Protein AF-0000000086188536 (afdb_homodimer)

Structure (mmCIF, N/CA/C/O backbone):
data_AF-0000000086188536-model_v1
#
loop_
_entity.id
_entity.type
_entity.pdbx_description
1 polymer 'Acyl-CoA dehydrogenase'
#
loop_
_atom_site.group_PDB
_atom_site.id
_atom_site.type_symbol
_atom_site.label_atom_id
_atom_site.label_alt_id
_atom_site.label_comp_id
_atom_site.label_asym_id
_atom_site.label_entity_id
_atom_site.label_seq_id
_atom_site.pdbx_PDB_ins_code
_atom_site.Cartn_x
_atom_site.Cartn_y
_atom_site.Cartn_z
_atom_site.occupancy
_atom_site.B_iso_or_equiv
_atom_site.auth_seq_id
_atom_site.auth_comp_id
_atom_site.auth_asym_id
_atom_site.auth_atom_id
_atom_site.pdbx_PDB_model_num
ATOM 1 N N . MET A 1 1 ? 16.609 32.188 -8.258 1 56.5 1 MET A N 1
ATOM 2 C CA . MET A 1 1 ? 15.148 32.125 -8.195 1 56.5 1 MET A CA 1
ATOM 3 C C . MET A 1 1 ? 14.656 30.688 -8.172 1 56.5 1 MET A C 1
ATOM 5 O O . MET A 1 1 ? 13.711 30.375 -7.453 1 56.5 1 MET A O 1
ATOM 9 N N . PHE A 1 2 ? 15.359 29.938 -8.695 1 70.12 2 PHE A N 1
ATOM 10 C CA . PHE A 1 2 ? 14.898 28.547 -8.828 1 70.12 2 PHE A CA 1
ATOM 11 C C . PHE A 1 2 ? 15.719 27.625 -7.949 1 70.12 2 PHE A C 1
ATOM 13 O O . PHE A 1 2 ? 15.633 26.391 -8.086 1 70.12 2 PHE A O 1
ATOM 20 N N . GLU A 1 3 ? 16.5 28.375 -7.055 1 80.5 3 GLU A N 1
ATOM 21 C CA . GLU A 1 3 ? 17.312 27.531 -6.172 1 80.5 3 GLU A CA 1
ATOM 22 C C . GLU A 1 3 ? 17.219 28.016 -4.727 1 80.5 3 GLU A C 1
ATOM 24 O O . GLU A 1 3 ? 16.984 29.203 -4.469 1 80.5 3 GLU A O 1
ATOM 29 N N . LEU A 1 4 ? 17.375 27.094 -3.861 1 88.25 4 LEU A N 1
ATOM 30 C CA . LEU A 1 4 ? 17.484 27.422 -2.443 1 88.25 4 LEU A CA 1
ATOM 31 C C . LEU A 1 4 ? 18.828 28.094 -2.145 1 88.25 4 LEU A C 1
ATOM 33 O O . LEU A 1 4 ? 19.797 27.906 -2.885 1 88.25 4 LEU A O 1
ATOM 37 N N . THR A 1 5 ? 18.922 28.953 -1.22 1 90.88 5 THR A N 1
ATOM 38 C CA . THR A 1 5 ? 20.141 29.672 -0.851 1 90.88 5 THR A CA 1
ATOM 39 C C . THR A 1 5 ? 21.156 28.719 -0.207 1 90.88 5 THR A C 1
ATOM 41 O O . THR A 1 5 ? 20.812 27.578 0.101 1 90.88 5 THR A O 1
ATOM 44 N N . LYS A 1 6 ? 22.344 29.172 -0.059 1 92.44 6 LYS A N 1
ATOM 45 C CA . LYS A 1 6 ? 23.375 28.391 0.624 1 92.44 6 LYS A CA 1
ATOM 46 C C . LYS A 1 6 ? 22.969 28.094 2.068 1 92.44 6 LYS A C 1
ATOM 48 O O . LYS A 1 6 ? 23.234 27.016 2.58 1 92.44 6 LYS A O 1
ATOM 53 N N . ASP A 1 7 ? 22.344 29.094 2.691 1 93.19 7 ASP A N 1
ATOM 54 C CA . ASP A 1 7 ? 21.875 28.891 4.062 1 93.19 7 ASP A CA 1
ATOM 55 C C . ASP A 1 7 ? 20.828 27.781 4.137 1 93.19 7 ASP A C 1
ATOM 57 O O . ASP A 1 7 ? 20.859 26.969 5.062 1 93.19 7 ASP A O 1
ATOM 61 N N . HIS A 1 8 ? 19.922 27.766 3.189 1 94.56 8 HIS A N 1
ATOM 62 C CA . HIS A 1 8 ? 18.938 26.703 3.1 1 94.56 8 HIS A CA 1
ATOM 63 C C . HIS A 1 8 ? 19.609 25.344 2.961 1 94.56 8 HIS A C 1
ATOM 65 O O . HIS A 1 8 ? 19.219 24.375 3.629 1 94.56 8 HIS A O 1
ATOM 71 N N . GLU A 1 9 ? 20.609 25.281 2.125 1 94.88 9 GLU A N 1
ATOM 72 C CA . GLU A 1 9 ? 21.297 24.016 1.868 1 94.88 9 GLU A CA 1
ATOM 73 C C . GLU A 1 9 ? 22.094 23.562 3.09 1 94.88 9 GLU A C 1
ATOM 75 O O . GLU A 1 9 ? 22.188 22.359 3.359 1 94.88 9 GLU A O 1
ATOM 80 N N . ASP A 1 10 ? 22.719 24.516 3.76 1 95.88 10 ASP A N 1
ATOM 81 C CA . ASP A 1 10 ? 23.422 24.188 5 1 95.88 10 ASP A CA 1
ATOM 82 C C . ASP A 1 10 ? 22.469 23.625 6.043 1 95.88 10 ASP A C 1
ATOM 84 O O . ASP A 1 10 ? 22.766 22.641 6.723 1 95.88 10 ASP A O 1
ATOM 88 N N . PHE A 1 11 ? 21.391 24.297 6.215 1 96.5 11 PHE A N 1
ATOM 89 C CA . PHE A 1 11 ? 20.344 23.812 7.117 1 96.5 11 PHE A CA 1
ATOM 90 C C . PHE A 1 11 ? 19.859 22.438 6.707 1 96.5 11 PHE A C 1
ATOM 92 O O . PHE A 1 11 ? 19.719 21.547 7.547 1 96.5 11 PHE A O 1
ATOM 99 N N . ARG A 1 12 ? 19.578 22.203 5.434 1 97.38 12 ARG A N 1
ATOM 100 C CA . ARG A 1 12 ? 19.172 20.906 4.898 1 97.38 12 ARG A CA 1
ATOM 101 C C . ARG A 1 12 ? 20.141 19.797 5.316 1 97.38 12 ARG A C 1
ATOM 103 O O . ARG A 1 12 ? 19.719 18.719 5.727 1 97.38 12 ARG A O 1
ATOM 110 N N . ARG A 1 13 ? 21.438 20.031 5.223 1 97.69 13 ARG A N 1
ATOM 111 C CA . ARG A 1 13 ? 22.453 19.047 5.574 1 97.69 13 ARG A CA 1
ATOM 112 C C . ARG A 1 13 ? 22.359 18.672 7.047 1 97.69 13 ARG A C 1
ATOM 114 O O . ARG A 1 13 ? 22.531 17.5 7.402 1 97.69 13 ARG A O 1
ATOM 121 N N . VAL A 1 14 ? 22.078 19.656 7.844 1 97.75 14 VAL A N 1
ATOM 122 C CA . VAL A 1 14 ? 21.953 19.422 9.281 1 97.75 14 VAL A CA 1
ATOM 123 C C . VAL A 1 14 ? 20.781 18.484 9.539 1 97.75 14 VAL A C 1
ATOM 125 O O . VAL A 1 14 ? 20.906 17.5 10.281 1 97.75 14 VAL A O 1
ATOM 128 N N . VAL A 1 15 ? 19.641 18.812 8.977 1 98.5 15 VAL A N 1
ATOM 129 C CA . VAL A 1 15 ? 18.438 18 9.18 1 98.5 15 VAL A CA 1
ATOM 130 C C . VAL A 1 15 ? 18.641 16.609 8.578 1 98.5 15 VAL A C 1
ATOM 132 O O . VAL A 1 15 ? 18.234 15.609 9.164 1 98.5 15 VAL A O 1
ATOM 135 N N . ARG A 1 16 ? 19.281 16.562 7.445 1 98.19 16 ARG A N 1
ATOM 136 C CA . ARG A 1 16 ? 19.578 15.289 6.793 1 98.19 16 ARG A CA 1
ATOM 137 C C . ARG A 1 16 ? 20.438 14.406 7.691 1 98.19 16 ARG A C 1
ATOM 139 O O . ARG A 1 16 ? 20.156 13.219 7.852 1 98.19 16 ARG A O 1
ATOM 146 N N . ASP A 1 17 ? 21.453 14.977 8.234 1 98.38 17 ASP A N 1
ATOM 147 C CA . ASP A 1 17 ? 22.344 14.234 9.117 1 98.38 17 ASP A CA 1
ATOM 148 C C . ASP A 1 17 ? 21.594 13.703 10.336 1 98.38 17 ASP A C 1
ATOM 150 O O . ASP A 1 17 ? 21.812 12.562 10.758 1 98.38 17 ASP A O 1
ATOM 154 N N . PHE A 1 18 ? 20.797 14.492 10.906 1 98.44 18 PHE A N 1
ATOM 155 C CA . PHE A 1 18 ? 19.969 14.07 12.039 1 98.44 18 PHE A CA 1
ATOM 156 C C . PHE A 1 18 ? 19.062 12.914 11.648 1 98.44 18 PHE A C 1
ATOM 158 O O . PHE A 1 18 ? 19 11.898 12.344 1 98.44 18 PHE A O 1
ATOM 165 N N . ALA A 1 19 ? 18.312 13.047 10.516 1 98.56 19 ALA A N 1
ATOM 166 C CA . ALA A 1 19 ? 17.359 12.031 10.055 1 98.56 19 ALA A CA 1
ATOM 167 C C . ALA A 1 19 ? 18.062 10.711 9.781 1 98.56 19 ALA A C 1
ATOM 169 O O . ALA A 1 19 ? 17.578 9.648 10.156 1 98.56 19 ALA A O 1
ATOM 170 N N . GLU A 1 20 ? 19.219 10.766 9.18 1 98.19 20 GLU A N 1
ATOM 171 C CA . GLU A 1 20 ? 19.953 9.562 8.789 1 98.19 20 GLU A CA 1
ATOM 172 C C . GLU A 1 20 ? 20.594 8.883 9.992 1 98.19 20 GLU A C 1
ATOM 174 O O . GLU A 1 20 ? 20.688 7.66 10.047 1 98.19 20 GLU A O 1
ATOM 179 N N . SER A 1 21 ? 21.016 9.672 10.984 1 98.12 21 SER A N 1
ATOM 180 C CA . SER A 1 21 ? 21.75 9.109 12.117 1 98.12 21 SER A CA 1
ATOM 181 C C . SER A 1 21 ? 20.797 8.703 13.242 1 98.12 21 SER A C 1
ATOM 183 O O . SER A 1 21 ? 21 7.672 13.883 1 98.12 21 SER A O 1
ATOM 185 N N . LYS A 1 22 ? 19.703 9.469 13.438 1 98.06 22 LYS A N 1
ATOM 186 C CA . LYS A 1 22 ? 18.875 9.273 14.633 1 98.06 22 LYS A CA 1
ATOM 187 C C . LYS A 1 22 ? 17.578 8.562 14.297 1 98.06 22 LYS A C 1
ATOM 189 O O . LYS A 1 22 ? 16.938 7.973 15.172 1 98.06 22 LYS A O 1
ATOM 194 N N . ILE A 1 23 ? 17.203 8.562 13.039 1 98.19 23 ILE A N 1
ATOM 195 C CA . ILE A 1 23 ? 15.883 8.039 12.695 1 98.19 23 ILE A CA 1
ATOM 196 C C . ILE A 1 23 ? 16.031 6.793 11.82 1 98.19 23 ILE A C 1
ATOM 198 O O . ILE A 1 23 ? 15.578 5.707 12.195 1 98.19 23 ILE A O 1
ATOM 202 N N . ALA A 1 24 ? 16.781 6.855 10.766 1 98.06 24 ALA A N 1
ATOM 203 C CA . ALA A 1 24 ? 16.844 5.836 9.727 1 98.06 24 ALA A CA 1
ATOM 204 C C . ALA A 1 24 ? 17.188 4.473 10.312 1 98.06 24 ALA A C 1
ATOM 206 O O . ALA A 1 24 ? 16.562 3.469 9.984 1 98.06 24 ALA A O 1
ATOM 207 N N . PRO A 1 25 ? 18.156 4.383 11.242 1 97.81 25 PRO A N 1
ATOM 208 C CA . PRO A 1 25 ? 18.562 3.059 11.727 1 97.81 25 PRO A CA 1
ATOM 209 C C . PRO A 1 25 ? 17.469 2.375 12.555 1 97.81 25 PRO A C 1
ATOM 211 O O . PRO A 1 25 ? 17.547 1.166 12.781 1 97.81 25 PRO A O 1
ATOM 214 N N . HIS A 1 26 ? 16.453 3.146 12.984 1 97.94 26 HIS A N 1
ATOM 215 C CA . HIS A 1 26 ? 15.516 2.617 13.961 1 97.94 26 HIS A CA 1
ATOM 216 C C . HIS A 1 26 ? 14.125 2.465 13.352 1 97.94 26 HIS A C 1
ATOM 218 O O . HIS A 1 26 ? 13.242 1.856 13.961 1 97.94 26 HIS A O 1
ATOM 224 N N . VAL A 1 27 ? 13.914 2.934 12.18 1 97.5 27 VAL A N 1
ATOM 225 C CA . VAL A 1 27 ? 12.586 3.064 11.578 1 97.5 27 VAL A CA 1
ATOM 226 C C . VAL A 1 27 ? 11.945 1.687 11.438 1 97.5 27 VAL A C 1
ATOM 228 O O . VAL A 1 27 ? 10.766 1.51 11.75 1 97.5 27 VAL A O 1
ATOM 231 N N . GLU A 1 28 ? 12.703 0.737 10.953 1 96.25 28 GLU A N 1
ATOM 232 C CA . GLU A 1 28 ? 12.148 -0.592 10.719 1 96.25 28 GLU A CA 1
ATOM 233 C C . GLU A 1 28 ? 11.578 -1.187 12 1 96.25 28 GLU A C 1
ATOM 235 O O . GLU A 1 28 ? 10.453 -1.707 12 1 96.25 28 GLU A O 1
ATOM 240 N N . GLU A 1 29 ? 12.305 -1.104 13.039 1 96.56 29 GLU A N 1
ATOM 241 C CA . GLU A 1 29 ? 11.867 -1.637 14.328 1 96.56 29 GLU A CA 1
ATOM 242 C C . GLU A 1 29 ? 10.656 -0.871 14.852 1 96.56 29 GLU A C 1
ATOM 244 O O . GLU A 1 29 ? 9.68 -1.476 15.312 1 96.56 29 GLU A O 1
ATOM 249 N N . TRP A 1 30 ? 10.734 0.503 14.852 1 97.75 30 TRP A N 1
ATOM 250 C CA . TRP A 1 30 ? 9.617 1.33 15.305 1 97.75 30 TRP A CA 1
ATOM 251 C C . TRP A 1 30 ? 8.352 1.021 14.516 1 97.75 30 TRP A C 1
ATOM 253 O O . TRP A 1 30 ? 7.266 0.93 15.086 1 97.75 30 TRP A O 1
ATOM 263 N N . ASP A 1 31 ? 8.508 0.871 13.227 1 97.19 31 ASP A N 1
ATOM 264 C CA . ASP A 1 31 ? 7.379 0.613 12.336 1 97.19 31 ASP A CA 1
ATOM 265 C C . ASP A 1 31 ? 6.73 -0.734 12.648 1 97.19 31 ASP A C 1
ATOM 267 O O . ASP A 1 31 ? 5.508 -0.833 12.75 1 97.19 31 ASP A O 1
ATOM 271 N N . ALA A 1 32 ? 7.52 -1.803 12.789 1 95.38 32 ALA A N 1
ATOM 272 C CA . ALA A 1 32 ? 7.027 -3.148 13.07 1 95.38 32 ALA A CA 1
ATOM 273 C C . ALA A 1 32 ? 6.258 -3.189 14.391 1 95.38 32 ALA A C 1
ATOM 275 O O . ALA A 1 32 ? 5.301 -3.953 14.531 1 95.38 32 ALA A O 1
ATOM 276 N N . GLN A 1 33 ? 6.633 -2.299 15.312 1 95.31 33 GLN A N 1
ATOM 277 C CA . GLN A 1 33 ? 6.039 -2.299 16.641 1 95.31 33 GLN A CA 1
ATOM 278 C C . GLN A 1 33 ? 4.977 -1.211 16.766 1 95.31 33 GLN A C 1
ATOM 280 O O . GLN A 1 33 ? 4.348 -1.066 17.828 1 95.31 33 GLN A O 1
ATOM 285 N N . ALA A 1 34 ? 4.762 -0.416 15.727 1 95.88 34 ALA A N 1
ATOM 286 C CA . ALA A 1 34 ? 3.891 0.753 15.773 1 95.88 34 ALA A CA 1
ATOM 287 C C . ALA A 1 34 ? 4.238 1.644 16.969 1 95.88 34 ALA A C 1
ATOM 289 O O . ALA A 1 34 ? 3.35 2.068 17.719 1 95.88 34 ALA A O 1
ATOM 290 N N . HIS A 1 35 ? 5.535 1.883 17.125 1 95.62 35 HIS A N 1
ATOM 291 C CA . HIS A 1 35 ? 6.051 2.617 18.281 1 95.62 35 HIS A CA 1
ATOM 292 C C . HIS A 1 35 ? 6.34 4.07 17.922 1 95.62 35 HIS A C 1
ATOM 294 O O . HIS A 1 35 ? 7.141 4.348 17.031 1 95.62 35 HIS A O 1
ATOM 300 N N . PHE A 1 36 ? 5.727 4.973 18.578 1 97.38 36 PHE A N 1
ATOM 301 C CA . PHE A 1 36 ? 6.055 6.387 18.469 1 97.38 36 PHE A CA 1
ATOM 302 C C . PHE A 1 36 ? 7.246 6.746 19.344 1 97.38 36 PHE A C 1
ATOM 304 O O . PHE A 1 36 ? 7.16 6.68 20.578 1 97.38 36 PHE A O 1
ATOM 311 N N . PRO A 1 37 ? 8.297 7.145 18.766 1 96.81 37 PRO A N 1
ATOM 312 C CA . PRO A 1 37 ? 9.484 7.457 19.562 1 96.81 37 PRO A CA 1
ATOM 313 C C . PRO A 1 37 ? 9.438 8.859 20.156 1 96.81 37 PRO A C 1
ATOM 315 O O . PRO A 1 37 ? 10.133 9.766 19.688 1 96.81 37 PRO A O 1
ATOM 318 N N . SER A 1 38 ? 8.797 8.992 21.266 1 96.31 38 SER A N 1
ATOM 319 C CA . SER A 1 38 ? 8.57 10.289 21.891 1 96.31 38 SER A CA 1
ATOM 320 C C . SER A 1 38 ? 9.891 10.938 22.297 1 96.31 38 SER A C 1
ATOM 322 O O . SER A 1 38 ? 10 12.164 22.344 1 96.31 38 SER A O 1
ATOM 324 N N . GLU A 1 39 ? 10.898 10.141 22.531 1 95.5 39 GLU A N 1
ATOM 325 C CA . GLU A 1 39 ? 12.195 10.656 22.969 1 95.5 39 GLU A CA 1
ATOM 326 C C . GLU A 1 39 ? 12.883 11.43 21.859 1 95.5 39 GLU A C 1
ATOM 328 O O . GLU A 1 39 ? 13.82 12.188 22.109 1 95.5 39 GLU A O 1
ATOM 333 N N . LEU A 1 40 ? 12.477 11.211 20.625 1 96.94 40 LEU A N 1
ATOM 334 C CA . LEU A 1 40 ? 13.078 11.883 19.484 1 96.94 40 LEU A CA 1
ATOM 335 C C . LEU A 1 40 ? 12.562 13.32 19.375 1 96.94 40 LEU A C 1
ATOM 337 O O . LEU A 1 40 ? 13.242 14.18 18.812 1 96.94 40 LEU A O 1
ATOM 341 N N . VAL A 1 41 ? 11.383 13.648 19.891 1 97.88 41 VAL A N 1
ATOM 342 C CA . VAL A 1 41 ? 10.703 14.922 19.688 1 97.88 41 VAL A CA 1
ATOM 343 C C . VAL A 1 41 ? 11.508 16.047 20.328 1 97.88 41 VAL A C 1
ATOM 345 O O . VAL A 1 41 ? 11.789 17.062 19.703 1 97.88 41 VAL A O 1
ATOM 348 N N . PRO A 1 42 ? 11.992 15.844 21.562 1 97.69 42 PRO A N 1
ATOM 349 C CA . PRO A 1 42 ? 12.828 16.906 22.141 1 97.69 42 PRO A CA 1
ATOM 350 C C . PRO A 1 42 ? 14.141 17.094 21.391 1 97.69 42 PRO A C 1
ATOM 352 O O . PRO A 1 42 ? 14.664 18.219 21.328 1 97.69 42 PRO A O 1
ATOM 355 N N . GLN A 1 43 ? 14.656 16.062 20.797 1 98.06 43 GLN A N 1
ATOM 356 C CA . GLN A 1 43 ? 15.867 16.203 20 1 98.06 43 GLN A CA 1
ATOM 357 C C . GLN A 1 43 ? 15.617 17.062 18.766 1 98.06 43 GLN A C 1
ATOM 359 O O . GLN A 1 43 ? 16.453 17.875 18.375 1 98.06 43 GLN A O 1
ATOM 364 N N . MET A 1 44 ? 14.469 16.875 18.141 1 98.25 44 MET A N 1
ATOM 365 C CA . MET A 1 44 ? 14.062 17.734 17.031 1 98.25 44 MET A CA 1
ATOM 366 C C . MET A 1 44 ? 13.898 19.172 17.5 1 98.25 44 MET A C 1
ATOM 368 O O . MET A 1 44 ? 14.266 20.109 16.781 1 98.25 44 MET A O 1
ATOM 372 N N . GLY A 1 45 ? 13.352 19.344 18.734 1 97.94 45 GLY A N 1
ATOM 373 C CA . GLY A 1 45 ? 13.227 20.656 19.328 1 97.94 45 GLY A CA 1
ATOM 374 C C . GLY A 1 45 ? 14.57 21.328 19.578 1 97.94 45 GLY A C 1
ATOM 375 O O . GLY A 1 45 ? 14.719 22.531 19.344 1 97.94 45 GLY A O 1
ATOM 376 N N . GLU A 1 46 ? 15.562 20.531 19.984 1 97 46 GLU A N 1
ATOM 377 C CA . GLU A 1 46 ? 16.906 21.047 20.25 1 97 46 GLU A CA 1
ATOM 378 C C . GLU A 1 46 ? 17.547 21.547 18.953 1 97 46 GLU A C 1
ATOM 380 O O . GLU A 1 46 ? 18.344 22.5 18.984 1 97 46 GLU A O 1
ATOM 385 N N . LEU A 1 47 ? 17.172 20.891 17.859 1 97.12 47 LEU A N 1
ATOM 386 C CA . LEU A 1 47 ? 17.672 21.328 16.547 1 97.12 47 LEU A CA 1
ATOM 387 C C . LEU A 1 47 ? 16.938 22.578 16.078 1 97.12 47 LEU A C 1
ATOM 389 O O . LEU A 1 47 ? 17.312 23.172 15.062 1 97.12 47 LEU A O 1
ATOM 393 N N . GLY A 1 48 ? 15.875 22.953 16.797 1 97.5 48 GLY A N 1
ATOM 394 C CA . GLY A 1 48 ? 15.117 24.156 16.484 1 97.5 48 GLY A CA 1
ATOM 395 C C . GLY A 1 48 ? 14.008 23.906 15.477 1 97.5 48 GLY A C 1
ATOM 396 O O . GLY A 1 48 ? 13.422 24.859 14.961 1 97.5 48 GLY A O 1
ATOM 397 N N . LEU A 1 49 ? 13.664 22.719 15.188 1 98.44 49 LEU A N 1
ATOM 398 C CA . LEU A 1 49 ? 12.773 22.406 14.07 1 98.44 49 LEU A CA 1
ATOM 399 C C . LEU A 1 49 ? 11.352 22.875 14.375 1 98.44 49 LEU A C 1
ATOM 401 O O . LEU A 1 49 ? 10.633 23.297 13.469 1 98.44 49 LEU A O 1
ATOM 405 N N . PHE A 1 50 ? 10.945 22.844 15.602 1 98.56 50 PHE A N 1
ATOM 406 C CA . PHE A 1 50 ? 9.586 23.219 15.953 1 98.56 50 PHE A CA 1
ATOM 407 C C . PHE A 1 50 ? 9.461 24.734 16.062 1 98.56 50 PHE A C 1
ATOM 409 O O . PHE A 1 50 ? 8.352 25.281 16.125 1 98.56 50 PHE A O 1
ATOM 416 N N . GLY A 1 51 ? 10.562 25.469 16.078 1 98.06 51 GLY A N 1
ATOM 417 C CA . GLY A 1 51 ? 10.547 26.891 16.344 1 98.06 51 GLY A CA 1
ATOM 418 C C . GLY A 1 51 ? 10.891 27.734 15.125 1 98.06 51 GLY A C 1
ATOM 419 O O . GLY A 1 51 ? 11.117 28.938 15.234 1 98.06 51 GLY A O 1
ATOM 420 N N . LEU A 1 52 ? 10.898 27.141 13.938 1 96.62 52 LEU A N 1
ATOM 421 C CA . LEU A 1 52 ? 11.406 27.781 12.734 1 96.62 52 LEU A CA 1
ATOM 422 C C . LEU A 1 52 ? 10.547 28.984 12.352 1 96.62 52 LEU A C 1
ATOM 424 O O . LEU A 1 52 ? 11.047 29.938 11.75 1 96.62 52 LEU A O 1
ATOM 428 N N . VAL A 1 53 ? 9.258 28.953 12.719 1 95.38 53 VAL A N 1
ATOM 429 C CA . VAL A 1 53 ? 8.359 30.047 12.336 1 95.38 53 VAL A CA 1
ATOM 430 C C . VAL A 1 53 ? 7.902 30.797 13.586 1 95.38 53 VAL A C 1
ATOM 432 O O . VAL A 1 53 ? 6.91 31.516 13.547 1 95.38 53 VAL A O 1
ATOM 435 N N . VAL A 1 54 ? 8.578 30.609 14.734 1 97.19 54 VAL A N 1
ATOM 436 C CA . VAL A 1 54 ? 8.148 31.156 16.016 1 97.19 54 VAL A CA 1
ATOM 437 C C . VAL A 1 54 ? 9.109 32.25 16.453 1 97.19 54 VAL A C 1
ATOM 439 O O . VAL A 1 54 ? 10.328 32.125 16.328 1 97.19 54 VAL A O 1
ATOM 442 N N . PRO A 1 55 ? 8.648 33.375 16.984 1 95.81 55 PRO A N 1
ATOM 443 C CA . PRO A 1 55 ? 9.5 34.469 17.484 1 95.81 55 PRO A CA 1
ATOM 444 C C . PRO A 1 55 ? 10.422 34 18.609 1 95.81 55 PRO A C 1
ATOM 446 O O . PRO A 1 55 ? 10.102 33.062 19.344 1 95.81 55 PRO A O 1
ATOM 449 N N . GLU A 1 56 ? 11.406 34.75 18.797 1 95.69 56 GLU A N 1
ATOM 450 C CA . GLU A 1 56 ? 12.414 34.438 19.812 1 95.69 56 GLU A CA 1
ATOM 451 C C . GLU A 1 56 ? 11.828 34.5 21.219 1 95.69 56 GLU A C 1
ATOM 453 O O . GLU A 1 56 ? 12.242 33.75 22.109 1 95.69 56 GLU A O 1
ATOM 458 N N . GLU A 1 57 ? 10.906 35.375 21.391 1 94.88 57 GLU A N 1
ATOM 459 C CA . GLU A 1 57 ? 10.32 35.594 22.703 1 94.88 57 GLU A CA 1
ATOM 460 C C . GLU A 1 57 ? 9.656 34.312 23.219 1 94.88 57 GLU A C 1
ATOM 462 O O . GLU A 1 57 ? 9.477 34.125 24.422 1 94.88 57 GLU A O 1
ATOM 467 N N . TYR A 1 58 ? 9.344 33.406 22.328 1 96 58 TYR A N 1
ATOM 468 C CA . TYR A 1 58 ? 8.75 32.156 22.75 1 96 58 TYR A CA 1
ATOM 469 C C . TYR A 1 58 ? 9.719 30.984 22.531 1 96 58 TYR A C 1
ATOM 471 O O . TYR A 1 58 ? 9.312 29.828 22.547 1 96 58 TYR A O 1
ATOM 479 N N . GLY A 1 59 ? 10.977 31.312 22.219 1 94.88 59 GLY A N 1
ATOM 480 C CA . GLY A 1 59 ? 12.008 30.297 22.062 1 94.88 59 GLY A CA 1
ATOM 481 C C . GLY A 1 59 ? 12.227 29.891 20.609 1 94.88 59 GLY A C 1
ATOM 482 O O . GLY A 1 59 ? 12.922 28.922 20.328 1 94.88 59 GLY A O 1
ATOM 483 N N . GLY A 1 60 ? 11.586 30.562 19.734 1 96.5 60 GLY A N 1
ATOM 484 C CA . GLY A 1 60 ? 11.727 30.234 18.312 1 96.5 60 GLY A CA 1
ATOM 485 C C . GLY A 1 60 ? 12.984 30.797 17.688 1 96.5 60 GLY A C 1
ATOM 486 O O . GLY A 1 60 ? 13.859 31.312 18.391 1 96.5 60 GLY A O 1
ATOM 487 N N . ALA A 1 61 ? 13.133 30.547 16.438 1 93.06 61 ALA A N 1
ATOM 488 C CA . ALA A 1 61 ? 14.328 30.938 15.695 1 93.06 61 ALA A CA 1
ATOM 489 C C . ALA A 1 61 ? 14.352 32.438 15.461 1 93.06 61 ALA A C 1
ATOM 491 O O . ALA A 1 61 ? 15.414 33.031 15.242 1 93.06 61 ALA A O 1
ATOM 492 N N . GLY A 1 62 ? 13.234 33.062 15.531 1 89.81 62 GLY A N 1
ATOM 493 C CA . GLY A 1 62 ? 13.141 34.5 15.359 1 89.81 62 GLY A CA 1
ATOM 494 C C . GLY A 1 62 ? 13.578 34.969 13.977 1 89.81 62 GLY A C 1
ATOM 495 O O . GLY A 1 62 ? 14.211 36.031 13.836 1 89.81 62 GLY A O 1
ATOM 496 N N . LEU A 1 63 ? 13.32 34.156 13.016 1 88 63 LEU A N 1
ATOM 497 C CA . LEU A 1 63 ? 13.641 34.531 11.648 1 88 63 LEU A CA 1
ATOM 498 C C . LEU A 1 63 ? 12.711 35.625 11.156 1 88 63 LEU A C 1
ATOM 500 O O . LEU A 1 63 ? 11.492 35.562 11.352 1 88 63 LEU A O 1
ATOM 504 N N . ASP A 1 64 ? 13.344 36.656 10.617 1 84.19 64 ASP A N 1
ATOM 505 C CA . ASP A 1 64 ? 12.531 37.75 10.117 1 84.19 64 ASP A CA 1
ATOM 506 C C . ASP A 1 64 ? 11.719 37.344 8.898 1 84.19 64 ASP A C 1
ATOM 508 O O . ASP A 1 64 ? 10.586 37.781 8.711 1 84.19 64 ASP A O 1
ATOM 512 N N . GLU A 1 65 ? 12.367 36.562 8.078 1 85.88 65 GLU A N 1
ATOM 513 C CA . GLU A 1 65 ? 11.695 36.094 6.871 1 85.88 65 GLU A CA 1
ATOM 514 C C . GLU A 1 65 ? 12.18 34.688 6.492 1 85.88 65 GLU A C 1
ATOM 516 O O . GLU A 1 65 ? 13.281 34.281 6.852 1 85.88 65 GLU A O 1
ATOM 521 N N . GLY A 1 66 ? 11.234 34 5.926 1 91.5 66 GLY A N 1
ATOM 522 C CA . GLY A 1 66 ? 11.664 32.781 5.27 1 91.5 66 GLY A CA 1
ATOM 523 C C . GLY A 1 66 ? 11.508 31.547 6.141 1 91.5 66 GLY A C 1
ATOM 524 O O . GLY A 1 66 ? 11.93 30.453 5.762 1 91.5 66 GLY A O 1
ATOM 525 N N . GLY A 1 67 ? 10.961 31.719 7.32 1 94.5 67 GLY A N 1
ATOM 526 C CA . GLY A 1 67 ? 10.852 30.609 8.258 1 94.5 67 GLY A CA 1
ATOM 527 C C . GLY A 1 67 ? 10.062 29.438 7.703 1 94.5 67 GLY A C 1
ATOM 528 O O . GLY A 1 67 ? 10.359 28.281 8.016 1 94.5 67 GLY A O 1
ATOM 529 N N . PHE A 1 68 ? 9.133 29.734 6.891 1 96.06 68 PHE A N 1
ATOM 530 C CA . PHE A 1 68 ? 8.266 28.688 6.383 1 96.06 68 PHE A CA 1
ATOM 531 C C . PHE A 1 68 ? 9.008 27.797 5.387 1 96.06 68 PHE A C 1
ATOM 533 O O . PHE A 1 68 ? 8.82 26.578 5.367 1 96.06 68 PHE A O 1
ATOM 540 N N . THR A 1 69 ? 9.852 28.359 4.551 1 96.75 69 THR A N 1
ATOM 541 C CA . THR A 1 69 ? 10.68 27.594 3.631 1 96.75 69 THR A CA 1
ATOM 542 C C . THR A 1 69 ? 11.594 26.641 4.398 1 96.75 69 THR A C 1
ATOM 544 O O . THR A 1 69 ? 11.758 25.484 4.016 1 96.75 69 THR A O 1
ATOM 547 N N . TYR A 1 70 ? 12.156 27.109 5.496 1 97.44 70 TYR A N 1
ATOM 548 C CA . TYR A 1 70 ? 12.992 26.266 6.34 1 97.44 70 TYR A CA 1
ATOM 549 C C . TYR A 1 70 ? 12.18 25.109 6.91 1 97.44 70 TYR A C 1
ATOM 551 O O . TYR A 1 70 ? 12.672 23.969 6.984 1 97.44 70 TYR A O 1
ATOM 559 N N . LEU A 1 71 ? 10.992 25.391 7.316 1 98.12 71 LEU A N 1
ATOM 560 C CA . LEU A 1 71 ? 10.125 24.328 7.832 1 98.12 71 LEU A CA 1
ATOM 561 C C . LEU A 1 71 ? 9.867 23.266 6.77 1 98.12 71 LEU A C 1
ATOM 563 O O . LEU A 1 71 ? 9.953 22.078 7.051 1 98.12 71 LEU A O 1
ATOM 567 N N . CYS A 1 72 ? 9.555 23.719 5.539 1 98.19 72 CYS A N 1
ATOM 568 C CA . CYS A 1 72 ? 9.32 22.797 4.445 1 98.19 72 CYS A CA 1
ATOM 569 C C . CYS A 1 72 ? 10.547 21.938 4.176 1 98.19 72 CYS A C 1
ATOM 571 O O . CYS A 1 72 ? 10.438 20.734 3.916 1 98.19 72 CYS A O 1
ATOM 573 N N . LEU A 1 73 ? 11.703 22.547 4.297 1 98 73 LEU A N 1
ATOM 574 C CA . LEU A 1 73 ? 12.953 21.828 4.094 1 98 73 LEU A CA 1
ATOM 575 C C . LEU A 1 73 ? 13.141 20.75 5.148 1 98 73 LEU A C 1
ATOM 577 O O . LEU A 1 73 ? 13.555 19.625 4.836 1 98 73 LEU A O 1
ATOM 581 N N . ALA A 1 74 ? 12.883 21.094 6.375 1 98.69 74 ALA A N 1
ATOM 582 C CA . ALA A 1 74 ? 12.984 20.125 7.465 1 98.69 74 ALA A CA 1
ATOM 583 C C . ALA A 1 74 ? 12.031 18.953 7.254 1 98.69 74 ALA A C 1
ATOM 585 O O . ALA A 1 74 ? 12.414 17.797 7.422 1 98.69 74 ALA A O 1
ATOM 586 N N . ILE A 1 75 ? 10.844 19.266 6.844 1 98.81 75 ILE A N 1
ATOM 587 C CA . ILE A 1 75 ? 9.812 18.25 6.637 1 98.81 75 ILE A CA 1
ATOM 588 C C . ILE A 1 75 ? 10.203 17.344 5.477 1 98.81 75 ILE A C 1
ATOM 590 O O . ILE A 1 75 ? 10.047 16.125 5.555 1 98.81 75 ILE A O 1
ATOM 594 N N . GLU A 1 76 ? 10.695 17.938 4.395 1 98.69 76 GLU A N 1
ATOM 595 C CA . GLU A 1 76 ? 11.156 17.156 3.258 1 98.69 76 GLU A CA 1
ATOM 596 C C . GLU A 1 76 ? 12.25 16.172 3.672 1 98.69 76 GLU A C 1
ATOM 598 O O . GLU A 1 76 ? 12.188 14.992 3.336 1 98.69 76 GLU A O 1
ATOM 603 N N . GLU A 1 77 ? 13.234 16.641 4.406 1 98.69 77 GLU A N 1
ATOM 604 C CA . GLU A 1 77 ? 14.383 15.82 4.77 1 98.69 77 GLU A CA 1
ATOM 605 C C . GLU A 1 77 ? 13.977 14.719 5.75 1 98.69 77 GLU A C 1
ATOM 607 O O . GLU A 1 77 ? 14.461 13.586 5.652 1 98.69 77 GLU A O 1
ATOM 612 N N . LEU A 1 78 ? 13.141 15.047 6.723 1 98.75 78 LEU A N 1
ATOM 613 C CA . LEU A 1 78 ? 12.641 14.016 7.621 1 98.75 78 LEU A CA 1
ATOM 614 C C . LEU A 1 78 ? 11.805 12.992 6.863 1 98.75 78 LEU A C 1
ATOM 616 O O . LEU A 1 78 ? 11.961 11.789 7.062 1 98.75 78 LEU A O 1
ATOM 620 N N . GLY A 1 79 ? 10.922 13.531 5.973 1 98.56 79 GLY A N 1
ATOM 621 C CA . GLY A 1 79 ? 10.031 12.672 5.215 1 98.56 79 GLY A CA 1
ATOM 622 C C . GLY A 1 79 ? 10.758 11.727 4.285 1 98.56 79 GLY A C 1
ATOM 623 O O . GLY A 1 79 ? 10.25 10.648 3.951 1 98.56 79 GLY A O 1
ATOM 624 N N . ARG A 1 80 ? 11.945 12.156 3.867 1 98.5 80 ARG A N 1
ATOM 625 C CA . ARG A 1 80 ? 12.773 11.328 3.002 1 98.5 80 ARG A CA 1
ATOM 626 C C . ARG A 1 80 ? 13.188 10.047 3.713 1 98.5 80 ARG A C 1
ATOM 628 O O . ARG A 1 80 ? 13.375 9.008 3.072 1 98.5 80 ARG A O 1
ATOM 635 N N . VAL A 1 81 ? 13.281 10.109 5.012 1 98.44 81 VAL A N 1
ATOM 636 C CA . VAL A 1 81 ? 13.711 8.969 5.812 1 98.44 81 VAL A CA 1
ATOM 637 C C . VAL A 1 81 ? 12.484 8.25 6.379 1 98.44 81 VAL A C 1
ATOM 639 O O . VAL A 1 81 ? 12.414 7.016 6.34 1 98.44 81 VAL A O 1
ATOM 642 N N . ASP A 1 82 ? 11.523 9.055 6.859 1 98.5 82 ASP A N 1
ATOM 643 C CA . ASP A 1 82 ? 10.305 8.469 7.41 1 98.5 82 ASP A CA 1
ATOM 644 C C . ASP A 1 82 ? 9.156 9.484 7.406 1 98.5 82 ASP A C 1
ATOM 646 O O . ASP A 1 82 ? 9.289 10.586 7.945 1 98.5 82 ASP A O 1
ATOM 650 N N . GLN A 1 83 ? 8.039 9.078 6.879 1 98.62 83 GLN A N 1
ATOM 651 C CA . GLN A 1 83 ? 6.871 9.945 6.715 1 98.62 83 GLN A CA 1
ATOM 652 C C . GLN A 1 83 ? 6.227 10.258 8.062 1 98.62 83 GLN A C 1
ATOM 654 O O . GLN A 1 83 ? 5.738 11.367 8.281 1 98.62 83 GLN A O 1
ATOM 659 N N . SER A 1 84 ? 6.242 9.305 9 1 98.56 84 SER A N 1
ATOM 660 C CA . SER A 1 84 ? 5.629 9.5 10.312 1 98.56 84 SER A CA 1
ATOM 661 C C . SER A 1 84 ? 6.336 10.602 11.094 1 98.56 84 SER A C 1
ATOM 663 O O . SER A 1 84 ? 5.688 11.422 11.75 1 98.56 84 SER A O 1
ATOM 665 N N . MET A 1 85 ? 7.609 10.633 11.016 1 97.94 85 MET A N 1
ATOM 666 C CA . MET A 1 85 ? 8.352 11.664 11.719 1 97.94 85 MET A CA 1
ATOM 667 C C . MET A 1 85 ? 8.18 13.023 11.039 1 97.94 85 MET A C 1
ATOM 669 O O . MET A 1 85 ? 8.109 14.055 11.711 1 97.94 85 MET A O 1
ATOM 673 N N . GLY A 1 86 ? 8.133 12.969 9.711 1 98.56 86 GLY A N 1
ATOM 674 C CA . GLY A 1 86 ? 7.848 14.195 8.992 1 98.56 86 GLY A CA 1
ATOM 675 C C . GLY A 1 86 ? 6.512 14.812 9.367 1 98.56 86 GLY A C 1
ATOM 676 O O . GLY A 1 86 ? 6.422 16.016 9.602 1 98.56 86 GLY A O 1
ATOM 677 N N . ILE A 1 87 ? 5.48 13.945 9.469 1 98.56 87 ILE A N 1
ATOM 678 C CA . ILE A 1 87 ? 4.145 14.469 9.742 1 98.56 87 ILE A CA 1
ATOM 679 C C . ILE A 1 87 ? 4.047 14.898 11.203 1 98.56 87 ILE A C 1
ATOM 681 O O . ILE A 1 87 ? 3.301 15.828 11.539 1 98.56 87 ILE A O 1
ATOM 685 N N . THR A 1 88 ? 4.828 14.281 12.07 1 98.62 88 THR A N 1
ATOM 686 C CA . THR A 1 88 ? 4.863 14.711 13.461 1 98.62 88 THR A CA 1
ATOM 687 C C . THR A 1 88 ? 5.312 16.172 13.57 1 98.62 88 THR A C 1
ATOM 689 O O . THR A 1 88 ? 4.699 16.953 14.281 1 98.62 88 THR A O 1
ATOM 692 N N . LEU A 1 89 ? 6.316 16.484 12.812 1 98.62 89 LEU A N 1
ATOM 693 C CA . LEU A 1 89 ? 6.789 17.875 12.797 1 98.62 89 LEU A CA 1
ATOM 694 C C . LEU A 1 89 ? 5.785 18.781 12.078 1 98.62 89 LEU A C 1
ATOM 696 O O . LEU A 1 89 ? 5.445 19.844 12.586 1 98.62 89 LEU A O 1
ATOM 700 N N . SER A 1 90 ? 5.355 18.344 10.93 1 98.38 90 SER A N 1
ATOM 701 C CA . SER A 1 90 ? 4.434 19.125 10.117 1 98.38 90 SER A CA 1
ATOM 702 C C . SER A 1 90 ? 3.182 19.5 10.914 1 98.38 90 SER A C 1
ATOM 704 O O . SER A 1 90 ? 2.816 20.672 11 1 98.38 90 SER A O 1
ATOM 706 N N . ALA A 1 91 ? 2.568 18.5 11.523 1 97.88 91 ALA A N 1
ATOM 707 C CA . ALA A 1 91 ? 1.356 18.719 12.312 1 97.88 91 ALA A CA 1
ATOM 708 C C . ALA A 1 91 ? 1.67 19.469 13.609 1 97.88 91 ALA A C 1
ATOM 710 O O . ALA A 1 91 ? 0.863 20.266 14.078 1 97.88 91 ALA A O 1
ATOM 711 N N . GLY A 1 92 ? 2.832 19.172 14.156 1 98.06 92 GLY A N 1
ATOM 712 C CA . GLY A 1 92 ? 3.227 19.859 15.383 1 98.06 92 GLY A CA 1
ATOM 713 C C . GLY A 1 92 ? 3.34 21.359 15.219 1 98.06 92 GLY A C 1
ATOM 714 O O . GLY A 1 92 ? 2.879 22.109 16.078 1 98.06 92 GLY A O 1
ATOM 715 N N . VAL A 1 93 ? 3.887 21.734 14.141 1 98 93 VAL A N 1
ATOM 716 C CA . VAL A 1 93 ? 4.09 23.156 13.906 1 98 93 VAL A CA 1
ATOM 717 C C . VAL A 1 93 ? 2.852 23.766 13.25 1 98 93 VAL A C 1
ATOM 719 O O . VAL A 1 93 ? 2.281 24.734 13.75 1 98 93 VAL A O 1
ATOM 722 N N . GLY A 1 94 ? 2.432 23.141 12.195 1 97 94 GLY A N 1
ATOM 723 C CA . GLY A 1 94 ? 1.379 23.703 11.375 1 97 94 GLY A CA 1
ATOM 724 C C . GLY A 1 94 ? 0.019 23.688 12.047 1 97 94 GLY A C 1
ATOM 725 O O . GLY A 1 94 ? -0.779 24.609 11.875 1 97 94 GLY A O 1
ATOM 726 N N . LEU A 1 95 ? -0.222 22.641 12.742 1 96.75 95 LEU A N 1
ATOM 727 C CA . LEU A 1 95 ? -1.551 22.453 13.312 1 96.75 95 LEU A CA 1
ATOM 728 C C . LEU A 1 95 ? -1.535 22.703 14.82 1 96.75 95 LEU A C 1
ATOM 730 O O . LEU A 1 95 ? -2.529 23.156 15.391 1 96.75 95 LEU A O 1
ATOM 734 N N . GLY A 1 96 ? -0.462 22.406 15.438 1 97.81 96 GLY A N 1
ATOM 735 C CA . GLY A 1 96 ? -0.353 22.562 16.875 1 97.81 96 GLY A CA 1
ATOM 736 C C . GLY A 1 96 ? 0.062 23.969 17.281 1 97.81 96 GLY A C 1
ATOM 737 O O . GLY A 1 96 ? -0.711 24.688 17.922 1 97.81 96 GLY A O 1
ATOM 738 N N . ILE A 1 97 ? 1.167 24.391 16.844 1 98.25 97 ILE A N 1
ATOM 739 C CA . ILE A 1 97 ? 1.812 25.625 17.281 1 98.25 97 ILE A CA 1
ATOM 740 C C . ILE A 1 97 ? 1.165 26.828 16.578 1 98.25 97 ILE A C 1
ATOM 742 O O . ILE A 1 97 ? 0.783 27.797 17.234 1 98.25 97 ILE A O 1
ATOM 746 N N . ASN A 1 98 ? 0.941 26.797 15.312 1 97.38 98 ASN A N 1
ATOM 747 C CA . ASN A 1 98 ? 0.584 27.953 14.484 1 97.38 98 ASN A CA 1
ATOM 748 C C . ASN A 1 98 ? -0.747 28.562 14.914 1 97.38 98 ASN A C 1
ATOM 750 O O . ASN A 1 98 ? -0.874 29.781 15.016 1 97.38 98 ASN A O 1
ATOM 754 N N . PRO A 1 99 ? -1.759 27.734 15.188 1 97.88 99 PRO A N 1
ATOM 755 C CA . PRO A 1 99 ? -3.012 28.359 15.625 1 97.88 99 PRO A CA 1
ATOM 756 C C . PRO A 1 99 ? -2.857 29.125 16.938 1 97.88 99 PRO A C 1
ATOM 758 O O . PRO A 1 99 ? -3.432 30.219 17.078 1 97.88 99 PRO A O 1
ATOM 761 N N . ILE A 1 100 ? -2.102 28.609 17.844 1 98.38 100 ILE A N 1
ATOM 762 C CA . ILE A 1 100 ? -1.877 29.281 19.109 1 98.38 100 ILE A CA 1
ATOM 763 C C . ILE A 1 100 ? -1.056 30.547 18.875 1 98.38 100 ILE A C 1
ATOM 765 O O . ILE A 1 100 ? -1.365 31.609 19.438 1 98.38 100 ILE A O 1
ATOM 769 N N . LEU A 1 101 ? -0.061 30.438 18.062 1 97.75 101 LEU A N 1
ATOM 770 C CA . LEU A 1 101 ? 0.808 31.562 17.766 1 97.75 101 LEU A CA 1
ATOM 771 C C . LEU A 1 101 ? 0.016 32.688 17.109 1 97.75 101 LEU A C 1
ATOM 773 O O . LEU A 1 101 ? 0.222 33.875 17.438 1 97.75 101 LEU A O 1
ATOM 777 N N . THR A 1 102 ? -0.875 32.406 16.188 1 97 102 THR A N 1
ATOM 778 C CA . THR A 1 102 ? -1.563 33.375 15.359 1 97 102 THR A CA 1
ATOM 779 C C . THR A 1 102 ? -2.748 33.969 16.109 1 97 102 THR A C 1
ATOM 781 O O . THR A 1 102 ? -2.996 35.188 16.016 1 97 102 THR A O 1
ATOM 784 N N . TYR A 1 103 ? -3.455 33.188 16.906 1 98.25 103 TYR A N 1
ATOM 785 C CA . TYR A 1 103 ? -4.746 33.656 17.406 1 98.25 103 TYR A CA 1
ATOM 786 C C . TYR A 1 103 ? -4.766 33.688 18.922 1 98.25 103 TYR A C 1
ATOM 788 O O . TYR A 1 103 ? -5.723 34.188 19.531 1 98.25 103 TYR A O 1
ATOM 796 N N . GLY A 1 104 ? -3.744 33.219 19.578 1 98.44 104 GLY A N 1
ATOM 797 C CA . GLY A 1 104 ? -3.725 33.094 21.031 1 98.44 104 GLY A CA 1
ATOM 798 C C . GLY A 1 104 ? -3.516 34.438 21.719 1 98.44 104 GLY A C 1
ATOM 799 O O . GLY A 1 104 ? -2.898 35.344 21.156 1 98.44 104 GLY A O 1
ATOM 800 N N . THR A 1 105 ? -4.031 34.531 22.906 1 97.94 105 THR A N 1
ATOM 801 C CA . THR A 1 105 ? -3.689 35.656 23.781 1 97.94 105 THR A CA 1
ATOM 802 C C . THR A 1 105 ? -2.252 35.531 24.281 1 97.94 105 THR A C 1
ATOM 804 O O . THR A 1 105 ? -1.628 34.469 24.141 1 97.94 105 THR A O 1
ATOM 807 N N . ASP A 1 106 ? -1.797 36.625 24.875 1 97.25 106 ASP A N 1
ATOM 808 C CA . ASP A 1 106 ? -0.448 36.594 25.438 1 97.25 106 ASP A CA 1
ATOM 809 C C . ASP A 1 106 ? -0.324 35.5 26.484 1 97.25 106 ASP A C 1
ATOM 811 O O . ASP A 1 106 ? 0.688 34.781 26.547 1 97.25 106 ASP A O 1
ATOM 815 N N . ALA A 1 107 ? -1.316 35.375 27.234 1 97.75 107 ALA A N 1
ATOM 816 C CA . ALA A 1 107 ? -1.304 34.375 28.297 1 97.75 107 ALA A CA 1
ATOM 817 C C . ALA A 1 107 ? -1.276 32.938 27.703 1 97.75 107 ALA A C 1
ATOM 819 O O . ALA A 1 107 ? -0.554 32.094 28.203 1 97.75 107 ALA A O 1
ATOM 820 N N . GLN A 1 108 ? -2.078 32.688 26.734 1 98.31 108 GLN A N 1
ATOM 821 C CA . GLN A 1 108 ? -2.115 31.375 26.078 1 98.31 108 GLN A CA 1
ATOM 822 C C . GLN A 1 108 ? -0.776 31.047 25.422 1 98.31 108 GLN A C 1
ATOM 824 O O . GLN A 1 108 ? -0.271 29.938 25.547 1 98.31 108 GLN A O 1
ATOM 829 N N . LYS A 1 109 ? -0.186 32 24.75 1 98.5 109 LYS A N 1
ATOM 830 C CA . LYS A 1 109 ? 1.104 31.828 24.078 1 98.5 109 LYS A CA 1
ATOM 831 C C . LYS A 1 109 ? 2.201 31.516 25.094 1 98.5 109 LYS A C 1
ATOM 833 O O . LYS A 1 109 ? 2.973 30.562 24.906 1 98.5 109 LYS A O 1
ATOM 838 N N . GLN A 1 110 ? 2.199 32.281 26.125 1 97.38 110 GLN A N 1
ATOM 839 C CA . GLN A 1 110 ? 3.223 32.094 27.156 1 97.38 110 GLN A CA 1
ATOM 840 C C . GLN A 1 110 ? 3.072 30.719 27.828 1 97.38 110 GLN A C 1
ATOM 842 O O . GLN A 1 110 ? 4.066 30.094 28.188 1 97.38 110 GLN A O 1
ATOM 847 N N . ARG A 1 111 ? 1.926 30.297 27.922 1 97.44 111 ARG A N 1
ATOM 848 C CA . ARG A 1 111 ? 1.653 29.031 28.609 1 97.44 111 ARG A CA 1
ATOM 849 C C . ARG A 1 111 ? 2.088 27.844 27.766 1 97.44 111 ARG A C 1
ATOM 851 O O . ARG A 1 111 ? 2.637 26.875 28.297 1 97.44 111 ARG A O 1
ATOM 858 N N . PHE A 1 112 ? 1.858 27.859 26.484 1 98.31 112 PHE A N 1
ATOM 859 C CA . PHE A 1 112 ? 1.948 26.641 25.703 1 98.31 112 PHE A CA 1
ATOM 860 C C . PHE A 1 112 ? 3.156 26.672 24.781 1 98.31 112 PHE A C 1
ATOM 862 O O . PHE A 1 112 ? 3.834 25.656 24.594 1 98.31 112 PHE A O 1
ATOM 869 N N . LEU A 1 113 ? 3.529 27.766 24.203 1 98.56 113 LEU A N 1
ATOM 870 C CA . LEU A 1 113 ? 4.43 27.828 23.047 1 98.56 113 LEU A CA 1
ATOM 871 C C . LEU A 1 113 ? 5.844 27.406 23.453 1 98.56 113 LEU A C 1
ATOM 873 O O . LEU A 1 113 ? 6.504 26.656 22.734 1 98.56 113 LEU A O 1
ATOM 877 N N . PRO A 1 114 ? 6.367 27.844 24.625 1 98.25 114 PRO A N 1
ATOM 878 C CA . PRO A 1 114 ? 7.742 27.469 24.953 1 98.25 114 PRO A CA 1
ATOM 879 C C . PRO A 1 114 ? 7.953 25.953 24.969 1 98.25 114 PRO A C 1
ATOM 881 O O . PRO A 1 114 ? 8.922 25.453 24.391 1 98.25 114 PRO A O 1
ATOM 884 N N . ASP A 1 115 ? 7.066 25.188 25.547 1 98.56 115 ASP A N 1
ATOM 885 C CA . ASP A 1 115 ? 7.195 23.734 25.594 1 98.56 115 ASP A CA 1
ATOM 886 C C . ASP A 1 115 ? 6.988 23.109 24.219 1 98.56 115 ASP A C 1
ATOM 888 O O . ASP A 1 115 ? 7.645 22.125 23.875 1 98.56 115 ASP A O 1
ATOM 892 N N . LEU A 1 116 ? 6.086 23.641 23.469 1 98.75 116 LEU A N 1
ATOM 893 C CA . LEU A 1 116 ? 5.84 23.125 22.125 1 98.75 116 LEU A CA 1
ATOM 894 C C . LEU A 1 116 ? 7.035 23.391 21.219 1 98.75 116 LEU A C 1
ATOM 896 O O . LEU A 1 116 ? 7.441 22.5 20.453 1 98.75 116 LEU A O 1
ATOM 900 N N . VAL A 1 117 ? 7.66 24.547 21.328 1 98.44 117 VAL A N 1
ATOM 901 C CA . VAL A 1 117 ? 8.773 24.969 20.484 1 98.44 117 VAL A CA 1
ATOM 902 C C . VAL A 1 117 ? 10.016 24.156 20.828 1 98.44 117 VAL A C 1
ATOM 904 O O . VAL A 1 117 ? 10.805 23.812 19.938 1 98.44 117 VAL A O 1
ATOM 907 N N . SER A 1 118 ? 10.125 23.797 22.078 1 97.88 118 SER A N 1
ATOM 908 C CA . SER A 1 118 ? 11.305 23.047 22.531 1 97.88 118 SER A CA 1
ATOM 909 C C . SER A 1 118 ? 11.141 21.547 22.281 1 97.88 118 SER A C 1
ATOM 911 O O . SER A 1 118 ? 12.094 20.781 22.406 1 97.88 118 SER A O 1
ATOM 913 N N . GLY A 1 119 ? 9.977 21.156 21.906 1 97.88 119 GLY A N 1
ATOM 914 C CA . GLY A 1 119 ? 9.719 19.734 21.688 1 97.88 119 GLY A CA 1
ATOM 915 C C . GLY A 1 119 ? 9.438 18.969 22.953 1 97.88 119 GLY A C 1
ATOM 916 O O . GLY A 1 119 ? 9.32 17.75 22.938 1 97.88 119 GLY A O 1
ATOM 917 N N . LYS A 1 120 ? 9.328 19.641 24.016 1 98.12 120 LYS A N 1
ATOM 918 C CA . LYS A 1 120 ? 8.977 18.984 25.281 1 98.12 120 LYS A CA 1
ATOM 919 C C . LYS A 1 120 ? 7.516 18.547 25.281 1 98.12 120 LYS A C 1
ATOM 921 O O . LYS A 1 120 ? 7.137 17.641 26.016 1 98.12 120 LYS A O 1
ATOM 926 N N . ALA A 1 121 ? 6.707 19.203 24.5 1 98.62 121 ALA A N 1
ATOM 927 C CA . ALA A 1 121 ? 5.297 18.859 24.359 1 98.62 121 ALA A CA 1
ATOM 928 C C . ALA A 1 121 ? 4.871 18.891 22.891 1 98.62 121 ALA A C 1
ATOM 930 O O . ALA A 1 121 ? 5.582 19.438 22.047 1 98.62 121 ALA A O 1
ATOM 931 N N . LEU A 1 122 ? 3.801 18.25 22.625 1 98.62 122 LEU A N 1
ATOM 932 C CA . LEU A 1 122 ? 3.115 18.312 21.328 1 98.62 122 LEU A CA 1
ATOM 933 C C . LEU A 1 122 ? 1.688 18.828 21.5 1 98.62 122 LEU A C 1
ATOM 935 O O . LEU A 1 122 ? 1.163 18.859 22.625 1 98.62 122 LEU A O 1
ATOM 939 N N . ALA A 1 123 ? 1.119 19.281 20.484 1 98.5 123 ALA A N 1
ATOM 940 C CA . ALA A 1 123 ? -0.272 19.734 20.469 1 98.5 123 ALA A CA 1
ATOM 941 C C . ALA A 1 123 ? -1.012 19.156 19.266 1 98.5 123 ALA A C 1
ATOM 943 O O . ALA A 1 123 ? -0.401 18.875 18.219 1 98.5 123 ALA A O 1
ATOM 944 N N . GLY A 1 124 ? -2.291 18.922 19.438 1 97.5 124 GLY A N 1
ATOM 945 C CA . GLY A 1 124 ? -3.139 18.422 18.359 1 97.5 124 GLY A CA 1
ATOM 946 C C . GLY A 1 124 ? -4.133 19.453 17.875 1 97.5 124 GLY A C 1
ATOM 947 O O . GLY A 1 124 ? -4.23 20.547 18.422 1 97.5 124 GLY A O 1
ATOM 948 N N . PHE A 1 125 ? -4.77 19.109 16.828 1 95.81 125 PHE A N 1
ATOM 949 C CA . PHE A 1 125 ? -5.727 19.922 16.078 1 95.81 125 PHE A CA 1
ATOM 950 C C . PHE A 1 125 ? -6.973 19.109 15.734 1 95.81 125 PHE A C 1
ATOM 952 O O . PHE A 1 125 ? -6.914 18.188 14.914 1 95.81 125 PHE A O 1
ATOM 959 N N . GLY A 1 126 ? -8.109 19.469 16.406 1 97.69 126 GLY A N 1
ATOM 960 C CA . GLY A 1 126 ? -9.312 18.656 16.281 1 97.69 126 GLY A CA 1
ATOM 961 C C . GLY A 1 126 ? -10.375 19.312 15.422 1 97.69 126 GLY A C 1
ATOM 962 O O . GLY A 1 126 ? -11.305 19.938 15.945 1 97.69 126 GLY A O 1
ATOM 963 N N . LEU A 1 127 ? -10.391 19.016 14.125 1 95.94 127 LEU A N 1
ATOM 964 C CA . LEU A 1 127 ? -11.359 19.531 13.164 1 95.94 127 LEU A CA 1
ATOM 965 C C . LEU A 1 127 ? -12.258 18.406 12.656 1 95.94 127 LEU A C 1
ATOM 967 O O . LEU A 1 127 ? -13.484 18.469 12.789 1 95.94 127 LEU A O 1
ATOM 971 N N . THR A 1 128 ? -11.664 17.375 12.133 1 95.81 128 THR A N 1
ATOM 972 C CA . THR A 1 128 ? -12.367 16.266 11.484 1 95.81 128 THR A CA 1
ATOM 973 C C . THR A 1 128 ? -13.219 15.508 12.5 1 95.81 128 THR A C 1
ATOM 975 O O . THR A 1 128 ? -12.797 15.297 13.641 1 95.81 128 THR A O 1
ATOM 978 N N . GLU A 1 129 ? -14.422 15.211 12.141 1 96.94 129 GLU A N 1
ATOM 979 C CA . GLU A 1 129 ? -15.32 14.359 12.914 1 96.94 129 GLU A CA 1
ATOM 980 C C . GLU A 1 129 ? -15.719 13.117 12.125 1 96.94 129 GLU A C 1
ATOM 982 O O . GLU A 1 129 ? -15.531 13.062 10.906 1 96.94 129 GLU A O 1
ATOM 987 N N . PRO A 1 130 ? -16.188 12.117 12.82 1 92.81 130 PRO A N 1
ATOM 988 C CA . PRO A 1 130 ? -16.547 10.875 12.125 1 92.81 130 PRO A CA 1
ATOM 989 C C . PRO A 1 130 ? -17.469 11.117 10.922 1 92.81 130 PRO A C 1
ATOM 991 O O . PRO A 1 130 ? -17.297 10.477 9.883 1 92.81 130 PRO A O 1
ATOM 994 N N . ASP A 1 131 ? -18.328 12.078 11.008 1 90.94 131 ASP A N 1
ATOM 995 C CA . ASP A 1 131 ? -19.297 12.297 9.938 1 90.94 131 ASP A CA 1
ATOM 996 C C . ASP A 1 131 ? -18.969 13.57 9.156 1 90.94 131 ASP A C 1
ATOM 998 O O . ASP A 1 131 ? -19.766 14.008 8.328 1 90.94 131 ASP A O 1
ATOM 1002 N N . ALA A 1 132 ? -17.828 14.203 9.484 1 91.44 132 ALA A N 1
ATOM 1003 C CA . ALA A 1 132 ? -17.453 15.438 8.805 1 91.44 132 ALA A CA 1
ATOM 1004 C C . ALA A 1 132 ? -15.945 15.477 8.516 1 91.44 132 ALA A C 1
ATOM 1006 O O . ALA A 1 132 ? -15.148 15.734 9.414 1 91.44 132 ALA A O 1
ATOM 1007 N N . GLY A 1 133 ? -15.641 15.234 7.289 1 91.5 133 GLY A N 1
ATOM 1008 C CA . GLY A 1 133 ? -14.266 15.328 6.82 1 91.5 133 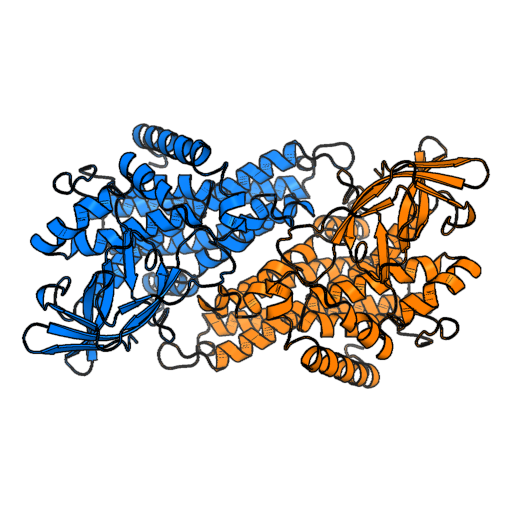GLY A CA 1
ATOM 1009 C C . GLY A 1 133 ? -14.008 16.562 5.973 1 91.5 133 GLY A C 1
ATOM 1010 O O . GLY A 1 133 ? -13.82 17.656 6.504 1 91.5 133 GLY A O 1
ATOM 1011 N N . SER A 1 134 ? -14.18 16.406 4.641 1 87.31 134 SER A N 1
ATOM 1012 C CA . SER A 1 134 ? -14.047 17.547 3.727 1 87.31 134 SER A CA 1
ATOM 1013 C C . SER A 1 134 ? -15.125 18.594 3.982 1 87.31 134 SER A C 1
ATOM 1015 O O . SER A 1 134 ? -14.883 19.781 3.801 1 87.31 134 SER A O 1
ATOM 1017 N N . ASP A 1 135 ? -16.25 18.141 4.438 1 89.88 135 ASP A N 1
ATOM 1018 C CA . ASP A 1 135 ? -17.328 19.031 4.867 1 89.88 135 ASP A CA 1
ATOM 1019 C C . ASP A 1 135 ? -17.125 19.469 6.316 1 89.88 135 ASP A C 1
ATOM 1021 O O . ASP A 1 135 ? -17.984 19.234 7.168 1 89.88 135 ASP A O 1
ATOM 1025 N N . ALA A 1 136 ? -16.109 20.188 6.566 1 86.12 136 ALA A N 1
ATOM 1026 C CA . ALA A 1 136 ? -15.664 20.484 7.926 1 86.12 136 ALA A CA 1
ATOM 1027 C C . ALA A 1 136 ? -16.641 21.438 8.617 1 86.12 136 ALA A C 1
ATOM 1029 O O . ALA A 1 136 ? -16.688 21.484 9.852 1 86.12 136 ALA A O 1
ATOM 1030 N N . GLY A 1 137 ? -17.391 22.156 7.863 1 89.31 137 GLY A N 1
ATOM 1031 C CA . GLY A 1 137 ? -18.375 23.047 8.445 1 89.31 137 GLY A CA 1
ATOM 1032 C C . GLY A 1 137 ? -19.531 22.312 9.102 1 89.31 137 GLY A C 1
ATOM 1033 O O . GLY A 1 137 ? -20.297 22.906 9.859 1 89.31 137 GLY A O 1
ATOM 1034 N N . ALA A 1 138 ? -19.609 21.047 8.883 1 90.81 138 ALA A N 1
ATOM 1035 C CA . ALA A 1 138 ? -20.719 20.25 9.406 1 90.81 138 ALA A CA 1
ATOM 1036 C C . ALA A 1 138 ? -20.391 19.719 10.805 1 90.81 138 ALA A C 1
ATOM 1038 O O . ALA A 1 138 ? -21 18.75 11.258 1 90.81 138 ALA A O 1
ATOM 1039 N N . THR A 1 139 ? -19.5 20.422 11.508 1 94.31 139 THR A N 1
ATOM 1040 C CA . THR A 1 139 ? -19.109 20.047 12.859 1 94.31 139 THR A CA 1
ATOM 1041 C C . THR A 1 139 ? -20.328 19.906 13.758 1 94.31 139 THR A C 1
ATOM 1043 O O . THR A 1 139 ? -21.219 20.766 13.75 1 94.31 139 THR A O 1
ATOM 1046 N N . ARG A 1 140 ? -20.375 18.781 14.531 1 94.75 140 ARG A N 1
ATOM 1047 C CA . ARG A 1 140 ? -21.484 18.531 15.438 1 94.75 140 ARG A CA 1
ATOM 1048 C C . ARG A 1 140 ? -21.062 18.703 16.891 1 94.75 140 ARG A C 1
ATOM 1050 O O . ARG A 1 140 ? -21.906 18.859 17.781 1 94.75 140 ARG A O 1
ATOM 1057 N N . THR A 1 141 ? -19.766 18.609 17.141 1 98.31 141 THR A N 1
ATOM 1058 C CA . THR A 1 141 ? -19.281 18.922 18.484 1 98.31 141 THR A CA 1
ATOM 1059 C C . THR A 1 141 ? -19.828 20.266 18.969 1 98.31 141 THR A C 1
ATOM 1061 O O . THR A 1 141 ? -19.859 21.234 18.203 1 98.31 141 THR A O 1
ATOM 1064 N N . ARG A 1 142 ? -20.266 20.266 20.234 1 98.31 142 ARG A N 1
ATOM 1065 C CA . ARG A 1 142 ? -20.891 21.484 20.766 1 98.31 142 ARG A CA 1
ATOM 1066 C C . ARG A 1 142 ? -20.188 21.922 22.047 1 98.31 142 ARG A C 1
ATOM 1068 O O . ARG A 1 142 ? -19.703 21.094 22.828 1 98.31 142 ARG A O 1
ATOM 1075 N N . ALA A 1 143 ? -20.156 23.188 22.219 1 98.69 143 ALA A N 1
ATOM 1076 C CA . ALA A 1 143 ? -19.672 23.781 23.469 1 98.69 143 ALA A CA 1
ATOM 1077 C C . ALA A 1 143 ? -20.609 24.875 23.953 1 98.69 143 ALA A C 1
ATOM 1079 O O . ALA A 1 143 ? -21.016 25.75 23.172 1 98.69 143 ALA A O 1
ATOM 1080 N N . THR A 1 144 ? -21.016 24.797 25.172 1 98.25 144 THR A N 1
ATOM 1081 C CA . THR A 1 144 ? -21.875 25.797 25.781 1 98.25 144 THR A CA 1
ATOM 1082 C C . THR A 1 144 ? -21.141 26.5 26.922 1 98.25 144 THR A C 1
ATOM 1084 O O . THR A 1 144 ? -20.438 25.875 27.719 1 98.25 144 THR A O 1
ATOM 1087 N N . LEU A 1 145 ? -21.281 27.828 26.984 1 98.06 145 LEU A N 1
ATOM 1088 C CA . LEU A 1 145 ? -20.656 28.609 28.031 1 98.06 145 LEU A CA 1
ATOM 1089 C C . LEU A 1 145 ? -21.641 28.906 29.156 1 98.06 145 LEU A C 1
ATOM 1091 O O . LEU A 1 145 ? -22.719 29.453 28.938 1 98.06 145 LEU A O 1
ATOM 1095 N N . ALA A 1 146 ? -21.281 28.453 30.312 1 97.56 146 ALA A N 1
ATOM 1096 C CA . ALA A 1 146 ? -22.031 28.734 31.531 1 97.56 146 ALA A CA 1
ATOM 1097 C C . ALA A 1 146 ? -21.109 28.906 32.719 1 97.56 146 ALA A C 1
ATOM 1099 O O . ALA A 1 146 ? -20.203 28.094 32.938 1 97.56 146 ALA A O 1
ATOM 1100 N N . ASP A 1 147 ? -21.281 29.984 33.531 1 96.94 147 ASP A N 1
ATOM 1101 C CA . ASP A 1 147 ? -20.562 30.234 34.781 1 96.94 147 ASP A CA 1
ATOM 1102 C C . ASP A 1 147 ? -19.047 30.234 34.531 1 96.94 147 ASP A C 1
ATOM 1104 O O . ASP A 1 147 ? -18.297 29.609 35.281 1 96.94 147 ASP A O 1
ATOM 1108 N N . GLY A 1 148 ? -18.625 30.703 33.406 1 97.38 148 GLY A N 1
ATOM 1109 C CA . GLY A 1 148 ? -17.219 30.891 33.125 1 97.38 148 GLY A CA 1
ATOM 1110 C C . GLY A 1 148 ? -16.531 29.625 32.625 1 97.38 148 GLY A C 1
ATOM 1111 O O . GLY A 1 148 ? -15.305 29.562 32.562 1 97.38 148 GLY A O 1
ATOM 1112 N N . GLN A 1 149 ? -17.406 28.641 32.25 1 98.25 149 GLN A N 1
ATOM 1113 C CA . GLN A 1 149 ? -16.844 27.375 31.797 1 98.25 149 GLN A CA 1
ATOM 1114 C C . GLN A 1 149 ? -17.5 26.938 30.484 1 98.25 149 GLN A C 1
ATOM 1116 O O . GLN A 1 149 ? -18.719 27.031 30.328 1 98.25 149 GLN A O 1
ATOM 1121 N N . TRP A 1 150 ? -16.641 26.578 29.547 1 98.62 150 TRP A N 1
ATOM 1122 C CA . TRP A 1 150 ? -17.141 25.844 28.391 1 98.62 150 TRP A CA 1
ATOM 1123 C C . TRP A 1 150 ? -17.406 24.375 28.734 1 98.62 150 TRP A C 1
ATOM 1125 O O . TRP A 1 150 ? -16.562 23.719 29.359 1 98.62 150 TRP A O 1
ATOM 1135 N N . THR A 1 151 ? -18.547 23.875 28.391 1 98.81 151 THR A N 1
ATOM 1136 C CA . THR A 1 151 ? -18.828 22.438 28.438 1 98.81 151 THR A CA 1
ATOM 1137 C C . THR A 1 151 ? -18.891 21.859 27.031 1 98.81 151 THR A C 1
ATOM 1139 O O . THR A 1 151 ? -19.766 22.234 26.234 1 98.81 151 THR A O 1
ATOM 1142 N N . ILE A 1 152 ? -17.984 20.938 26.766 1 98.81 152 ILE A N 1
ATOM 1143 C CA . ILE A 1 152 ? -17.812 20.438 25.406 1 98.81 152 ILE A CA 1
ATOM 1144 C C . ILE A 1 152 ? -18.328 19 25.312 1 98.81 152 ILE A C 1
ATOM 1146 O O . ILE A 1 152 ? -18.031 18.172 26.172 1 98.81 152 ILE A O 1
ATOM 1150 N N . ASN A 1 153 ? -19.188 18.688 24.328 1 98.88 153 ASN A N 1
ATOM 1151 C CA . ASN A 1 153 ? -19.703 17.359 24 1 98.88 153 ASN A CA 1
ATOM 1152 C C . ASN A 1 153 ? -19.531 17.062 22.5 1 98.88 153 ASN A C 1
ATOM 1154 O O . ASN A 1 153 ? -19.922 17.875 21.656 1 98.88 153 ASN A O 1
ATOM 1158 N N . GLY A 1 154 ? -18.969 15.969 22.234 1 98.5 154 GLY A N 1
ATOM 1159 C CA . GLY A 1 154 ? -18.797 15.586 20.844 1 98.5 154 GLY A CA 1
ATOM 1160 C C . GLY A 1 154 ? -17.625 14.664 20.609 1 98.5 154 GLY A C 1
ATOM 1161 O O . GLY A 1 154 ? -17.234 13.906 21.5 1 98.5 154 GLY A O 1
ATOM 1162 N N . ALA A 1 155 ? -17.141 14.609 19.344 1 98.5 155 ALA A N 1
ATOM 1163 C CA . ALA A 1 155 ? -16.047 13.703 18.984 1 98.5 155 ALA A CA 1
ATOM 1164 C C . ALA A 1 155 ? -15.242 14.25 17.797 1 98.5 155 ALA A C 1
ATOM 1166 O O . ALA A 1 155 ? -15.773 15.008 16.984 1 98.5 155 ALA A O 1
ATOM 1167 N N . LYS A 1 156 ? -14.047 14.016 17.812 1 98.38 156 LYS A N 1
ATOM 1168 C CA . LYS A 1 156 ? -13.148 14.266 16.688 1 98.38 156 LYS A CA 1
ATOM 1169 C C . LYS A 1 156 ? -12.516 12.969 16.188 1 98.38 156 LYS A C 1
ATOM 1171 O O . LYS A 1 156 ? -12.516 11.961 16.906 1 98.38 156 LYS A O 1
ATOM 1176 N N . ALA A 1 157 ? -12.062 12.977 14.906 1 98 157 ALA A N 1
ATOM 1177 C CA . ALA A 1 157 ? -11.508 11.781 14.281 1 98 157 ALA A CA 1
ATOM 1178 C C . ALA A 1 157 ? -10.188 12.086 13.578 1 98 157 ALA A C 1
ATOM 1180 O O . ALA A 1 157 ? -10.031 13.164 12.984 1 98 157 ALA A O 1
ATOM 1181 N N . PHE A 1 158 ? -9.227 11.148 13.641 1 97.94 158 PHE A N 1
ATOM 1182 C CA . PHE A 1 158 ? -7.953 11.18 12.93 1 97.94 158 PHE A CA 1
ATOM 1183 C C . PHE A 1 158 ? -7.082 12.32 13.43 1 97.94 158 PHE A C 1
ATOM 1185 O O . PHE A 1 158 ? -6.492 13.055 12.625 1 97.94 158 PHE A O 1
ATOM 1192 N N . ILE A 1 159 ? -6.961 12.492 14.664 1 98.31 159 ILE A N 1
ATOM 1193 C CA . ILE A 1 159 ? -6.227 13.641 15.18 1 98.31 159 ILE A CA 1
ATOM 1194 C C . ILE A 1 159 ? -4.781 13.234 15.477 1 98.31 159 ILE A C 1
ATOM 1196 O O . ILE A 1 159 ? -4.527 12.453 16.391 1 98.31 159 ILE A O 1
ATOM 1200 N N . THR A 1 160 ? -3.863 13.75 14.711 1 97.81 160 THR A N 1
ATOM 1201 C CA . THR A 1 160 ? -2.43 13.508 14.836 1 97.81 160 THR A CA 1
ATOM 1202 C C . THR A 1 160 ? -1.879 14.172 16.094 1 97.81 160 THR A C 1
ATOM 1204 O O . THR A 1 160 ? -2.314 15.258 16.469 1 97.81 160 THR A O 1
ATOM 1207 N N . ASN A 1 161 ? -0.919 13.586 16.781 1 98.25 161 ASN A N 1
ATOM 1208 C CA . ASN A 1 161 ? -0.196 14.086 17.938 1 98.25 161 ASN A CA 1
ATOM 1209 C C . ASN A 1 161 ? -1.13 14.305 19.125 1 98.25 161 ASN A C 1
ATOM 1211 O O . ASN A 1 161 ? -0.866 15.156 19.984 1 98.25 161 ASN A O 1
ATOM 1215 N N . SER A 1 162 ? -2.217 13.555 19.25 1 98.25 162 SER A N 1
ATOM 1216 C CA . SER A 1 162 ? -3.264 13.891 20.203 1 98.25 162 SER A CA 1
ATOM 1217 C C . SER A 1 162 ? -3.266 12.93 21.391 1 98.25 162 SER A C 1
ATOM 1219 O O . SER A 1 162 ? -3.951 13.164 22.375 1 98.25 162 SER A O 1
ATOM 1221 N N . GLY A 1 163 ? -2.52 11.867 21.281 1 97 163 GLY A N 1
ATOM 1222 C CA . GLY A 1 163 ? -2.586 10.867 22.328 1 97 163 GLY A CA 1
ATOM 1223 C C . GLY A 1 163 ? -1.221 10.406 22.797 1 97 163 GLY A C 1
ATOM 1224 O O . GLY A 1 163 ? -1.067 9.273 23.266 1 97 163 GLY A O 1
ATOM 1225 N N . THR A 1 164 ? -0.196 11.18 22.641 1 96.06 164 THR A N 1
ATOM 1226 C CA . THR A 1 164 ? 1.131 10.844 23.141 1 96.06 164 THR A CA 1
ATOM 1227 C C . THR A 1 164 ? 1.258 11.211 24.609 1 96.06 164 THR A C 1
ATOM 1229 O O . THR A 1 164 ? 0.44 11.969 25.141 1 96.06 164 THR A O 1
ATOM 1232 N N . ASP A 1 165 ? 2.322 10.719 25.219 1 95.44 165 ASP A N 1
ATOM 1233 C CA . ASP A 1 165 ? 2.592 11.055 26.625 1 95.44 165 ASP A CA 1
ATOM 1234 C C . ASP A 1 165 ? 2.971 12.523 26.781 1 95.44 165 ASP A C 1
ATOM 1236 O O . ASP A 1 165 ? 2.908 13.07 27.875 1 95.44 165 ASP A O 1
ATOM 1240 N N . ILE A 1 166 ? 3.322 13.125 25.656 1 97.62 166 ILE A N 1
ATOM 1241 C CA . ILE A 1 166 ? 3.785 14.5 25.766 1 97.62 166 ILE A CA 1
ATOM 1242 C C . ILE A 1 166 ? 2.787 15.445 25.094 1 97.62 166 ILE A C 1
ATOM 1244 O O . ILE A 1 166 ? 3.078 16.625 24.891 1 97.62 166 ILE A O 1
ATOM 1248 N N . THR A 1 167 ? 1.633 14.945 24.688 1 98.56 167 THR A N 1
ATOM 1249 C CA . THR A 1 167 ? 0.589 15.836 24.188 1 98.56 167 THR A CA 1
ATOM 1250 C C . THR A 1 167 ? 0.069 16.734 25.297 1 98.56 167 THR A C 1
ATOM 1252 O O . THR A 1 167 ? -0.396 16.266 26.344 1 98.56 167 THR A O 1
ATOM 1255 N N . SER A 1 168 ? 0.121 18.016 25.109 1 98.62 168 SER A N 1
ATOM 1256 C CA . SER A 1 168 ? -0.232 18.938 26.172 1 98.62 168 SER A CA 1
ATOM 1257 C C . SER A 1 168 ? -1.629 19.516 25.969 1 98.62 168 SER A C 1
ATOM 1259 O O . SER A 1 168 ? -2.314 19.859 26.938 1 98.62 168 SER A O 1
ATOM 1261 N N . VAL A 1 169 ? -2.039 19.703 24.703 1 98.81 169 VAL A N 1
ATOM 1262 C CA . VAL A 1 169 ? -3.299 20.375 24.422 1 98.81 169 VAL A CA 1
ATOM 1263 C C . VAL A 1 169 ? -3.789 20.016 23.031 1 98.81 169 VAL A C 1
ATOM 1265 O O . VAL A 1 169 ? -2.986 19.719 22.141 1 98.81 169 VAL A O 1
ATOM 1268 N N . VAL A 1 170 ? -5.055 19.906 22.828 1 98.81 170 VAL A N 1
ATOM 1269 C CA . VAL A 1 170 ? -5.684 19.812 21.516 1 98.81 170 VAL A CA 1
ATOM 1270 C C . VAL A 1 170 ? -6.672 20.953 21.328 1 98.81 170 VAL A C 1
ATOM 1272 O O . VAL A 1 170 ? -7.555 21.172 22.156 1 98.81 170 VAL A O 1
ATOM 1275 N N . THR A 1 171 ? -6.496 21.75 20.312 1 98.75 171 THR A N 1
ATOM 1276 C CA . THR A 1 171 ? -7.48 22.766 19.953 1 98.75 171 THR A CA 1
ATOM 1277 C C . THR A 1 171 ? -8.602 22.172 19.125 1 98.75 171 THR A C 1
ATOM 1279 O O . THR A 1 171 ? -8.352 21.609 18.047 1 98.75 171 THR A O 1
ATOM 1282 N N . VAL A 1 172 ? -9.867 22.297 19.594 1 98.44 172 VAL A N 1
ATOM 1283 C CA . VAL A 1 172 ? -10.969 21.625 18.922 1 98.44 172 VAL A CA 1
ATOM 1284 C C . VAL A 1 172 ? -12 22.656 18.469 1 98.44 172 VAL A C 1
ATOM 1286 O O . VAL A 1 172 ? -12.234 23.656 19.172 1 98.44 172 VAL A O 1
ATOM 1289 N N . THR A 1 173 ? -12.594 22.422 17.312 1 98 173 THR A N 1
ATOM 1290 C CA . THR A 1 173 ? -13.719 23.25 16.875 1 98 173 THR A CA 1
ATOM 1291 C C . THR A 1 173 ? -15.023 22.734 17.469 1 98 173 THR A C 1
ATOM 1293 O O . THR A 1 173 ? -15.203 21.531 17.656 1 98 173 THR A O 1
ATOM 1296 N N . ALA A 1 174 ? -15.867 23.641 17.797 1 98.44 174 ALA A N 1
ATOM 1297 C CA . ALA A 1 174 ? -17.172 23.297 18.344 1 98.44 174 ALA A CA 1
ATOM 1298 C C . ALA A 1 174 ? -18.203 24.391 18.016 1 98.44 174 ALA A C 1
ATOM 1300 O O . ALA A 1 174 ? -17.844 25.562 17.875 1 98.44 174 ALA A O 1
ATOM 1301 N N . ARG A 1 175 ? -19.391 23.938 17.875 1 97.94 175 ARG A N 1
ATOM 1302 C CA . ARG A 1 175 ? -20.5 24.875 17.75 1 97.94 175 ARG A CA 1
ATOM 1303 C C . ARG A 1 175 ? -20.766 25.578 19.078 1 97.94 175 ARG A C 1
ATOM 1305 O O . ARG A 1 175 ? -21.078 24.922 20.078 1 97.94 175 ARG A O 1
ATOM 1312 N N . THR A 1 176 ? -20.688 26.891 19.109 1 97.69 176 THR A N 1
ATOM 1313 C CA . THR A 1 176 ? -20.812 27.625 20.359 1 97.69 176 THR A CA 1
ATOM 1314 C C . THR A 1 176 ? -22.016 28.562 20.328 1 97.69 176 THR A C 1
ATOM 1316 O O . THR A 1 176 ? -22.297 29.266 21.297 1 97.69 176 THR A O 1
ATOM 1319 N N . GLY A 1 177 ? -22.672 28.578 19.25 1 94.12 177 GLY A N 1
ATOM 1320 C CA . GLY A 1 177 ? -23.844 29.422 19.078 1 94.12 177 GLY A CA 1
ATOM 1321 C C . GLY A 1 177 ? -24.359 29.453 17.656 1 94.12 177 GLY A C 1
ATOM 1322 O O . GLY A 1 177 ? -24.078 28.547 16.859 1 94.12 177 GLY A O 1
ATOM 1323 N N . GLU A 1 178 ? -25.281 30.266 17.469 1 91.62 178 GLU A N 1
ATOM 1324 C CA . GLU A 1 178 ? -25.875 30.453 16.141 1 91.62 178 GLU A CA 1
ATOM 1325 C C . GLU A 1 178 ? -26 31.938 15.805 1 91.62 178 GLU A C 1
ATOM 1327 O O . GLU A 1 178 ? -26.281 32.75 16.688 1 91.62 178 GLU A O 1
ATOM 1332 N N . GLN A 1 179 ? -25.641 32.25 14.695 1 88.81 179 GLN A N 1
ATOM 1333 C CA . GLN A 1 179 ? -25.812 33.594 14.18 1 88.81 179 GLN A CA 1
ATOM 1334 C C . GLN A 1 179 ? -26.453 33.594 12.797 1 88.81 179 GLN A C 1
ATOM 1336 O O . GLN A 1 179 ? -25.938 32.938 11.875 1 88.81 179 GLN A O 1
ATOM 1341 N N . ASP A 1 180 ? -27.594 34.312 12.578 1 90 180 ASP A N 1
ATOM 1342 C CA . ASP A 1 180 ? -28.328 34.438 11.312 1 90 180 ASP A CA 1
ATOM 1343 C C . ASP A 1 180 ? -28.656 33.062 10.75 1 90 180 ASP A C 1
ATOM 1345 O O . ASP A 1 180 ? -28.484 32.812 9.555 1 90 180 ASP A O 1
ATOM 1349 N N . GLY A 1 181 ? -28.953 32.125 11.633 1 86.94 181 GLY A N 1
ATOM 1350 C CA . GLY A 1 181 ? -29.391 30.797 11.227 1 86.94 181 GLY A CA 1
ATOM 1351 C C . GLY A 1 181 ? -28.25 29.859 10.93 1 86.94 181 GLY A C 1
ATOM 1352 O O . GLY A 1 181 ? -28.469 28.688 10.586 1 86.94 181 GLY A O 1
ATOM 1353 N N . LYS A 1 182 ? -27.188 30.406 11.008 1 89.12 182 LYS A N 1
ATOM 1354 C CA . LYS A 1 182 ? -26.016 29.578 10.758 1 89.12 182 LYS A CA 1
ATOM 1355 C C . LYS A 1 182 ? -25.234 29.312 12.047 1 89.12 182 LYS A C 1
ATOM 1357 O O . LYS A 1 182 ? -25.125 30.203 12.898 1 89.12 182 LYS A O 1
ATOM 1362 N N . PRO A 1 183 ? -24.641 28.109 12.141 1 92.5 183 PRO A N 1
ATOM 1363 C CA . PRO A 1 183 ? -23.859 27.797 13.352 1 92.5 183 PRO A CA 1
ATOM 1364 C C . PRO A 1 183 ? -22.594 28.625 13.469 1 92.5 183 PRO A C 1
ATOM 1366 O O . PRO A 1 183 ? -21.922 28.875 12.469 1 92.5 183 PRO A O 1
ATOM 1369 N N . GLN A 1 184 ? -22.359 29.125 14.711 1 95.44 184 GLN A N 1
ATOM 1370 C CA . GLN A 1 184 ? -21.062 29.703 15.031 1 95.44 184 GLN A CA 1
ATOM 1371 C C . GLN A 1 184 ? -20.078 28.641 15.508 1 95.44 184 GLN A C 1
ATOM 1373 O O . GLN A 1 184 ? -20.312 27.969 16.516 1 95.44 184 GLN A O 1
ATOM 1378 N N . ILE A 1 185 ? -19.047 28.469 14.711 1 97.44 185 ILE A N 1
ATOM 1379 C CA . ILE A 1 185 ? -18.031 27.484 15.07 1 97.44 185 ILE A CA 1
ATOM 1380 C C . ILE A 1 185 ? -16.812 28.188 15.656 1 97.44 185 ILE A C 1
ATOM 1382 O O . ILE A 1 185 ? -16.266 29.094 15.031 1 97.44 185 ILE A O 1
ATOM 1386 N N . SER A 1 186 ? -16.484 27.875 16.859 1 98.31 186 SER A N 1
ATOM 1387 C CA . SER A 1 186 ? -15.344 28.453 17.578 1 98.31 186 SER A CA 1
ATOM 1388 C C . SER A 1 186 ? -14.234 27.422 17.781 1 98.31 186 SER A C 1
ATOM 1390 O O . SER A 1 186 ? -14.438 26.234 17.531 1 98.31 186 SER A O 1
ATOM 1392 N N . ALA A 1 187 ? -13.047 27.875 18.109 1 98.56 187 ALA A N 1
ATOM 1393 C CA . ALA A 1 187 ? -11.914 27.047 18.484 1 98.56 187 ALA A CA 1
ATOM 1394 C C . ALA A 1 187 ? -11.648 27.109 19.984 1 98.56 187 ALA A C 1
ATOM 1396 O O . ALA A 1 187 ? -11.555 28.203 20.562 1 98.56 187 ALA A O 1
ATOM 1397 N N . ILE A 1 188 ? -11.578 25.969 20.625 1 98.81 188 ILE A N 1
ATOM 1398 C CA . ILE A 1 188 ? -11.383 25.906 22.062 1 98.81 188 ILE A CA 1
ATOM 1399 C C . ILE A 1 188 ? -10.188 25.016 22.391 1 98.81 188 ILE A C 1
ATOM 1401 O O . ILE A 1 188 ? -10.117 23.875 21.906 1 98.81 188 ILE A O 1
ATOM 1405 N N . MET A 1 189 ? -9.25 25.5 23.172 1 98.88 189 MET A N 1
ATOM 1406 C CA . MET A 1 189 ? -8.086 24.734 23.594 1 98.88 189 MET A CA 1
ATOM 1407 C C . MET A 1 189 ? -8.438 23.828 24.766 1 98.88 189 MET A C 1
ATOM 1409 O O . MET A 1 189 ? -8.875 24.297 25.828 1 98.88 189 MET A O 1
ATOM 1413 N N . VAL A 1 190 ? -8.242 22.562 24.625 1 98.81 190 VAL A N 1
ATOM 1414 C CA . VAL A 1 190 ? -8.555 21.578 25.656 1 98.81 190 VAL A CA 1
ATOM 1415 C C . VAL A 1 190 ? -7.27 20.891 26.125 1 98.81 190 VAL A C 1
ATOM 1417 O O . VAL A 1 190 ? -6.746 20.016 25.422 1 98.81 190 VAL A O 1
ATOM 1420 N N . PRO A 1 191 ? -6.766 21.219 27.312 1 98.62 191 PRO A N 1
ATOM 1421 C CA . PRO A 1 191 ? -5.562 20.562 27.812 1 98.62 191 PRO A CA 1
ATOM 1422 C C . PRO A 1 191 ? -5.738 19.062 27.984 1 98.62 191 PRO A C 1
ATOM 1424 O O . PRO A 1 191 ? -6.809 18.594 28.406 1 98.62 191 PRO A O 1
ATOM 1427 N N . SER A 1 192 ? -4.66 18.344 27.656 1 97.88 192 SER A N 1
ATOM 1428 C CA . SER A 1 192 ? -4.66 16.906 27.891 1 97.88 192 SER A CA 1
ATOM 1429 C C . SER A 1 192 ? -4.938 16.578 29.344 1 97.88 192 SER A C 1
ATOM 1431 O O . SER A 1 192 ? -4.43 17.25 30.25 1 97.88 192 SER A O 1
ATOM 1433 N N . GLY A 1 193 ? -5.777 15.555 29.547 1 97 193 GLY A N 1
ATOM 1434 C CA . GLY A 1 193 ? -6.086 15.133 30.906 1 97 193 GLY A CA 1
ATOM 1435 C C . GLY A 1 193 ? -7.336 15.789 31.469 1 97 193 GLY A C 1
ATOM 1436 O O . GLY A 1 193 ? -7.812 15.422 32.531 1 97 193 GLY A O 1
ATOM 1437 N N . THR A 1 194 ? -7.863 16.797 30.75 1 98.31 194 THR A N 1
ATOM 1438 C CA . THR A 1 194 ? -9.109 17.391 31.203 1 98.31 194 THR A CA 1
ATOM 1439 C C . THR A 1 194 ? -10.195 16.344 31.391 1 98.31 194 THR A C 1
ATOM 1441 O O . THR A 1 194 ? -10.414 15.516 30.484 1 98.31 194 THR A O 1
ATOM 1444 N N . PRO A 1 195 ? -10.883 16.328 32.562 1 98.38 195 PRO A N 1
ATOM 1445 C CA . PRO A 1 195 ? -11.977 15.367 32.75 1 98.38 195 PRO A CA 1
ATOM 1446 C C . PRO A 1 195 ? -13.016 15.445 31.625 1 98.38 195 PRO A C 1
ATOM 1448 O O . PRO A 1 195 ? -13.414 16.547 31.234 1 98.38 195 PRO A O 1
ATOM 1451 N N . GLY A 1 196 ? -13.406 14.25 31.156 1 98.62 196 GLY A N 1
ATOM 1452 C CA . GLY A 1 196 ? -14.375 14.195 30.078 1 98.62 196 GLY A CA 1
ATOM 1453 C C . GLY A 1 196 ? -13.734 14.148 28.703 1 98.62 196 GLY A C 1
ATOM 1454 O O . GLY A 1 196 ? -14.398 13.875 27.703 1 98.62 196 GLY A O 1
ATOM 1455 N N . PHE A 1 197 ? -12.484 14.5 28.641 1 98.56 197 PHE A N 1
ATOM 1456 C CA . PHE A 1 197 ? -11.695 14.375 27.422 1 98.56 197 PHE A CA 1
ATOM 1457 C C . PHE A 1 197 ? -11.047 13.008 27.328 1 98.56 197 PHE A C 1
ATOM 1459 O O . PHE A 1 197 ? -10.133 12.695 28.109 1 98.56 197 PHE A O 1
ATOM 1466 N N . THR A 1 198 ? -11.523 12.164 26.375 1 98.56 198 THR A N 1
ATOM 1467 C CA . THR A 1 198 ? -11 10.812 26.219 1 98.56 198 THR A CA 1
ATOM 1468 C C . THR A 1 198 ? -10.242 10.672 24.906 1 98.56 198 THR A C 1
ATOM 1470 O O . THR A 1 198 ? -10.781 10.977 23.844 1 98.56 198 THR A O 1
ATOM 1473 N N . VAL A 1 199 ? -9 10.273 25.047 1 98.5 199 VAL A N 1
ATOM 1474 C CA . VAL A 1 199 ? -8.227 9.852 23.875 1 98.5 199 VAL A CA 1
ATOM 1475 C C . VAL A 1 199 ? -8.516 8.391 23.562 1 98.5 199 VAL A C 1
ATOM 1477 O O . VAL A 1 199 ? -8.195 7.5 24.359 1 98.5 199 VAL A O 1
ATOM 1480 N N . GLU A 1 200 ? -9.117 8.172 22.422 1 98.12 200 GLU A N 1
ATOM 1481 C CA . GLU A 1 200 ? -9.461 6.812 22.031 1 98.12 200 GLU A CA 1
ATOM 1482 C C . GLU A 1 200 ? -8.211 6.027 21.625 1 98.12 200 GLU A C 1
ATOM 1484 O O . GLU A 1 200 ? -7.148 6.609 21.406 1 98.12 200 GLU A O 1
ATOM 1489 N N . PRO A 1 201 ? -8.328 4.664 21.609 1 96.31 201 PRO A N 1
ATOM 1490 C CA . PRO A 1 201 ? -7.18 3.869 21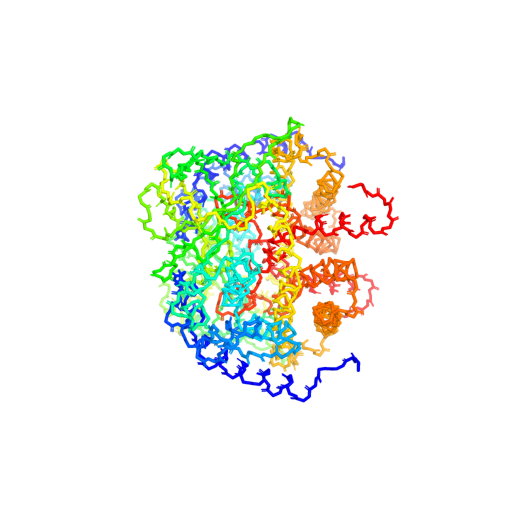.188 1 96.31 201 PRO A CA 1
ATOM 1491 C C . PRO A 1 201 ? -6.633 4.312 19.828 1 96.31 201 PRO A C 1
ATOM 1493 O O . PRO A 1 201 ? -7.387 4.793 18.984 1 96.31 201 PRO A O 1
ATOM 1496 N N . ALA A 1 202 ? -5.34 4.137 19.672 1 96 202 ALA A N 1
ATOM 1497 C CA . ALA A 1 202 ? -4.703 4.461 18.406 1 96 202 ALA A CA 1
ATOM 1498 C C . ALA A 1 202 ? -5.348 3.684 17.25 1 96 202 ALA A C 1
ATOM 1500 O O . ALA A 1 202 ? -5.707 2.514 17.406 1 96 202 ALA A O 1
ATOM 1501 N N . TYR A 1 203 ? -5.461 4.328 16.156 1 95.31 203 TYR A N 1
ATOM 1502 C CA . TYR A 1 203 ? -5.969 3.672 14.961 1 95.31 203 TYR A CA 1
ATOM 1503 C C . TYR A 1 203 ? -5 2.602 14.469 1 95.31 203 TYR A C 1
ATOM 1505 O O . TYR A 1 203 ? -3.783 2.77 14.555 1 95.31 203 TYR A O 1
ATOM 1513 N N . ARG A 1 204 ? -5.508 1.408 13.953 1 95.19 204 ARG A N 1
ATOM 1514 C CA . ARG A 1 204 ? -4.738 0.52 13.086 1 95.19 204 ARG A CA 1
ATOM 1515 C C . ARG A 1 204 ? -4.758 1.015 11.648 1 95.19 204 ARG A C 1
ATOM 1517 O O . ARG A 1 204 ? -5.707 0.753 10.906 1 95.19 204 ARG A O 1
ATOM 1524 N N . LYS A 1 205 ? -3.672 1.634 11.242 1 97.5 205 LYS A N 1
ATOM 1525 C CA . LYS A 1 205 ? -3.625 2.338 9.969 1 97.5 205 LYS A CA 1
ATOM 1526 C C . LYS A 1 205 ? -2.9 1.51 8.906 1 97.5 205 LYS A C 1
ATOM 1528 O O . LYS A 1 205 ? -2.068 0.662 9.242 1 97.5 205 LYS A O 1
ATOM 1533 N N . LEU A 1 206 ? -3.211 1.837 7.68 1 96.94 206 LEU A N 1
ATOM 1534 C CA . LEU A 1 206 ? -2.486 1.312 6.527 1 96.94 206 LEU A CA 1
ATOM 1535 C C . LEU A 1 206 ? -1.001 1.641 6.625 1 96.94 206 LEU A C 1
ATOM 1537 O O . LEU A 1 206 ? -0.153 0.792 6.34 1 96.94 206 LEU A O 1
ATOM 1541 N N . GLY A 1 207 ? -0.665 2.777 6.957 1 97.69 207 GLY A N 1
ATOM 1542 C CA . GLY A 1 207 ? 0.688 3.297 7.082 1 97.69 207 GLY A CA 1
ATOM 1543 C C . GLY A 1 207 ? 0.832 4.32 8.195 1 97.69 207 GLY A C 1
ATOM 1544 O O . GLY A 1 207 ? -0.042 4.434 9.055 1 97.69 207 GLY A O 1
ATOM 1545 N N . TRP A 1 208 ? 2.023 5.012 8.195 1 98.19 208 TRP A N 1
ATOM 1546 C CA . TRP A 1 208 ? 2.334 5.969 9.258 1 98.19 208 TRP A CA 1
ATOM 1547 C C . TRP A 1 208 ? 2.246 5.309 10.625 1 98.19 208 TRP A C 1
ATOM 1549 O O . TRP A 1 208 ? 1.64 5.859 11.547 1 98.19 208 TRP A O 1
ATOM 1559 N N . HIS A 1 209 ? 2.84 4.172 10.68 1 97.62 209 HIS A N 1
ATOM 1560 C CA . HIS A 1 209 ? 2.707 3.361 11.883 1 97.62 209 HIS A CA 1
ATOM 1561 C C . HIS A 1 209 ? 3.43 4.004 13.062 1 97.62 209 HIS A C 1
ATOM 1563 O O . HIS A 1 209 ? 3.1 3.738 14.219 1 97.62 209 HIS A O 1
ATOM 1569 N N . ILE A 1 210 ? 4.363 4.914 12.797 1 97.62 210 ILE A N 1
ATOM 1570 C CA . ILE A 1 210 ? 5.172 5.527 13.844 1 97.62 210 ILE A CA 1
ATOM 1571 C C . ILE A 1 210 ? 4.578 6.879 14.227 1 97.62 210 ILE A C 1
ATOM 1573 O O . ILE A 1 210 ? 5.082 7.555 15.133 1 97.62 210 ILE A O 1
ATOM 1577 N N . SER A 1 211 ? 3.551 7.336 13.547 1 97.69 211 SER A N 1
ATOM 1578 C CA . SER A 1 211 ? 2.846 8.57 13.867 1 97.69 211 SER A CA 1
ATOM 1579 C C . SER A 1 211 ? 1.668 8.312 14.797 1 97.69 211 SER A C 1
ATOM 1581 O O . SER A 1 211 ? 0.958 7.316 14.648 1 97.69 211 SER A O 1
ATOM 1583 N N . ASP A 1 212 ? 1.461 9.18 15.734 1 97.75 212 ASP A N 1
ATOM 1584 C CA . ASP A 1 212 ? 0.373 9.094 16.703 1 97.75 212 ASP A CA 1
ATOM 1585 C C . ASP A 1 212 ? -0.911 9.703 16.141 1 97.75 212 ASP A C 1
ATOM 1587 O O . ASP A 1 212 ? -0.917 10.852 15.695 1 97.75 212 ASP A O 1
ATOM 1591 N N . THR A 1 213 ? -1.997 8.969 16.047 1 97.81 213 THR A N 1
ATOM 1592 C CA . THR A 1 213 ? -3.289 9.453 15.57 1 97.81 213 THR A CA 1
ATOM 1593 C C . THR A 1 213 ? -4.43 8.773 16.328 1 97.81 213 THR A C 1
ATOM 1595 O O . THR A 1 213 ? -4.453 7.551 16.469 1 97.81 213 THR A O 1
ATOM 1598 N N . HIS A 1 214 ? -5.383 9.562 16.828 1 98.31 214 HIS A N 1
ATOM 1599 C CA . HIS A 1 214 ? -6.465 9.016 17.641 1 98.31 214 HIS A CA 1
ATOM 1600 C C . HIS A 1 214 ? -7.797 9.68 17.297 1 98.31 214 HIS A C 1
ATOM 1602 O O . HIS A 1 214 ? -7.82 10.773 16.734 1 98.31 214 HIS A O 1
ATOM 1608 N N . GLY A 1 215 ? -8.906 8.922 17.641 1 98.19 215 GLY A N 1
ATOM 1609 C CA . GLY A 1 215 ? -10.18 9.586 17.906 1 98.19 215 GLY A CA 1
ATOM 1610 C C . GLY A 1 215 ? -10.258 10.227 19.266 1 98.19 215 GLY A C 1
ATOM 1611 O O . GLY A 1 215 ? -9.555 9.805 20.203 1 98.19 215 GLY A O 1
ATOM 1612 N N . LEU A 1 216 ? -11.062 11.227 19.344 1 98.75 216 LEU A N 1
ATOM 1613 C CA . LEU A 1 216 ? -11.273 11.914 20.609 1 98.75 216 LEU A CA 1
ATOM 1614 C C . LEU A 1 216 ? -12.758 11.969 20.953 1 98.75 216 LEU A C 1
ATOM 1616 O O . LEU A 1 216 ? -13.602 12.148 20.062 1 98.75 216 LEU A O 1
ATOM 1620 N N . THR A 1 217 ? -13.023 11.828 22.172 1 98.75 217 THR A N 1
ATOM 1621 C CA . THR A 1 217 ? -14.391 11.961 22.656 1 98.75 217 THR A CA 1
ATOM 1622 C C . THR A 1 217 ? -14.453 12.969 23.797 1 98.75 217 THR A C 1
ATOM 1624 O O . THR A 1 217 ? -13.586 12.977 24.688 1 98.75 217 THR A O 1
ATOM 1627 N N . PHE A 1 218 ? -15.414 13.789 23.734 1 98.81 218 PHE A N 1
ATOM 1628 C CA . PHE A 1 218 ? -15.688 14.766 24.781 1 98.81 218 PHE A CA 1
ATOM 1629 C C . PHE A 1 218 ? -17.062 14.523 25.391 1 98.81 218 PHE A C 1
ATOM 1631 O O . PHE A 1 218 ? -18.078 14.578 24.703 1 98.81 218 PHE A O 1
ATOM 1638 N N . ALA A 1 219 ? -17.078 14.242 26.641 1 98.81 219 ALA A N 1
ATOM 1639 C CA . ALA A 1 219 ? -18.312 14.039 27.391 1 98.81 219 ALA A CA 1
ATOM 1640 C C . ALA A 1 219 ? -18.375 14.969 28.609 1 98.81 219 ALA A C 1
ATOM 1642 O O . ALA A 1 219 ? -17.797 14.664 29.656 1 98.81 219 ALA A O 1
ATOM 1643 N N . ASN A 1 220 ? -19.109 15.961 28.484 1 98.62 220 ASN A N 1
ATOM 1644 C CA . ASN A 1 220 ? -19.188 17.016 29.5 1 98.62 220 ASN A CA 1
ATOM 1645 C C . ASN A 1 220 ? -17.812 17.484 29.938 1 98.62 220 ASN A C 1
ATOM 1647 O O . ASN A 1 220 ? -17.531 17.562 31.141 1 98.62 220 ASN A O 1
ATOM 1651 N N . CYS A 1 221 ? -16.953 17.688 28.969 1 98.56 221 CYS A N 1
ATOM 1652 C CA . CYS A 1 221 ? -15.609 18.203 29.219 1 98.56 221 CYS A CA 1
ATOM 1653 C C . CYS A 1 221 ? -15.633 19.688 29.5 1 98.56 221 CYS A C 1
ATOM 1655 O O . CYS A 1 221 ? -16.141 20.469 28.703 1 98.56 221 CYS A O 1
ATOM 1657 N N . GLN A 1 222 ? -15.055 20.094 30.625 1 98.62 222 GLN A N 1
ATOM 1658 C CA . GLN A 1 222 ? -15.164 21.5 31.016 1 98.62 222 GLN A CA 1
ATOM 1659 C C . GLN A 1 222 ? -13.797 22.172 31.062 1 98.62 222 GLN A C 1
ATOM 1661 O O . GLN A 1 222 ? -12.836 21.609 31.594 1 98.62 222 GLN A O 1
ATOM 1666 N N . VAL A 1 223 ? -13.742 23.297 30.438 1 98.75 223 VAL A N 1
ATOM 1667 C CA . VAL A 1 223 ? -12.562 24.156 30.484 1 98.75 223 VAL A CA 1
ATOM 1668 C C . VAL A 1 223 ? -12.977 25.609 30.703 1 98.75 223 VAL A C 1
ATOM 1670 O O . VAL A 1 223 ? -14.102 25.984 30.375 1 98.75 223 VAL A O 1
ATOM 1673 N N . PRO A 1 224 ? -12.094 26.422 31.188 1 98.56 224 PRO A N 1
ATOM 1674 C CA . PRO A 1 224 ? -12.438 27.812 31.453 1 98.56 224 PRO A CA 1
ATOM 1675 C C . PRO A 1 224 ? -12.742 28.594 30.172 1 98.56 224 PRO A C 1
ATOM 1677 O O . PRO A 1 224 ? -12.266 28.234 29.094 1 98.56 224 PRO A O 1
ATOM 1680 N N . GLU A 1 225 ? -13.453 29.688 30.297 1 98.38 225 GLU A N 1
ATOM 1681 C CA . GLU A 1 225 ? -13.828 30.562 29.203 1 98.38 225 GLU A CA 1
ATOM 1682 C C . GLU A 1 225 ? -12.594 31.078 28.453 1 98.38 225 GLU A C 1
ATOM 1684 O O . GLU A 1 225 ? -12.633 31.25 27.234 1 98.38 225 GLU A O 1
ATOM 1689 N N . GLU A 1 226 ? -11.492 31.25 29.188 1 97.94 226 GLU A N 1
ATOM 1690 C CA . GLU A 1 226 ? -10.273 31.828 28.625 1 97.94 226 GLU A CA 1
ATOM 1691 C C . GLU A 1 226 ? -9.594 30.844 27.672 1 97.94 226 GLU A C 1
ATOM 1693 O O . GLU A 1 226 ? -8.656 31.219 26.953 1 97.94 226 GLU A O 1
ATOM 1698 N N . ASN A 1 227 ? -10.172 29.641 27.578 1 98.69 227 ASN A N 1
ATOM 1699 C CA . ASN A 1 227 ? -9.594 28.656 26.672 1 98.69 227 ASN A CA 1
ATOM 1700 C C . ASN A 1 227 ? -10.078 28.859 25.234 1 98.69 227 ASN A C 1
ATOM 1702 O O . ASN A 1 227 ? -9.602 28.188 24.312 1 98.69 227 ASN A O 1
ATOM 1706 N N . LEU A 1 228 ? -10.992 29.734 25.047 1 98.69 228 LEU A N 1
ATOM 1707 C CA . LEU A 1 228 ? -11.359 30.141 23.688 1 98.69 228 LEU A CA 1
ATOM 1708 C C . LEU A 1 228 ? -10.148 30.672 22.922 1 98.69 228 LEU A C 1
ATOM 1710 O O . LEU A 1 228 ? -9.445 31.547 23.422 1 98.69 228 LEU A O 1
ATOM 1714 N N . LEU A 1 229 ? -9.867 30.109 21.859 1 98.62 229 LEU A N 1
ATOM 1715 C CA . LEU A 1 229 ? -8.797 30.609 21.016 1 98.62 229 LEU A CA 1
ATOM 1716 C C . LEU A 1 229 ? -9.336 31.578 19.969 1 98.62 229 LEU A C 1
ATOM 1718 O O . LEU A 1 229 ? -10.141 31.203 19.125 1 98.62 229 LEU A O 1
ATOM 1722 N N . GLY A 1 230 ? -8.844 32.781 19.984 1 98 230 GLY A N 1
ATOM 1723 C CA . GLY A 1 230 ? -9.398 33.812 19.125 1 98 230 GLY A CA 1
ATOM 1724 C C . GLY A 1 230 ? -10.789 34.25 19.547 1 98 230 GLY A C 1
ATOM 1725 O O . GLY A 1 230 ? -11.07 34.375 20.734 1 98 230 GLY A O 1
ATOM 1726 N N . GLU A 1 231 ? -11.609 34.562 18.484 1 96.88 231 GLU A N 1
ATOM 1727 C CA . GLU A 1 231 ? -12.945 35.094 18.75 1 96.88 231 GLU A CA 1
ATOM 1728 C C . GLU A 1 231 ? -14.008 34.031 18.547 1 96.88 231 GLU A C 1
ATOM 1730 O O . GLU A 1 231 ? -13.875 33.156 17.672 1 96.88 231 GLU A O 1
ATOM 1735 N N . GLN A 1 232 ? -15 34.125 19.484 1 96.69 232 GLN A N 1
ATOM 1736 C CA . GLN A 1 232 ? -16.125 33.219 19.312 1 96.69 232 GLN A CA 1
ATOM 1737 C C . GLN A 1 232 ? -16.734 33.312 17.922 1 96.69 232 GLN A C 1
ATOM 1739 O O . GLN A 1 232 ? -16.938 34.406 17.406 1 96.69 232 GLN A O 1
ATOM 1744 N N . GLY A 1 233 ? -16.922 32.188 17.312 1 96.38 233 GLY A N 1
ATOM 1745 C CA . GLY A 1 233 ? -17.531 32.156 15.992 1 96.38 233 GLY A CA 1
ATOM 1746 C C . GLY A 1 233 ? -16.516 32.219 14.859 1 96.38 233 GLY A C 1
ATOM 1747 O O . GLY A 1 233 ? -16.875 32.062 13.688 1 96.38 233 GLY A O 1
ATOM 1748 N N . GLN A 1 234 ? -15.258 32.344 15.227 1 96.62 234 GLN A N 1
ATOM 1749 C CA . GLN A 1 234 ? -14.25 32.531 14.188 1 96.62 234 GLN A CA 1
ATOM 1750 C C . GLN A 1 234 ? -13.391 31.266 14.023 1 96.62 234 GLN A C 1
ATOM 1752 O O . GLN A 1 234 ? -12.43 31.266 13.25 1 96.62 234 GLN A O 1
ATOM 1757 N N . GLY A 1 235 ? -13.727 30.25 14.773 1 96.12 235 GLY A N 1
ATOM 1758 C CA . GLY A 1 235 ? -12.891 29.062 14.812 1 96.12 235 GLY A CA 1
ATOM 1759 C C . GLY A 1 235 ? -12.766 28.375 13.469 1 96.12 235 GLY A C 1
ATOM 1760 O O . GLY A 1 235 ? -11.68 27.922 13.094 1 96.12 235 GLY A O 1
ATOM 1761 N N . TYR A 1 236 ? -13.867 28.297 12.766 1 93.69 236 TYR A N 1
ATOM 1762 C CA . TYR A 1 236 ? -13.852 27.625 11.469 1 93.69 236 TYR A CA 1
ATOM 1763 C C . TYR A 1 236 ? -12.938 28.359 10.492 1 93.69 236 TYR A C 1
ATOM 1765 O O . TYR A 1 236 ? -12.109 27.75 9.82 1 93.69 236 TYR A O 1
ATOM 1773 N N . ARG A 1 237 ? -13.055 29.625 10.406 1 93.25 237 ARG A N 1
ATOM 1774 C CA . ARG A 1 237 ? -12.203 30.438 9.539 1 93.25 237 ARG A CA 1
ATOM 1775 C C . ARG A 1 237 ? -10.734 30.312 9.938 1 93.25 237 ARG A C 1
ATOM 1777 O O . ARG A 1 237 ? -9.859 30.219 9.078 1 93.25 237 ARG A O 1
ATOM 1784 N N . GLN A 1 238 ? -10.461 30.359 11.227 1 94.81 238 GLN A N 1
ATOM 1785 C CA . GLN A 1 238 ? -9.102 30.203 11.742 1 94.81 238 GLN A CA 1
ATOM 1786 C C . GLN A 1 238 ? -8.477 28.891 11.289 1 94.81 238 GLN A C 1
ATOM 1788 O O . GLN A 1 238 ? -7.332 28.859 10.836 1 94.81 238 GLN A O 1
ATOM 1793 N N . PHE A 1 239 ? -9.258 27.844 11.375 1 92.19 239 PHE A N 1
ATOM 1794 C CA . PHE A 1 239 ? -8.766 26.5 11.039 1 92.19 239 PHE A CA 1
ATOM 1795 C C . PHE A 1 239 ? -8.531 26.375 9.539 1 92.19 239 PHE A C 1
ATOM 1797 O O . PHE A 1 239 ? -7.516 25.828 9.102 1 92.19 239 PHE A O 1
ATOM 1804 N N . LEU A 1 240 ? -9.391 26.906 8.695 1 89 240 LEU A N 1
ATOM 1805 C CA . LEU A 1 240 ? -9.219 26.844 7.246 1 89 240 LEU A CA 1
ATOM 1806 C C . LEU A 1 240 ? -7.941 27.562 6.82 1 89 240 LEU A C 1
ATOM 1808 O O . LEU A 1 240 ? -7.227 27.109 5.93 1 89 240 LEU A O 1
ATOM 1812 N N . LYS A 1 241 ? -7.695 28.703 7.496 1 90.38 241 LYS A N 1
ATOM 1813 C CA . LYS A 1 241 ? -6.469 29.438 7.207 1 90.38 241 LYS A CA 1
ATOM 1814 C C . LYS A 1 241 ? -5.234 28.625 7.598 1 90.38 241 LYS A C 1
ATOM 1816 O O . LYS A 1 241 ? -4.227 28.641 6.887 1 90.38 241 LYS A O 1
ATOM 1821 N N . THR A 1 242 ? -5.332 27.938 8.672 1 91.75 242 THR A N 1
ATOM 1822 C CA . THR A 1 242 ? -4.254 27.078 9.141 1 91.75 242 THR A CA 1
ATOM 1823 C C . THR A 1 242 ? -3.951 25.984 8.125 1 91.75 242 THR A C 1
ATOM 1825 O O . THR A 1 242 ? -2.787 25.641 7.898 1 91.75 242 THR A O 1
ATOM 1828 N N . LEU A 1 243 ? -4.93 25.5 7.441 1 91.62 243 LEU A N 1
ATOM 1829 C CA . LEU A 1 243 ? -4.785 24.359 6.531 1 91.62 243 LEU A CA 1
ATOM 1830 C C . LEU A 1 243 ? -4.094 24.781 5.238 1 91.62 243 LEU A C 1
ATOM 1832 O O . LEU A 1 243 ? -3.535 23.953 4.527 1 91.62 243 LEU A O 1
ATOM 1836 N N . ASP A 1 244 ? -4.098 26.047 4.902 1 89.38 244 ASP A N 1
ATOM 1837 C CA . ASP A 1 244 ? -3.4 26.516 3.707 1 89.38 244 ASP A CA 1
ATOM 1838 C C . ASP A 1 244 ? -1.899 26.266 3.814 1 89.38 244 ASP A C 1
ATOM 1840 O O . ASP A 1 244 ? -1.278 25.781 2.867 1 89.38 244 ASP A O 1
ATOM 1844 N N . ASP A 1 245 ? -1.367 26.547 4.988 1 93.75 245 ASP A N 1
ATOM 1845 C CA . ASP A 1 245 ? 0.046 26.281 5.223 1 93.75 245 ASP A CA 1
ATOM 1846 C C . ASP A 1 245 ? 0.315 24.766 5.246 1 93.75 245 ASP A C 1
ATOM 1848 O O . ASP A 1 245 ? 1.345 24.312 4.75 1 93.75 245 ASP A O 1
ATOM 1852 N N . GLY A 1 246 ? -0.602 24.094 5.797 1 95.94 246 GLY A N 1
ATOM 1853 C CA . GLY A 1 246 ? -0.475 22.641 5.898 1 95.94 246 GLY A CA 1
ATOM 1854 C C . GLY A 1 246 ? -0.372 21.953 4.551 1 95.94 246 GLY A C 1
ATOM 1855 O O . GLY A 1 246 ? 0.368 20.984 4.398 1 95.94 246 GLY A O 1
ATOM 1856 N N . ARG A 1 247 ? -1.089 22.5 3.584 1 96.75 247 ARG A N 1
ATOM 1857 C CA . ARG A 1 247 ? -1.064 21.922 2.242 1 96.75 247 ARG A CA 1
ATOM 1858 C C . ARG A 1 247 ? 0.334 22 1.64 1 96.75 247 ARG A C 1
ATOM 1860 O O . ARG A 1 247 ? 0.796 21.047 1.009 1 96.75 247 ARG A O 1
ATOM 1867 N N . ILE A 1 248 ? 1.024 23.094 1.837 1 97.5 248 ILE A N 1
ATOM 1868 C CA . ILE A 1 248 ? 2.387 23.25 1.341 1 97.5 248 ILE A CA 1
ATOM 1869 C C . ILE A 1 248 ? 3.324 22.312 2.098 1 97.5 248 ILE A C 1
ATOM 1871 O O . ILE A 1 248 ? 4.203 21.688 1.499 1 97.5 248 ILE A O 1
ATOM 1875 N N . ALA A 1 249 ? 3.115 22.219 3.371 1 98.38 249 ALA A N 1
ATOM 1876 C CA . ALA A 1 249 ? 3.941 21.359 4.199 1 98.38 249 ALA A CA 1
ATOM 1877 C C . ALA A 1 249 ? 3.766 19.891 3.801 1 98.38 249 ALA A C 1
ATOM 1879 O O . ALA A 1 249 ? 4.734 19.125 3.771 1 98.38 249 ALA A O 1
ATOM 1880 N N . ILE A 1 250 ? 2.545 19.484 3.518 1 98.69 250 ILE A N 1
ATOM 1881 C CA . ILE A 1 250 ? 2.279 18.125 3.057 1 98.69 250 ILE A CA 1
ATOM 1882 C C . ILE A 1 250 ? 2.969 17.891 1.715 1 98.69 250 ILE A C 1
ATOM 1884 O O . ILE A 1 250 ? 3.457 16.797 1.444 1 98.69 250 ILE A O 1
ATOM 1888 N N . SER A 1 251 ? 2.955 18.906 0.857 1 98.62 251 SER A N 1
ATOM 1889 C CA . SER A 1 251 ? 3.693 18.812 -0.399 1 98.62 251 SER A CA 1
ATOM 1890 C C . SER A 1 251 ? 5.172 18.547 -0.152 1 98.62 251 SER A C 1
ATOM 1892 O O . SER A 1 251 ? 5.781 17.719 -0.828 1 98.62 251 SER A O 1
ATOM 1894 N N . ALA A 1 252 ? 5.746 19.266 0.808 1 98.75 252 ALA A N 1
ATOM 1895 C CA . ALA A 1 252 ? 7.145 19.047 1.157 1 98.75 252 ALA A CA 1
ATOM 1896 C C . ALA A 1 252 ? 7.375 17.609 1.635 1 98.75 252 ALA A C 1
ATOM 1898 O O . ALA A 1 252 ? 8.383 16.984 1.286 1 98.75 252 ALA A O 1
ATOM 1899 N N . LEU A 1 253 ? 6.469 17.141 2.438 1 98.81 253 LEU A N 1
ATOM 1900 C CA . LEU A 1 253 ? 6.52 15.766 2.908 1 98.81 253 LEU A CA 1
ATOM 1901 C C . LEU A 1 253 ? 6.512 14.789 1.736 1 98.81 253 LEU A C 1
ATOM 1903 O O . LEU A 1 253 ? 7.281 13.828 1.718 1 98.81 253 LEU A O 1
ATOM 1907 N N . ALA A 1 254 ? 5.648 15.055 0.758 1 98.88 254 ALA A N 1
ATOM 1908 C CA . ALA A 1 254 ? 5.539 14.234 -0.443 1 98.88 254 ALA A CA 1
ATOM 1909 C C . ALA A 1 254 ? 6.836 14.266 -1.25 1 98.88 254 ALA A C 1
ATOM 1911 O O . ALA A 1 254 ? 7.254 13.25 -1.804 1 98.88 254 ALA A O 1
ATOM 1912 N N . VAL A 1 255 ? 7.465 15.438 -1.361 1 98.62 255 VAL A N 1
ATOM 1913 C CA . VAL A 1 255 ? 8.727 15.562 -2.074 1 98.62 255 VAL A CA 1
ATOM 1914 C C . VAL A 1 255 ? 9.781 14.672 -1.423 1 98.62 255 VAL A C 1
ATOM 1916 O O . VAL A 1 255 ? 10.531 13.977 -2.115 1 98.62 255 VAL A O 1
ATOM 1919 N N . GLY A 1 256 ? 9.836 14.703 -0.098 1 98.81 256 GLY A N 1
ATOM 1920 C CA . GLY A 1 256 ? 10.766 13.836 0.605 1 98.81 256 GLY A CA 1
ATOM 1921 C C . GLY A 1 256 ? 10.578 12.367 0.276 1 98.81 256 GLY A C 1
ATOM 1922 O O . GLY A 1 256 ? 11.555 11.656 0.018 1 98.81 256 GLY A O 1
ATOM 1923 N N . LEU A 1 257 ? 9.352 11.938 0.281 1 98.81 257 LEU A N 1
ATOM 1924 C CA . LEU A 1 257 ? 9.031 10.547 -0.035 1 98.81 257 LEU A CA 1
ATOM 1925 C C . LEU A 1 257 ? 9.438 10.211 -1.466 1 98.81 257 LEU A C 1
ATOM 1927 O O . LEU A 1 257 ? 10.078 9.18 -1.708 1 98.81 257 LEU A O 1
ATOM 1931 N N . ALA A 1 258 ? 9.062 11.078 -2.408 1 98.75 258 ALA A N 1
ATOM 1932 C CA . ALA A 1 258 ? 9.398 10.844 -3.811 1 98.75 258 ALA A CA 1
ATOM 1933 C C . ALA A 1 258 ? 10.906 10.805 -4.02 1 98.75 258 ALA A C 1
ATOM 1935 O O . ALA A 1 258 ? 11.414 9.992 -4.797 1 98.75 258 ALA A O 1
ATOM 1936 N N . GLN A 1 259 ? 11.609 11.672 -3.346 1 98.56 259 GLN A N 1
ATOM 1937 C CA . GLN A 1 259 ? 13.062 11.688 -3.422 1 98.56 259 GLN A CA 1
ATOM 1938 C C . GLN A 1 259 ? 13.656 10.367 -2.93 1 98.56 259 GLN A C 1
ATOM 1940 O O . GLN A 1 259 ? 14.594 9.836 -3.529 1 98.56 259 GLN A O 1
ATOM 1945 N N . ALA A 1 260 ? 13.156 9.875 -1.807 1 98.75 260 ALA A N 1
ATOM 1946 C CA . ALA A 1 260 ? 13.602 8.578 -1.301 1 98.75 260 ALA A CA 1
ATOM 1947 C C . ALA A 1 260 ? 13.398 7.48 -2.344 1 98.75 260 ALA A C 1
ATOM 1949 O O . ALA A 1 260 ? 14.289 6.652 -2.561 1 98.75 260 ALA A O 1
ATOM 1950 N N . CYS A 1 261 ? 12.227 7.461 -2.969 1 98.81 261 CYS A N 1
ATOM 1951 C CA . CYS A 1 261 ? 11.938 6.469 -3.998 1 98.81 261 CYS A CA 1
ATOM 1952 C C . CYS A 1 261 ? 12.945 6.559 -5.141 1 98.81 261 CYS A C 1
ATOM 1954 O O . CYS A 1 261 ? 13.422 5.535 -5.637 1 98.81 261 CYS A O 1
ATOM 1956 N N . LEU A 1 262 ? 13.258 7.781 -5.562 1 98.5 262 LEU A N 1
ATOM 1957 C CA . LEU A 1 262 ? 14.234 7.98 -6.629 1 98.5 262 LEU A CA 1
ATOM 1958 C C . LEU A 1 262 ? 15.602 7.445 -6.215 1 98.5 262 LEU A C 1
ATOM 1960 O O . LEU A 1 262 ? 16.219 6.676 -6.953 1 98.5 262 LEU A O 1
ATOM 1964 N N . ASP A 1 263 ? 16.047 7.828 -5.035 1 98.44 263 ASP A N 1
ATOM 1965 C CA . ASP A 1 263 ? 17.375 7.438 -4.57 1 98.44 263 ASP A CA 1
ATOM 1966 C C . ASP A 1 263 ? 17.484 5.918 -4.434 1 98.44 263 ASP A C 1
ATOM 1968 O O . ASP A 1 263 ? 18.438 5.312 -4.926 1 98.44 263 ASP A O 1
ATOM 1972 N N . LEU A 1 264 ? 16.547 5.34 -3.754 1 98.44 264 LEU A N 1
ATOM 1973 C CA . LEU A 1 264 ? 16.547 3.9 -3.523 1 98.44 264 LEU A CA 1
ATOM 1974 C C . LEU A 1 264 ? 16.484 3.139 -4.844 1 98.44 264 LEU A C 1
ATOM 1976 O O . LEU A 1 264 ? 17.219 2.162 -5.035 1 98.44 264 LEU A O 1
ATOM 1980 N N . SER A 1 265 ? 15.633 3.566 -5.727 1 98.56 265 SER A N 1
ATOM 1981 C CA . SER A 1 265 ? 15.453 2.893 -7.008 1 98.56 265 SER A CA 1
ATOM 1982 C C . SER A 1 265 ? 16.703 2.996 -7.867 1 98.56 265 SER A C 1
ATOM 1984 O O . SER A 1 265 ? 17.125 2.018 -8.492 1 98.56 265 SER A O 1
ATOM 1986 N N . ALA A 1 266 ? 17.25 4.219 -7.922 1 97.94 266 ALA A N 1
ATOM 1987 C CA . ALA A 1 266 ? 18.469 4.418 -8.703 1 97.94 266 ALA A CA 1
ATOM 1988 C C . ALA A 1 266 ? 19.609 3.537 -8.18 1 97.94 266 ALA A C 1
ATOM 1990 O O . ALA A 1 266 ? 20.297 2.877 -8.961 1 97.94 266 ALA A O 1
ATOM 1991 N N . ASP A 1 267 ? 19.797 3.506 -6.871 1 97.88 267 ASP A N 1
ATOM 1992 C CA . ASP A 1 267 ? 20.844 2.695 -6.266 1 97.88 267 ASP A CA 1
ATOM 1993 C C . ASP A 1 267 ? 20.609 1.209 -6.523 1 97.88 267 ASP A C 1
ATOM 1995 O O . ASP A 1 267 ? 21.531 0.487 -6.906 1 97.88 267 ASP A O 1
ATOM 1999 N N . TYR A 1 268 ? 19.422 0.764 -6.312 1 97.75 268 TYR A N 1
ATOM 2000 C CA . TYR A 1 268 ? 19.078 -0.639 -6.516 1 97.75 268 TYR A CA 1
ATOM 2001 C C . TYR A 1 268 ? 19.266 -1.046 -7.969 1 97.75 268 TYR A C 1
ATOM 2003 O O . TYR A 1 268 ? 19.797 -2.123 -8.258 1 97.75 268 TYR A O 1
ATOM 2011 N N . ALA A 1 269 ? 18.859 -0.203 -8.914 1 96.88 269 ALA A N 1
ATOM 2012 C CA . ALA A 1 269 ? 18.922 -0.486 -10.344 1 96.88 269 ALA A CA 1
ATOM 2013 C C . ALA A 1 269 ? 20.375 -0.6 -10.805 1 96.88 269 ALA A C 1
ATOM 2015 O O . ALA A 1 269 ? 20.672 -1.324 -11.758 1 96.88 269 ALA A O 1
ATOM 2016 N N . LYS A 1 270 ? 21.281 0.125 -10.086 1 96.56 270 LYS A N 1
ATOM 2017 C CA . LYS A 1 270 ? 22.703 0.115 -10.453 1 96.56 270 LYS A CA 1
ATOM 2018 C C . LYS A 1 270 ? 23.391 -1.154 -9.953 1 96.56 270 LYS A C 1
ATOM 2020 O O . LYS A 1 270 ? 24.406 -1.576 -10.508 1 96.56 270 LYS A O 1
ATOM 2025 N N . THR A 1 271 ? 22.781 -1.794 -8.875 1 95.62 271 THR A N 1
ATOM 2026 C CA . THR A 1 271 ? 23.531 -2.836 -8.188 1 95.62 271 THR A CA 1
ATOM 2027 C C . THR A 1 271 ? 22.859 -4.195 -8.367 1 95.62 271 THR A C 1
ATOM 2029 O O . THR A 1 271 ? 23.531 -5.227 -8.391 1 95.62 271 THR A O 1
ATOM 2032 N N . ARG A 1 272 ? 21.578 -4.266 -8.461 1 95.56 272 ARG A N 1
ATOM 2033 C CA . ARG A 1 272 ? 20.875 -5.527 -8.68 1 95.56 272 ARG A CA 1
ATOM 2034 C C . ARG A 1 272 ? 21.188 -6.086 -10.062 1 95.56 272 ARG A C 1
ATOM 2036 O O . ARG A 1 272 ? 20.984 -5.402 -11.07 1 95.56 272 ARG A O 1
ATOM 2043 N N . MET A 1 273 ? 21.641 -7.316 -10.086 1 94.62 273 MET A N 1
ATOM 2044 C CA . MET A 1 273 ? 22.016 -7.961 -11.344 1 94.62 273 MET A CA 1
ATOM 2045 C C . MET A 1 273 ? 20.906 -8.898 -11.82 1 94.62 273 MET A C 1
ATOM 2047 O O . MET A 1 273 ? 20.297 -9.602 -11.016 1 94.62 273 MET A O 1
ATOM 2051 N N . ALA A 1 274 ? 20.562 -8.859 -13.07 1 90.81 274 ALA A N 1
ATOM 2052 C CA . ALA A 1 274 ? 19.75 -9.828 -13.797 1 90.81 274 ALA A CA 1
ATOM 2053 C C . ALA A 1 274 ? 20.156 -9.898 -15.266 1 90.81 274 ALA A C 1
ATOM 2055 O O . ALA A 1 274 ? 20.516 -8.883 -15.867 1 90.81 274 ALA A O 1
ATOM 2056 N N . PHE A 1 275 ? 20.078 -11.125 -15.828 1 92 275 PHE A N 1
ATOM 2057 C CA . PHE A 1 275 ? 20.453 -11.359 -17.219 1 92 275 PHE A CA 1
ATOM 2058 C C . PHE A 1 275 ? 21.875 -10.867 -17.484 1 92 275 PHE A C 1
ATOM 2060 O O . PHE A 1 275 ? 22.141 -10.273 -18.531 1 92 275 PHE A O 1
ATOM 2067 N N . GLY A 1 276 ? 22.766 -10.977 -16.469 1 91.25 276 GLY A N 1
ATOM 2068 C CA . GLY A 1 276 ? 24.203 -10.766 -16.609 1 91.25 276 GLY A CA 1
ATOM 2069 C C . GLY A 1 276 ? 24.594 -9.305 -16.516 1 91.25 276 GLY A C 1
ATOM 2070 O O . GLY A 1 276 ? 25.766 -8.961 -16.75 1 91.25 276 GLY A O 1
ATOM 2071 N N . ARG A 1 277 ? 23.688 -8.375 -16.234 1 93.88 277 ARG A N 1
ATOM 2072 C CA . ARG A 1 277 ? 23.984 -6.949 -16.125 1 93.88 277 ARG A CA 1
ATOM 2073 C C . ARG A 1 277 ? 23.094 -6.277 -15.078 1 93.88 277 ARG A C 1
ATOM 2075 O O . ARG A 1 277 ? 22.109 -6.859 -14.633 1 93.88 277 ARG A O 1
ATOM 2082 N N . PRO A 1 278 ? 23.5 -5.059 -14.594 1 95.81 278 PRO A N 1
ATOM 2083 C CA . PRO A 1 278 ? 22.609 -4.324 -13.695 1 95.81 278 PRO A CA 1
ATOM 2084 C C . PRO A 1 278 ? 21.234 -4.082 -14.312 1 95.81 278 PRO A C 1
ATOM 2086 O O . PRO A 1 278 ? 21.125 -3.797 -15.516 1 95.81 278 PRO A O 1
ATOM 2089 N N . ILE A 1 279 ? 20.203 -4.199 -13.547 1 96.31 279 ILE A N 1
ATOM 2090 C CA . ILE A 1 279 ? 18.859 -4.133 -14.109 1 96.31 279 ILE A CA 1
ATOM 2091 C C . ILE A 1 279 ? 18.609 -2.74 -14.688 1 96.31 279 ILE A C 1
ATOM 2093 O O . ILE A 1 279 ? 17.766 -2.568 -15.562 1 96.31 279 ILE A O 1
ATOM 2097 N N . GLY A 1 280 ? 19.359 -1.673 -14.242 1 95.75 280 GLY A N 1
ATOM 2098 C CA . GLY A 1 280 ? 19.203 -0.314 -14.734 1 95.75 280 GLY A CA 1
ATOM 2099 C C . GLY A 1 280 ? 19.578 -0.162 -16.203 1 95.75 280 GLY A C 1
ATOM 2100 O O . GLY A 1 280 ? 19.219 0.834 -16.828 1 95.75 280 GLY A O 1
ATOM 2101 N N . ALA A 1 281 ? 20.312 -1.118 -16.734 1 94.94 281 ALA A N 1
ATOM 2102 C CA . ALA A 1 281 ? 20.719 -1.085 -18.141 1 94.94 281 ALA A CA 1
ATOM 2103 C C . ALA A 1 281 ? 19.516 -1.338 -19.062 1 94.94 281 ALA A C 1
ATOM 2105 O O . ALA A 1 281 ? 19.578 -1.039 -20.25 1 94.94 281 ALA A O 1
ATOM 2106 N N . ASN A 1 282 ? 18.453 -1.938 -18.562 1 94 282 ASN A N 1
ATOM 2107 C CA . ASN A 1 282 ? 17.234 -2.186 -19.328 1 94 282 ASN A CA 1
ATOM 2108 C C . ASN A 1 282 ? 16.328 -0.956 -19.359 1 94 282 ASN A C 1
ATOM 2110 O O . ASN A 1 282 ? 16.047 -0.364 -18.328 1 94 282 ASN A O 1
ATOM 2114 N N . GLN A 1 283 ? 15.797 -0.593 -20.516 1 91.5 283 GLN A N 1
ATOM 2115 C CA . GLN A 1 283 ? 14.953 0.588 -20.672 1 91.5 283 GLN A CA 1
ATOM 2116 C C . GLN A 1 283 ? 13.703 0.489 -19.797 1 91.5 283 GLN A C 1
ATOM 2118 O O . GLN A 1 283 ? 13.219 1.498 -19.281 1 91.5 283 GLN A O 1
ATOM 2123 N N . GLY A 1 284 ? 13.203 -0.693 -19.625 1 93.69 284 GLY A N 1
ATOM 2124 C CA . GLY A 1 284 ? 12.031 -0.896 -18.797 1 93.69 284 GLY A CA 1
ATOM 2125 C C . GLY A 1 284 ? 12.234 -0.45 -17.359 1 93.69 284 GLY A C 1
ATOM 2126 O O . GLY A 1 284 ? 11.273 -0.128 -16.656 1 93.69 284 GLY A O 1
ATOM 2127 N N . VAL A 1 285 ? 13.508 -0.422 -16.922 1 95.88 285 VAL A N 1
ATOM 2128 C CA . VAL A 1 285 ? 13.836 0.004 -15.57 1 95.88 285 VAL A CA 1
ATOM 2129 C C . VAL A 1 285 ? 14.352 1.442 -15.594 1 95.88 285 VAL A C 1
ATOM 2131 O O . VAL A 1 285 ? 13.883 2.283 -14.82 1 95.88 285 VAL A O 1
ATOM 2134 N N . SER A 1 286 ? 15.242 1.817 -16.547 1 95.06 286 SER A N 1
ATOM 2135 C CA . SER A 1 286 ? 15.852 3.143 -16.578 1 95.06 286 SER A CA 1
ATOM 2136 C C . SER A 1 286 ? 14.812 4.223 -16.844 1 95.06 286 SER A C 1
ATOM 2138 O O . SER A 1 286 ? 14.93 5.344 -16.344 1 95.06 286 SER A O 1
ATOM 2140 N N . PHE A 1 287 ? 13.727 3.883 -17.672 1 93.88 287 PHE A N 1
ATOM 2141 C CA . PHE A 1 287 ? 12.68 4.867 -17.938 1 93.88 287 PHE A CA 1
ATOM 2142 C C . PHE A 1 287 ? 11.867 5.156 -16.688 1 93.88 287 PHE A C 1
ATOM 2144 O O . PHE A 1 287 ? 11.469 6.301 -16.453 1 93.88 287 PHE A O 1
ATOM 2151 N N . LYS 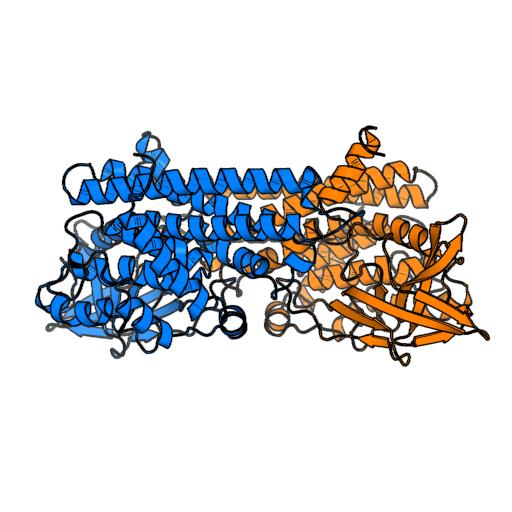A 1 288 ? 11.625 4.125 -15.898 1 96.88 288 LYS A N 1
ATOM 2152 C CA . LYS A 1 288 ? 10.945 4.355 -14.633 1 96.88 288 LYS A CA 1
ATOM 2153 C C . LYS A 1 288 ? 11.758 5.289 -13.734 1 96.88 288 LYS A C 1
ATOM 2155 O O . LYS A 1 288 ? 11.195 6.148 -13.055 1 96.88 288 LYS A O 1
ATOM 2160 N N . VAL A 1 289 ? 13.07 5.125 -13.68 1 97.38 289 VAL A N 1
ATOM 2161 C CA . VAL A 1 289 ? 13.938 5.988 -12.891 1 97.38 289 VAL A CA 1
ATOM 2162 C C . VAL A 1 289 ? 13.883 7.414 -13.43 1 97.38 289 VAL A C 1
ATOM 2164 O O . VAL A 1 289 ? 13.82 8.375 -12.656 1 97.38 289 VAL A O 1
ATOM 2167 N N . ALA A 1 290 ? 13.836 7.57 -14.742 1 97.06 290 ALA A N 1
ATOM 2168 C CA . ALA A 1 290 ? 13.711 8.883 -15.359 1 97.06 290 ALA A CA 1
ATOM 2169 C C . ALA A 1 290 ? 12.391 9.547 -14.969 1 97.06 290 ALA A C 1
ATOM 2171 O O . ALA A 1 290 ? 12.352 10.742 -14.664 1 97.06 290 ALA A O 1
ATOM 2172 N N . ASP A 1 291 ? 11.344 8.727 -14.977 1 96.62 291 ASP A N 1
ATOM 2173 C CA . ASP A 1 291 ? 10.039 9.242 -14.578 1 96.62 291 ASP A CA 1
ATOM 2174 C C . ASP A 1 291 ? 10.062 9.711 -13.117 1 96.62 291 ASP A C 1
ATOM 2176 O O . ASP A 1 291 ? 9.484 10.75 -12.789 1 96.62 291 ASP A O 1
ATOM 2180 N N . LEU A 1 292 ? 10.703 8.945 -12.273 1 98.12 292 LEU A N 1
ATOM 2181 C CA . LEU A 1 292 ? 10.852 9.336 -10.875 1 98.12 292 LEU A CA 1
ATOM 2182 C C . LEU A 1 292 ? 11.57 10.672 -10.758 1 98.12 292 LEU A C 1
ATOM 2184 O O . LEU A 1 292 ? 11.164 11.539 -9.984 1 98.12 292 LEU A O 1
ATOM 2188 N N . ALA A 1 293 ? 12.609 10.875 -11.531 1 97.94 293 ALA A N 1
ATOM 2189 C CA . ALA A 1 293 ? 13.375 12.117 -11.508 1 97.94 293 ALA A CA 1
ATOM 2190 C C . ALA A 1 293 ? 12.508 13.312 -11.906 1 97.94 293 ALA A C 1
ATOM 2192 O O . ALA A 1 293 ? 12.578 14.375 -11.289 1 97.94 293 ALA A O 1
ATOM 2193 N N . VAL A 1 294 ? 11.688 13.109 -12.953 1 97.19 294 VAL A N 1
ATOM 2194 C CA . VAL A 1 294 ? 10.797 14.172 -13.422 1 97.19 294 VAL A CA 1
ATOM 2195 C C . VAL A 1 294 ? 9.781 14.508 -12.328 1 97.19 294 VAL A C 1
ATOM 2197 O O . VAL A 1 294 ? 9.539 15.68 -12.039 1 97.19 294 VAL A O 1
ATOM 2200 N N . MET A 1 295 ? 9.219 13.492 -11.648 1 97.62 295 MET A N 1
ATOM 2201 C CA . MET A 1 295 ? 8.242 13.688 -10.586 1 97.62 295 MET A CA 1
ATOM 2202 C C . MET A 1 295 ? 8.852 14.461 -9.422 1 97.62 295 MET A C 1
ATOM 2204 O O . MET A 1 295 ? 8.234 15.383 -8.883 1 97.62 295 MET A O 1
ATOM 2208 N N . VAL A 1 296 ? 10.094 14.117 -9.062 1 98 296 VAL A N 1
ATOM 2209 C CA . VAL A 1 296 ? 10.766 14.758 -7.934 1 98 296 VAL A CA 1
ATOM 2210 C C . VAL A 1 296 ? 11.047 16.219 -8.273 1 98 296 VAL A C 1
ATOM 2212 O O . VAL A 1 296 ? 10.75 17.109 -7.473 1 98 296 VAL A O 1
ATOM 2215 N N . GLU A 1 297 ? 11.539 16.469 -9.461 1 94.31 297 GLU A N 1
ATOM 2216 C CA . GLU A 1 297 ? 11.891 17.844 -9.859 1 94.31 297 GLU A CA 1
ATOM 2217 C C . GLU A 1 297 ? 10.648 18.719 -9.93 1 94.31 297 GLU A C 1
ATOM 2219 O O . GLU A 1 297 ? 10.648 19.828 -9.391 1 94.31 297 GLU A O 1
ATOM 2224 N N . ALA A 1 298 ? 9.609 18.281 -10.562 1 95 298 ALA A N 1
ATOM 2225 C CA . ALA A 1 298 ? 8.367 19.047 -10.695 1 95 298 ALA A CA 1
ATOM 2226 C C . ALA A 1 298 ? 7.742 19.297 -9.328 1 95 298 ALA A C 1
ATOM 2228 O O . ALA A 1 298 ? 7.324 20.422 -9.039 1 95 298 ALA A O 1
ATOM 2229 N N . SER A 1 299 ? 7.695 18.25 -8.492 1 98.25 299 SER A N 1
ATOM 2230 C CA . SER A 1 299 ? 7.121 18.391 -7.156 1 98.25 299 SER A CA 1
ATOM 2231 C C . SER A 1 299 ? 7.898 19.406 -6.32 1 98.25 299 SER A C 1
ATOM 2233 O O . SER A 1 299 ? 7.301 20.234 -5.629 1 98.25 299 SER A O 1
ATOM 2235 N N . ARG A 1 300 ? 9.195 19.297 -6.406 1 96.75 300 ARG A N 1
ATOM 2236 C CA . ARG A 1 300 ? 10.047 20.172 -5.613 1 96.75 300 ARG A CA 1
ATOM 2237 C C . ARG A 1 300 ? 9.898 21.625 -6.055 1 96.75 300 ARG A C 1
ATOM 2239 O O . ARG A 1 300 ? 9.773 22.516 -5.219 1 96.75 300 ARG A O 1
ATOM 2246 N N . LEU A 1 301 ? 9.852 21.891 -7.34 1 94.75 301 LEU A N 1
ATOM 2247 C CA . LEU A 1 301 ? 9.703 23.25 -7.852 1 94.75 301 LEU A CA 1
ATOM 2248 C C . LEU A 1 301 ? 8.352 23.844 -7.449 1 94.75 301 LEU A C 1
ATOM 2250 O O . LEU A 1 301 ? 8.266 24.984 -7.02 1 94.75 301 LEU A O 1
ATOM 2254 N N . LEU A 1 302 ? 7.297 23.047 -7.562 1 96.19 302 LEU A N 1
ATOM 2255 C CA . LEU A 1 302 ? 5.965 23.516 -7.184 1 96.19 302 LEU A CA 1
ATOM 2256 C C . LEU A 1 302 ? 5.891 23.797 -5.688 1 96.19 302 LEU A C 1
ATOM 2258 O O . LEU A 1 302 ? 5.324 24.797 -5.27 1 96.19 302 LEU A O 1
ATOM 2262 N N . THR A 1 303 ? 6.484 22.906 -4.883 1 97.5 303 THR A N 1
ATOM 2263 C CA . THR A 1 303 ? 6.441 23 -3.43 1 97.5 303 THR A CA 1
ATOM 2264 C C . THR A 1 303 ? 7.184 24.25 -2.953 1 97.5 303 THR A C 1
ATOM 2266 O O . THR A 1 303 ? 6.648 25.031 -2.164 1 97.5 303 THR A O 1
ATOM 2269 N N . TYR A 1 304 ? 8.328 24.484 -3.424 1 96 304 TYR A N 1
ATOM 2270 C CA . TYR A 1 304 ? 9.141 25.578 -2.9 1 96 304 TYR A CA 1
ATOM 2271 C C . TYR A 1 304 ? 8.719 26.906 -3.502 1 96 304 TYR A C 1
ATOM 2273 O O . TYR A 1 304 ? 8.938 27.969 -2.902 1 96 304 TYR A O 1
ATOM 2281 N N . LYS A 1 305 ? 8.086 26.906 -4.695 1 94.25 305 LYS A N 1
ATOM 2282 C CA . LYS A 1 305 ? 7.414 28.125 -5.141 1 94.25 305 LYS A CA 1
ATOM 2283 C C . LYS A 1 305 ? 6.309 28.531 -4.172 1 94.25 305 LYS A C 1
ATOM 2285 O O . LYS A 1 305 ? 6.195 29.703 -3.809 1 94.25 305 LYS A O 1
ATOM 2290 N N . ALA A 1 306 ? 5.52 27.547 -3.758 1 96.5 306 ALA A N 1
ATOM 2291 C CA . ALA A 1 306 ? 4.441 27.812 -2.814 1 96.5 306 ALA A CA 1
ATOM 2292 C C . ALA A 1 306 ? 4.992 28.297 -1.473 1 96.5 306 ALA A C 1
ATOM 2294 O O . ALA A 1 306 ? 4.457 29.234 -0.871 1 96.5 306 ALA A O 1
ATOM 2295 N N . ALA A 1 307 ? 6.074 27.609 -0.997 1 96.62 307 ALA A N 1
ATOM 2296 C CA . ALA A 1 307 ? 6.699 28.016 0.26 1 96.62 307 ALA A CA 1
ATOM 2297 C C . ALA A 1 307 ? 7.234 29.438 0.177 1 96.62 307 ALA A C 1
ATOM 2299 O O . ALA A 1 307 ? 7.055 30.234 1.105 1 96.62 307 ALA A O 1
ATOM 2300 N N . TRP A 1 308 ? 7.867 29.75 -0.94 1 94.69 308 TRP A N 1
ATOM 2301 C CA . TRP A 1 308 ? 8.391 31.094 -1.166 1 94.69 308 TRP A CA 1
ATOM 2302 C C . TRP A 1 308 ? 7.266 32.125 -1.178 1 94.69 308 TRP A C 1
ATOM 2304 O O . TRP A 1 308 ? 7.383 33.188 -0.569 1 94.69 308 TRP A O 1
ATOM 2314 N N . LEU A 1 309 ? 6.188 31.828 -1.872 1 95 309 LEU A N 1
ATOM 2315 C CA . LEU A 1 309 ? 5.039 32.75 -1.923 1 95 309 LEU A CA 1
ATOM 2316 C C . LEU A 1 309 ? 4.473 32.969 -0.527 1 95 309 LEU A C 1
ATOM 2318 O O . LEU A 1 309 ? 4.07 34.094 -0.198 1 95 309 LEU A O 1
ATOM 2322 N N . LYS A 1 310 ? 4.43 31.953 0.287 1 95.88 310 LYS A N 1
ATOM 2323 C CA . LYS A 1 310 ? 3.959 32.094 1.663 1 95.88 310 LYS A CA 1
ATOM 2324 C C . LYS A 1 310 ? 4.855 33.031 2.463 1 95.88 310 LYS A C 1
ATOM 2326 O O . LYS A 1 310 ? 4.363 33.906 3.182 1 95.88 310 LYS A O 1
ATOM 2331 N N . ASP A 1 311 ? 6.164 32.812 2.338 1 95.12 311 ASP A N 1
ATOM 2332 C CA . ASP A 1 311 ? 7.109 33.719 3.008 1 95.12 311 ASP A CA 1
ATOM 2333 C C . ASP A 1 311 ? 6.941 35.156 2.531 1 95.12 311 ASP A C 1
ATOM 2335 O O . ASP A 1 311 ? 6.965 36.094 3.338 1 95.12 311 ASP A O 1
ATOM 2339 N N . GLU A 1 312 ? 6.762 35.344 1.232 1 94.38 312 GLU A N 1
ATOM 2340 C CA . GLU A 1 312 ? 6.559 36.656 0.668 1 94.38 312 GLU A CA 1
ATOM 2341 C C . GLU A 1 312 ? 5.25 37.281 1.152 1 94.38 312 GLU A C 1
ATOM 2343 O O . GLU A 1 312 ? 5.172 38.5 1.391 1 94.38 312 GLU A O 1
ATOM 2348 N N . HIS A 1 313 ? 4.254 36.469 1.263 1 94.88 313 HIS A N 1
ATOM 2349 C CA . HIS A 1 313 ? 2.98 36.938 1.796 1 94.88 313 HIS A CA 1
ATOM 2350 C C . HIS A 1 313 ? 3.125 37.375 3.242 1 94.88 313 HIS A C 1
ATOM 2352 O O . HIS A 1 313 ? 2.615 38.438 3.615 1 94.88 313 HIS A O 1
ATOM 2358 N N . ASP A 1 314 ? 3.834 36.625 4 1 92.75 314 ASP A N 1
ATOM 2359 C CA . ASP A 1 314 ? 4.043 36.969 5.406 1 92.75 314 ASP A CA 1
ATOM 2360 C C . ASP A 1 314 ? 4.82 38.281 5.539 1 92.75 314 ASP A C 1
ATOM 2362 O O . ASP A 1 314 ? 4.637 39.031 6.504 1 92.75 314 ASP A O 1
ATOM 2366 N N . ALA A 1 315 ? 5.582 38.562 4.547 1 93.75 315 ALA A N 1
ATOM 2367 C CA . ALA A 1 315 ? 6.348 39.812 4.52 1 93.75 315 ALA A CA 1
ATOM 2368 C C . ALA A 1 315 ? 5.535 40.938 3.904 1 93.75 315 ALA A C 1
ATOM 2370 O O . ALA A 1 315 ? 6.023 42.062 3.771 1 93.75 315 ALA A O 1
ATOM 2371 N N . GLY A 1 316 ? 4.363 40.688 3.533 1 94.69 316 GLY A N 1
ATOM 2372 C CA . GLY A 1 316 ? 3.455 41.719 3.023 1 94.69 316 GLY A CA 1
ATOM 2373 C C . GLY A 1 316 ? 3.65 42 1.547 1 94.69 316 GLY A C 1
ATOM 2374 O O . GLY A 1 316 ? 3.229 43.031 1.052 1 94.69 316 GLY A O 1
ATOM 2375 N N . ARG A 1 317 ? 4.246 41 0.813 1 96.38 317 ARG A N 1
ATOM 2376 C CA . ARG A 1 317 ? 4.66 41.312 -0.549 1 96.38 317 ARG A CA 1
ATOM 2377 C C . ARG A 1 317 ? 3.832 40.531 -1.569 1 96.38 317 ARG A C 1
ATOM 2379 O O . ARG A 1 317 ? 3.924 40.781 -2.771 1 96.38 317 ARG A O 1
ATOM 2386 N N . ARG A 1 318 ? 3.07 39.562 -1.188 1 94.81 318 ARG A N 1
ATOM 2387 C CA . ARG A 1 318 ? 2.238 38.75 -2.078 1 94.81 318 ARG A CA 1
ATOM 2388 C C . ARG A 1 318 ? 0.865 38.5 -1.466 1 94.81 318 ARG A C 1
ATOM 2390 O O . ARG A 1 318 ? 0.696 38.594 -0.248 1 94.81 318 ARG A O 1
ATOM 2397 N N . SER A 1 319 ? -0.108 38.25 -2.275 1 95.56 319 SER A N 1
ATOM 2398 C CA . SER A 1 319 ? -1.479 38.062 -1.808 1 95.56 319 SER A CA 1
ATOM 2399 C C . SER A 1 319 ? -1.702 36.656 -1.282 1 95.56 319 SER A C 1
ATOM 2401 O O . SER A 1 319 ? -1.012 35.719 -1.691 1 95.56 319 SER A O 1
ATOM 2403 N N . VAL A 1 320 ? -2.688 36.562 -0.409 1 94.31 320 VAL A N 1
ATOM 2404 C CA . VAL A 1 320 ? -3.082 35.281 0.12 1 94.31 320 VAL A CA 1
ATOM 2405 C C . VAL A 1 320 ? -3.635 34.406 -1.006 1 94.31 320 VAL A C 1
ATOM 2407 O O . VAL A 1 320 ? -3.451 33.188 -1.005 1 94.31 320 VAL A O 1
ATOM 2410 N N . ALA A 1 321 ? -4.25 34.969 -2.012 1 93.25 321 ALA A N 1
ATOM 2411 C CA . ALA A 1 321 ? -4.828 34.25 -3.139 1 93.25 321 ALA A CA 1
ATOM 2412 C C . ALA A 1 321 ? -3.748 33.531 -3.936 1 93.25 321 ALA A C 1
ATOM 2414 O O . ALA A 1 321 ? -3.957 32.406 -4.387 1 93.25 321 ALA A O 1
ATOM 2415 N N . GLU A 1 322 ? -2.625 34.125 -4.109 1 93.19 322 GLU A N 1
ATOM 2416 C CA . GLU A 1 322 ? -1.501 33.531 -4.801 1 93.19 322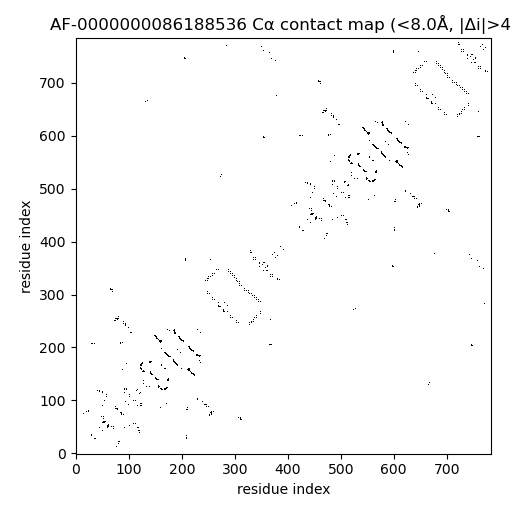 GLU A CA 1
ATOM 2417 C C . GLU A 1 322 ? -0.979 32.312 -4.035 1 93.19 322 GLU A C 1
ATOM 2419 O O . GLU A 1 322 ? -0.667 31.281 -4.629 1 93.19 322 GLU A O 1
ATOM 2424 N N . VAL A 1 323 ? -0.902 32.469 -2.736 1 95.75 323 VAL A N 1
ATOM 2425 C CA . VAL A 1 323 ? -0.416 31.391 -1.887 1 95.75 323 VAL A CA 1
ATOM 2426 C C . VAL A 1 323 ? -1.37 30.203 -1.967 1 95.75 323 VAL A C 1
ATOM 2428 O O . VAL A 1 323 ? -0.939 29.062 -2.172 1 95.75 323 VAL A O 1
ATOM 2431 N N . LYS A 1 324 ? -2.652 30.5 -1.849 1 95.38 324 LYS A N 1
ATOM 2432 C CA . LYS A 1 324 ? -3.664 29.453 -1.846 1 95.38 324 LYS A CA 1
ATOM 2433 C C . LYS A 1 324 ? -3.652 28.672 -3.16 1 95.38 324 LYS A C 1
ATOM 2435 O O . LYS A 1 324 ? -3.758 27.453 -3.162 1 95.38 324 LYS A O 1
ATOM 2440 N N . HIS A 1 325 ? -3.5 29.359 -4.23 1 93.75 325 HIS A N 1
ATOM 2441 C CA . HIS A 1 325 ? -3.479 28.719 -5.543 1 93.75 325 HIS A CA 1
ATOM 2442 C C . HIS A 1 325 ? -2.25 27.828 -5.707 1 93.75 325 HIS A C 1
ATOM 2444 O O . HIS A 1 325 ? -2.365 26.672 -6.133 1 93.75 325 HIS A O 1
ATOM 2450 N N . ALA A 1 326 ? -1.114 28.375 -5.375 1 94.81 326 ALA A N 1
ATOM 2451 C CA . ALA A 1 326 ? 0.133 27.625 -5.488 1 94.81 326 ALA A CA 1
ATOM 2452 C C . ALA A 1 326 ? 0.125 26.406 -4.566 1 94.81 326 ALA A C 1
ATOM 2454 O O . ALA A 1 326 ? 0.63 25.344 -4.93 1 94.81 326 ALA A O 1
ATOM 2455 N N . ALA A 1 327 ? -0.432 26.578 -3.381 1 97.38 327 ALA A N 1
ATOM 2456 C CA . ALA A 1 327 ? -0.504 25.5 -2.402 1 97.38 327 ALA A CA 1
ATOM 2457 C C . ALA A 1 327 ? -1.347 24.328 -2.926 1 97.38 327 ALA A C 1
ATOM 2459 O O . ALA A 1 327 ? -0.955 23.172 -2.807 1 97.38 327 ALA A O 1
ATOM 2460 N N . ALA A 1 328 ? -2.49 24.656 -3.508 1 97.06 328 ALA A N 1
ATOM 2461 C CA . ALA A 1 328 ? -3.383 23.625 -4.035 1 97.06 328 ALA A CA 1
ATOM 2462 C C . ALA A 1 328 ? -2.713 22.844 -5.164 1 97.06 328 ALA A C 1
ATOM 2464 O O . ALA A 1 328 ? -2.797 21.609 -5.215 1 97.06 328 ALA A O 1
ATOM 2465 N N . ILE A 1 329 ? -2.016 23.531 -6.082 1 96.12 329 ILE A N 1
ATOM 2466 C CA . ILE A 1 329 ? -1.335 22.906 -7.211 1 96.12 329 ILE A CA 1
ATOM 2467 C C . ILE A 1 329 ? -0.194 22.016 -6.699 1 96.12 329 ILE A C 1
ATOM 2469 O O . ILE A 1 329 ? -0.046 20.875 -7.125 1 96.12 329 ILE A O 1
ATOM 2473 N N . ALA A 1 330 ? 0.589 22.594 -5.762 1 97.56 330 ALA A N 1
ATOM 2474 C CA . ALA A 1 330 ? 1.729 21.859 -5.215 1 97.56 330 ALA A CA 1
ATOM 2475 C C . ALA A 1 330 ? 1.278 20.578 -4.52 1 97.56 330 ALA A C 1
ATOM 2477 O O . ALA A 1 330 ? 1.83 19.516 -4.766 1 97.56 330 ALA A O 1
ATOM 2478 N N . LYS A 1 331 ? 0.318 20.734 -3.65 1 98.31 331 LYS A N 1
ATOM 2479 C CA . LYS A 1 331 ? -0.161 19.562 -2.914 1 98.31 331 LYS A CA 1
ATOM 2480 C C . LYS A 1 331 ? -0.715 18.5 -3.863 1 98.31 331 LYS A C 1
ATOM 2482 O O . LYS A 1 331 ? -0.374 17.328 -3.754 1 98.31 331 LYS A O 1
ATOM 2487 N N . LEU A 1 332 ? -1.579 18.922 -4.812 1 98.06 332 LEU A N 1
ATOM 2488 C CA . LEU A 1 332 ? -2.201 17.984 -5.73 1 98.06 332 LEU A CA 1
ATOM 2489 C C . LEU A 1 332 ? -1.145 17.203 -6.508 1 98.06 332 LEU A C 1
ATOM 2491 O O . LEU A 1 332 ? -1.135 15.969 -6.488 1 98.06 332 LEU A O 1
ATOM 2495 N N . TYR A 1 333 ? -0.212 17.859 -7.113 1 97.5 333 TYR A N 1
ATOM 2496 C CA . TYR A 1 333 ? 0.754 17.203 -7.984 1 97.5 333 TYR A CA 1
ATOM 2497 C C . TYR A 1 333 ? 1.733 16.359 -7.172 1 97.5 333 TYR A C 1
ATOM 2499 O O . TYR A 1 333 ? 1.989 15.203 -7.5 1 97.5 333 TYR A O 1
ATOM 2507 N N . SER A 1 334 ? 2.307 16.969 -6.164 1 98.62 334 SER A N 1
ATOM 2508 C CA . SER A 1 334 ? 3.369 16.297 -5.422 1 98.62 334 SER A CA 1
ATOM 2509 C C . SER A 1 334 ? 2.854 15.047 -4.734 1 98.62 334 SER A C 1
ATOM 2511 O O . SER A 1 334 ? 3.535 14.016 -4.715 1 98.62 334 SER A O 1
ATOM 2513 N N . THR A 1 335 ? 1.665 15.156 -4.129 1 98.75 335 THR A N 1
ATOM 2514 C CA . THR A 1 335 ? 1.15 14.016 -3.377 1 98.75 335 THR A CA 1
ATOM 2515 C C . THR A 1 335 ? 0.741 12.883 -4.32 1 98.75 335 THR A C 1
ATOM 2517 O O . THR A 1 335 ? 1.049 11.719 -4.07 1 98.75 335 THR A O 1
ATOM 2520 N N . GLU A 1 336 ? 0.067 13.156 -5.461 1 98.31 336 GLU A N 1
ATOM 2521 C CA . GLU A 1 336 ? -0.26 12.125 -6.441 1 98.31 336 GLU A CA 1
ATOM 2522 C C . GLU A 1 336 ? 1.002 11.539 -7.062 1 98.31 336 GLU A C 1
ATOM 2524 O O . GLU A 1 336 ? 1.067 10.328 -7.316 1 98.31 336 GLU A O 1
ATOM 2529 N N . SER A 1 337 ? 2.008 12.414 -7.277 1 98.31 337 SER A N 1
ATOM 2530 C CA . SER A 1 337 ? 3.295 11.945 -7.781 1 98.31 337 SER A CA 1
ATOM 2531 C C . SER A 1 337 ? 3.977 11.016 -6.781 1 98.31 337 SER A C 1
ATOM 2533 O O . SER A 1 337 ? 4.594 10.023 -7.168 1 98.31 337 SER A O 1
ATOM 2535 N N . ALA A 1 338 ? 3.912 11.398 -5.531 1 98.75 338 ALA A N 1
ATOM 2536 C CA . ALA A 1 338 ? 4.531 10.57 -4.5 1 98.75 338 ALA A CA 1
ATOM 2537 C C . ALA A 1 338 ? 3.924 9.172 -4.484 1 98.75 338 ALA A C 1
ATOM 2539 O O . ALA A 1 338 ? 4.645 8.18 -4.391 1 98.75 338 ALA A O 1
ATOM 2540 N N . VAL A 1 339 ? 2.592 9.039 -4.566 1 98.62 339 VAL A N 1
ATOM 2541 C CA . VAL A 1 339 ? 1.929 7.742 -4.602 1 98.62 339 VAL A CA 1
ATOM 2542 C C . VAL A 1 339 ? 2.389 6.961 -5.832 1 98.62 339 VAL A C 1
ATOM 2544 O O . VAL A 1 339 ? 2.738 5.785 -5.734 1 98.62 33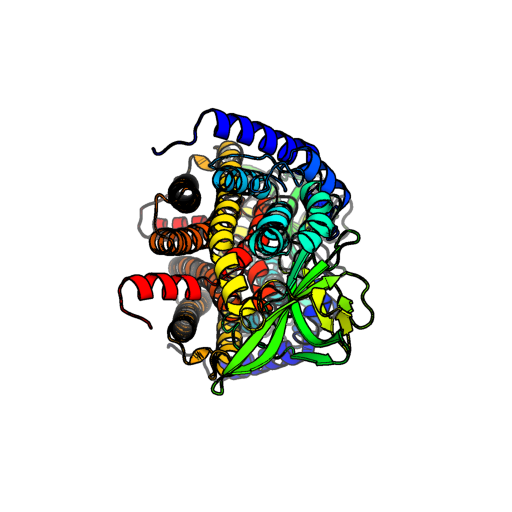9 VAL A O 1
ATOM 2547 N N . THR A 1 340 ? 2.42 7.621 -6.977 1 98.31 340 THR A N 1
ATOM 2548 C CA . THR A 1 340 ? 2.898 6.984 -8.195 1 98.31 340 THR A CA 1
ATOM 2549 C C . THR A 1 340 ? 4.352 6.547 -8.047 1 98.31 340 THR A C 1
ATOM 2551 O O . THR A 1 340 ? 4.73 5.465 -8.5 1 98.31 340 THR A O 1
ATOM 2554 N N . ALA A 1 341 ? 5.152 7.414 -7.422 1 98.62 341 ALA A N 1
ATOM 2555 C CA . ALA A 1 341 ? 6.57 7.121 -7.23 1 98.62 341 ALA A CA 1
ATOM 2556 C C . ALA A 1 341 ? 6.766 5.828 -6.445 1 98.62 341 ALA A C 1
ATOM 2558 O O . ALA A 1 341 ? 7.66 5.035 -6.758 1 98.62 341 ALA A O 1
ATOM 2559 N N . THR A 1 342 ? 5.961 5.625 -5.418 1 98.81 342 THR A N 1
ATOM 2560 C CA . THR A 1 342 ? 6.113 4.414 -4.625 1 98.81 342 THR A CA 1
ATOM 2561 C C . THR A 1 342 ? 5.766 3.178 -5.449 1 98.81 342 THR A C 1
ATOM 2563 O O . THR A 1 342 ? 6.391 2.125 -5.297 1 98.81 342 THR A O 1
ATOM 2566 N N . ARG A 1 343 ? 4.73 3.254 -6.25 1 98.38 343 ARG A N 1
ATOM 2567 C CA . ARG A 1 343 ? 4.379 2.143 -7.133 1 98.38 343 ARG A CA 1
ATOM 2568 C C . ARG A 1 343 ? 5.547 1.778 -8.039 1 98.38 343 ARG A C 1
ATOM 2570 O O . ARG A 1 343 ? 5.883 0.601 -8.188 1 98.38 343 ARG A O 1
ATOM 2577 N N . LEU A 1 344 ? 6.199 2.762 -8.695 1 98.19 344 LEU A N 1
ATOM 2578 C CA . LEU A 1 344 ? 7.344 2.541 -9.57 1 98.19 344 LEU A CA 1
ATOM 2579 C C . LEU A 1 344 ? 8.516 1.946 -8.797 1 98.19 344 LEU A C 1
ATOM 2581 O O . LEU A 1 344 ? 9.156 1.001 -9.266 1 98.19 344 LEU A O 1
ATOM 2585 N N . ALA A 1 345 ? 8.781 2.562 -7.613 1 98.62 345 ALA A N 1
ATOM 2586 C CA . ALA A 1 345 ? 9.922 2.102 -6.82 1 98.62 345 ALA A CA 1
ATOM 2587 C C . ALA A 1 345 ? 9.742 0.644 -6.402 1 98.62 345 ALA A C 1
ATOM 2589 O O . ALA A 1 345 ? 10.656 -0.169 -6.555 1 98.62 345 ALA A O 1
ATOM 2590 N N . THR A 1 346 ? 8.578 0.325 -5.871 1 98.56 346 THR A N 1
ATOM 2591 C CA . THR A 1 346 ? 8.297 -1.046 -5.457 1 98.56 346 THR A CA 1
ATOM 2592 C C . THR A 1 346 ? 8.422 -2.002 -6.641 1 98.56 346 THR A C 1
ATOM 2594 O O . THR A 1 346 ? 8.898 -3.127 -6.488 1 98.56 346 THR A O 1
ATOM 2597 N N . GLN A 1 347 ? 7.988 -1.563 -7.812 1 98.31 347 GLN A N 1
ATOM 2598 C CA . GLN A 1 347 ? 8.086 -2.369 -9.023 1 98.31 347 GLN A CA 1
ATOM 2599 C C . GLN A 1 347 ? 9.539 -2.641 -9.391 1 98.31 347 GLN A C 1
ATOM 2601 O O . GLN A 1 347 ? 9.891 -3.762 -9.766 1 98.31 347 GLN A O 1
ATOM 2606 N N . ILE A 1 348 ? 10.391 -1.661 -9.312 1 97.81 348 ILE A N 1
ATOM 2607 C CA . ILE A 1 348 ? 11.805 -1.781 -9.648 1 97.81 348 ILE A CA 1
ATOM 2608 C C . ILE A 1 348 ? 12.477 -2.807 -8.734 1 97.81 348 ILE A C 1
ATOM 2610 O O . ILE A 1 348 ? 13.32 -3.588 -9.18 1 97.81 348 ILE A O 1
ATOM 2614 N N . PHE A 1 349 ? 12.039 -2.859 -7.484 1 97.75 349 PHE A N 1
ATOM 2615 C CA . PHE A 1 349 ? 12.617 -3.777 -6.512 1 97.75 349 PHE A CA 1
ATOM 2616 C C . PHE A 1 349 ? 12.109 -5.195 -6.738 1 97.75 349 PHE A C 1
ATOM 2618 O O . PHE A 1 349 ? 12.672 -6.152 -6.203 1 97.75 349 PHE A O 1
ATOM 2625 N N . GLY A 1 350 ? 11.039 -5.426 -7.547 1 96.44 350 GLY A N 1
ATOM 2626 C CA . GLY A 1 350 ? 10.5 -6.75 -7.785 1 96.44 350 GLY A CA 1
ATOM 2627 C C . GLY A 1 350 ? 9.969 -7.414 -6.527 1 96.44 350 GLY A C 1
ATOM 2628 O O . GLY A 1 350 ? 9.25 -6.793 -5.75 1 96.44 350 GLY A O 1
ATOM 2629 N N . GLY A 1 351 ? 10.172 -8.703 -6.336 1 96.06 351 GLY A N 1
ATOM 2630 C CA . GLY A 1 351 ? 9.727 -9.422 -5.152 1 96.06 351 GLY A CA 1
ATOM 2631 C C . GLY A 1 351 ? 10.211 -8.789 -3.859 1 96.06 351 GLY A C 1
ATOM 2632 O O . GLY A 1 351 ? 9.477 -8.75 -2.869 1 96.06 351 GLY A O 1
ATOM 2633 N N . ASN A 1 352 ? 11.461 -8.266 -3.873 1 96.31 352 ASN A N 1
ATOM 2634 C CA . ASN A 1 352 ? 12.016 -7.617 -2.689 1 96.31 352 ASN A CA 1
ATOM 2635 C C . ASN A 1 352 ? 11.219 -6.375 -2.301 1 96.31 352 ASN A C 1
ATOM 2637 O O . ASN A 1 352 ? 11.133 -6.031 -1.121 1 96.31 352 ASN A O 1
ATOM 2641 N N . GLY A 1 353 ? 10.633 -5.707 -3.295 1 97.56 353 GLY A N 1
ATOM 2642 C CA . GLY A 1 353 ? 9.852 -4.512 -3.025 1 97.56 353 GLY A CA 1
ATOM 2643 C C . GLY A 1 353 ? 8.594 -4.789 -2.223 1 97.56 353 GLY A C 1
ATOM 2644 O O . GLY A 1 353 ? 7.973 -3.865 -1.694 1 97.56 353 GLY A O 1
ATOM 2645 N N . PHE A 1 354 ? 8.195 -6.027 -2.207 1 97.75 354 PHE A N 1
ATOM 2646 C CA . PHE A 1 354 ? 6.992 -6.449 -1.495 1 97.75 354 PHE A CA 1
ATOM 2647 C C . PHE A 1 354 ? 7.336 -6.934 -0.093 1 97.75 354 PHE A C 1
ATOM 2649 O O . PHE A 1 354 ? 6.461 -7.398 0.643 1 97.75 354 PHE A O 1
ATOM 2656 N N . MET A 1 355 ? 8.641 -6.906 0.324 1 97.19 355 MET A N 1
ATOM 2657 C CA . MET A 1 355 ? 9.117 -7.305 1.646 1 97.19 355 MET A CA 1
ATOM 2658 C C . MET A 1 355 ? 9.367 -6.086 2.525 1 97.19 355 MET A C 1
ATOM 2660 O O . MET A 1 355 ? 10.008 -5.125 2.096 1 97.19 355 MET A O 1
ATOM 2664 N N . GLU A 1 356 ? 8.945 -6.164 3.801 1 95.81 356 GLU A N 1
ATOM 2665 C CA . GLU A 1 356 ? 8.945 -5.012 4.699 1 95.81 356 GLU A CA 1
ATOM 2666 C C . GLU A 1 356 ? 10.367 -4.613 5.074 1 95.81 356 GLU A C 1
ATOM 2668 O O . GLU A 1 356 ? 10.594 -3.51 5.578 1 95.81 356 GLU A O 1
ATOM 2673 N N . GLU A 1 357 ? 11.312 -5.57 4.809 1 93.38 357 GLU A N 1
ATOM 2674 C CA . GLU A 1 357 ? 12.711 -5.25 5.102 1 93.38 357 GLU A CA 1
ATOM 2675 C C . GLU A 1 357 ? 13.227 -4.148 4.18 1 93.38 357 GLU A C 1
ATOM 2677 O O . GLU A 1 357 ? 14.219 -3.49 4.488 1 93.38 357 GLU A O 1
ATOM 2682 N N . TYR A 1 358 ? 12.633 -3.99 3.066 1 95.44 358 TYR A N 1
ATOM 2683 C CA . TYR A 1 358 ? 13 -2.928 2.135 1 95.44 358 TYR A CA 1
ATOM 2684 C C . TYR A 1 358 ? 12.117 -1.702 2.332 1 95.44 358 TYR A C 1
ATOM 2686 O O . TYR A 1 358 ? 10.883 -1.805 2.314 1 95.44 358 TYR A O 1
ATOM 2694 N N . PRO A 1 359 ? 12.711 -0.501 2.408 1 96.62 359 PRO A N 1
ATOM 2695 C CA . PRO A 1 359 ? 11.961 0.706 2.775 1 96.62 359 PRO A CA 1
ATOM 2696 C C . PRO A 1 359 ? 10.875 1.055 1.767 1 96.62 359 PRO A C 1
ATOM 2698 O O . PRO A 1 359 ? 9.875 1.685 2.125 1 96.62 359 PRO A O 1
ATOM 2701 N N . VAL A 1 360 ? 11.008 0.613 0.513 1 98.06 360 VAL A N 1
ATOM 2702 C CA . VAL A 1 360 ? 10.039 0.989 -0.514 1 98.06 360 VAL A CA 1
ATOM 2703 C C . VAL A 1 360 ? 8.672 0.415 -0.167 1 98.06 360 VAL A C 1
ATOM 2705 O O . VAL A 1 360 ? 7.641 1.019 -0.478 1 98.06 360 VAL A O 1
ATOM 2708 N N . ALA A 1 361 ? 8.602 -0.769 0.518 1 98.06 361 ALA A N 1
ATOM 2709 C CA . ALA A 1 361 ? 7.324 -1.343 0.946 1 98.06 361 ALA A CA 1
ATOM 2710 C C . ALA A 1 361 ? 6.617 -0.427 1.939 1 98.06 361 ALA A C 1
ATOM 2712 O O . ALA A 1 361 ? 5.414 -0.185 1.82 1 98.06 361 ALA A O 1
ATOM 2713 N N . ARG A 1 362 ? 7.352 0.102 2.926 1 97.81 362 ARG A N 1
ATOM 2714 C CA . ARG A 1 362 ? 6.793 1.035 3.9 1 97.81 362 ARG A CA 1
ATOM 2715 C C . ARG A 1 362 ? 6.312 2.312 3.221 1 97.81 362 ARG A C 1
ATOM 2717 O O . ARG A 1 362 ? 5.219 2.803 3.516 1 97.81 362 ARG A O 1
ATOM 2724 N N . PHE A 1 363 ? 7.141 2.873 2.299 1 98.62 363 PHE A N 1
ATOM 2725 C CA . PHE A 1 363 ? 6.75 4.086 1.593 1 98.62 363 PHE A CA 1
ATOM 2726 C C . PHE A 1 363 ? 5.48 3.859 0.786 1 98.62 363 PHE A C 1
ATOM 2728 O O . PHE A 1 363 ? 4.645 4.758 0.665 1 98.62 363 PHE A O 1
ATOM 2735 N N . PHE A 1 364 ? 5.312 2.66 0.236 1 98.62 364 PHE A N 1
ATOM 2736 C CA . PHE A 1 364 ? 4.121 2.332 -0.536 1 98.62 364 PHE A CA 1
ATOM 2737 C C . PHE A 1 364 ? 2.867 2.467 0.32 1 98.62 364 PHE A C 1
ATOM 2739 O O . PHE A 1 364 ? 1.894 3.1 -0.09 1 98.62 364 PHE A O 1
ATOM 2746 N N . ARG A 1 365 ? 2.854 1.905 1.505 1 97.25 365 ARG A N 1
ATOM 2747 C CA . ARG A 1 365 ? 1.686 1.997 2.375 1 97.25 365 ARG A CA 1
ATOM 2748 C C . ARG A 1 365 ? 1.521 3.41 2.926 1 97.25 365 ARG A C 1
ATOM 2750 O O . ARG A 1 365 ? 0.399 3.889 3.098 1 97.25 365 ARG A O 1
ATOM 2757 N N . ASP A 1 366 ? 2.625 4.141 3.162 1 98.38 366 ASP A N 1
ATOM 2758 C CA . ASP A 1 366 ? 2.588 5.449 3.805 1 98.38 366 ASP A CA 1
ATOM 2759 C C . ASP A 1 366 ? 2.033 6.512 2.855 1 98.38 366 ASP A C 1
ATOM 2761 O O . ASP A 1 366 ? 1.415 7.484 3.297 1 98.38 366 ASP A O 1
ATOM 2765 N N . ALA A 1 367 ? 2.242 6.336 1.602 1 98.56 367 ALA A N 1
ATOM 2766 C CA . ALA A 1 367 ? 2.096 7.422 0.635 1 98.56 367 ALA A CA 1
ATOM 2767 C C . ALA A 1 367 ? 0.628 7.793 0.448 1 98.56 367 ALA A C 1
ATOM 2769 O O . ALA A 1 367 ? 0.305 8.953 0.188 1 98.56 367 ALA A O 1
ATOM 2770 N N . LYS A 1 368 ? -0.25 6.773 0.633 1 98.56 368 LYS A N 1
ATOM 2771 C CA . LYS A 1 368 ? -1.621 6.969 0.17 1 98.56 368 LYS A CA 1
ATOM 2772 C C . LYS A 1 368 ? -2.307 8.094 0.94 1 98.56 368 LYS A C 1
ATOM 2774 O O . LYS A 1 368 ? -3.107 8.844 0.375 1 98.56 368 LYS A O 1
ATOM 2779 N N . ILE A 1 369 ? -1.981 8.289 2.188 1 98.5 369 ILE A N 1
ATOM 2780 C CA . ILE A 1 369 ? -2.645 9.273 3.031 1 98.5 369 ILE A CA 1
ATOM 2781 C C . ILE A 1 369 ? -2.322 10.68 2.531 1 98.5 369 ILE A C 1
ATOM 2783 O O . ILE A 1 369 ? -3.057 11.633 2.814 1 98.5 369 ILE A O 1
ATOM 2787 N N . LEU A 1 370 ? -1.277 10.867 1.752 1 98.5 370 LEU A N 1
ATOM 2788 C CA . LEU A 1 370 ? -0.863 12.18 1.266 1 98.5 370 LEU A CA 1
ATOM 2789 C C . LEU A 1 370 ? -1.9 12.758 0.308 1 98.5 370 LEU A C 1
ATOM 2791 O O . LEU A 1 370 ? -2.076 13.969 0.237 1 98.5 370 LEU A O 1
ATOM 2795 N N . GLU A 1 371 ? -2.635 11.875 -0.398 1 98.06 371 GLU A N 1
ATOM 2796 C CA . GLU A 1 371 ? -3.684 12.312 -1.316 1 98.06 371 GLU A CA 1
ATOM 2797 C C . GLU A 1 371 ? -4.973 12.633 -0.567 1 98.06 371 GLU A C 1
ATOM 2799 O O . GLU A 1 371 ? -5.906 13.195 -1.143 1 98.06 371 GLU A O 1
ATOM 2804 N N . ILE A 1 372 ? -5.027 12.344 0.763 1 97.62 372 ILE A N 1
ATOM 2805 C CA . ILE A 1 372 ? -6.289 12.367 1.494 1 97.62 372 ILE A CA 1
ATOM 2806 C C . ILE A 1 372 ? -6.227 13.414 2.604 1 97.62 372 ILE A C 1
ATOM 2808 O O . ILE A 1 372 ? -7.105 14.273 2.705 1 97.62 372 ILE A O 1
ATOM 2812 N N . GLY A 1 373 ? -5.137 13.336 3.357 1 95.12 373 GLY A N 1
ATOM 2813 C CA . GLY A 1 373 ? -5.012 14.188 4.527 1 95.12 373 GLY A CA 1
ATOM 2814 C C . GLY A 1 373 ? -4.828 15.656 4.176 1 95.12 373 GLY A C 1
ATOM 2815 O O . GLY A 1 373 ? -4.27 15.984 3.127 1 95.12 373 GLY A O 1
ATOM 2816 N N . GLU A 1 374 ? -5.352 16.562 5.09 1 93.62 374 GLU A N 1
ATOM 2817 C CA . GLU A 1 374 ? -5.219 18.016 4.992 1 93.62 374 GLU A CA 1
ATOM 2818 C C . GLU A 1 374 ? -5.777 18.531 3.67 1 93.62 374 GLU A C 1
ATOM 2820 O O . GLU A 1 374 ? -5.199 19.422 3.055 1 93.62 374 GLU A O 1
ATOM 2825 N N . GLY A 1 375 ? -6.84 17.922 3.23 1 93.88 375 GLY A N 1
ATOM 2826 C CA . GLY A 1 375 ? -7.492 18.25 1.974 1 93.88 375 GLY A CA 1
ATOM 2827 C C . GLY A 1 375 ? -7.207 17.25 0.873 1 93.88 375 GLY A C 1
ATOM 2828 O O . GLY A 1 375 ? -6.094 17.188 0.352 1 93.88 375 GLY A O 1
ATOM 2829 N N . THR A 1 376 ? -8.234 16.5 0.493 1 96.19 376 THR A N 1
ATOM 2830 C CA . THR A 1 376 ? -8.102 15.445 -0.5 1 96.19 376 THR A CA 1
ATOM 2831 C C . THR A 1 376 ? -7.719 16.016 -1.859 1 96.19 376 THR A C 1
ATOM 2833 O O . THR A 1 376 ? -7.812 17.234 -2.074 1 96.19 376 THR A O 1
ATOM 2836 N N . SER A 1 377 ? -7.262 15.156 -2.736 1 96.75 377 SER A N 1
ATOM 2837 C CA . SER A 1 377 ? -7 15.555 -4.117 1 96.75 377 SER A CA 1
ATOM 2838 C C . SER A 1 377 ? -8.219 16.234 -4.734 1 96.75 377 SER A C 1
ATOM 2840 O O . SER A 1 377 ? -8.086 17.188 -5.496 1 96.75 377 SER A O 1
ATOM 2842 N N . GLU A 1 378 ? -9.461 15.773 -4.445 1 94.94 378 GLU A N 1
ATOM 2843 C CA . GLU A 1 378 ? -10.703 16.359 -4.945 1 94.94 378 GLU A CA 1
ATOM 2844 C C . GLU A 1 378 ? -10.891 17.781 -4.445 1 94.94 378 GLU A C 1
ATOM 2846 O O . GLU A 1 378 ? -11.289 18.672 -5.207 1 94.94 378 GLU A O 1
ATOM 2851 N N . VAL A 1 379 ? -10.562 17.969 -3.158 1 93.75 379 VAL A N 1
ATOM 2852 C CA . VAL A 1 379 ? -10.664 19.312 -2.598 1 93.75 379 VAL A CA 1
ATOM 2853 C C . VAL A 1 379 ? -9.68 20.25 -3.307 1 93.75 379 VAL A C 1
ATOM 2855 O O . VAL A 1 379 ? -10.023 21.375 -3.646 1 93.75 379 VAL A O 1
ATOM 2858 N N . GLN A 1 380 ? -8.422 19.797 -3.535 1 95.88 380 GLN A N 1
ATOM 2859 C CA . GLN A 1 380 ? -7.449 20.625 -4.246 1 95.88 380 GLN A CA 1
ATOM 2860 C C . GLN A 1 380 ? -7.941 20.969 -5.648 1 95.88 380 GLN A C 1
ATOM 2862 O O . GLN A 1 380 ? -7.777 22.109 -6.109 1 95.88 380 GLN A O 1
ATOM 2867 N N . ARG A 1 381 ? -8.516 20 -6.352 1 95.12 381 ARG A N 1
ATOM 2868 C CA . ARG A 1 381 ? -9.047 20.234 -7.688 1 95.12 381 ARG A CA 1
ATOM 2869 C C . ARG A 1 381 ? -10.172 21.266 -7.648 1 95.12 381 ARG A C 1
ATOM 2871 O O . ARG A 1 381 ? -10.266 22.125 -8.531 1 95.12 381 ARG A O 1
ATOM 2878 N N . MET A 1 382 ? -11.031 21.219 -6.648 1 92.62 382 MET A N 1
ATOM 2879 C CA . MET A 1 382 ? -12.094 22.219 -6.488 1 92.62 382 MET A CA 1
ATOM 2880 C C . MET A 1 382 ? -11.508 23.609 -6.277 1 92.62 382 MET A C 1
ATOM 2882 O O . MET A 1 382 ? -11.992 24.578 -6.852 1 92.62 382 MET A O 1
ATOM 2886 N N . LEU A 1 383 ? -10.477 23.688 -5.461 1 92 383 LEU A N 1
ATOM 2887 C CA . LEU A 1 383 ? -9.844 24.969 -5.188 1 92 383 LEU A CA 1
ATOM 2888 C C . LEU A 1 383 ? -9.203 25.547 -6.449 1 92 383 LEU A C 1
ATOM 2890 O O . LEU A 1 383 ? -9.289 26.75 -6.703 1 92 383 LEU A O 1
ATOM 2894 N N . ILE A 1 384 ? -8.539 24.719 -7.227 1 92.94 384 ILE A N 1
ATOM 2895 C CA . ILE A 1 384 ? -7.93 25.156 -8.477 1 92.94 384 ILE A CA 1
ATOM 2896 C C . ILE A 1 384 ? -9.016 25.609 -9.453 1 92.94 384 ILE A C 1
ATOM 2898 O O . ILE A 1 384 ? -8.891 26.656 -10.086 1 92.94 384 ILE A O 1
ATOM 2902 N N . ALA A 1 385 ? -10.125 24.875 -9.523 1 92.19 385 ALA A N 1
ATOM 2903 C CA . ALA A 1 385 ? -11.234 25.203 -10.414 1 92.19 385 ALA A CA 1
ATOM 2904 C C . ALA A 1 385 ? -11.859 26.547 -10.031 1 92.19 385 ALA A C 1
ATOM 2906 O O . ALA A 1 385 ? -12.281 27.312 -10.906 1 92.19 385 ALA A O 1
ATOM 2907 N N . ARG A 1 386 ? -11.961 26.75 -8.766 1 91.44 386 ARG A N 1
ATOM 2908 C CA . ARG A 1 386 ? -12.508 28.016 -8.273 1 91.44 386 ARG A CA 1
ATOM 2909 C C . ARG A 1 386 ? -11.695 29.203 -8.781 1 91.44 386 ARG A C 1
ATOM 2911 O O . ARG A 1 386 ? -12.25 30.25 -9.086 1 91.44 386 ARG A O 1
ATOM 2918 N N . GLN A 1 387 ? -10.43 29.062 -8.844 1 88.69 387 GLN A N 1
ATOM 2919 C CA . GLN A 1 387 ? -9.547 30.125 -9.328 1 88.69 387 GLN A CA 1
ATOM 2920 C C . GLN A 1 387 ? -9.82 30.422 -10.797 1 88.69 387 GLN A C 1
ATOM 2922 O O . GLN A 1 387 ? -9.516 31.516 -11.273 1 88.69 387 GLN A O 1
ATOM 2927 N N . TYR A 1 388 ? -10.422 29.531 -11.492 1 89.69 388 TYR A N 1
ATOM 2928 C CA . TYR A 1 388 ? -10.742 29.734 -12.906 1 89.69 388 TYR A CA 1
ATOM 2929 C C . TYR A 1 388 ? -12.219 30.062 -13.094 1 89.69 388 TYR A C 1
ATOM 2931 O O . TYR A 1 388 ? -12.719 30.094 -14.219 1 89.69 388 TYR A O 1
ATOM 2939 N N . GLY A 1 389 ? -12.922 30.234 -11.961 1 87 389 GLY A N 1
ATOM 2940 C CA . GLY A 1 389 ? -14.305 30.688 -11.984 1 87 389 GLY A CA 1
ATOM 2941 C C . GLY A 1 389 ? -15.297 29.578 -12.289 1 87 389 GLY A C 1
ATOM 2942 O O . GLY A 1 389 ? -16.422 29.859 -12.695 1 87 389 GLY A O 1
ATOM 2943 N N . LEU A 1 390 ? -14.93 28.328 -12.07 1 86.44 390 LEU A N 1
ATOM 2944 C CA . LEU A 1 390 ? -15.797 27.219 -12.461 1 86.44 390 LEU A CA 1
ATOM 2945 C C . LEU A 1 390 ? -16.625 26.734 -11.281 1 86.44 390 LEU A C 1
ATOM 2947 O O . LEU A 1 390 ? -17.688 26.141 -11.461 1 86.44 390 LEU A O 1
ATOM 2951 N N . VAL A 1 391 ? -16.188 26.891 -10.039 1 76.62 391 VAL A N 1
ATOM 2952 C CA . VAL A 1 391 ? -16.922 26.453 -8.852 1 76.62 391 VAL A CA 1
ATOM 2953 C C . VAL A 1 391 ? -17.031 27.609 -7.859 1 76.62 391 VAL A C 1
ATOM 2955 O O . VAL A 1 391 ? -16.172 28.5 -7.844 1 76.62 391 VAL A O 1
ATOM 2958 N N . SER A 1 392 ? -18.234 27.625 -7.059 1 70.56 392 SER A N 1
ATOM 2959 C CA . SER A 1 392 ? -18.422 28.672 -6.059 1 70.56 392 SER A CA 1
ATOM 2960 C C . SER A 1 392 ? -17.781 28.281 -4.73 1 70.56 392 SER A C 1
ATOM 2962 O O . SER A 1 392 ? -17.703 27.094 -4.402 1 70.56 392 SER A O 1
ATOM 2964 N N . MET B 1 1 ? -20.703 -15.867 -26.547 1 56.59 1 MET B N 1
ATOM 2965 C CA . MET B 1 1 ? -19.25 -15.766 -26.703 1 56.59 1 MET B CA 1
ATOM 2966 C C . MET B 1 1 ? -18.656 -14.789 -25.688 1 56.59 1 MET B C 1
ATOM 2968 O O . MET B 1 1 ? -17.562 -15 -25.188 1 56.59 1 MET B O 1
ATOM 2972 N N . PHE B 1 2 ? -19.406 -13.969 -25.281 1 70.88 2 PHE B N 1
ATOM 2973 C CA . PHE B 1 2 ? -18.891 -12.922 -24.406 1 70.88 2 PHE B CA 1
ATOM 2974 C C . PHE B 1 2 ? -19.469 -13.07 -23 1 70.88 2 PHE B C 1
ATOM 2976 O O . PHE B 1 2 ? -19.344 -12.156 -22.172 1 70.88 2 PHE B O 1
ATOM 2983 N N . GLU B 1 3 ? -20.094 -14.32 -22.875 1 80.88 3 GLU B N 1
ATOM 2984 C CA . GLU B 1 3 ? -20.641 -14.531 -21.547 1 80.88 3 GLU B CA 1
ATOM 2985 C C . GLU B 1 3 ? -20.328 -15.93 -21.031 1 80.88 3 GLU B C 1
ATOM 2987 O O . GLU B 1 3 ? -20.156 -16.859 -21.812 1 80.88 3 GLU B O 1
ATOM 2992 N N . LEU B 1 4 ? -20.219 -16.031 -19.766 1 88.56 4 LEU B N 1
ATOM 2993 C CA . LEU B 1 4 ? -20.094 -17.328 -19.109 1 88.56 4 LEU B CA 1
ATOM 2994 C C . LEU B 1 4 ? -21.406 -18.109 -19.188 1 88.56 4 LEU B C 1
ATOM 2996 O O . LEU B 1 4 ? -22.469 -17.516 -19.312 1 88.56 4 LEU B O 1
ATOM 3000 N N . THR B 1 5 ? -21.391 -19.375 -19.266 1 91.19 5 THR B N 1
ATOM 3001 C CA . THR B 1 5 ? -22.562 -20.219 -19.344 1 91.19 5 THR B CA 1
ATOM 3002 C C . THR B 1 5 ? -23.344 -20.203 -18.031 1 91.19 5 THR B C 1
ATOM 3004 O O . THR B 1 5 ? -22.859 -19.672 -17.031 1 91.19 5 THR B O 1
ATOM 3007 N N . LYS B 1 6 ? -24.516 -20.703 -18.062 1 92.62 6 LYS B N 1
ATOM 3008 C CA . LYS B 1 6 ? -25.328 -20.828 -16.844 1 92.62 6 LYS B CA 1
ATOM 3009 C C . LYS B 1 6 ? -24.641 -21.703 -15.812 1 92.62 6 LYS B C 1
ATOM 3011 O O . LYS B 1 6 ? -24.688 -21.438 -14.617 1 92.62 6 LYS B O 1
ATOM 3016 N N . ASP B 1 7 ? -23.984 -22.75 -16.297 1 93.38 7 ASP B N 1
ATOM 3017 C CA . ASP B 1 7 ? -23.25 -23.641 -15.406 1 93.38 7 ASP B CA 1
ATOM 3018 C C . ASP B 1 7 ? -22.109 -22.891 -14.703 1 93.38 7 ASP B C 1
ATOM 3020 O O . ASP B 1 7 ? -21.875 -23.078 -13.516 1 93.38 7 ASP B O 1
ATOM 3024 N N . HIS B 1 8 ? -21.406 -22.078 -15.453 1 94.69 8 HIS B N 1
ATOM 3025 C CA . HIS B 1 8 ? -20.359 -21.234 -14.883 1 94.69 8 HIS B CA 1
ATOM 3026 C C . HIS B 1 8 ? -20.922 -20.328 -13.797 1 94.69 8 HIS B C 1
ATOM 3028 O O . HIS B 1 8 ? -20.328 -20.188 -12.719 1 94.69 8 HIS B O 1
ATOM 3034 N N . GLU B 1 9 ? -22.062 -19.734 -14.07 1 95 9 GLU B N 1
ATOM 3035 C CA . GLU B 1 9 ? -22.656 -18.797 -13.125 1 95 9 GLU B CA 1
ATOM 3036 C C . GLU B 1 9 ? -23.156 -19.516 -11.875 1 95 9 GLU B C 1
ATOM 3038 O O . GLU B 1 9 ? -23.078 -18.969 -10.773 1 95 9 GLU B O 1
ATOM 3043 N N . ASP B 1 10 ? -23.734 -20.703 -12.062 1 96 10 ASP B N 1
ATOM 3044 C CA . ASP B 1 10 ? -24.141 -21.5 -10.914 1 96 10 ASP B CA 1
ATOM 3045 C C . ASP B 1 10 ? -22.953 -21.859 -10.039 1 96 10 ASP B C 1
ATOM 3047 O O . ASP B 1 10 ? -23.031 -21.781 -8.805 1 96 10 ASP B O 1
ATOM 3051 N N . PHE B 1 11 ? -21.922 -22.312 -10.648 1 96.5 11 PHE B N 1
ATOM 3052 C CA . PHE B 1 11 ? -20.688 -22.609 -9.93 1 96.5 11 PHE B CA 1
ATOM 3053 C C . PHE B 1 11 ? -20.156 -21.375 -9.219 1 96.5 11 PHE B C 1
ATOM 3055 O O . PHE B 1 11 ? -19.766 -21.438 -8.047 1 96.5 11 PHE B O 1
ATOM 3062 N N . ARG B 1 12 ? -20.109 -20.219 -9.883 1 97.38 12 ARG B N 1
ATOM 3063 C CA . ARG B 1 12 ? -19.703 -18.938 -9.297 1 97.38 12 ARG B CA 1
ATOM 3064 C C . ARG B 1 12 ? -20.469 -18.656 -8.016 1 97.38 12 ARG B C 1
ATOM 3066 O O . ARG B 1 12 ? -19.875 -18.234 -7.012 1 97.38 12 ARG B O 1
ATOM 3073 N N . ARG B 1 13 ? -21.766 -18.844 -7.988 1 97.69 13 ARG B N 1
ATOM 3074 C CA . ARG B 1 13 ? -22.609 -18.578 -6.824 1 97.69 13 ARG B CA 1
ATOM 3075 C C . ARG B 1 13 ? -22.203 -19.453 -5.645 1 97.69 13 ARG B C 1
ATOM 3077 O O . ARG B 1 13 ? -22.188 -19 -4.5 1 97.69 13 ARG B O 1
ATOM 3084 N N . VAL B 1 14 ? -21.859 -20.672 -5.977 1 97.81 14 VAL B N 1
ATOM 3085 C CA . VAL B 1 14 ? -21.438 -21.594 -4.93 1 97.81 14 VAL B CA 1
ATOM 3086 C C . VAL B 1 14 ? -20.141 -21.094 -4.285 1 97.81 14 VAL B C 1
ATOM 3088 O O . VAL B 1 14 ? -20.031 -21.047 -3.059 1 97.81 14 VAL B O 1
ATOM 3091 N N . VAL B 1 15 ? -19.172 -20.766 -5.105 1 98.56 15 VAL B N 1
ATOM 3092 C CA . VAL B 1 15 ? -17.891 -20.297 -4.594 1 98.56 15 VAL B CA 1
ATOM 3093 C C . VAL B 1 15 ? -18.078 -18.969 -3.859 1 98.56 15 VAL B C 1
ATOM 3095 O O . VAL B 1 15 ? -17.469 -18.734 -2.811 1 98.56 15 VAL B O 1
ATOM 3098 N N . ARG B 1 16 ? -18.922 -18.125 -4.395 1 98.19 16 ARG B N 1
ATOM 3099 C CA . ARG B 1 16 ? -19.219 -16.844 -3.766 1 98.19 16 ARG B CA 1
ATOM 3100 C C . ARG B 1 16 ? -19.797 -17.047 -2.367 1 98.19 16 ARG B C 1
ATOM 3102 O O . ARG B 1 16 ? -19.375 -16.391 -1.416 1 98.19 16 ARG B O 1
ATOM 3109 N N . ASP B 1 17 ? -20.734 -17.922 -2.275 1 98.38 17 ASP B N 1
ATOM 3110 C CA . ASP B 1 17 ? -21.375 -18.203 -0.99 1 98.38 17 ASP B CA 1
ATOM 3111 C C . ASP B 1 17 ? -20.359 -18.719 0.02 1 98.38 17 ASP B C 1
ATOM 3113 O O . ASP B 1 17 ? -20.375 -18.344 1.191 1 98.38 17 ASP B O 1
ATOM 3117 N N . PHE B 1 18 ? -19.516 -19.594 -0.384 1 98.44 18 PHE B N 1
ATOM 3118 C CA . PHE B 1 18 ? -18.453 -20.109 0.469 1 98.44 18 PHE B CA 1
ATOM 3119 C C . PHE B 1 18 ? -17.531 -18.984 0.936 1 98.44 18 PHE B C 1
ATOM 3121 O O . PHE B 1 18 ? -17.25 -18.875 2.131 1 98.44 18 PHE B O 1
ATOM 3128 N N . ALA B 1 19 ? -17.047 -18.141 -0.007 1 98.56 19 ALA B N 1
ATOM 3129 C CA . ALA B 1 19 ? -16.109 -17.062 0.303 1 98.56 19 ALA B CA 1
ATOM 3130 C C . ALA B 1 19 ? -16.734 -16.062 1.285 1 98.56 19 ALA B C 1
ATOM 3132 O O . ALA B 1 19 ? -16.078 -15.633 2.234 1 98.56 19 ALA B O 1
ATOM 3133 N N . GLU B 1 20 ? -17.984 -15.742 1.1 1 98.19 20 GLU B N 1
ATOM 3134 C CA . GLU B 1 20 ? -18.672 -14.742 1.919 1 98.19 20 GLU B CA 1
ATOM 3135 C C . GLU B 1 20 ? -19 -15.297 3.303 1 98.19 20 GLU B C 1
ATOM 3137 O O . GLU B 1 20 ? -18.969 -14.562 4.293 1 98.19 20 GLU B O 1
ATOM 3142 N N . SER B 1 21 ? -19.297 -16.594 3.393 1 98.12 21 SER B N 1
ATOM 3143 C CA . SER B 1 21 ? -19.734 -17.172 4.656 1 98.12 21 SER B CA 1
ATOM 3144 C C . SER B 1 21 ? -18.547 -17.688 5.473 1 98.12 21 SER B C 1
ATOM 3146 O O . SER B 1 21 ? -18.516 -17.531 6.695 1 98.12 21 SER B O 1
ATOM 3148 N N . LYS B 1 22 ? -17.5 -18.219 4.789 1 98.06 22 LYS B N 1
ATOM 3149 C CA . LYS B 1 22 ? -16.453 -18.938 5.516 1 98.06 22 LYS B CA 1
ATOM 3150 C C . LYS B 1 22 ? -15.18 -18.094 5.602 1 98.06 22 LYS B C 1
ATOM 3152 O O . LYS B 1 22 ? -14.336 -18.328 6.469 1 98.06 22 LYS B O 1
ATOM 3157 N N . ILE B 1 23 ? -15.07 -17.109 4.762 1 98.19 23 ILE B N 1
ATOM 3158 C CA . ILE B 1 23 ? -13.797 -16.391 4.691 1 98.19 23 ILE B CA 1
ATOM 3159 C C . ILE B 1 23 ? -14 -14.953 5.137 1 98.19 23 ILE B C 1
ATOM 3161 O O . ILE B 1 23 ? -13.383 -14.5 6.105 1 98.19 23 ILE B O 1
ATOM 3165 N N . ALA B 1 24 ? -14.93 -14.25 4.59 1 98.06 24 ALA B N 1
ATOM 3166 C CA . ALA B 1 24 ? -15.109 -12.812 4.742 1 98.06 24 ALA B CA 1
ATOM 3167 C C . ALA B 1 24 ? -15.211 -12.422 6.215 1 98.06 24 ALA B C 1
ATOM 3169 O O . ALA B 1 24 ? -14.555 -11.477 6.656 1 98.06 24 ALA B O 1
ATOM 3170 N N . PRO B 1 25 ? -15.961 -13.164 7.035 1 97.81 25 PRO B N 1
ATOM 3171 C CA . PRO B 1 25 ? -16.141 -12.727 8.422 1 97.81 25 PRO B CA 1
ATOM 3172 C C . PRO B 1 25 ? -14.859 -12.82 9.242 1 97.81 25 PRO B C 1
ATOM 3174 O O . PRO B 1 25 ? -14.766 -12.234 10.32 1 97.81 25 PRO B O 1
ATOM 3177 N N . HIS B 1 26 ? -13.852 -13.547 8.727 1 97.94 26 HIS B N 1
ATOM 3178 C CA . HIS B 1 26 ? -12.688 -13.867 9.547 1 97.94 26 HIS B CA 1
ATOM 3179 C C . HIS B 1 26 ? -11.438 -13.172 9.023 1 97.94 26 HIS B C 1
ATOM 3181 O O . HIS B 1 26 ? -10.398 -13.164 9.688 1 97.94 26 HIS B O 1
ATOM 3187 N N . VAL B 1 27 ? -11.5 -12.562 7.902 1 97.56 27 VAL B N 1
ATOM 3188 C CA . VAL B 1 27 ? -10.336 -12.062 7.176 1 97.56 27 VAL B CA 1
ATOM 3189 C C . VAL B 1 27 ? -9.609 -11.016 8.016 1 97.56 27 VAL B C 1
ATOM 3191 O O . VAL B 1 27 ? -8.375 -11.039 8.117 1 97.56 27 VAL B O 1
ATOM 3194 N N . GLU B 1 28 ? -10.352 -10.109 8.602 1 96.31 28 GLU B N 1
ATOM 3195 C CA . GLU B 1 28 ? -9.734 -9.031 9.359 1 96.31 28 GLU B CA 1
ATOM 3196 C C . GLU B 1 28 ? -8.867 -9.586 10.492 1 96.31 28 GLU B C 1
ATOM 3198 O O . GLU B 1 28 ? -7.727 -9.156 10.672 1 96.31 28 GLU B O 1
ATOM 3203 N N . GLU B 1 29 ? -9.383 -10.5 11.211 1 96.56 29 GLU B N 1
ATOM 3204 C CA . GLU B 1 29 ? -8.648 -11.109 12.32 1 96.56 29 GLU B CA 1
ATOM 3205 C C . GLU B 1 29 ? -7.438 -11.883 11.82 1 96.56 29 GLU B C 1
ATOM 3207 O O . GLU B 1 29 ? -6.344 -11.766 12.375 1 96.56 29 GLU B O 1
ATOM 3212 N N . TRP B 1 30 ? -7.641 -12.758 10.781 1 97.75 30 TRP B N 1
ATOM 3213 C CA . TRP B 1 30 ? -6.543 -13.531 10.211 1 97.75 30 TRP B CA 1
ATOM 3214 C C . TRP B 1 30 ? -5.43 -12.609 9.711 1 97.75 30 TRP B C 1
ATOM 3216 O O . TRP B 1 30 ? -4.246 -12.891 9.922 1 97.75 30 TRP B O 1
ATOM 3226 N N . ASP B 1 31 ? -5.82 -11.547 9.07 1 97.19 31 ASP B N 1
ATOM 3227 C CA . ASP B 1 31 ? -4.867 -10.594 8.508 1 97.19 31 ASP B CA 1
ATOM 3228 C C . ASP B 1 31 ? -4.047 -9.922 9.602 1 97.19 31 ASP B C 1
ATOM 3230 O O . ASP B 1 31 ? -2.824 -9.82 9.5 1 97.19 31 ASP B O 1
ATOM 3234 N N . ALA B 1 32 ? -4.691 -9.414 10.656 1 95.38 32 ALA B N 1
ATOM 3235 C CA . ALA B 1 32 ? -4.031 -8.727 11.766 1 95.38 32 ALA B CA 1
ATOM 3236 C C . ALA B 1 32 ? -3.02 -9.641 12.453 1 95.38 32 ALA B C 1
ATOM 3238 O O . ALA B 1 32 ? -1.986 -9.172 12.938 1 95.38 32 ALA B O 1
ATOM 3239 N N . GLN B 1 33 ? -3.293 -10.945 12.406 1 95.38 33 GLN B N 1
ATOM 3240 C CA . GLN B 1 33 ? -2.451 -11.906 13.109 1 95.38 33 GLN B CA 1
ATOM 3241 C C . GLN B 1 33 ? -1.49 -12.602 12.148 1 95.38 33 GLN B C 1
ATOM 3243 O O . GLN B 1 33 ? -0.688 -13.438 12.562 1 95.38 33 GLN B O 1
ATOM 3248 N N . ALA B 1 34 ? -1.562 -12.297 10.867 1 95.94 34 ALA B N 1
ATOM 3249 C CA . ALA B 1 34 ? -0.808 -13 9.836 1 95.94 34 ALA B CA 1
ATOM 3250 C C . ALA B 1 34 ? -1 -14.516 9.953 1 95.94 34 ALA B C 1
ATOM 3252 O O . ALA B 1 34 ? -0.029 -15.273 9.914 1 95.94 34 ALA B O 1
ATOM 3253 N N . HIS B 1 35 ? -2.26 -14.906 10.117 1 95.69 35 HIS B N 1
ATOM 3254 C CA . HIS B 1 35 ? -2.607 -16.297 10.359 1 95.69 35 HIS B CA 1
ATOM 3255 C C . HIS B 1 35 ? -3.094 -16.969 9.086 1 95.69 35 HIS B C 1
ATOM 3257 O O . HIS B 1 35 ? -4.074 -16.531 8.477 1 95.69 35 HIS B O 1
ATOM 3263 N N . PHE B 1 36 ? -2.447 -18.016 8.68 1 97.38 36 PHE B N 1
ATOM 3264 C CA . PHE B 1 36 ? -2.918 -18.859 7.586 1 97.38 36 PHE B CA 1
ATOM 3265 C C . PHE B 1 36 ? -3.945 -19.859 8.086 1 97.38 36 PHE B C 1
ATOM 3267 O O . PHE B 1 36 ? -3.617 -20.75 8.867 1 97.38 36 PHE B O 1
ATOM 3274 N N . PRO B 1 37 ? -5.121 -19.766 7.633 1 96.81 37 PRO B N 1
ATOM 3275 C CA . PRO B 1 37 ? -6.16 -20.688 8.109 1 96.81 37 PRO B CA 1
ATOM 3276 C C . PRO B 1 37 ? -6.129 -22.031 7.391 1 96.81 37 PRO B C 1
ATOM 3278 O O . PRO B 1 37 ? -6.984 -22.312 6.547 1 96.81 37 PRO B O 1
ATOM 3281 N N . SER B 1 38 ? -5.293 -22.906 7.84 1 96.38 38 SER B N 1
ATOM 3282 C CA . SER B 1 38 ? -5.074 -24.188 7.184 1 96.38 38 SER B CA 1
ATOM 3283 C C . SER B 1 38 ? -6.34 -25.047 7.195 1 96.38 38 SER B C 1
ATOM 3285 O O . SER B 1 38 ? -6.547 -25.875 6.301 1 96.38 38 SER B O 1
ATOM 3287 N N . GLU B 1 39 ? -7.203 -24.812 8.141 1 95.62 39 GLU B N 1
ATOM 3288 C CA . GLU B 1 39 ? -8.43 -25.578 8.258 1 95.62 39 GLU B CA 1
ATOM 3289 C C . GLU B 1 39 ? -9.391 -25.281 7.109 1 95.62 39 GLU B C 1
ATOM 3291 O O . GLU B 1 39 ? -10.328 -26.047 6.867 1 95.62 39 GLU B O 1
ATOM 3296 N N . LEU B 1 40 ? -9.211 -24.172 6.457 1 96.94 40 LEU B N 1
ATOM 3297 C CA . LEU B 1 40 ? -10.086 -23.797 5.352 1 96.94 40 LEU B CA 1
ATOM 3298 C C . LEU B 1 40 ? -9.734 -24.562 4.086 1 96.94 40 LEU B C 1
ATOM 3300 O O . LEU B 1 40 ? -10.578 -24.75 3.207 1 96.94 40 LEU B O 1
ATOM 3304 N N . VAL B 1 41 ? -8.5 -25.062 3.928 1 97.88 41 VAL B N 1
ATOM 3305 C CA . VAL B 1 41 ? -7.996 -25.656 2.691 1 97.88 41 VAL B CA 1
ATOM 3306 C C . VAL B 1 41 ? -8.758 -26.953 2.389 1 97.88 41 VAL B C 1
ATOM 3308 O O . VAL B 1 41 ? -9.25 -27.141 1.276 1 97.88 41 VAL B O 1
ATOM 3311 N N . PRO B 1 42 ? -8.969 -27.797 3.389 1 97.69 42 PRO B N 1
ATOM 3312 C CA . PRO B 1 42 ? -9.766 -29 3.104 1 97.69 42 PRO B CA 1
ATOM 3313 C C . PRO B 1 42 ? -11.211 -28.672 2.742 1 97.69 42 PRO B C 1
ATOM 3315 O O . PRO B 1 42 ? -11.836 -29.375 1.954 1 97.69 42 PRO B O 1
ATOM 3318 N N . GLN B 1 43 ? -11.742 -27.594 3.279 1 98.06 43 GLN B N 1
ATOM 3319 C CA . GLN B 1 43 ? -13.094 -27.188 2.914 1 98.06 43 GLN B CA 1
ATOM 3320 C C . GLN B 1 43 ? -13.172 -26.766 1.449 1 98.06 43 GLN B C 1
ATOM 3322 O O . GLN B 1 43 ? -14.141 -27.078 0.756 1 98.06 43 GLN B O 1
ATOM 3327 N N . MET B 1 44 ? -12.156 -26.062 0.986 1 98.25 44 MET B N 1
ATOM 3328 C CA . MET B 1 44 ? -12.055 -25.734 -0.432 1 98.25 44 MET B CA 1
ATOM 3329 C C . MET B 1 44 ? -11.938 -27 -1.277 1 98.25 44 MET B C 1
ATOM 3331 O O . MET B 1 44 ? -12.516 -27.078 -2.361 1 98.25 44 MET B O 1
ATOM 3335 N N . GLY B 1 45 ? -11.172 -27.984 -0.756 1 97.94 45 GLY B N 1
ATOM 3336 C CA . GLY B 1 45 ? -11.062 -29.281 -1.417 1 97.94 45 GLY B CA 1
ATOM 3337 C C . GLY B 1 45 ? -12.383 -30.016 -1.521 1 97.94 45 GLY B C 1
ATOM 3338 O O . GLY B 1 45 ? -12.688 -30.609 -2.555 1 97.94 45 GLY B O 1
ATOM 3339 N N . GLU B 1 46 ? -13.195 -29.922 -0.46 1 97.06 46 GLU B N 1
ATOM 3340 C CA . GLU B 1 46 ? -14.5 -30.562 -0.437 1 97.06 46 GLU B CA 1
ATOM 3341 C C . GLU B 1 46 ? -15.438 -29.953 -1.481 1 97.06 46 GLU B C 1
ATOM 3343 O O . GLU B 1 46 ? -16.281 -30.656 -2.045 1 97.06 46 GLU B O 1
ATOM 3348 N N . LEU B 1 47 ? -15.227 -28.672 -1.74 1 97.19 47 LEU B N 1
ATOM 3349 C CA . LEU B 1 47 ? -16 -27.984 -2.768 1 97.19 47 LEU B CA 1
ATOM 3350 C C . LEU B 1 47 ? -15.5 -28.344 -4.16 1 97.19 47 LEU B C 1
ATOM 3352 O O . LEU B 1 47 ? -16.125 -27.984 -5.164 1 97.19 47 LEU B O 1
ATOM 3356 N N . GLY B 1 48 ? -14.359 -29.047 -4.203 1 97.56 48 GLY B N 1
ATOM 3357 C CA . GLY B 1 48 ? -13.797 -29.5 -5.465 1 97.56 48 GLY B CA 1
ATOM 3358 C C . GLY B 1 48 ? -12.891 -28.469 -6.117 1 97.56 48 GLY B C 1
ATOM 3359 O O . GLY B 1 48 ? -12.508 -28.609 -7.281 1 97.56 48 GLY B O 1
ATOM 3360 N N . LEU B 1 49 ? -12.492 -27.453 -5.445 1 98.44 49 LEU B N 1
ATOM 3361 C CA . LEU B 1 49 ? -11.812 -26.328 -6.066 1 98.44 49 LEU B CA 1
ATOM 3362 C C . LEU B 1 49 ? -10.406 -26.719 -6.512 1 98.44 49 LEU B C 1
ATOM 3364 O O . LEU B 1 49 ? -9.914 -26.219 -7.527 1 98.44 49 LEU B O 1
ATOM 3368 N N . PHE B 1 50 ? -9.758 -27.594 -5.824 1 98.56 50 PHE B N 1
ATOM 3369 C CA . PHE B 1 50 ? -8.398 -27.984 -6.168 1 98.56 50 PHE B CA 1
ATOM 3370 C C . PHE B 1 50 ? -8.398 -29.016 -7.285 1 98.56 50 PHE B C 1
ATOM 3372 O O . PHE B 1 50 ? -7.355 -29.312 -7.871 1 98.56 50 PHE B O 1
ATOM 3379 N N . GLY B 1 51 ? -9.547 -29.594 -7.613 1 98.06 51 GLY B N 1
ATOM 3380 C CA . GLY B 1 51 ? -9.602 -30.703 -8.555 1 98.06 51 GLY B CA 1
ATOM 3381 C C . GLY B 1 51 ? -10.258 -30.328 -9.867 1 98.06 51 GLY B C 1
ATOM 3382 O O . GLY B 1 51 ? -10.57 -31.203 -10.68 1 98.06 51 GLY B O 1
ATOM 3383 N N . LEU B 1 52 ? -10.445 -29.047 -10.141 1 96.69 52 LEU B N 1
ATOM 3384 C CA . LEU B 1 52 ? -11.242 -28.594 -11.273 1 96.69 52 LEU B CA 1
ATOM 3385 C C . LEU B 1 52 ? -10.586 -28.969 -12.594 1 96.69 52 LEU B C 1
ATOM 3387 O O . LEU B 1 52 ? -11.273 -29.172 -13.602 1 96.69 52 LEU B O 1
ATOM 3391 N N . VAL B 1 53 ? -9.25 -29.125 -12.602 1 95.5 53 VAL B N 1
ATOM 3392 C CA . VAL B 1 53 ? -8.547 -29.438 -13.844 1 95.5 53 VAL B CA 1
ATOM 3393 C C . VAL B 1 53 ? -7.93 -30.828 -13.75 1 95.5 53 VAL B C 1
ATOM 3395 O O . VAL B 1 53 ? -7.027 -31.172 -14.516 1 95.5 53 VAL B O 1
ATOM 3398 N N . VAL B 1 54 ? -8.336 -31.641 -12.766 1 97.25 54 VAL B N 1
ATOM 3399 C CA . VAL B 1 54 ? -7.711 -32.938 -12.477 1 97.25 54 VAL B CA 1
ATOM 3400 C C . VAL B 1 54 ? -8.664 -34.062 -12.867 1 97.25 54 VAL B C 1
ATOM 3402 O O . VAL B 1 54 ? -9.867 -34 -12.586 1 97.25 54 VAL B O 1
ATOM 3405 N N . PRO B 1 55 ? -8.219 -35.156 -13.492 1 95.81 55 PRO B N 1
ATOM 3406 C CA . PRO B 1 55 ? -9.055 -36.312 -13.844 1 95.81 55 PRO B CA 1
ATOM 3407 C C . PRO B 1 55 ? -9.688 -36.969 -12.617 1 95.81 55 PRO B C 1
ATOM 3409 O O . PRO B 1 55 ? -9.141 -36.875 -11.516 1 95.81 55 PRO B O 1
ATOM 3412 N N . GLU B 1 56 ? -10.68 -37.656 -12.875 1 95.69 56 GLU B N 1
ATOM 3413 C CA . GLU B 1 56 ? -11.438 -38.344 -11.82 1 95.69 56 GLU B CA 1
ATOM 3414 C C . GLU B 1 56 ? -10.594 -39.406 -11.125 1 95.69 56 GLU B C 1
ATOM 3416 O O . GLU B 1 56 ? -10.75 -39.625 -9.922 1 95.69 56 GLU B O 1
ATOM 3421 N N . GLU B 1 57 ? -9.742 -40 -11.875 1 94.94 57 GLU B N 1
ATOM 3422 C CA . GLU B 1 57 ? -8.922 -41.094 -11.336 1 94.94 57 GLU B CA 1
ATOM 3423 C C . GLU B 1 57 ? -8.062 -40.594 -10.18 1 94.94 57 GLU B C 1
ATOM 3425 O O . GLU B 1 57 ? -7.633 -41.406 -9.344 1 94.94 57 GLU B O 1
ATOM 3430 N N . TYR B 1 58 ? -7.844 -39.344 -10.094 1 96.06 58 TYR B N 1
ATOM 3431 C CA . TYR B 1 58 ? -7.062 -38.781 -8.984 1 96.06 58 TYR B CA 1
ATOM 3432 C C . TYR B 1 58 ? -7.945 -37.969 -8.047 1 96.06 58 TYR B C 1
ATOM 3434 O O . TYR B 1 58 ? -7.445 -37.188 -7.227 1 96.06 58 TYR B O 1
ATOM 3442 N N . GLY B 1 59 ? -9.266 -38.062 -8.227 1 94.88 59 GLY B N 1
ATOM 3443 C CA . GLY B 1 59 ? -10.211 -37.375 -7.348 1 94.88 59 GLY B CA 1
ATOM 3444 C C . GLY B 1 59 ? -10.672 -36.031 -7.887 1 94.88 59 GLY B C 1
ATOM 3445 O O . GLY B 1 59 ? -11.32 -35.281 -7.172 1 94.88 59 GLY B O 1
ATOM 3446 N N . GLY B 1 60 ? -10.297 -35.75 -9.07 1 96.62 60 GLY B N 1
ATOM 3447 C CA . GLY B 1 60 ? -10.672 -34.469 -9.656 1 96.62 60 GLY B CA 1
ATOM 3448 C C . GLY B 1 60 ? -12.086 -34.469 -10.219 1 96.62 60 GLY B C 1
ATOM 3449 O O . GLY B 1 60 ? -12.852 -35.406 -10.008 1 96.62 60 GLY B O 1
ATOM 3450 N N . ALA B 1 61 ? -12.445 -33.344 -10.766 1 93.06 61 ALA B N 1
ATOM 3451 C CA . ALA B 1 61 ? -13.797 -33.125 -11.289 1 93.06 61 ALA B CA 1
ATOM 3452 C C . ALA B 1 61 ? -14.008 -33.938 -12.578 1 93.06 61 ALA B C 1
ATOM 3454 O O . ALA B 1 61 ? -15.141 -34.219 -12.953 1 93.06 61 ALA B O 1
ATOM 3455 N N . GLY B 1 62 ? -12.961 -34.281 -13.234 1 89.69 62 GLY B N 1
ATOM 3456 C CA . GLY B 1 62 ? -13.047 -35.062 -14.461 1 89.69 62 GLY B CA 1
ATOM 3457 C C . GLY B 1 62 ? -13.781 -34.312 -15.57 1 89.69 62 GLY B C 1
ATOM 3458 O O . GLY B 1 62 ? -14.531 -34.938 -16.328 1 89.69 62 GLY B O 1
ATOM 3459 N N . LEU B 1 63 ? -13.648 -33.031 -15.586 1 88.06 63 LEU B N 1
ATOM 3460 C CA . LEU B 1 63 ? -14.258 -32.281 -16.656 1 88.06 63 LEU B CA 1
ATOM 3461 C C . LEU B 1 63 ? -13.539 -32.531 -17.984 1 88.06 63 LEU B C 1
ATOM 3463 O O . LEU B 1 63 ? -12.312 -32.5 -18.031 1 88.06 63 LEU B O 1
ATOM 3467 N N . ASP B 1 64 ? -14.352 -32.781 -18.969 1 84.38 64 ASP B N 1
ATOM 3468 C CA . ASP B 1 64 ? -13.75 -33.062 -20.281 1 84.38 64 ASP B CA 1
ATOM 3469 C C . ASP B 1 64 ? -13.156 -31.766 -20.859 1 84.38 64 ASP B C 1
ATOM 3471 O O . ASP B 1 64 ? -12.133 -31.812 -21.547 1 84.38 64 ASP B O 1
ATOM 3475 N N . GLU B 1 65 ? -13.883 -30.719 -20.641 1 86 65 GLU B N 1
ATOM 3476 C CA . GLU B 1 65 ? -13.414 -29.422 -21.156 1 86 65 GLU B CA 1
ATOM 3477 C C . GLU B 1 65 ? -13.828 -28.281 -20.219 1 86 65 GLU B C 1
ATOM 3479 O O . GLU B 1 65 ? -14.805 -28.406 -19.484 1 86 65 GLU B O 1
ATOM 3484 N N . GLY B 1 66 ? -12.961 -27.328 -20.25 1 91.69 66 GLY B N 1
ATOM 3485 C CA . GLY B 1 66 ? -13.398 -26.078 -19.625 1 91.69 66 GLY B CA 1
ATOM 3486 C C . GLY B 1 66 ? -12.969 -25.953 -18.188 1 91.69 66 GLY B C 1
ATOM 3487 O O . GLY B 1 66 ? -13.359 -25 -17.5 1 91.69 66 GLY B O 1
ATOM 3488 N N . GLY B 1 67 ? -12.227 -26.906 -17.688 1 94.62 67 GLY B N 1
ATOM 3489 C CA . GLY B 1 67 ? -11.836 -26.906 -16.281 1 94.62 67 GLY B CA 1
ATOM 3490 C C . GLY B 1 67 ? -11.062 -25.672 -15.883 1 94.62 67 GLY B C 1
ATOM 3491 O O . GLY B 1 67 ? -11.18 -25.203 -14.75 1 94.62 67 GLY B O 1
ATOM 3492 N N . PHE B 1 68 ? -10.336 -25.156 -16.797 1 96.19 68 PHE B N 1
ATOM 3493 C CA . PHE B 1 68 ? -9.484 -24.016 -16.469 1 96.19 68 PHE B CA 1
ATOM 3494 C C . PHE B 1 68 ? -10.328 -22.766 -16.25 1 96.19 68 PHE B C 1
ATOM 3496 O O . PHE B 1 68 ? -10.039 -21.953 -15.367 1 96.19 68 PHE B O 1
ATOM 3503 N N . THR B 1 69 ? -11.367 -22.547 -17.031 1 96.75 69 THR B N 1
ATOM 3504 C CA . THR B 1 69 ? -12.281 -21.422 -16.844 1 96.75 69 THR B CA 1
ATOM 3505 C C . THR B 1 69 ? -12.945 -21.5 -15.469 1 96.75 69 THR B C 1
ATOM 3507 O O . THR B 1 69 ? -13.07 -20.484 -14.781 1 96.75 69 THR B O 1
ATOM 3510 N N . TYR B 1 70 ? -13.32 -22.688 -15.047 1 97.5 70 TYR B N 1
ATOM 3511 C CA . TYR B 1 70 ? -13.891 -22.875 -13.719 1 97.5 70 TYR B CA 1
ATOM 3512 C C . TYR B 1 70 ? -12.883 -22.5 -12.641 1 97.5 70 TYR B C 1
ATOM 3514 O O . TYR B 1 70 ? -13.242 -21.875 -11.633 1 97.5 70 TYR B O 1
ATOM 3522 N N . LEU B 1 71 ? -11.664 -22.875 -12.836 1 98.19 71 LEU B N 1
ATOM 3523 C CA . LEU B 1 71 ? -10.617 -22.531 -11.883 1 98.19 71 LEU B CA 1
ATOM 3524 C C . LEU B 1 71 ? -10.477 -21.016 -11.773 1 98.19 71 LEU B C 1
ATOM 3526 O O . LEU B 1 71 ? -10.391 -20.469 -10.664 1 98.19 71 LEU B O 1
ATOM 3530 N N . CYS B 1 72 ? -10.453 -20.328 -12.93 1 98.19 72 CYS B N 1
ATOM 3531 C CA . CYS B 1 72 ? -10.352 -18.875 -12.938 1 98.19 72 CYS B CA 1
ATOM 3532 C C . CYS B 1 72 ? -11.523 -18.234 -12.211 1 98.19 72 CYS B C 1
ATOM 3534 O O . CYS B 1 72 ? -11.352 -17.266 -11.469 1 98.19 72 CYS B O 1
ATOM 3536 N N . LEU B 1 73 ? -12.68 -18.828 -12.375 1 98 73 LEU B N 1
ATOM 3537 C CA . LEU B 1 73 ? -13.875 -18.328 -11.711 1 98 73 LEU B CA 1
ATOM 3538 C C . LEU B 1 73 ? -13.75 -18.469 -10.195 1 98 73 LEU B C 1
ATOM 3540 O O . LEU B 1 73 ? -14.117 -17.547 -9.453 1 98 73 LEU B O 1
ATOM 3544 N N . ALA B 1 74 ? -13.297 -19.609 -9.758 1 98.69 74 ALA B N 1
ATOM 3545 C CA . ALA B 1 74 ? -13.094 -19.828 -8.328 1 98.69 74 ALA B CA 1
ATOM 3546 C C . ALA B 1 74 ? -12.102 -18.828 -7.75 1 98.69 74 ALA B C 1
ATOM 3548 O O . ALA B 1 74 ? -12.336 -18.25 -6.684 1 98.69 74 ALA B O 1
ATOM 3549 N N . ILE B 1 75 ? -11.047 -18.609 -8.461 1 98.81 75 ILE B N 1
ATOM 3550 C CA . ILE B 1 75 ? -9.984 -17.703 -8.016 1 98.81 75 ILE B CA 1
ATOM 3551 C C . ILE B 1 75 ? -10.516 -16.281 -7.961 1 98.81 75 ILE B C 1
ATOM 3553 O O . ILE B 1 75 ? -10.227 -15.547 -7.012 1 98.81 75 ILE B O 1
ATOM 3557 N N . GLU B 1 76 ? -11.258 -15.875 -8.992 1 98.69 76 GLU B N 1
ATOM 3558 C CA . GLU B 1 76 ? -11.859 -14.547 -9 1 98.69 76 GLU B CA 1
ATOM 3559 C C . GLU B 1 76 ? -12.75 -14.344 -7.781 1 98.69 76 GLU B C 1
ATOM 3561 O O . GLU B 1 76 ? -12.648 -13.32 -7.094 1 98.69 76 GLU B O 1
ATOM 3566 N N . GLU B 1 77 ? -13.609 -15.297 -7.496 1 98.69 77 GLU B N 1
ATOM 3567 C CA . GLU B 1 77 ? -14.578 -15.148 -6.418 1 98.69 77 GLU B CA 1
ATOM 3568 C C . GLU B 1 77 ? -13.898 -15.164 -5.055 1 98.69 77 GLU B C 1
ATOM 3570 O O . GLU B 1 77 ? -14.281 -14.414 -4.152 1 98.69 77 GLU B O 1
ATOM 3575 N N . LEU B 1 78 ? -12.906 -16.031 -4.871 1 98.75 78 LEU B N 1
ATOM 3576 C CA . LEU B 1 78 ? -12.148 -16.016 -3.629 1 98.75 78 LEU B CA 1
ATOM 3577 C C . LEU B 1 78 ? -11.391 -14.711 -3.473 1 98.75 78 LEU B C 1
ATOM 3579 O O . LEU B 1 78 ? -11.398 -14.109 -2.396 1 98.75 78 LEU B O 1
ATOM 3583 N N . GLY B 1 79 ? -10.758 -14.297 -4.602 1 98.56 79 GLY B N 1
ATOM 3584 C CA . GLY B 1 79 ? -9.953 -13.078 -4.578 1 98.56 79 GLY B CA 1
ATOM 3585 C C . GLY B 1 79 ? -10.758 -11.836 -4.285 1 98.56 79 GLY B C 1
ATOM 3586 O O . GLY B 1 79 ? -10.227 -10.852 -3.766 1 98.56 79 GLY B O 1
ATOM 3587 N N . ARG B 1 80 ? -12.031 -11.898 -4.645 1 98.5 80 ARG B N 1
ATOM 3588 C CA . ARG B 1 80 ? -12.938 -10.789 -4.379 1 98.5 80 ARG B CA 1
ATOM 3589 C C . ARG B 1 80 ? -13.086 -10.547 -2.879 1 98.5 80 ARG B C 1
ATOM 3591 O O . ARG B 1 80 ? -13.289 -9.414 -2.441 1 98.5 80 ARG B O 1
ATOM 3598 N N . VAL B 1 81 ? -12.93 -11.594 -2.119 1 98.44 81 VAL B N 1
ATOM 3599 C CA . VAL B 1 81 ? -13.086 -11.516 -0.67 1 98.44 81 VAL B CA 1
ATOM 3600 C C . VAL B 1 81 ? -11.719 -11.383 -0.008 1 98.44 81 VAL B C 1
ATOM 3602 O O . VAL B 1 81 ? -11.531 -10.555 0.893 1 98.44 81 VAL B O 1
ATOM 3605 N N . ASP B 1 82 ? -10.75 -12.172 -0.522 1 98.5 82 ASP B N 1
ATOM 3606 C CA . ASP B 1 82 ? -9.398 -12.109 0.03 1 98.5 82 ASP B CA 1
ATOM 3607 C C . ASP B 1 82 ? -8.375 -12.648 -0.968 1 98.5 82 ASP B C 1
ATOM 3609 O O . ASP B 1 82 ? -8.508 -13.773 -1.455 1 98.5 82 ASP B O 1
ATOM 3613 N N . GLN B 1 83 ? -7.348 -11.883 -1.193 1 98.69 83 GLN B N 1
ATOM 3614 C CA . GLN B 1 83 ? -6.32 -12.203 -2.182 1 98.69 83 GLN B CA 1
ATOM 3615 C C . GLN B 1 83 ? -5.461 -13.383 -1.72 1 98.69 83 GLN B C 1
ATOM 3617 O O . GLN B 1 83 ? -5.043 -14.203 -2.531 1 98.69 83 GLN B O 1
ATOM 3622 N N . SER B 1 84 ? -5.207 -13.492 -0.409 1 98.56 84 SER B N 1
ATOM 3623 C CA . SER B 1 84 ? -4.375 -14.562 0.127 1 98.56 84 SER B CA 1
ATOM 3624 C C . SER B 1 84 ? -5.02 -15.922 -0.101 1 98.56 84 SER B C 1
ATOM 3626 O O . SER B 1 84 ? -4.332 -16.891 -0.452 1 98.56 84 SER B O 1
ATOM 3628 N N . MET B 1 85 ? -6.281 -16 0.079 1 98 85 MET B N 1
ATOM 3629 C CA . MET B 1 85 ? -6.969 -17.266 -0.141 1 98 85 MET B CA 1
ATOM 3630 C C . MET B 1 85 ? -7.043 -17.594 -1.629 1 98 85 MET B C 1
ATOM 3632 O O . MET B 1 85 ? -6.938 -18.75 -2.02 1 98 85 MET B O 1
ATOM 3636 N N . GLY B 1 86 ? -7.254 -16.547 -2.414 1 98.56 86 GLY B N 1
ATOM 3637 C CA . GLY B 1 86 ? -7.223 -16.75 -3.854 1 98.56 86 GLY B CA 1
ATOM 3638 C C . GLY B 1 86 ? -5.902 -17.312 -4.348 1 98.56 86 GLY B C 1
ATOM 3639 O O . GLY B 1 86 ? -5.875 -18.25 -5.145 1 98.56 86 GLY B O 1
ATOM 3640 N N . ILE B 1 87 ? -4.793 -16.734 -3.828 1 98.56 87 ILE B N 1
ATOM 3641 C CA . ILE B 1 87 ? -3.484 -17.156 -4.316 1 98.56 87 ILE B CA 1
ATOM 3642 C C . ILE B 1 87 ? -3.146 -18.531 -3.77 1 98.56 87 ILE B C 1
ATOM 3644 O O . ILE B 1 87 ? -2.443 -19.312 -4.418 1 98.56 87 ILE B O 1
ATOM 3648 N N . THR B 1 88 ? -3.689 -18.875 -2.611 1 98.62 88 THR B N 1
ATOM 3649 C CA . THR B 1 88 ? -3.494 -20.219 -2.08 1 98.62 88 THR B CA 1
ATOM 3650 C C . THR B 1 88 ? -4.047 -21.266 -3.041 1 98.62 88 THR B C 1
ATOM 3652 O O . THR B 1 88 ? -3.381 -22.25 -3.332 1 98.62 88 THR B O 1
ATOM 3655 N N . LEU B 1 89 ? -5.199 -20.984 -3.559 1 98.62 89 LEU B N 1
ATOM 3656 C CA . LEU B 1 89 ? -5.789 -21.891 -4.539 1 98.62 89 LEU B CA 1
ATOM 3657 C C . LEU B 1 89 ? -5.031 -21.828 -5.859 1 98.62 89 LEU B C 1
ATOM 3659 O O . LEU B 1 89 ? -4.695 -22.875 -6.438 1 98.62 89 LEU B O 1
ATOM 3663 N N . SER B 1 90 ? -4.797 -20.641 -6.32 1 98.38 90 SER B N 1
ATOM 3664 C CA . SER B 1 90 ? -4.129 -20.438 -7.602 1 98.38 90 SER B CA 1
ATOM 3665 C C . SER B 1 90 ? -2.785 -21.156 -7.641 1 98.38 90 SER B C 1
ATOM 3667 O O . SER B 1 90 ? -2.52 -21.938 -8.555 1 98.38 90 SER B O 1
ATOM 3669 N N . ALA B 1 91 ? -1.975 -20.938 -6.617 1 97.88 91 ALA B N 1
ATOM 3670 C CA . ALA B 1 91 ? -0.659 -21.562 -6.539 1 97.88 91 ALA B CA 1
ATOM 3671 C C . ALA B 1 91 ? -0.78 -23.062 -6.258 1 97.88 91 ALA B C 1
ATOM 3673 O O . ALA B 1 91 ? 0.025 -23.859 -6.742 1 97.88 91 ALA B O 1
ATOM 3674 N N . GLY B 1 92 ? -1.776 -23.406 -5.465 1 98.06 92 GLY B N 1
ATOM 3675 C CA . GLY B 1 92 ? -1.986 -24.812 -5.16 1 98.06 92 GLY B CA 1
ATOM 3676 C C . GLY B 1 92 ? -2.268 -25.656 -6.395 1 98.06 92 GLY B C 1
ATOM 3677 O O . GLY B 1 92 ? -1.716 -26.75 -6.547 1 98.06 92 GLY B O 1
ATOM 3678 N N . VAL B 1 93 ? -3.049 -25.125 -7.23 1 98.06 93 VAL B N 1
ATOM 3679 C CA . VAL B 1 93 ? -3.426 -25.875 -8.43 1 98.06 93 VAL B CA 1
ATOM 3680 C C . VAL B 1 93 ? -2.398 -25.625 -9.531 1 98.06 93 VAL B C 1
ATOM 3682 O O . VAL B 1 93 ? -1.831 -26.578 -10.078 1 98.06 93 VAL B O 1
ATOM 3685 N N . GLY B 1 94 ? -2.139 -24.391 -9.781 1 97 94 GLY B N 1
ATOM 3686 C CA . GLY B 1 94 ? -1.326 -24.031 -10.93 1 97 94 GLY B CA 1
ATOM 3687 C C . GLY B 1 94 ? 0.136 -24.391 -10.766 1 97 94 GLY B C 1
ATOM 3688 O O . GLY B 1 94 ? 0.796 -24.766 -11.742 1 97 94 GLY B O 1
ATOM 3689 N N . LEU B 1 95 ? 0.605 -24.25 -9.594 1 96.75 95 LEU B N 1
ATOM 3690 C CA . LEU B 1 95 ? 2.031 -24.438 -9.359 1 96.75 95 LEU B CA 1
ATOM 3691 C C . LEU B 1 95 ? 2.287 -25.75 -8.625 1 96.75 95 LEU B C 1
ATOM 3693 O O . LEU B 1 95 ? 3.328 -26.391 -8.812 1 96.75 95 LEU B O 1
ATOM 3697 N N . GLY B 1 96 ? 1.386 -26.141 -7.812 1 97.81 96 GLY B N 1
ATOM 3698 C CA . GLY B 1 96 ? 1.544 -27.359 -7.035 1 97.81 96 GLY B CA 1
ATOM 3699 C C . GLY B 1 96 ? 1.089 -28.594 -7.773 1 97.81 96 GLY B C 1
ATOM 3700 O O . GLY B 1 96 ? 1.902 -29.469 -8.094 1 97.81 96 GLY B O 1
ATOM 3701 N N . ILE B 1 97 ? -0.115 -28.641 -8.148 1 98.31 97 ILE B N 1
ATOM 3702 C CA . ILE B 1 97 ? -0.774 -29.812 -8.711 1 98.31 97 ILE B CA 1
ATOM 3703 C C . ILE B 1 97 ? -0.392 -29.969 -10.18 1 98.31 97 ILE B C 1
ATOM 3705 O O . ILE B 1 97 ? 0.017 -31.062 -10.609 1 98.31 97 ILE B O 1
ATOM 3709 N N . ASN B 1 98 ? -0.418 -28.969 -10.977 1 97.44 98 ASN B N 1
ATOM 3710 C CA . ASN B 1 98 ? -0.34 -29.031 -12.43 1 97.44 98 ASN B CA 1
ATOM 3711 C C . ASN B 1 98 ? 0.988 -29.625 -12.898 1 97.44 98 ASN B C 1
ATOM 3713 O O . ASN B 1 98 ? 1.017 -30.469 -13.789 1 97.44 98 ASN B O 1
ATOM 3717 N N . PRO B 1 99 ? 2.105 -29.219 -12.305 1 97.88 99 PRO B N 1
ATOM 3718 C CA . PRO B 1 99 ? 3.357 -29.828 -12.75 1 97.88 99 PRO B CA 1
ATOM 3719 C C . PRO B 1 99 ? 3.391 -31.344 -12.516 1 97.88 99 PRO B C 1
ATOM 3721 O O . PRO B 1 99 ? 3.881 -32.094 -13.367 1 97.88 99 PRO B O 1
ATOM 3724 N N . ILE B 1 100 ? 2.879 -31.766 -11.414 1 98.38 100 ILE B N 1
ATOM 3725 C CA . ILE B 1 100 ? 2.848 -33.188 -11.109 1 98.38 100 ILE B CA 1
ATOM 3726 C C . ILE B 1 100 ? 1.883 -33.906 -12.055 1 98.38 100 ILE B C 1
ATOM 3728 O O . ILE B 1 100 ? 2.195 -34.969 -12.586 1 98.38 100 ILE B O 1
ATOM 3732 N N . LEU B 1 101 ? 0.765 -33.312 -12.273 1 97.75 101 LEU B N 1
ATOM 3733 C CA . LEU B 1 101 ? -0.248 -33.875 -13.156 1 97.75 101 LEU B CA 1
ATOM 3734 C C . LEU B 1 101 ? 0.295 -34 -14.578 1 97.75 101 LEU B C 1
ATOM 3736 O O . LEU B 1 101 ? 0.052 -35.031 -15.234 1 97.75 101 LEU B O 1
ATOM 3740 N N . THR B 1 102 ? 1.017 -33.031 -15.086 1 97 102 THR B N 1
ATOM 3741 C CA . THR B 1 102 ? 1.438 -32.938 -16.484 1 97 102 THR B CA 1
ATOM 3742 C C . THR B 1 102 ? 2.684 -33.812 -16.719 1 97 102 THR B C 1
ATOM 3744 O O . THR B 1 102 ? 2.795 -34.469 -17.734 1 97 102 THR B O 1
ATOM 3747 N N . TYR B 1 103 ? 3.602 -33.844 -15.758 1 98.25 103 TYR B N 1
ATOM 3748 C CA . TYR B 1 103 ? 4.914 -34.406 -16.062 1 98.25 103 TYR B CA 1
ATOM 3749 C C . TYR B 1 103 ? 5.227 -35.594 -15.156 1 98.25 103 TYR B C 1
ATOM 3751 O O . TYR B 1 103 ? 6.234 -36.281 -15.344 1 98.25 103 TYR B O 1
ATOM 3759 N N . GLY B 1 104 ? 4.402 -35.875 -14.188 1 98.44 104 GLY B N 1
ATOM 3760 C CA . GLY B 1 104 ? 4.676 -36.938 -13.219 1 98.44 104 GLY B CA 1
ATOM 3761 C C . GLY B 1 104 ? 4.48 -38.312 -13.773 1 98.44 104 GLY B C 1
ATOM 3762 O O . GLY B 1 104 ? 3.682 -38.531 -14.688 1 98.44 104 GLY B O 1
ATOM 3763 N N . THR B 1 105 ? 5.207 -39.25 -13.234 1 97.88 105 THR B N 1
ATOM 3764 C CA . THR B 1 105 ? 4.941 -40.656 -13.477 1 97.88 105 THR B CA 1
ATOM 3765 C C . THR B 1 105 ? 3.645 -41.094 -12.797 1 97.88 105 THR B C 1
ATOM 3767 O O . THR B 1 105 ? 3.107 -40.375 -11.961 1 97.88 105 THR B O 1
ATOM 3770 N N . ASP B 1 106 ? 3.223 -42.281 -13.18 1 97.19 106 ASP B N 1
ATOM 3771 C CA . ASP B 1 106 ? 2.02 -42.812 -12.539 1 97.19 106 ASP B CA 1
ATOM 3772 C C . ASP B 1 106 ? 2.207 -42.938 -11.031 1 97.19 106 ASP B C 1
ATOM 3774 O O . ASP B 1 106 ? 1.296 -42.625 -10.258 1 97.19 106 ASP B O 1
ATOM 3778 N N . ALA B 1 107 ? 3.328 -43.344 -10.672 1 97.75 107 ALA B N 1
ATOM 3779 C CA . ALA B 1 107 ? 3.619 -43.5 -9.25 1 97.75 107 ALA B CA 1
ATOM 3780 C C . ALA B 1 107 ? 3.607 -42.156 -8.523 1 97.75 107 ALA B C 1
ATOM 3782 O O . ALA B 1 107 ? 3.074 -42.062 -7.418 1 97.75 107 ALA B O 1
ATOM 3783 N N . GLN B 1 108 ? 4.234 -41.188 -9.07 1 98.31 108 GLN B N 1
ATOM 3784 C CA . GLN B 1 108 ? 4.262 -39.844 -8.492 1 98.31 108 GLN B CA 1
ATOM 3785 C C . GLN B 1 108 ? 2.855 -39.25 -8.383 1 98.31 108 GLN B C 1
ATOM 3787 O O . GLN B 1 108 ? 2.49 -38.688 -7.348 1 98.31 108 GLN B O 1
ATOM 3792 N N . LYS B 1 109 ? 2.051 -39.406 -9.414 1 98.5 109 LYS B N 1
ATOM 3793 C CA . LYS B 1 109 ? 0.68 -38.906 -9.43 1 98.5 109 LYS B CA 1
ATOM 3794 C C . LYS B 1 109 ? -0.163 -39.562 -8.352 1 98.5 109 LYS B C 1
ATOM 3796 O O . LYS B 1 109 ? -0.861 -38.906 -7.59 1 98.5 109 LYS B O 1
ATOM 3801 N N . GLN B 1 110 ? -0.031 -40.875 -8.305 1 97.38 110 GLN B N 1
ATOM 3802 C CA . GLN B 1 110 ? -0.813 -41.594 -7.32 1 97.38 110 GLN B CA 1
ATOM 3803 C C . GLN B 1 110 ? -0.407 -41.25 -5.898 1 97.38 110 GLN B C 1
ATOM 3805 O O . GLN B 1 110 ? -1.245 -41.219 -4.996 1 97.38 110 GLN B O 1
ATOM 3810 N N . ARG B 1 111 ? 0.77 -40.938 -5.73 1 97.44 111 ARG B N 1
ATOM 3811 C CA . ARG B 1 111 ? 1.287 -40.656 -4.398 1 97.44 111 ARG B CA 1
ATOM 3812 C C . ARG B 1 111 ? 0.808 -39.281 -3.918 1 97.44 111 ARG B C 1
ATOM 3814 O O . ARG B 1 111 ? 0.463 -39.125 -2.746 1 97.44 111 ARG B O 1
ATOM 3821 N N . PHE B 1 112 ? 0.781 -38.281 -4.762 1 98.38 112 PHE B N 1
ATOM 3822 C CA . PHE B 1 112 ? 0.652 -36.906 -4.281 1 98.38 112 PHE B CA 1
ATOM 3823 C C . PHE B 1 112 ? -0.713 -36.344 -4.641 1 98.38 112 PHE B C 1
ATOM 3825 O O . PHE B 1 112 ? -1.32 -35.625 -3.846 1 98.38 112 PHE B O 1
ATOM 3832 N N . LEU B 1 113 ? -1.288 -36.625 -5.773 1 98.56 113 LEU B N 1
ATOM 3833 C CA . LEU B 1 113 ? -2.396 -35.875 -6.344 1 98.56 113 LEU B CA 1
ATOM 3834 C C . LEU B 1 113 ? -3.66 -36.031 -5.508 1 98.56 113 LEU B C 1
ATOM 3836 O O . LEU B 1 113 ? -4.375 -35.062 -5.246 1 98.56 113 LEU B O 1
ATOM 3840 N N . PRO B 1 114 ? -3.98 -37.281 -5.016 1 98.31 114 PRO B N 1
ATOM 3841 C CA . PRO B 1 114 ? -5.23 -37.406 -4.266 1 98.31 114 PRO B CA 1
ATOM 3842 C C . PRO B 1 114 ? -5.293 -36.469 -3.053 1 98.31 114 PRO B C 1
ATOM 3844 O O . PRO B 1 114 ? -6.305 -35.812 -2.834 1 98.31 114 PRO B O 1
ATOM 3847 N N . ASP B 1 115 ? -4.242 -36.344 -2.285 1 98.56 115 ASP B N 1
ATOM 3848 C CA . ASP B 1 115 ? -4.227 -35.469 -1.112 1 98.56 115 ASP B CA 1
ATOM 3849 C C . ASP B 1 115 ? -4.234 -34 -1.518 1 98.56 115 ASP B C 1
ATOM 3851 O O . ASP B 1 115 ? -4.852 -33.156 -0.847 1 98.56 115 ASP B O 1
ATOM 3855 N N . LEU B 1 116 ? -3.547 -33.688 -2.564 1 98.75 116 LEU B N 1
ATOM 3856 C CA . LEU B 1 116 ? -3.521 -32.312 -3.043 1 98.75 116 LEU B CA 1
ATOM 3857 C C . LEU B 1 116 ? -4.891 -31.891 -3.562 1 98.75 116 LEU B C 1
ATOM 3859 O O . LEU B 1 116 ? -5.355 -30.781 -3.275 1 98.75 116 LEU B O 1
ATOM 3863 N N . VAL B 1 117 ? -5.586 -32.781 -4.254 1 98.44 117 VAL B N 1
ATOM 3864 C CA . VAL B 1 117 ? -6.875 -32.5 -4.883 1 98.44 117 VAL B CA 1
ATOM 3865 C C . VAL B 1 117 ? -7.953 -32.344 -3.812 1 98.44 117 VAL B C 1
ATOM 3867 O O . VAL B 1 117 ? -8.859 -31.531 -3.941 1 98.44 117 VAL B O 1
ATOM 3870 N N . SER B 1 118 ? -7.785 -33.094 -2.742 1 97.88 118 SER B N 1
ATOM 3871 C CA . SER B 1 118 ? -8.781 -33.062 -1.674 1 97.88 118 SER B CA 1
ATOM 3872 C C . SER B 1 118 ? -8.531 -31.906 -0.717 1 97.88 118 SER B C 1
ATOM 3874 O O . SER B 1 118 ? -9.375 -31.609 0.135 1 97.88 118 SER B O 1
ATOM 3876 N N . GLY B 1 119 ? -7.434 -31.266 -0.861 1 97.88 119 GLY B N 1
ATOM 3877 C CA . GLY B 1 119 ? -7.094 -30.172 0.034 1 97.88 119 GLY B CA 1
ATOM 3878 C C . GLY B 1 119 ? -6.5 -30.641 1.349 1 97.88 119 GLY B C 1
ATOM 3879 O O . GLY B 1 119 ? -6.273 -29.828 2.254 1 97.88 119 GLY B O 1
ATOM 3880 N N . LYS B 1 120 ? -6.254 -31.859 1.463 1 98.12 120 LYS B N 1
ATOM 3881 C CA . LYS B 1 120 ? -5.605 -32.375 2.666 1 98.12 120 LYS B CA 1
ATOM 3882 C C . LYS B 1 120 ? -4.137 -31.969 2.719 1 98.12 120 LYS B C 1
ATOM 3884 O O . LYS B 1 120 ? -3.539 -31.922 3.797 1 98.12 120 LYS B O 1
ATOM 3889 N N . ALA B 1 121 ? -3.555 -31.703 1.593 1 98.62 121 ALA B N 1
ATOM 3890 C CA . ALA B 1 121 ? -2.174 -31.234 1.495 1 98.62 121 ALA B CA 1
ATOM 3891 C C . ALA B 1 121 ? -2.049 -30.094 0.483 1 98.62 121 ALA B C 1
ATOM 3893 O O . ALA B 1 121 ? -2.957 -29.875 -0.318 1 98.62 121 ALA B O 1
ATOM 3894 N N . LEU B 1 122 ? -0.998 -29.391 0.599 1 98.69 122 LEU B N 1
ATOM 3895 C CA . LEU B 1 122 ? -0.584 -28.391 -0.373 1 98.69 122 LEU B CA 1
ATOM 3896 C C . LEU B 1 122 ? 0.795 -28.719 -0.937 1 98.69 122 LEU B C 1
ATOM 3898 O O . LEU B 1 122 ? 1.52 -29.547 -0.38 1 98.69 122 LEU B O 1
ATOM 3902 N N . ALA B 1 123 ? 1.119 -28.156 -2.012 1 98.5 123 ALA B N 1
ATOM 3903 C CA . ALA B 1 123 ? 2.434 -28.297 -2.631 1 98.5 123 ALA B CA 1
ATOM 3904 C C . ALA B 1 123 ? 2.969 -26.938 -3.088 1 98.5 123 ALA B C 1
ATOM 3906 O O . ALA B 1 123 ? 2.193 -26.031 -3.396 1 98.5 123 ALA B O 1
ATOM 3907 N N . GLY B 1 124 ? 4.27 -26.797 -3.033 1 97.5 124 GLY B N 1
ATOM 3908 C CA . GLY B 1 124 ? 4.93 -25.578 -3.484 1 97.5 124 GLY B CA 1
ATOM 3909 C C . GLY B 1 124 ? 5.711 -25.766 -4.77 1 97.5 124 GLY B C 1
ATOM 3910 O O . GLY B 1 124 ? 5.824 -26.891 -5.277 1 97.5 124 GLY B O 1
ATOM 3911 N N . PHE B 1 125 ? 6.164 -24.688 -5.27 1 95.75 125 PHE B N 1
ATOM 3912 C CA . PHE B 1 125 ? 6.883 -24.547 -6.531 1 95.75 125 PHE B CA 1
ATOM 3913 C C . PHE B 1 125 ? 8.102 -23.656 -6.359 1 95.75 125 PHE B C 1
ATOM 3915 O O . PHE B 1 125 ? 7.969 -22.453 -6.152 1 95.75 125 PHE B O 1
ATOM 3922 N N . GLY B 1 126 ? 9.32 -24.297 -6.453 1 97.62 126 GLY B N 1
ATOM 3923 C CA . GLY B 1 126 ? 10.547 -23.562 -6.148 1 97.62 126 GLY B CA 1
ATOM 3924 C C . GLY B 1 126 ? 11.359 -23.234 -7.383 1 97.62 126 GLY B C 1
ATOM 3925 O O . GLY B 1 126 ? 12.312 -23.938 -7.719 1 97.62 126 GLY B O 1
ATOM 3926 N N . LEU B 1 127 ? 11.141 -22.047 -7.961 1 96 127 LEU B N 1
ATOM 3927 C CA . LEU B 1 127 ? 11.852 -21.547 -9.125 1 96 127 LEU B CA 1
ATOM 3928 C C . LEU B 1 127 ? 12.734 -20.359 -8.758 1 96 127 LEU B C 1
ATOM 3930 O O . LEU B 1 127 ? 13.953 -20.406 -8.961 1 96 127 LEU B O 1
ATOM 3934 N N . THR B 1 128 ? 12.141 -19.359 -8.172 1 95.81 128 THR B N 1
ATOM 3935 C CA . THR B 1 128 ? 12.797 -18.109 -7.859 1 95.81 128 THR B CA 1
ATOM 3936 C C . THR B 1 128 ? 13.898 -18.312 -6.824 1 95.81 128 THR B C 1
ATOM 3938 O O . THR B 1 128 ? 13.734 -19.094 -5.887 1 95.81 128 THR B O 1
ATOM 3941 N N . GLU B 1 129 ? 15.023 -17.734 -7.047 1 97 129 GLU B N 1
ATOM 3942 C CA . GLU B 1 129 ? 16.141 -17.703 -6.102 1 97 129 GLU B CA 1
ATOM 3943 C C . GLU B 1 129 ? 16.484 -16.266 -5.707 1 97 129 GLU B C 1
ATOM 3945 O O . GLU B 1 129 ? 16.062 -15.32 -6.371 1 97 129 GLU B O 1
ATOM 3950 N N . PRO B 1 130 ? 17.172 -16.125 -4.605 1 92.88 130 PRO B N 1
ATOM 3951 C CA . PRO B 1 130 ? 17.516 -14.766 -4.152 1 92.88 130 PRO B CA 1
ATOM 3952 C C . PRO B 1 130 ? 18.141 -13.914 -5.25 1 92.88 130 PRO B C 1
ATOM 3954 O O . PRO B 1 130 ? 17.844 -12.727 -5.367 1 92.88 130 PRO B O 1
ATOM 3957 N N . ASP B 1 131 ? 18.906 -14.508 -6.098 1 91.12 131 ASP B N 1
ATOM 3958 C CA . ASP B 1 131 ? 19.625 -13.742 -7.113 1 91.12 131 ASP B CA 1
ATOM 3959 C C . ASP B 1 131 ? 19.047 -13.984 -8.5 1 91.12 131 ASP B C 1
ATOM 3961 O O . ASP B 1 131 ? 19.625 -13.57 -9.508 1 91.12 131 ASP B O 1
ATOM 3965 N N . ALA B 1 132 ? 17.938 -14.742 -8.562 1 91.75 132 ALA B N 1
ATOM 3966 C CA . ALA B 1 132 ? 17.312 -15.055 -9.844 1 91.75 132 ALA B CA 1
ATOM 3967 C C . ALA B 1 132 ? 15.789 -14.992 -9.758 1 91.75 132 ALA B C 1
ATOM 3969 O O . ALA B 1 132 ? 15.156 -15.922 -9.25 1 91.75 132 ALA B O 1
ATOM 3970 N N . GLY B 1 133 ? 15.273 -13.93 -10.266 1 91.75 133 GLY B N 1
ATOM 3971 C CA . GLY B 1 133 ? 13.828 -13.75 -10.359 1 91.75 133 GLY B CA 1
ATOM 3972 C C . GLY B 1 133 ? 13.305 -13.906 -11.773 1 91.75 133 GLY B C 1
ATOM 3973 O O . GLY B 1 133 ? 13.117 -15.023 -12.25 1 91.75 133 GLY B O 1
ATOM 3974 N N . SER B 1 134 ? 13.227 -12.766 -12.5 1 87.62 134 SER B N 1
ATOM 3975 C CA . SER B 1 134 ? 12.812 -12.797 -13.898 1 87.62 134 SER B CA 1
ATOM 3976 C C . SER B 1 134 ? 13.82 -13.555 -14.758 1 87.62 134 SER B C 1
ATOM 3978 O O . SER B 1 134 ? 13.445 -14.195 -15.742 1 87.62 134 SER B O 1
ATOM 3980 N N . ASP B 1 135 ? 15.055 -13.516 -14.344 1 90 135 ASP B N 1
ATOM 3981 C CA . ASP B 1 135 ? 16.094 -14.32 -14.977 1 90 135 ASP B CA 1
ATOM 3982 C C . ASP B 1 135 ? 16.141 -15.727 -14.391 1 90 135 ASP B C 1
ATOM 3984 O O . ASP B 1 135 ? 17.156 -16.156 -13.836 1 90 135 ASP B O 1
ATOM 3988 N N . ALA B 1 136 ? 15.141 -16.469 -14.617 1 86.5 136 ALA B N 1
ATOM 3989 C CA . ALA B 1 136 ? 14.93 -17.75 -13.938 1 86.5 136 ALA B CA 1
ATOM 3990 C C . ALA B 1 136 ? 15.93 -18.797 -14.414 1 86.5 136 ALA B C 1
ATOM 3992 O O . ALA B 1 136 ? 16.203 -19.766 -13.711 1 86.5 136 ALA B O 1
ATOM 3993 N N . GLY B 1 137 ? 16.484 -18.594 -15.562 1 89.56 137 GLY B N 1
ATOM 3994 C CA . GLY B 1 137 ? 17.469 -19.516 -16.078 1 89.56 137 GLY B CA 1
ATOM 3995 C C . GLY B 1 137 ? 18.797 -19.453 -15.328 1 89.56 137 GLY B C 1
ATOM 3996 O O . GLY B 1 137 ? 19.641 -20.344 -15.461 1 89.56 137 GLY B O 1
ATOM 3997 N N . ALA B 1 138 ? 18.938 -18.469 -14.492 1 91.06 138 ALA B N 1
ATOM 3998 C CA . ALA B 1 138 ? 20.188 -18.266 -13.781 1 91.06 138 ALA B CA 1
ATOM 3999 C C . ALA B 1 138 ? 20.203 -19.016 -12.461 1 91.06 138 ALA B C 1
ATOM 4001 O O . ALA B 1 138 ? 20.969 -18.703 -11.555 1 91.06 138 ALA B O 1
ATOM 4002 N N . THR B 1 139 ? 19.391 -20.094 -12.406 1 94.38 139 THR B N 1
ATOM 4003 C CA . THR B 1 139 ? 19.312 -20.938 -11.219 1 94.38 139 THR B CA 1
ATOM 4004 C C . THR B 1 139 ? 20.703 -21.406 -10.797 1 94.38 139 THR B C 1
ATOM 4006 O O . THR B 1 139 ? 21.484 -21.875 -11.633 1 94.38 139 THR B O 1
ATOM 4009 N N . ARG B 1 140 ? 20.984 -21.281 -9.469 1 95 140 ARG B N 1
ATOM 4010 C CA . ARG B 1 140 ? 22.266 -21.703 -8.93 1 95 140 ARG B CA 1
ATOM 4011 C C . ARG B 1 140 ? 22.125 -22.984 -8.094 1 95 140 ARG B C 1
ATOM 4013 O O . ARG B 1 140 ? 23.094 -23.672 -7.832 1 95 140 ARG B O 1
ATOM 4020 N N . THR B 1 141 ? 20.906 -23.234 -7.621 1 98.31 141 THR B N 1
ATOM 4021 C CA . THR B 1 141 ? 20.672 -24.5 -6.938 1 98.31 141 THR B CA 1
ATOM 4022 C C . THR B 1 141 ? 21.188 -25.672 -7.777 1 98.31 141 THR B C 1
ATOM 4024 O O . THR B 1 141 ? 20.969 -25.703 -8.992 1 98.31 141 THR B O 1
ATOM 4027 N N . ARG B 1 142 ? 21.859 -26.609 -7.09 1 98.31 142 ARG B N 1
ATOM 4028 C CA . ARG B 1 142 ? 22.453 -27.734 -7.801 1 98.31 142 ARG B CA 1
ATOM 4029 C C . ARG B 1 142 ? 21.984 -29.062 -7.219 1 98.31 142 ARG B C 1
ATOM 4031 O O . ARG B 1 142 ? 21.75 -29.172 -6.016 1 98.31 142 ARG B O 1
ATOM 4038 N N . ALA B 1 143 ? 21.859 -30 -8.094 1 98.69 143 ALA B N 1
ATOM 4039 C CA . ALA B 1 143 ? 21.578 -31.375 -7.691 1 98.69 143 ALA B CA 1
ATOM 4040 C C . ALA B 1 143 ? 22.5 -32.375 -8.414 1 98.69 143 ALA B C 1
ATOM 4042 O O . ALA B 1 143 ? 22.656 -32.281 -9.633 1 98.69 143 ALA B O 1
ATOM 4043 N N . THR B 1 144 ? 23.141 -33.188 -7.668 1 98.31 144 THR B N 1
ATOM 4044 C CA . THR B 1 144 ? 24 -34.219 -8.234 1 98.31 144 THR B CA 1
ATOM 4045 C C . THR B 1 144 ? 23.453 -35.625 -7.934 1 98.31 144 THR B C 1
ATOM 4047 O O . THR B 1 144 ? 22.984 -35.875 -6.828 1 98.31 144 THR B O 1
ATOM 4050 N N . LEU B 1 145 ? 23.484 -36.5 -8.938 1 98.06 145 LEU B N 1
ATOM 4051 C CA . LEU B 1 145 ? 23 -37.844 -8.781 1 98.06 145 LEU B CA 1
ATOM 4052 C C . LEU B 1 145 ? 24.156 -38.812 -8.492 1 98.06 145 LEU B C 1
ATOM 4054 O O . LEU B 1 145 ? 25.109 -38.875 -9.273 1 98.06 145 LEU B O 1
ATOM 4058 N N . ALA B 1 146 ? 24.062 -39.438 -7.375 1 97.56 146 ALA B N 1
ATOM 4059 C CA . ALA B 1 146 ? 25.016 -40.469 -6.992 1 97.56 146 ALA B CA 1
ATOM 4060 C C . ALA B 1 146 ? 24.328 -41.594 -6.207 1 97.56 146 ALA B C 1
ATOM 4062 O O . ALA B 1 146 ? 23.562 -41.312 -5.285 1 97.56 146 ALA B O 1
ATOM 4063 N N . ASP B 1 147 ? 24.562 -42.875 -6.566 1 96.88 147 ASP B N 1
ATOM 4064 C CA . ASP B 1 147 ? 24.062 -44.062 -5.859 1 96.88 147 ASP B CA 1
ATOM 4065 C C . ASP B 1 147 ? 22.547 -44 -5.715 1 96.88 147 ASP B C 1
ATOM 4067 O O . ASP B 1 147 ? 22.016 -44.25 -4.629 1 96.88 147 ASP B O 1
ATOM 4071 N N . GLY B 1 148 ? 21.875 -43.5 -6.684 1 97.44 148 GLY B N 1
ATOM 4072 C CA . GLY B 1 148 ? 20.422 -43.5 -6.738 1 97.44 148 GLY B CA 1
ATOM 4073 C C . GLY B 1 148 ? 19.766 -42.406 -5.941 1 97.44 148 GLY B C 1
ATOM 4074 O O . GLY B 1 148 ? 18.562 -42.438 -5.684 1 97.44 148 GLY B O 1
ATOM 4075 N N . GLN B 1 149 ? 20.641 -41.406 -5.574 1 98.25 149 GLN B N 1
ATOM 4076 C CA . GLN B 1 149 ? 20.125 -40.281 -4.785 1 98.25 149 GLN B CA 1
ATOM 4077 C C . GLN B 1 149 ? 20.531 -38.938 -5.387 1 98.25 149 GLN B C 1
ATOM 4079 O O . GLN B 1 149 ? 21.688 -38.781 -5.789 1 98.25 149 GLN B O 1
ATOM 4084 N N . TRP B 1 150 ? 19.547 -38.094 -5.516 1 98.62 150 TRP B N 1
ATOM 4085 C CA . TRP B 1 150 ? 19.859 -36.688 -5.766 1 98.62 150 TRP B CA 1
ATOM 4086 C C . TRP B 1 150 ? 20.328 -36 -4.48 1 98.62 150 TRP B C 1
ATOM 4088 O O . TRP B 1 150 ? 19.672 -36.125 -3.439 1 98.62 150 TRP B O 1
ATOM 4098 N N . THR B 1 151 ? 21.438 -35.312 -4.508 1 98.81 151 THR B N 1
ATOM 4099 C CA . THR B 1 151 ? 21.844 -34.406 -3.439 1 98.81 151 THR B CA 1
ATOM 4100 C C . THR B 1 151 ? 21.688 -32.938 -3.871 1 98.81 151 THR B C 1
ATOM 4102 O O . THR B 1 151 ? 22.344 -32.5 -4.809 1 98.81 151 THR B O 1
ATOM 4105 N N . ILE B 1 152 ? 20.828 -32.25 -3.164 1 98.81 152 ILE B N 1
ATOM 4106 C CA . ILE B 1 152 ? 20.453 -30.906 -3.58 1 98.81 152 ILE B CA 1
ATOM 4107 C C . ILE B 1 152 ? 21.078 -29.875 -2.639 1 98.81 152 ILE B C 1
ATOM 4109 O O . ILE B 1 152 ? 21.016 -30.031 -1.416 1 98.81 152 ILE B O 1
ATOM 4113 N N . ASN B 1 153 ? 21.75 -28.844 -3.162 1 98.88 153 ASN B N 1
ATOM 4114 C CA . ASN B 1 153 ? 22.297 -27.688 -2.451 1 98.88 153 ASN B CA 1
ATOM 4115 C C . ASN B 1 153 ? 21.891 -26.375 -3.104 1 98.88 153 ASN B C 1
ATOM 4117 O O . ASN B 1 153 ? 22.031 -26.203 -4.316 1 98.88 153 ASN B O 1
ATOM 4121 N N . GLY B 1 154 ? 21.375 -25.531 -2.326 1 98.5 154 GLY B N 1
ATOM 4122 C CA . GLY B 1 154 ? 20.969 -24.234 -2.861 1 98.5 154 GLY B CA 1
ATOM 4123 C C . GLY B 1 154 ? 19.859 -23.578 -2.062 1 98.5 154 GLY B C 1
ATOM 4124 O O . GLY B 1 154 ? 19.734 -23.797 -0.857 1 98.5 154 GLY B O 1
ATOM 4125 N N . ALA B 1 155 ? 19.141 -22.609 -2.701 1 98.56 155 ALA B N 1
ATOM 4126 C CA . ALA B 1 155 ? 18.094 -21.859 -2.018 1 98.56 155 ALA B CA 1
ATOM 4127 C C . ALA B 1 155 ? 17.031 -21.375 -3.002 1 98.56 155 ALA B C 1
ATOM 4129 O O . ALA B 1 155 ? 17.312 -21.188 -4.188 1 98.56 155 ALA B O 1
ATOM 4130 N N . LYS B 1 156 ? 15.883 -21.344 -2.58 1 98.38 156 LYS B N 1
ATOM 4131 C CA . LYS B 1 156 ? 14.758 -20.719 -3.283 1 98.38 156 LYS B CA 1
ATOM 4132 C C . LYS B 1 156 ? 14.172 -19.578 -2.467 1 98.38 156 LYS B C 1
ATOM 4134 O O . LYS B 1 156 ? 14.398 -19.484 -1.26 1 98.38 156 LYS B O 1
ATOM 4139 N N . ALA B 1 157 ? 13.469 -18.641 -3.174 1 98.06 157 ALA B N 1
ATOM 4140 C CA . ALA B 1 157 ? 12.914 -17.453 -2.533 1 98.06 157 ALA B CA 1
ATOM 4141 C C . ALA B 1 157 ? 11.461 -17.234 -2.947 1 98.06 157 ALA B C 1
ATOM 4143 O O . ALA B 1 157 ? 11.094 -17.484 -4.098 1 98.06 157 ALA B O 1
ATOM 4144 N N . PHE B 1 158 ? 10.625 -16.781 -2.002 1 97.94 158 PHE B N 1
ATOM 4145 C CA . PHE B 1 158 ? 9.242 -16.359 -2.219 1 97.94 158 PHE B CA 1
ATOM 4146 C C . PHE B 1 158 ? 8.383 -17.562 -2.615 1 97.94 158 PHE B C 1
ATOM 4148 O O . PHE B 1 158 ? 7.586 -17.469 -3.551 1 97.94 158 PHE B O 1
ATOM 4155 N N . ILE B 1 159 ? 8.492 -18.625 -1.962 1 98.31 159 ILE B N 1
ATOM 4156 C CA . ILE B 1 159 ? 7.77 -19.812 -2.379 1 98.31 159 ILE B CA 1
ATOM 4157 C C . ILE B 1 159 ? 6.457 -19.922 -1.604 1 98.31 159 ILE B C 1
ATOM 4159 O O . ILE B 1 159 ? 6.461 -20.156 -0.393 1 98.31 159 ILE B O 1
ATOM 4163 N N . THR B 1 160 ? 5.359 -19.766 -2.289 1 97.81 160 THR B N 1
ATOM 4164 C CA . THR B 1 160 ? 4.008 -19.828 -1.741 1 97.81 160 THR B CA 1
ATOM 4165 C C . THR B 1 160 ? 3.656 -21.266 -1.371 1 97.81 160 THR B C 1
ATOM 4167 O O . THR B 1 160 ? 4.051 -22.219 -2.064 1 97.81 160 THR B O 1
ATOM 4170 N N . ASN B 1 161 ? 2.906 -21.516 -0.32 1 98.31 161 ASN B N 1
ATOM 4171 C CA . ASN B 1 161 ? 2.381 -22.781 0.152 1 98.31 161 ASN B CA 1
ATOM 4172 C C . ASN B 1 161 ? 3.504 -23.75 0.531 1 98.31 161 ASN B C 1
ATOM 4174 O O . ASN B 1 161 ? 3.334 -24.969 0.456 1 98.31 161 ASN B O 1
ATOM 4178 N N . SER B 1 162 ? 4.66 -23.266 0.959 1 98.31 162 SER B N 1
ATOM 4179 C CA . SER B 1 162 ? 5.836 -24.109 1.078 1 98.31 162 SER B CA 1
ATOM 4180 C C . SER B 1 162 ? 6.16 -24.406 2.539 1 98.31 162 SER B C 1
ATOM 4182 O O . SER B 1 162 ? 7.008 -25.25 2.836 1 98.31 162 SER B O 1
ATOM 4184 N N . GLY B 1 163 ? 5.504 -23.719 3.43 1 97.12 163 GLY B N 1
ATOM 4185 C CA . GLY B 1 163 ? 5.867 -23.875 4.828 1 97.12 163 GLY B CA 1
ATOM 4186 C C . GLY B 1 163 ? 4.668 -24.062 5.738 1 97.12 163 GLY B C 1
ATOM 4187 O O . GLY B 1 163 ? 4.711 -23.719 6.918 1 97.12 163 GLY B O 1
ATOM 4188 N N . THR B 1 164 ? 3.561 -24.531 5.246 1 96.06 164 THR B N 1
ATOM 4189 C CA . THR B 1 164 ? 2.395 -24.828 6.074 1 96.06 164 THR B CA 1
ATOM 4190 C C . THR B 1 164 ? 2.521 -26.203 6.723 1 96.06 164 THR B C 1
ATOM 4192 O O . THR B 1 164 ? 3.359 -27 6.32 1 96.06 164 THR B O 1
ATOM 4195 N N . ASP B 1 165 ? 1.644 -26.453 7.668 1 95.56 165 ASP B N 1
ATOM 4196 C CA . ASP B 1 165 ? 1.622 -27.75 8.328 1 95.56 165 ASP B CA 1
ATOM 4197 C C . ASP B 1 165 ? 1.146 -28.844 7.371 1 95.56 165 ASP B C 1
ATOM 4199 O O . ASP B 1 165 ? 1.372 -30.031 7.613 1 95.56 165 ASP B O 1
ATOM 4203 N N . ILE B 1 166 ? 0.531 -28.406 6.289 1 97.62 166 ILE B N 1
ATOM 4204 C CA . ILE B 1 166 ? -0.023 -29.422 5.398 1 97.62 166 ILE B CA 1
ATOM 4205 C C . ILE B 1 166 ? 0.731 -29.406 4.07 1 97.62 166 ILE B C 1
ATOM 4207 O O . ILE B 1 166 ? 0.3 -30.031 3.098 1 97.62 166 ILE B O 1
ATOM 4211 N N . THR B 1 167 ? 1.826 -28.672 3.977 1 98.56 167 THR B N 1
ATOM 4212 C CA . THR B 1 167 ? 2.664 -28.766 2.785 1 98.56 167 THR B CA 1
ATOM 4213 C C . THR B 1 167 ? 3.307 -30.141 2.672 1 98.56 167 THR B C 1
ATOM 4215 O O . THR B 1 167 ? 4.004 -30.578 3.586 1 98.56 167 THR B O 1
ATOM 4218 N N . SER B 1 168 ? 3.109 -30.797 1.578 1 98.62 168 SER B N 1
ATOM 4219 C CA . SER B 1 168 ? 3.578 -32.188 1.463 1 98.62 168 SER B CA 1
ATOM 4220 C C . SER B 1 168 ? 4.848 -32.25 0.625 1 98.62 168 SER B C 1
ATOM 4222 O O . SER B 1 168 ? 5.676 -33.156 0.832 1 98.62 168 SER B O 1
ATOM 4224 N N . VAL B 1 169 ? 4.98 -31.359 -0.367 1 98.81 169 VAL B N 1
ATOM 4225 C CA . VAL B 1 169 ? 6.094 -31.469 -1.304 1 98.81 169 VAL B CA 1
ATOM 4226 C C . VAL B 1 169 ? 6.336 -30.125 -1.976 1 98.81 169 VAL B C 1
ATOM 4228 O O . VAL B 1 169 ? 5.406 -29.328 -2.143 1 98.81 169 VAL B O 1
ATOM 4231 N N . VAL B 1 170 ? 7.543 -29.781 -2.266 1 98.81 170 VAL B N 1
ATOM 4232 C CA . VAL B 1 170 ? 7.91 -28.656 -3.115 1 98.81 170 VAL B CA 1
ATOM 4233 C C . VAL B 1 170 ? 8.734 -29.156 -4.301 1 98.81 170 VAL B C 1
ATOM 4235 O O . VAL B 1 170 ? 9.734 -29.844 -4.121 1 98.81 170 VAL B O 1
ATOM 4238 N N . THR B 1 171 ? 8.297 -28.891 -5.496 1 98.75 171 THR B N 1
ATOM 4239 C CA . THR B 1 171 ? 9.102 -29.172 -6.68 1 98.75 171 THR B CA 1
ATOM 4240 C C . THR B 1 171 ? 10.086 -28.047 -6.953 1 98.75 171 THR B C 1
ATOM 4242 O O . THR B 1 171 ? 9.688 -26.891 -7.129 1 98.75 171 THR B O 1
ATOM 4245 N N . VAL B 1 172 ? 11.406 -28.391 -7.004 1 98.5 172 VAL B N 1
ATOM 4246 C CA . VAL B 1 172 ? 12.406 -27.328 -7.125 1 98.5 172 VAL B CA 1
ATOM 4247 C C . VAL B 1 172 ? 13.234 -27.547 -8.391 1 98.5 172 VAL B C 1
ATOM 4249 O O . VAL B 1 172 ? 13.516 -28.688 -8.766 1 98.5 172 VAL B O 1
ATOM 4252 N N . THR B 1 173 ? 13.602 -26.453 -9.039 1 98 173 THR B N 1
ATOM 4253 C CA . THR B 1 173 ? 14.539 -26.547 -10.156 1 98 173 THR B CA 1
ATOM 4254 C C . THR B 1 173 ? 15.977 -26.547 -9.656 1 98 173 THR B C 1
ATOM 4256 O O . THR B 1 173 ? 16.297 -25.906 -8.648 1 98 173 THR B O 1
ATOM 4259 N N . ALA B 1 174 ? 16.781 -27.297 -10.312 1 98.44 174 ALA B N 1
ATOM 4260 C CA . ALA B 1 174 ? 18.203 -27.375 -9.977 1 98.44 174 ALA B CA 1
ATOM 4261 C C . ALA B 1 174 ? 19.031 -27.719 -11.203 1 98.44 174 ALA B C 1
ATOM 4263 O O . ALA B 1 174 ? 18.562 -28.391 -12.117 1 98.44 174 ALA B O 1
ATOM 4264 N N . ARG B 1 175 ? 20.203 -27.203 -11.172 1 98 175 ARG B N 1
ATOM 4265 C CA . ARG B 1 175 ? 21.172 -27.609 -12.18 1 98 175 ARG B CA 1
ATOM 4266 C C . ARG B 1 175 ? 21.625 -29.047 -11.953 1 98 175 ARG B C 1
ATOM 4268 O O . ARG B 1 175 ? 22.188 -29.375 -10.906 1 98 175 ARG B O 1
ATOM 4275 N N . THR B 1 176 ? 21.438 -29.922 -12.938 1 97.69 176 THR B N 1
ATOM 4276 C CA . THR B 1 176 ? 21.75 -31.344 -12.758 1 97.69 176 THR B CA 1
ATOM 4277 C C . THR B 1 176 ? 22.828 -31.797 -13.727 1 97.69 176 THR B C 1
ATOM 4279 O O . THR B 1 176 ? 23.234 -32.969 -13.719 1 97.69 176 THR B O 1
ATOM 4282 N N . GLY B 1 177 ? 23.266 -30.906 -14.523 1 94.06 177 GLY B N 1
ATOM 4283 C CA . GLY B 1 177 ? 24.297 -31.219 -15.508 1 94.06 177 GLY B CA 1
ATOM 4284 C C . GLY B 1 177 ? 24.516 -30.094 -16.5 1 94.06 177 GLY B C 1
ATOM 4285 O O . GLY B 1 177 ? 24.156 -28.938 -16.234 1 94.06 177 GLY B O 1
ATOM 4286 N N . GLU B 1 178 ? 25.312 -30.375 -17.422 1 91.62 178 GLU B N 1
ATOM 4287 C CA . GLU B 1 178 ? 25.609 -29.422 -18.484 1 91.62 178 GLU B CA 1
ATOM 4288 C C . GLU B 1 178 ? 25.531 -30.109 -19.859 1 91.62 178 GLU B C 1
ATOM 4290 O O . GLU B 1 178 ? 25.891 -31.266 -20 1 91.62 178 GLU B O 1
ATOM 4295 N N . GLN B 1 179 ? 24.922 -29.484 -20.703 1 88.69 179 GLN B N 1
ATOM 4296 C CA . GLN B 1 179 ? 24.859 -29.938 -22.094 1 88.69 179 GLN B CA 1
ATOM 4297 C C . GLN B 1 179 ? 25.219 -28.812 -23.047 1 88.69 179 GLN B C 1
ATOM 4299 O O . GLN B 1 179 ? 24.594 -27.75 -23.031 1 88.69 179 GLN B O 1
ATOM 4304 N N . ASP B 1 180 ? 26.234 -29 -23.984 1 90 180 ASP B N 1
ATOM 4305 C CA . ASP B 1 180 ? 26.688 -28.047 -24.984 1 90 180 ASP B CA 1
ATOM 4306 C C . ASP B 1 180 ? 27.031 -26.703 -24.344 1 90 180 ASP B C 1
ATOM 4308 O O . ASP B 1 180 ? 26.656 -25.656 -24.859 1 90 180 ASP B O 1
ATOM 4312 N N . GLY B 1 181 ? 27.578 -26.75 -23.141 1 87 181 GLY B N 1
ATOM 4313 C CA . GLY B 1 181 ? 28.047 -25.562 -22.453 1 87 181 GLY B CA 1
ATOM 4314 C C . GLY B 1 181 ? 26.953 -24.828 -21.703 1 87 181 GLY B C 1
ATOM 4315 O O . GLY B 1 181 ? 27.219 -23.812 -21.062 1 87 181 GLY B O 1
ATOM 4316 N N . LYS B 1 182 ? 25.891 -25.344 -21.844 1 89.12 182 LYS B N 1
ATOM 4317 C CA . LYS B 1 182 ? 24.766 -24.734 -21.141 1 89.12 182 LYS B CA 1
ATOM 4318 C C . LYS B 1 182 ? 24.281 -25.641 -20 1 89.12 182 LYS B C 1
ATOM 4320 O O . LYS B 1 182 ? 24.25 -26.859 -20.141 1 89.12 182 LYS B O 1
ATOM 4325 N N . PRO B 1 183 ? 23.828 -25 -18.906 1 92.44 183 PRO B N 1
ATOM 4326 C CA . PRO B 1 183 ? 23.344 -25.797 -17.781 1 92.44 183 PRO B CA 1
ATOM 4327 C C . PRO B 1 183 ? 22.031 -26.531 -18.094 1 92.44 183 PRO B C 1
ATOM 4329 O O . PRO B 1 183 ? 21.156 -25.984 -18.766 1 92.44 183 PRO B O 1
ATOM 4332 N N . GLN B 1 184 ? 22.016 -27.812 -17.656 1 95.38 184 GLN B N 1
ATOM 4333 C CA . GLN B 1 184 ? 20.766 -28.562 -17.656 1 95.38 184 GLN B CA 1
ATOM 4334 C C . GLN B 1 184 ? 19.984 -28.328 -16.359 1 95.38 184 GLN B C 1
ATOM 4336 O O . GLN B 1 184 ? 20.484 -28.641 -15.273 1 95.38 184 GLN B O 1
ATOM 4341 N N . ILE B 1 185 ? 18.844 -27.719 -16.516 1 97.44 185 ILE B N 1
ATOM 4342 C CA . ILE B 1 185 ? 18.016 -27.453 -15.344 1 97.44 185 ILE B CA 1
ATOM 4343 C C . ILE B 1 185 ? 16.859 -28.469 -15.289 1 97.44 185 ILE B C 1
ATOM 4345 O O . ILE B 1 185 ? 16.109 -28.625 -16.25 1 97.44 185 ILE B O 1
ATOM 4349 N N . SER B 1 186 ? 16.797 -29.219 -14.242 1 98.31 186 SER B N 1
ATOM 4350 C CA . SER B 1 186 ? 15.773 -30.234 -14.031 1 98.31 186 SER B CA 1
ATOM 4351 C C . SER B 1 186 ? 14.828 -29.844 -12.898 1 98.31 186 SER B C 1
ATOM 4353 O O . SER B 1 186 ? 15.086 -28.875 -12.18 1 98.31 186 SER B O 1
ATOM 4355 N N . ALA B 1 187 ? 13.695 -30.5 -12.812 1 98.56 187 ALA B N 1
ATOM 4356 C CA . ALA B 1 187 ? 12.734 -30.359 -11.719 1 98.56 187 ALA B CA 1
ATOM 4357 C C . ALA B 1 187 ? 12.766 -31.578 -10.805 1 98.56 187 ALA B C 1
ATOM 4359 O O . ALA B 1 187 ? 12.672 -32.719 -11.266 1 98.56 187 ALA B O 1
ATOM 4360 N N . ILE B 1 188 ? 12.922 -31.344 -9.523 1 98.81 188 ILE B N 1
ATOM 4361 C CA . ILE B 1 188 ? 13.023 -32.438 -8.555 1 98.81 188 ILE B CA 1
ATOM 4362 C C . ILE B 1 188 ? 12.008 -32.219 -7.434 1 98.81 188 ILE B C 1
ATOM 4364 O O . ILE B 1 188 ? 11.945 -31.125 -6.844 1 98.81 188 ILE B O 1
ATOM 4368 N N . MET B 1 189 ? 11.195 -33.219 -7.152 1 98.88 189 MET B N 1
ATOM 4369 C CA . MET B 1 189 ? 10.219 -33.156 -6.074 1 98.88 189 MET B CA 1
ATOM 4370 C C . MET B 1 189 ? 10.867 -33.438 -4.727 1 98.88 189 MET B C 1
ATOM 4372 O O . MET B 1 189 ? 11.469 -34.5 -4.535 1 98.88 189 MET B O 1
ATOM 4376 N N . VAL B 1 190 ? 10.766 -32.562 -3.811 1 98.88 190 VAL B N 1
ATOM 4377 C CA . VAL B 1 190 ? 11.359 -32.688 -2.486 1 98.88 190 VAL B CA 1
ATOM 4378 C C . VAL B 1 190 ? 10.258 -32.719 -1.427 1 98.88 190 VAL B C 1
ATOM 4380 O O . VAL B 1 190 ? 9.695 -31.688 -1.08 1 98.88 190 VAL B O 1
ATOM 4383 N N . PRO B 1 191 ? 9.961 -33.875 -0.853 1 98.62 191 PRO B N 1
ATOM 4384 C CA . PRO B 1 191 ? 8.945 -33.969 0.199 1 98.62 191 PRO B CA 1
ATOM 4385 C C . PRO B 1 191 ? 9.289 -33.125 1.421 1 98.62 191 PRO B C 1
ATOM 4387 O O . PRO B 1 191 ? 10.461 -33.031 1.815 1 98.62 191 PRO B O 1
ATOM 4390 N N . SER B 1 192 ? 8.242 -32.531 1.971 1 97.88 192 SER B N 1
ATOM 4391 C CA . SER B 1 192 ? 8.422 -31.766 3.211 1 97.88 192 SER B CA 1
ATOM 4392 C C . SER B 1 192 ? 9.008 -32.656 4.309 1 97.88 192 SER B C 1
ATOM 4394 O O . SER B 1 192 ? 8.625 -33.812 4.453 1 97.88 192 SER B O 1
ATOM 4396 N N . GLY B 1 193 ? 9.961 -32.062 5.047 1 97 193 GLY B N 1
ATOM 4397 C CA . GLY B 1 193 ? 10.57 -32.812 6.145 1 97 193 GLY B CA 1
ATOM 4398 C C . GLY B 1 193 ? 11.836 -33.531 5.742 1 97 193 GLY B C 1
ATOM 4399 O O . GLY B 1 193 ? 12.547 -34.094 6.594 1 97 193 GLY B O 1
ATOM 4400 N N . THR B 1 194 ? 12.117 -33.594 4.426 1 98.31 194 THR B N 1
ATOM 4401 C CA . THR B 1 194 ? 13.367 -34.219 4.004 1 98.31 194 THR B CA 1
ATOM 4402 C C . THR B 1 194 ? 14.562 -33.562 4.715 1 98.31 194 THR B C 1
ATOM 4404 O O . THR B 1 194 ? 14.68 -32.344 4.754 1 98.31 194 THR B O 1
ATOM 4407 N N . PRO B 1 195 ? 15.469 -34.406 5.32 1 98.38 195 PRO B N 1
ATOM 4408 C CA . PRO B 1 195 ? 16.656 -33.844 5.953 1 98.38 195 PRO B CA 1
ATOM 4409 C C . PRO B 1 195 ? 17.453 -32.938 5.008 1 98.38 195 PRO B C 1
ATOM 4411 O O . PRO B 1 195 ? 17.656 -33.281 3.842 1 98.38 195 PRO B O 1
ATOM 4414 N N . GLY B 1 196 ? 17.844 -31.766 5.551 1 98.69 196 GLY B N 1
ATOM 4415 C CA . GLY B 1 196 ? 18.578 -30.812 4.742 1 98.69 196 GLY B CA 1
ATOM 4416 C C . GLY B 1 196 ? 17.688 -29.797 4.059 1 98.69 196 GLY B C 1
ATOM 4417 O O . GLY B 1 196 ? 18.172 -28.797 3.531 1 98.69 196 GLY B O 1
ATOM 4418 N N . PHE B 1 197 ? 16.422 -30.094 3.992 1 98.56 197 PHE B N 1
ATOM 4419 C CA . PHE B 1 197 ? 15.43 -29.156 3.49 1 98.56 197 PHE B CA 1
ATOM 4420 C C . PHE B 1 197 ? 14.906 -28.266 4.617 1 98.56 197 PHE B C 1
ATOM 4422 O O . PHE B 1 197 ? 14.195 -28.75 5.504 1 98.56 197 PHE B O 1
ATOM 4429 N N . THR B 1 198 ? 15.273 -26.953 4.582 1 98.56 198 THR B N 1
ATOM 4430 C CA . THR B 1 198 ? 14.859 -26.031 5.625 1 98.56 198 THR B CA 1
ATOM 4431 C C . THR B 1 198 ? 13.867 -25 5.07 1 98.56 198 THR B C 1
ATOM 4433 O O . THR B 1 198 ? 14.156 -24.328 4.078 1 98.56 198 THR B O 1
ATOM 4436 N N . VAL B 1 199 ? 12.711 -24.969 5.699 1 98.56 199 VAL B N 1
ATOM 4437 C CA . VAL B 1 199 ? 11.766 -23.891 5.461 1 98.56 199 VAL B CA 1
ATOM 4438 C C . VAL B 1 199 ? 12.125 -22.688 6.332 1 98.56 199 VAL B C 1
ATOM 4440 O O . VAL B 1 199 ? 12.039 -22.766 7.562 1 98.56 199 VAL B O 1
ATOM 4443 N N . GLU B 1 200 ? 12.523 -21.625 5.684 1 98.19 200 GLU B N 1
ATOM 4444 C CA . GLU B 1 200 ? 12.898 -20.422 6.418 1 98.19 200 GLU B CA 1
ATOM 4445 C C . GLU B 1 200 ? 11.68 -19.734 7.02 1 98.19 200 GLU B C 1
ATOM 4447 O O . GLU B 1 200 ? 10.547 -20.031 6.641 1 98.19 200 GLU B O 1
ATOM 4452 N N . PRO B 1 201 ? 11.922 -18.844 8.023 1 96.31 201 PRO B N 1
ATOM 4453 C CA . PRO B 1 201 ? 10.781 -18.109 8.594 1 96.31 201 PRO B CA 1
ATOM 4454 C C . PRO B 1 201 ? 9.945 -17.406 7.531 1 96.31 201 PRO B C 1
ATOM 4456 O O . PRO B 1 201 ? 10.469 -16.984 6.496 1 96.31 201 PRO B O 1
ATOM 4459 N N . ALA B 1 202 ? 8.664 -17.297 7.82 1 95.94 202 ALA B N 1
ATOM 4460 C CA . ALA B 1 202 ? 7.77 -16.578 6.918 1 95.94 202 ALA B CA 1
ATOM 4461 C C . ALA B 1 202 ? 8.242 -15.148 6.688 1 95.94 202 ALA B C 1
ATOM 4463 O O . ALA B 1 202 ? 8.734 -14.492 7.613 1 95.94 202 ALA B O 1
ATOM 4464 N N . TYR B 1 203 ? 8.086 -14.711 5.5 1 95.25 203 TYR B N 1
ATOM 4465 C CA . TYR B 1 203 ? 8.406 -13.328 5.172 1 95.25 203 TYR B CA 1
ATOM 4466 C C . TYR B 1 203 ? 7.461 -12.359 5.883 1 95.25 203 TYR B C 1
ATOM 4468 O O . TYR B 1 203 ? 6.273 -12.648 6.039 1 95.25 203 TYR B O 1
ATOM 4476 N N . ARG B 1 204 ? 7.953 -11.164 6.379 1 95.19 204 ARG B N 1
ATOM 4477 C CA . ARG B 1 204 ? 7.113 -10.008 6.676 1 95.19 204 ARG B CA 1
ATOM 4478 C C . ARG B 1 204 ? 6.801 -9.227 5.406 1 95.19 204 ARG B C 1
ATOM 4480 O O . ARG B 1 204 ? 7.605 -8.398 4.965 1 95.19 204 ARG B O 1
ATOM 4487 N N . LYS B 1 205 ? 5.605 -9.414 4.902 1 97.5 205 LYS B N 1
ATOM 4488 C CA . LYS B 1 205 ? 5.246 -8.891 3.588 1 97.5 205 LYS B CA 1
ATOM 4489 C C . LYS B 1 205 ? 4.41 -7.617 3.713 1 97.5 205 LYS B C 1
ATOM 4491 O O . LYS B 1 205 ? 3.738 -7.406 4.723 1 97.5 205 LYS B O 1
ATOM 4496 N N . LEU B 1 206 ? 4.457 -6.855 2.646 1 96.88 206 LEU B N 1
ATOM 4497 C CA . LEU B 1 206 ? 3.58 -5.703 2.482 1 96.88 206 LEU B CA 1
ATOM 4498 C C . LEU B 1 206 ? 2.115 -6.117 2.58 1 96.88 206 LEU B C 1
ATOM 4500 O O . LEU B 1 206 ? 1.313 -5.43 3.219 1 96.88 206 LEU B O 1
ATOM 4504 N N . GLY B 1 207 ? 1.74 -7.121 1.982 1 97.69 207 GLY B N 1
ATOM 4505 C CA . GLY B 1 207 ? 0.396 -7.672 1.929 1 97.69 207 GLY B CA 1
ATOM 4506 C C . GLY B 1 207 ? 0.376 -9.188 1.861 1 97.69 207 GLY B C 1
ATOM 4507 O O . GLY B 1 207 ? 1.387 -9.844 2.131 1 97.69 207 GLY B O 1
ATOM 4508 N N . TRP B 1 208 ? -0.856 -9.742 1.559 1 98.19 208 TRP B N 1
ATOM 4509 C CA . TRP B 1 208 ? -1.041 -11.188 1.539 1 98.19 208 TRP B CA 1
ATOM 4510 C C . TRP B 1 208 ? -0.626 -11.805 2.869 1 98.19 208 TRP B C 1
ATOM 4512 O O . TRP B 1 208 ? 0.099 -12.805 2.898 1 98.19 208 TRP B O 1
ATOM 4522 N N . HIS B 1 209 ? -1.09 -11.18 3.891 1 97.62 209 HIS B N 1
ATOM 4523 C CA . HIS B 1 209 ? -0.653 -11.57 5.227 1 97.62 209 HIS B CA 1
ATOM 4524 C C . HIS B 1 209 ? -1.188 -12.953 5.594 1 97.62 209 HIS B C 1
ATOM 4526 O O . HIS B 1 209 ? -0.616 -13.633 6.449 1 97.62 209 HIS B O 1
ATOM 4532 N N . ILE B 1 210 ? -2.232 -13.414 4.918 1 97.69 210 ILE B N 1
ATOM 4533 C CA . ILE B 1 210 ? -2.871 -14.68 5.246 1 97.69 210 ILE B CA 1
ATOM 4534 C C . ILE B 1 210 ? -2.332 -15.781 4.336 1 97.69 210 ILE B C 1
ATOM 4536 O O . ILE B 1 210 ? -2.693 -16.953 4.484 1 97.69 210 ILE B O 1
ATOM 4540 N N . SER B 1 211 ? -1.512 -15.461 3.369 1 97.75 211 SER B N 1
ATOM 4541 C CA . SER B 1 211 ? -0.878 -16.422 2.477 1 97.75 211 SER B CA 1
ATOM 4542 C C . SER B 1 211 ? 0.478 -16.875 3.016 1 97.75 211 SER B C 1
ATOM 4544 O O . SER B 1 211 ? 1.236 -16.062 3.549 1 97.75 211 SER B O 1
ATOM 4546 N N . ASP B 1 212 ? 0.792 -18.109 2.879 1 97.81 212 ASP B N 1
ATOM 4547 C CA . ASP B 1 212 ? 2.053 -18.703 3.326 1 97.81 212 ASP B CA 1
ATOM 4548 C C . ASP B 1 212 ? 3.139 -18.547 2.264 1 97.81 212 ASP B C 1
ATOM 4550 O O . ASP B 1 212 ? 2.949 -18.938 1.11 1 97.81 212 ASP B O 1
ATOM 4554 N N . THR B 1 213 ? 4.238 -17.922 2.549 1 97.88 213 THR B N 1
ATOM 4555 C CA . THR B 1 213 ? 5.363 -17.734 1.636 1 97.88 213 THR B CA 1
ATOM 4556 C C . THR B 1 213 ? 6.688 -17.781 2.393 1 97.88 213 THR B C 1
ATOM 4558 O O . THR B 1 213 ? 6.848 -17.109 3.414 1 97.88 213 THR B O 1
ATOM 4561 N N . HIS B 1 214 ? 7.645 -18.578 1.905 1 98.31 214 HIS B N 1
ATOM 4562 C CA . HIS B 1 214 ? 8.914 -18.75 2.609 1 98.31 214 HIS B CA 1
ATOM 4563 C C . HIS B 1 214 ? 10.086 -18.781 1.637 1 98.31 214 HIS B C 1
ATOM 4565 O O . HIS B 1 214 ? 9.898 -19.047 0.446 1 98.31 214 HIS B O 1
ATOM 4571 N N . GLY B 1 215 ? 11.305 -18.453 2.217 1 98.19 215 GLY B N 1
ATOM 4572 C CA . GLY B 1 215 ? 12.539 -18.953 1.621 1 98.19 215 GLY B CA 1
ATOM 4573 C C . GLY B 1 215 ? 12.82 -20.406 1.956 1 98.19 215 GLY B C 1
ATOM 4574 O O . GLY B 1 215 ? 12.359 -20.906 2.982 1 98.19 215 GLY B O 1
ATOM 4575 N N . LEU B 1 216 ? 13.523 -21.016 1.065 1 98.75 216 LEU B N 1
ATOM 4576 C CA . LEU B 1 216 ? 13.914 -22.406 1.28 1 98.75 216 LEU B CA 1
ATOM 4577 C C . LEU B 1 216 ? 15.43 -22.578 1.152 1 98.75 216 LEU B C 1
ATOM 4579 O O . LEU B 1 216 ? 16.047 -21.938 0.302 1 98.75 216 LEU B O 1
ATOM 4583 N N . THR B 1 217 ? 15.938 -23.375 1.964 1 98.75 217 THR B N 1
ATOM 4584 C CA . THR B 1 217 ? 17.359 -23.719 1.897 1 98.75 217 THR B CA 1
ATOM 4585 C C . THR B 1 217 ? 17.547 -25.234 1.816 1 98.75 217 THR B C 1
ATOM 4587 O O . THR B 1 217 ? 16.875 -25.984 2.523 1 98.75 217 THR B O 1
ATOM 4590 N N . PHE B 1 218 ? 18.406 -25.609 0.957 1 98.81 218 PHE B N 1
ATOM 4591 C CA . PHE B 1 218 ? 18.781 -27.016 0.8 1 98.81 218 PHE B CA 1
ATOM 4592 C C . PHE B 1 218 ? 20.266 -27.203 1.09 1 98.81 218 PHE B C 1
ATOM 4594 O O . PHE B 1 218 ? 21.125 -26.594 0.428 1 98.81 218 PHE B O 1
ATOM 4601 N N . ALA B 1 219 ? 20.547 -27.984 2.064 1 98.81 219 ALA B N 1
ATOM 4602 C CA . ALA B 1 219 ? 21.922 -28.312 2.443 1 98.81 219 ALA B CA 1
ATOM 4603 C C . ALA B 1 219 ? 22.125 -29.828 2.465 1 98.81 219 ALA B C 1
ATOM 4605 O O . ALA B 1 219 ? 21.797 -30.5 3.451 1 98.81 219 ALA B O 1
ATOM 4606 N N . ASN B 1 220 ? 22.734 -30.297 1.489 1 98.62 220 ASN B N 1
ATOM 4607 C CA . ASN B 1 220 ? 22.922 -31.734 1.296 1 98.62 220 ASN B CA 1
ATOM 4608 C C . ASN B 1 220 ? 21.609 -32.5 1.464 1 98.62 220 ASN B C 1
ATOM 4610 O O . ASN B 1 220 ? 21.547 -33.5 2.203 1 98.62 220 ASN B O 1
ATOM 4614 N N . CYS B 1 221 ? 20.562 -31.969 0.891 1 98.56 221 CYS B N 1
ATOM 4615 C CA . CYS B 1 221 ? 19.25 -32.594 0.911 1 98.56 221 CYS B CA 1
ATOM 4616 C C . CYS B 1 221 ? 19.188 -33.781 -0.065 1 98.56 221 CYS B C 1
ATOM 4618 O O . CYS B 1 221 ? 19.453 -33.594 -1.258 1 98.56 221 CYS B O 1
ATOM 4620 N N . GLN B 1 222 ? 18.812 -34.938 0.416 1 98.62 222 GLN B N 1
ATOM 4621 C CA . GLN B 1 222 ? 18.875 -36.125 -0.436 1 98.62 222 GLN B CA 1
ATOM 4622 C C . GLN B 1 222 ? 17.484 -36.719 -0.666 1 98.62 222 GLN B C 1
ATOM 4624 O O . GLN B 1 222 ? 16.703 -36.844 0.277 1 98.62 222 GLN B O 1
ATOM 4629 N N . VAL B 1 223 ? 17.203 -36.969 -1.898 1 98.69 223 VAL B N 1
ATOM 4630 C CA . VAL B 1 223 ? 15.984 -37.656 -2.293 1 98.69 223 VAL B CA 1
ATOM 4631 C C . VAL B 1 223 ? 16.297 -38.688 -3.354 1 98.69 223 VAL B C 1
ATOM 4633 O O . VAL B 1 223 ? 17.297 -38.594 -4.07 1 98.69 223 VAL B O 1
ATOM 4636 N N . PRO B 1 224 ? 15.445 -39.656 -3.506 1 98.56 224 PRO B N 1
ATOM 4637 C CA . PRO B 1 224 ? 15.703 -40.719 -4.484 1 98.56 224 PRO B CA 1
ATOM 4638 C C . PRO B 1 224 ? 15.672 -40.219 -5.926 1 98.56 224 PRO B C 1
ATOM 4640 O O . PRO B 1 224 ? 15.031 -39.219 -6.215 1 98.56 224 PRO B O 1
ATOM 4643 N N . GLU B 1 225 ? 16.297 -40.938 -6.812 1 98.38 225 GLU B N 1
ATOM 4644 C CA . GLU B 1 225 ? 16.375 -40.625 -8.234 1 98.38 225 GLU B CA 1
ATOM 4645 C C . GLU B 1 225 ? 14.984 -40.5 -8.844 1 98.38 225 GLU B C 1
ATOM 4647 O O . GLU B 1 225 ? 14.766 -39.656 -9.734 1 98.38 225 GLU B O 1
ATOM 4652 N N . GLU B 1 226 ? 14.023 -41.25 -8.32 1 98 226 GLU B N 1
ATOM 4653 C CA . GLU B 1 226 ? 12.672 -41.312 -8.867 1 98 226 GLU B CA 1
ATOM 4654 C C . GLU B 1 226 ? 11.914 -40.031 -8.57 1 98 226 GLU B C 1
ATOM 4656 O O . GLU B 1 226 ? 10.82 -39.812 -9.109 1 98 226 GLU B O 1
ATOM 4661 N N . ASN B 1 227 ? 12.57 -39.125 -7.82 1 98.69 227 ASN B N 1
ATOM 4662 C CA . ASN B 1 227 ? 11.922 -37.875 -7.504 1 98.69 227 ASN B CA 1
ATOM 4663 C C . ASN B 1 227 ? 12.094 -36.844 -8.633 1 98.69 227 ASN B C 1
ATOM 4665 O O . ASN B 1 227 ? 11.516 -35.75 -8.594 1 98.69 227 ASN B O 1
ATOM 4669 N N . LEU B 1 228 ? 12.867 -37.188 -9.594 1 98.62 228 LEU B N 1
ATOM 4670 C CA . LEU B 1 228 ? 12.93 -36.344 -10.805 1 98.62 228 LEU B CA 1
ATOM 4671 C C . LEU B 1 228 ? 11.555 -36.219 -11.445 1 98.62 228 LEU B C 1
ATOM 4673 O O . LEU B 1 228 ? 10.875 -37.219 -11.68 1 98.62 228 LEU B O 1
ATOM 4677 N N . LEU B 1 229 ? 11.117 -35.094 -11.609 1 98.62 229 LEU B N 1
ATOM 4678 C CA . LEU B 1 229 ? 9.859 -34.844 -12.305 1 98.62 229 LEU B CA 1
ATOM 4679 C C . LEU B 1 229 ? 10.094 -34.625 -13.797 1 98.62 229 LEU B C 1
ATOM 4681 O O . LEU B 1 229 ? 10.75 -33.656 -14.188 1 98.62 229 LEU B O 1
ATOM 4685 N N . GLY B 1 230 ? 9.5 -35.469 -14.609 1 97.94 230 GLY B N 1
ATOM 4686 C CA . GLY B 1 230 ? 9.781 -35.406 -16.031 1 97.94 230 GLY B CA 1
ATOM 4687 C C . GLY B 1 230 ? 11.18 -35.875 -16.391 1 97.94 230 GLY B C 1
ATOM 4688 O O . GLY B 1 230 ? 11.672 -36.844 -15.812 1 97.94 230 GLY B O 1
ATOM 4689 N N . GLU B 1 231 ? 11.75 -35.188 -17.438 1 96.94 231 GLU B N 1
ATOM 4690 C CA . GLU B 1 231 ? 13.055 -35.594 -17.938 1 96.94 231 GLU B CA 1
ATOM 4691 C C . GLU B 1 231 ? 14.156 -34.656 -17.438 1 96.94 231 GLU B C 1
ATOM 4693 O O . GLU B 1 231 ? 13.938 -33.469 -17.297 1 96.94 231 GLU B O 1
ATOM 4698 N N . GLN B 1 232 ? 15.297 -35.344 -17.141 1 96.69 232 GLN B N 1
ATOM 4699 C CA . GLN B 1 232 ? 16.453 -34.531 -16.75 1 96.69 232 GLN B CA 1
ATOM 4700 C C . GLN B 1 232 ? 16.75 -33.469 -17.812 1 96.69 232 GLN B C 1
ATOM 4702 O O . GLN B 1 232 ? 16.75 -33.75 -19 1 96.69 232 GLN B O 1
ATOM 4707 N N . GLY B 1 233 ? 16.922 -32.25 -17.344 1 96.44 233 GLY B N 1
ATOM 4708 C CA . GLY B 1 233 ? 17.266 -31.172 -18.25 1 96.44 233 GLY B CA 1
ATOM 4709 C C . GLY B 1 233 ? 16.047 -30.453 -18.797 1 96.44 233 GLY B C 1
ATOM 4710 O O . GLY B 1 233 ? 16.188 -29.422 -19.469 1 96.44 233 GLY B O 1
ATOM 4711 N N . GLN B 1 234 ? 14.867 -30.906 -18.422 1 96.69 234 GLN B N 1
ATOM 4712 C CA . GLN B 1 234 ? 13.672 -30.328 -19 1 96.69 234 GLN B CA 1
ATOM 4713 C C . GLN B 1 234 ? 12.914 -29.484 -17.984 1 96.69 234 GLN B C 1
ATOM 4715 O O . GLN B 1 234 ? 11.82 -28.984 -18.266 1 96.69 234 GLN B O 1
ATOM 4720 N N . GLY B 1 235 ? 13.492 -29.391 -16.812 1 96.12 235 GLY B N 1
ATOM 4721 C CA . GLY B 1 235 ? 12.797 -28.75 -15.703 1 96.12 235 GLY B CA 1
ATOM 4722 C C . GLY B 1 235 ? 12.477 -27.281 -15.977 1 96.12 235 GLY B C 1
ATOM 4723 O O . GLY B 1 235 ? 11.383 -26.812 -15.656 1 96.12 235 GLY B O 1
ATOM 4724 N N . TYR B 1 236 ? 13.414 -26.594 -16.547 1 93.62 236 TYR B N 1
ATOM 4725 C CA . TYR B 1 236 ? 13.211 -25.172 -16.844 1 93.62 236 TYR B CA 1
ATOM 4726 C C . TYR B 1 236 ? 12.062 -24.984 -17.828 1 93.62 236 TYR B C 1
ATOM 4728 O O . TYR B 1 236 ? 11.18 -24.156 -17.609 1 93.62 236 TYR B O 1
ATOM 4736 N N . ARG B 1 237 ? 12.039 -25.703 -18.859 1 93.31 237 ARG B N 1
ATOM 4737 C CA . ARG B 1 237 ? 10.977 -25.641 -19.859 1 93.31 237 ARG B CA 1
ATOM 4738 C C . ARG B 1 237 ? 9.625 -26 -19.234 1 93.31 237 ARG B C 1
ATOM 4740 O O . ARG B 1 237 ? 8.617 -25.359 -19.516 1 93.31 237 ARG B O 1
ATOM 4747 N N . GLN B 1 238 ? 9.602 -27.047 -18.422 1 94.94 238 GLN B N 1
ATOM 4748 C CA . GLN B 1 238 ? 8.391 -27.469 -17.75 1 94.94 238 GLN B CA 1
ATOM 4749 C C . GLN B 1 238 ? 7.809 -26.344 -16.891 1 94.94 238 GLN B C 1
ATOM 4751 O O . GLN B 1 238 ? 6.602 -26.078 -16.938 1 94.94 238 GLN B O 1
ATOM 4756 N N . PHE B 1 239 ? 8.688 -25.656 -16.188 1 92.25 239 PHE B N 1
ATOM 4757 C CA . PHE B 1 239 ? 8.258 -24.609 -15.273 1 92.25 239 PHE B CA 1
ATOM 4758 C C . PHE B 1 239 ? 7.75 -23.391 -16.047 1 92.25 239 PHE B C 1
ATOM 4760 O O . PHE B 1 239 ? 6.723 -22.812 -15.703 1 92.25 239 PHE B O 1
ATOM 4767 N N . LEU B 1 240 ? 8.375 -23 -17.141 1 89.12 240 LEU B N 1
ATOM 4768 C CA . LEU B 1 240 ? 7.93 -21.875 -17.938 1 89.12 240 LEU B CA 1
ATOM 4769 C C . LEU B 1 240 ? 6.539 -22.125 -18.516 1 89.12 240 LEU B C 1
ATOM 4771 O O . LEU B 1 240 ? 5.707 -21.219 -18.562 1 89.12 240 LEU B O 1
ATOM 4775 N N . LYS B 1 241 ? 6.332 -23.391 -18.906 1 90.38 241 LYS B N 1
ATOM 4776 C CA . LYS B 1 241 ? 5.012 -23.75 -19.422 1 90.38 241 LYS B CA 1
ATOM 4777 C C . LYS B 1 241 ? 3.953 -23.656 -18.328 1 90.38 241 LYS B C 1
ATOM 4779 O O . LYS B 1 241 ? 2.83 -23.219 -18.578 1 90.38 241 LYS B O 1
ATOM 4784 N N . THR B 1 242 ? 4.32 -24.031 -17.156 1 91.81 242 THR B N 1
ATOM 4785 C CA . THR B 1 242 ? 3.434 -23.953 -16 1 91.81 242 THR B CA 1
ATOM 4786 C C . THR B 1 242 ? 3.039 -22.5 -15.727 1 91.81 242 THR B C 1
ATOM 4788 O O . THR B 1 242 ? 1.889 -22.219 -15.383 1 91.81 242 THR B O 1
ATOM 4791 N N . LEU B 1 243 ? 3.91 -21.578 -15.953 1 91.62 243 LEU B N 1
ATOM 4792 C CA . LEU B 1 243 ? 3.697 -20.172 -15.617 1 91.62 243 LEU B CA 1
ATOM 4793 C C . LEU B 1 243 ? 2.729 -19.516 -16.594 1 91.62 243 LEU B C 1
ATOM 4795 O O . LEU B 1 243 ? 2.119 -18.484 -16.281 1 91.62 243 LEU B O 1
ATOM 4799 N N . ASP B 1 244 ? 2.539 -20.062 -17.766 1 89.44 244 ASP B N 1
ATOM 4800 C CA . ASP B 1 244 ? 1.582 -19.5 -18.719 1 89.44 244 ASP B CA 1
ATOM 4801 C C . ASP B 1 244 ? 0.16 -19.562 -18.172 1 89.44 244 ASP B C 1
ATOM 4803 O O . ASP B 1 244 ? -0.583 -18.578 -18.25 1 89.44 244 ASP B O 1
ATOM 4807 N N . ASP B 1 245 ? -0.152 -20.688 -17.562 1 93.75 245 ASP B N 1
ATOM 4808 C CA . ASP B 1 245 ? -1.462 -20.828 -16.938 1 93.75 245 ASP B CA 1
ATOM 4809 C C . ASP B 1 245 ? -1.58 -19.922 -15.719 1 93.75 245 ASP B C 1
ATOM 4811 O O . ASP B 1 245 ? -2.641 -19.344 -15.469 1 93.75 245 ASP B O 1
ATOM 4815 N N . GLY B 1 246 ? -0.514 -19.812 -15.039 1 95.94 246 GLY B N 1
ATOM 4816 C CA . GLY B 1 246 ? -0.485 -18.984 -13.844 1 95.94 246 GLY B CA 1
ATOM 4817 C C . GLY B 1 246 ? -0.787 -17.531 -14.125 1 95.94 246 GLY B C 1
ATOM 4818 O O . GLY B 1 246 ? -1.453 -16.859 -13.328 1 95.94 246 GLY B O 1
ATOM 4819 N N . ARG B 1 247 ? -0.319 -17.062 -15.266 1 96.81 247 ARG B N 1
ATOM 4820 C CA . ARG B 1 247 ? -0.551 -15.672 -15.641 1 96.81 247 ARG B CA 1
ATOM 4821 C C . ARG B 1 247 ? -2.041 -15.391 -15.805 1 96.81 247 ARG B C 1
ATOM 4823 O O . ARG B 1 247 ? -2.527 -14.344 -15.367 1 96.81 247 ARG B O 1
ATOM 4830 N N . ILE B 1 248 ? -2.781 -16.312 -16.375 1 97.5 248 ILE B N 1
ATOM 4831 C CA . ILE B 1 248 ? -4.223 -16.156 -16.531 1 97.5 248 ILE B CA 1
ATOM 4832 C C . ILE B 1 248 ? -4.906 -16.219 -15.172 1 97.5 248 ILE B C 1
ATOM 4834 O O . ILE B 1 248 ? -5.82 -15.445 -14.891 1 97.5 248 ILE B O 1
ATOM 4838 N N . ALA B 1 249 ? -4.449 -17.125 -14.367 1 98.38 249 ALA B N 1
ATOM 4839 C CA . ALA B 1 249 ? -5.012 -17.281 -13.031 1 98.38 249 ALA B CA 1
ATOM 4840 C C . ALA B 1 249 ? -4.785 -16.016 -12.195 1 98.38 249 ALA B C 1
ATOM 4842 O O . ALA B 1 249 ? -5.668 -15.602 -11.438 1 98.38 249 ALA B O 1
ATOM 4843 N N . ILE B 1 250 ? -3.6 -15.438 -12.289 1 98.69 250 ILE B N 1
ATOM 4844 C CA . ILE B 1 250 ? -3.303 -14.195 -11.586 1 98.69 250 ILE B CA 1
ATOM 4845 C C . ILE B 1 250 ? -4.211 -13.078 -12.094 1 98.69 250 ILE B C 1
ATOM 4847 O O . ILE B 1 250 ? -4.641 -12.219 -11.32 1 98.69 250 ILE B O 1
ATOM 4851 N N . SER B 1 251 ? -4.469 -13.07 -13.406 1 98.62 251 SER B N 1
ATOM 4852 C CA . SER B 1 251 ? -5.426 -12.125 -13.961 1 98.62 251 SER B CA 1
ATOM 4853 C C . SER B 1 251 ? -6.797 -12.273 -13.312 1 98.62 251 SER B C 1
ATOM 4855 O O . SER B 1 251 ? -7.441 -11.281 -12.977 1 98.62 251 SER B O 1
ATOM 4857 N N . ALA B 1 252 ? -7.234 -13.516 -13.156 1 98.75 252 ALA B N 1
ATOM 4858 C CA . ALA B 1 252 ? -8.516 -13.773 -12.508 1 98.75 252 ALA B CA 1
ATOM 4859 C C . ALA B 1 252 ? -8.516 -13.242 -11.07 1 98.75 252 ALA B C 1
ATOM 4861 O O . ALA B 1 252 ? -9.5 -12.672 -10.617 1 98.75 252 ALA B O 1
ATOM 4862 N N . LEU B 1 253 ? -7.426 -13.484 -10.398 1 98.81 253 LEU B N 1
ATOM 4863 C CA . LEU B 1 253 ? -7.254 -12.969 -9.047 1 98.81 253 LEU B CA 1
ATOM 4864 C C . LEU B 1 253 ? -7.383 -11.445 -9.023 1 98.81 253 LEU B C 1
ATOM 4866 O O . LEU B 1 253 ? -8.055 -10.891 -8.148 1 98.81 253 LEU B O 1
ATOM 4870 N N . ALA B 1 254 ? -6.758 -10.789 -9.992 1 98.88 254 ALA B N 1
ATOM 4871 C CA . ALA B 1 254 ? -6.809 -9.336 -10.125 1 98.88 254 ALA B CA 1
ATOM 4872 C C . ALA B 1 254 ? -8.234 -8.859 -10.391 1 98.88 254 ALA B C 1
ATOM 4874 O O . ALA B 1 254 ? -8.656 -7.82 -9.875 1 98.88 254 ALA B O 1
ATOM 4875 N N . VAL B 1 255 ? -8.977 -9.57 -11.227 1 98.62 255 VAL B N 1
ATOM 4876 C CA . VAL B 1 255 ? -10.367 -9.227 -11.516 1 98.62 255 VAL B CA 1
ATOM 4877 C C . VAL B 1 255 ? -11.188 -9.25 -10.227 1 98.62 255 VAL B C 1
ATOM 4879 O O . VAL B 1 255 ? -11.992 -8.352 -9.977 1 98.62 255 VAL B O 1
ATOM 4882 N N . GLY B 1 256 ? -10.992 -10.297 -9.438 1 98.81 256 GLY B N 1
ATOM 4883 C CA . GLY B 1 256 ? -11.68 -10.367 -8.156 1 98.81 256 GLY B CA 1
ATOM 4884 C C . GLY B 1 256 ? -11.43 -9.164 -7.273 1 98.81 256 GLY B C 1
ATOM 4885 O O . GLY B 1 256 ? -12.367 -8.602 -6.699 1 98.81 256 GLY B O 1
ATOM 4886 N N . LEU B 1 257 ? -10.18 -8.781 -7.176 1 98.81 257 LEU B N 1
ATOM 4887 C CA . LEU B 1 257 ? -9.805 -7.621 -6.371 1 98.81 257 LEU B CA 1
ATOM 4888 C C . LEU B 1 257 ? -10.445 -6.348 -6.91 1 98.81 257 LEU B C 1
ATOM 4890 O O . LEU B 1 257 ? -11.016 -5.566 -6.148 1 98.81 257 LEU B O 1
ATOM 4894 N N . ALA B 1 258 ? -10.344 -6.145 -8.227 1 98.75 258 ALA B N 1
ATOM 4895 C CA . ALA B 1 258 ? -10.922 -4.949 -8.844 1 98.75 258 ALA B CA 1
ATOM 4896 C C . ALA B 1 258 ? -12.43 -4.906 -8.648 1 98.75 258 ALA B C 1
ATOM 4898 O O . ALA B 1 258 ? -13 -3.84 -8.406 1 98.75 258 ALA B O 1
ATOM 4899 N N . GLN B 1 259 ? -13.062 -6.035 -8.766 1 98.56 259 GLN B N 1
ATOM 4900 C CA . GLN B 1 259 ? -14.5 -6.121 -8.539 1 98.56 259 GLN B CA 1
ATOM 4901 C C . GLN B 1 259 ? -14.859 -5.707 -7.117 1 98.56 259 GLN B C 1
ATOM 4903 O O . GLN B 1 259 ? -15.844 -4.996 -6.898 1 98.56 259 GLN B O 1
ATOM 4908 N N . ALA B 1 260 ? -14.117 -6.207 -6.145 1 98.75 260 ALA B N 1
ATOM 4909 C CA . ALA B 1 260 ? -14.336 -5.809 -4.754 1 98.75 260 ALA B CA 1
ATOM 4910 C C . ALA B 1 260 ? -14.234 -4.293 -4.594 1 98.75 260 ALA B C 1
ATOM 4912 O O . ALA B 1 260 ? -15.062 -3.68 -3.924 1 98.75 260 ALA B O 1
ATOM 4913 N N . CYS B 1 261 ? -13.211 -3.697 -5.188 1 98.81 261 CYS B N 1
ATOM 4914 C CA . CYS B 1 261 ? -13.031 -2.25 -5.117 1 98.81 261 CYS B CA 1
ATOM 4915 C C . CYS B 1 261 ? -14.242 -1.525 -5.695 1 98.81 261 CYS B C 1
ATOM 4917 O O . CYS B 1 261 ? -14.711 -0.539 -5.125 1 98.81 261 CYS B O 1
ATOM 4919 N N . LEU B 1 262 ? -14.742 -2.008 -6.832 1 98.5 262 LEU B N 1
ATOM 4920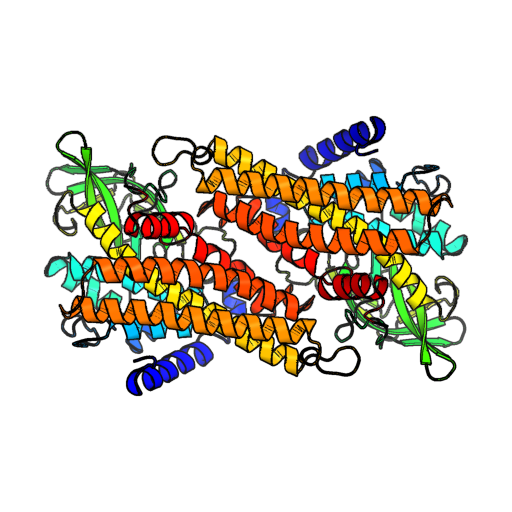 C CA . LEU B 1 262 ? -15.922 -1.408 -7.449 1 98.5 262 LEU B CA 1
ATOM 4921 C C . LEU B 1 262 ? -17.125 -1.509 -6.523 1 98.5 262 LEU B C 1
ATOM 4923 O O . LEU B 1 262 ? -17.812 -0.51 -6.27 1 98.5 262 LEU B O 1
ATOM 4927 N N . ASP B 1 263 ? -17.375 -2.691 -6.004 1 98.44 263 ASP B N 1
ATOM 4928 C CA . ASP B 1 263 ? -18.547 -2.92 -5.164 1 98.44 263 ASP B CA 1
ATOM 4929 C C . ASP B 1 263 ? -18.484 -2.07 -3.898 1 98.44 263 ASP B C 1
ATOM 4931 O O . ASP B 1 263 ? -19.453 -1.391 -3.553 1 98.44 263 ASP B O 1
ATOM 4935 N N . LEU B 1 264 ? -17.391 -2.133 -3.221 1 98.38 264 LEU B N 1
ATOM 4936 C CA . LEU B 1 264 ? -17.203 -1.393 -1.977 1 98.38 264 LEU B CA 1
ATOM 4937 C C . LEU B 1 264 ? -17.328 0.109 -2.215 1 98.38 264 LEU B C 1
ATOM 4939 O O . LEU B 1 264 ? -18 0.81 -1.446 1 98.38 264 LEU B O 1
ATOM 4943 N N . SER B 1 265 ? -16.703 0.591 -3.248 1 98.56 265 SER B N 1
ATOM 4944 C CA . SER B 1 265 ? -16.719 2.018 -3.555 1 98.56 265 SER B CA 1
ATOM 4945 C C . SER B 1 265 ? -18.125 2.494 -3.918 1 98.56 265 SER B C 1
ATOM 4947 O O . SER B 1 265 ? -18.547 3.561 -3.479 1 98.56 265 SER B O 1
ATOM 4949 N N . ALA B 1 266 ? -18.781 1.708 -4.777 1 98 266 ALA B N 1
ATOM 4950 C CA . ALA B 1 266 ? -20.141 2.066 -5.176 1 98 266 ALA B CA 1
ATOM 4951 C C . ALA B 1 266 ? -21.062 2.127 -3.967 1 98 266 ALA B C 1
ATOM 4953 O O . ALA B 1 266 ? -21.828 3.08 -3.809 1 98 266 ALA B O 1
ATOM 4954 N N . ASP B 1 267 ? -20.984 1.126 -3.102 1 97.88 267 ASP B N 1
ATOM 4955 C CA . ASP B 1 267 ? -21.828 1.084 -1.906 1 97.88 267 ASP B CA 1
ATOM 4956 C C . ASP B 1 267 ? -21.516 2.252 -0.974 1 97.88 267 ASP B C 1
ATOM 4958 O O . ASP B 1 267 ? -22.422 2.92 -0.479 1 97.88 267 ASP B O 1
ATOM 4962 N N . TYR B 1 268 ? -20.266 2.484 -0.735 1 97.75 268 TYR B N 1
ATOM 4963 C CA . TYR B 1 268 ? -19.828 3.564 0.146 1 97.75 268 TYR B CA 1
ATOM 4964 C C . TYR B 1 268 ? -20.266 4.918 -0.402 1 97.75 268 TYR B C 1
ATOM 4966 O O . TYR B 1 268 ? -20.734 5.777 0.348 1 97.75 268 TYR B O 1
ATOM 4974 N N . ALA B 1 269 ? -20.125 5.133 -1.701 1 96.88 269 ALA B N 1
ATOM 4975 C CA . ALA B 1 269 ? -20.438 6.398 -2.352 1 96.88 269 ALA B CA 1
ATOM 4976 C C . ALA B 1 269 ? -21.938 6.695 -2.27 1 96.88 269 ALA B C 1
ATOM 4978 O O . ALA B 1 269 ? -22.344 7.859 -2.24 1 96.88 269 ALA B O 1
ATOM 4979 N N . LYS B 1 270 ? -22.75 5.609 -2.209 1 96.62 270 LYS B N 1
ATOM 4980 C CA . LYS B 1 270 ? -24.203 5.766 -2.15 1 96.62 270 LYS B CA 1
ATOM 4981 C C . LYS B 1 270 ? -24.672 6.133 -0.742 1 96.62 270 LYS B C 1
ATOM 4983 O O . LYS B 1 270 ? -25.719 6.734 -0.565 1 96.62 270 LYS B O 1
ATOM 4988 N N . THR B 1 271 ? -23.812 5.777 0.292 1 95.69 271 THR B N 1
ATOM 4989 C CA . THR B 1 271 ? -24.312 5.848 1.658 1 95.69 271 THR B CA 1
ATOM 4990 C C . THR B 1 271 ? -23.578 6.914 2.455 1 95.69 271 THR B C 1
ATOM 4992 O O . THR B 1 271 ? -24.141 7.527 3.361 1 95.69 271 THR B O 1
ATOM 4995 N N . ARG B 1 272 ? -22.328 7.145 2.197 1 95.56 272 ARG B N 1
ATOM 4996 C CA . ARG B 1 272 ? -21.578 8.18 2.893 1 95.56 272 ARG B CA 1
ATOM 4997 C C . ARG B 1 272 ? -22.078 9.57 2.531 1 95.56 272 ARG B C 1
ATOM 4999 O O . ARG B 1 272 ? -22.156 9.922 1.354 1 95.56 272 ARG B O 1
ATOM 5006 N N . MET B 1 273 ? -22.422 10.328 3.557 1 94.62 273 MET B N 1
ATOM 5007 C CA . MET B 1 273 ? -22.969 11.672 3.35 1 94.62 273 MET B CA 1
ATOM 5008 C C . MET B 1 273 ? -21.906 12.734 3.561 1 94.62 273 MET B C 1
ATOM 5010 O O . MET B 1 273 ? -21.078 12.625 4.48 1 94.62 273 MET B O 1
ATOM 5014 N N . ALA B 1 274 ? -21.797 13.688 2.699 1 90.94 274 ALA B N 1
ATOM 5015 C CA . ALA B 1 274 ? -21.047 14.93 2.832 1 90.94 274 ALA B CA 1
ATOM 5016 C C . ALA B 1 274 ? -21.719 16.062 2.064 1 90.94 274 ALA B C 1
ATOM 5018 O O . ALA B 1 274 ? -22.281 15.844 0.988 1 90.94 274 ALA B O 1
ATOM 5019 N N . PHE B 1 275 ? -21.641 17.281 2.65 1 91.94 275 PHE B N 1
ATOM 5020 C CA . PHE B 1 275 ? -22.266 18.453 2.053 1 91.94 275 PHE B CA 1
ATOM 5021 C C . PHE B 1 275 ? -23.734 18.219 1.781 1 91.94 275 PHE B C 1
ATOM 5023 O O . PHE B 1 275 ? -24.25 18.609 0.729 1 91.94 275 PHE B O 1
ATOM 5030 N N . GLY B 1 276 ? -24.406 17.422 2.66 1 91.19 276 GLY B N 1
ATOM 5031 C CA . GLY B 1 276 ? -25.859 17.281 2.682 1 91.19 276 GLY B CA 1
ATOM 5032 C C . GLY B 1 276 ? -26.359 16.234 1.695 1 91.19 276 GLY B C 1
ATOM 5033 O O . GLY B 1 276 ? -27.578 16.094 1.512 1 91.19 276 GLY B O 1
ATOM 5034 N N . ARG B 1 277 ? -25.5 15.508 0.977 1 93.94 277 ARG B N 1
ATOM 5035 C CA . ARG B 1 277 ? -25.906 14.492 0.01 1 93.94 277 ARG B CA 1
ATOM 5036 C C . ARG B 1 277 ? -24.906 13.344 -0.03 1 93.94 277 ARG B C 1
ATOM 5038 O O . ARG B 1 277 ? -23.797 13.469 0.496 1 93.94 277 ARG B O 1
ATOM 5045 N N . PRO B 1 278 ? -25.328 12.164 -0.586 1 95.88 278 PRO B N 1
ATOM 5046 C CA . PRO B 1 278 ? -24.344 11.094 -0.772 1 95.88 278 PRO B CA 1
ATOM 5047 C C . PRO B 1 278 ? -23.141 11.531 -1.604 1 95.88 278 PRO B C 1
ATOM 5049 O O . PRO B 1 278 ? -23.297 12.273 -2.58 1 95.88 278 PRO B O 1
ATOM 5052 N N . ILE B 1 279 ? -21.969 11.117 -1.226 1 96.31 279 ILE B N 1
ATOM 5053 C CA . ILE B 1 279 ? -20.781 11.625 -1.886 1 96.31 279 ILE B CA 1
ATOM 5054 C C . ILE B 1 279 ? -20.781 11.195 -3.352 1 96.31 279 ILE B C 1
ATOM 5056 O O . ILE B 1 279 ? -20.141 11.836 -4.188 1 96.31 279 ILE B O 1
ATOM 5060 N N . GLY B 1 280 ? -21.516 10.109 -3.748 1 95.81 280 GLY B N 1
ATOM 5061 C CA . GLY B 1 280 ? -21.578 9.633 -5.121 1 95.81 280 GLY B CA 1
ATOM 5062 C C . GLY B 1 280 ? -22.25 10.617 -6.062 1 95.81 280 GLY B C 1
ATOM 5063 O O . GLY B 1 280 ? -22.125 10.5 -7.281 1 95.81 280 GLY B O 1
ATOM 5064 N N . ALA B 1 281 ? -22.984 11.578 -5.523 1 95.12 281 ALA B N 1
ATOM 5065 C CA . ALA B 1 281 ? -23.656 12.594 -6.332 1 95.12 281 ALA B CA 1
ATOM 5066 C C . ALA B 1 281 ? -22.656 13.562 -6.938 1 95.12 281 ALA B C 1
ATOM 5068 O O . ALA B 1 281 ? -22.969 14.281 -7.887 1 95.12 281 ALA B O 1
ATOM 5069 N N . ASN B 1 282 ? -21.453 13.664 -6.379 1 94.06 282 ASN B N 1
ATOM 5070 C CA . ASN B 1 282 ? -20.391 14.523 -6.898 1 94.06 282 ASN B CA 1
ATOM 5071 C C . ASN B 1 282 ? -19.625 13.844 -8.031 1 94.06 282 ASN B C 1
ATOM 5073 O O . ASN B 1 282 ? -19.203 12.695 -7.902 1 94.06 282 ASN B O 1
ATOM 5077 N N . GLN B 1 283 ? -19.359 14.539 -9.125 1 91.62 283 GLN B N 1
ATOM 5078 C CA . GLN B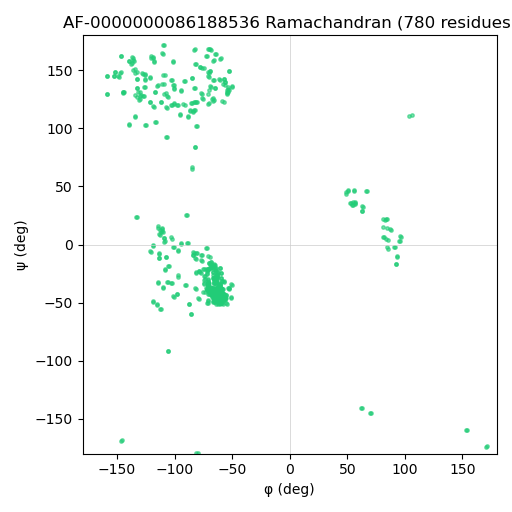 1 283 ? -18.672 13.977 -10.289 1 91.62 283 GLN B CA 1
ATOM 5079 C C . GLN B 1 283 ? -17.281 13.492 -9.922 1 91.62 283 GLN B C 1
ATOM 5081 O O . GLN B 1 283 ? -16.797 12.508 -10.477 1 91.62 283 GLN B O 1
ATOM 5086 N N . GLY B 1 284 ? -16.656 14.164 -9 1 93.69 284 GLY B N 1
ATOM 5087 C CA . GLY B 1 284 ? -15.328 13.766 -8.562 1 93.69 284 GLY B CA 1
ATOM 5088 C C . GLY B 1 284 ? -15.289 12.359 -7.984 1 93.69 284 GLY B C 1
ATOM 5089 O O . GLY B 1 284 ? -14.242 11.711 -7.996 1 93.69 284 GLY B O 1
ATOM 5090 N N . VAL B 1 285 ? -16.438 11.898 -7.496 1 95.88 285 VAL B N 1
ATOM 5091 C CA . VAL B 1 285 ? -16.547 10.555 -6.926 1 95.88 285 VAL B CA 1
ATOM 5092 C C . VAL B 1 285 ? -17.172 9.609 -7.938 1 95.88 285 VAL B C 1
ATOM 5094 O O . VAL B 1 285 ? -16.656 8.523 -8.195 1 95.88 285 VAL B O 1
ATOM 5097 N N . SER B 1 286 ? -18.266 10.016 -8.633 1 95.12 286 SER B N 1
ATOM 5098 C CA . SER B 1 286 ? -18.984 9.133 -9.547 1 95.12 286 SER B CA 1
ATOM 5099 C C . SER B 1 286 ? -18.125 8.75 -10.742 1 95.12 286 SER B C 1
ATOM 5101 O O . SER B 1 286 ? -18.25 7.645 -11.273 1 95.12 286 SER B O 1
ATOM 5103 N N . PHE B 1 287 ? -17.203 9.695 -11.211 1 94 287 PHE B N 1
ATOM 5104 C CA . PHE B 1 287 ? -16.328 9.375 -12.328 1 94 287 PHE B CA 1
ATOM 5105 C C . PHE B 1 287 ? -15.32 8.305 -11.938 1 94 287 PHE B C 1
ATOM 5107 O O . PHE B 1 287 ? -14.992 7.43 -12.742 1 94 287 PHE B O 1
ATOM 5114 N N . LYS B 1 288 ? -14.836 8.375 -10.711 1 96.94 288 LYS B N 1
ATOM 5115 C CA . LYS B 1 288 ? -13.945 7.32 -10.242 1 96.94 288 LYS B CA 1
ATOM 5116 C C . LYS B 1 288 ? -14.648 5.965 -10.242 1 96.94 288 LYS B C 1
ATOM 5118 O O . LYS B 1 288 ? -14.047 4.945 -10.586 1 96.94 288 LYS B O 1
ATOM 5123 N N . VAL B 1 289 ? -15.906 5.91 -9.828 1 97.44 289 VAL B N 1
ATOM 5124 C CA . VAL B 1 289 ? -16.672 4.672 -9.844 1 97.44 289 VAL B CA 1
ATOM 5125 C C . VAL B 1 289 ? -16.859 4.184 -11.273 1 97.44 289 VAL B C 1
ATOM 5127 O O . VAL B 1 289 ? -16.734 2.988 -11.547 1 97.44 289 VAL B O 1
ATOM 5130 N N . ALA B 1 290 ? -17.094 5.102 -12.203 1 97.12 290 ALA B N 1
ATOM 5131 C CA . ALA B 1 290 ? -17.203 4.746 -13.617 1 97.12 290 ALA B CA 1
ATOM 5132 C C . ALA B 1 290 ? -15.891 4.145 -14.133 1 97.12 290 ALA B C 1
ATOM 5134 O O . ALA B 1 290 ? -15.906 3.15 -14.867 1 97.12 290 ALA B O 1
ATOM 5135 N N . ASP B 1 291 ? -14.805 4.766 -13.719 1 96.62 291 ASP B N 1
ATOM 5136 C CA . ASP B 1 291 ? -13.5 4.25 -14.125 1 96.62 291 ASP B CA 1
ATOM 5137 C C . ASP B 1 291 ? -13.281 2.84 -13.578 1 96.62 291 ASP B C 1
ATOM 5139 O O . ASP B 1 291 ? -12.75 1.976 -14.281 1 96.62 291 ASP B O 1
ATOM 5143 N N . LEU B 1 292 ? -13.672 2.623 -12.352 1 98.12 292 LEU B N 1
ATOM 5144 C CA . LEU B 1 292 ? -13.578 1.291 -11.766 1 98.12 292 LEU B CA 1
ATOM 5145 C C . LEU B 1 292 ? -14.383 0.281 -12.57 1 98.12 292 LEU B C 1
ATOM 5147 O O . LEU B 1 292 ? -13.914 -0.828 -12.836 1 98.12 292 LEU B O 1
ATOM 5151 N N . ALA B 1 293 ? -15.562 0.656 -13 1 98 293 ALA B N 1
ATOM 5152 C CA . ALA B 1 293 ? -16.422 -0.228 -13.789 1 98 293 ALA B CA 1
ATOM 5153 C C . ALA B 1 293 ? -15.766 -0.599 -15.109 1 98 293 ALA B C 1
ATOM 5155 O O . ALA B 1 293 ? -15.812 -1.758 -15.531 1 98 293 ALA B O 1
ATOM 5156 N N . VAL B 1 294 ? -15.156 0.395 -15.758 1 97.25 294 VAL B N 1
ATOM 5157 C CA . VAL B 1 294 ? -14.469 0.159 -17.031 1 97.25 294 VAL B CA 1
ATOM 5158 C C . VAL B 1 294 ? -13.305 -0.799 -16.812 1 97.25 294 VAL B C 1
ATOM 5160 O O . VAL B 1 294 ? -13.117 -1.745 -17.578 1 97.25 294 VAL B O 1
ATOM 5163 N N . MET B 1 295 ? -12.523 -0.615 -15.734 1 97.56 295 MET B N 1
ATOM 5164 C CA . MET B 1 295 ? -11.375 -1.467 -15.422 1 97.56 295 MET B CA 1
ATOM 5165 C C . MET B 1 295 ? -11.82 -2.906 -15.18 1 97.56 295 MET B C 1
ATOM 5167 O O . MET B 1 295 ? -11.195 -3.846 -15.672 1 97.56 295 MET B O 1
ATOM 5171 N N . VAL B 1 296 ? -12.922 -3.074 -14.445 1 98 296 VAL B N 1
ATOM 5172 C CA . VAL B 1 296 ? -13.414 -4.406 -14.117 1 98 296 VAL B CA 1
ATOM 5173 C C . VAL B 1 296 ? -13.891 -5.113 -15.383 1 98 296 VAL B C 1
ATOM 5175 O O . VAL B 1 296 ? -13.531 -6.262 -15.633 1 98 296 VAL B O 1
ATOM 5178 N N . GLU B 1 297 ? -14.633 -4.406 -16.219 1 94.38 297 GLU B N 1
ATOM 5179 C CA . GLU B 1 297 ? -15.18 -5.004 -17.422 1 94.38 297 GLU B CA 1
ATOM 5180 C C . GLU B 1 297 ? -14.062 -5.402 -18.391 1 94.38 297 GLU B C 1
ATOM 5182 O O . GLU B 1 297 ? -14.055 -6.523 -18.906 1 94.38 297 GLU B O 1
ATOM 5187 N N . ALA B 1 298 ? -13.133 -4.531 -18.641 1 95.06 298 ALA B N 1
ATOM 5188 C CA . ALA B 1 298 ? -12.023 -4.809 -19.547 1 95.06 298 ALA B CA 1
ATOM 5189 C C . ALA B 1 298 ? -11.164 -5.965 -19.031 1 95.06 298 ALA B C 1
ATOM 5191 O O . ALA B 1 298 ? -10.812 -6.867 -19.797 1 95.06 298 ALA B O 1
ATOM 5192 N N . SER B 1 299 ? -10.859 -5.93 -17.719 1 98.25 299 SER B N 1
ATOM 5193 C CA . SER B 1 299 ? -10.047 -6.98 -17.109 1 98.25 299 SER B CA 1
ATOM 5194 C C . SER B 1 299 ? -10.734 -8.336 -17.219 1 98.25 299 SER B C 1
ATOM 5196 O O . SER B 1 299 ? -10.094 -9.336 -17.547 1 98.25 299 SER B O 1
ATOM 5198 N N . ARG B 1 300 ? -12.008 -8.32 -16.938 1 96.75 300 ARG B N 1
ATOM 5199 C CA . ARG B 1 300 ? -12.766 -9.57 -16.953 1 96.75 300 ARG B CA 1
ATOM 5200 C C . ARG B 1 300 ? -12.844 -10.148 -18.359 1 96.75 300 ARG B C 1
ATOM 5202 O O . ARG B 1 300 ? -12.633 -11.344 -18.562 1 96.75 300 ARG B O 1
ATOM 5209 N N . LEU B 1 301 ? -13.078 -9.336 -19.375 1 94.75 301 LEU B N 1
ATOM 5210 C CA . LEU B 1 301 ? -13.156 -9.797 -20.75 1 94.75 301 LEU B CA 1
ATOM 5211 C C . LEU B 1 301 ? -11.812 -10.344 -21.219 1 94.75 301 LEU B C 1
ATOM 5213 O O . LEU B 1 301 ? -11.758 -11.406 -21.844 1 94.75 301 LEU B O 1
ATOM 5217 N N . LEU B 1 302 ? -10.742 -9.664 -20.891 1 96.19 302 LEU B N 1
ATOM 5218 C CA . LEU B 1 302 ? -9.406 -10.125 -21.266 1 96.19 302 LEU B CA 1
ATOM 5219 C C . LEU B 1 302 ? -9.07 -11.445 -20.578 1 96.19 302 LEU B C 1
ATOM 5221 O O . LEU B 1 302 ? -8.531 -12.352 -21.219 1 96.19 302 LEU B O 1
ATOM 5225 N N . THR B 1 303 ? -9.406 -11.539 -19.297 1 97.5 303 THR B N 1
ATOM 5226 C CA . THR B 1 303 ? -9.086 -12.711 -18.484 1 97.5 303 THR B CA 1
ATOM 5227 C C . THR B 1 303 ? -9.836 -13.938 -19 1 97.5 303 THR B C 1
ATOM 5229 O O . THR B 1 303 ? -9.234 -14.992 -19.219 1 97.5 303 THR B O 1
ATOM 5232 N N . TYR B 1 304 ? -11.07 -13.836 -19.25 1 95.94 304 TYR B N 1
ATOM 5233 C CA . TYR B 1 304 ? -11.859 -15.008 -19.594 1 95.94 304 TYR B CA 1
ATOM 5234 C C . TYR B 1 304 ? -11.68 -15.359 -21.078 1 95.94 304 TYR B C 1
ATOM 5236 O O . TYR B 1 304 ? -11.875 -16.516 -21.469 1 95.94 304 TYR B O 1
ATOM 5244 N N . LYS B 1 305 ? -11.305 -14.383 -21.938 1 94.25 305 LYS B N 1
ATOM 5245 C CA . LYS B 1 305 ? -10.844 -14.758 -23.281 1 94.25 305 LYS B CA 1
ATOM 5246 C C . LYS B 1 305 ? -9.617 -15.656 -23.203 1 94.25 305 LYS B C 1
ATOM 5248 O O . LYS B 1 305 ? -9.539 -16.672 -23.906 1 94.25 305 LYS B O 1
ATOM 5253 N N . ALA B 1 306 ? -8.672 -15.273 -22.344 1 96.5 306 ALA B N 1
ATOM 5254 C CA . ALA B 1 306 ? -7.461 -16.062 -22.188 1 96.5 306 ALA B CA 1
ATOM 5255 C C . ALA B 1 306 ? -7.781 -17.453 -21.625 1 96.5 306 ALA B C 1
ATOM 5257 O O . ALA B 1 306 ? -7.234 -18.453 -22.078 1 96.5 306 ALA B O 1
ATOM 5258 N N . ALA B 1 307 ? -8.68 -17.484 -20.594 1 96.62 307 ALA B N 1
ATOM 5259 C CA . ALA B 1 307 ? -9.086 -18.766 -20.016 1 96.62 307 ALA B CA 1
ATOM 5260 C C . ALA B 1 307 ? -9.758 -19.656 -21.047 1 96.62 307 ALA B C 1
ATOM 5262 O O . ALA B 1 307 ? -9.469 -20.859 -21.125 1 96.62 307 ALA B O 1
ATOM 5263 N N . TRP B 1 308 ? -10.625 -19.047 -21.844 1 94.69 308 TRP B N 1
ATOM 5264 C CA . TRP B 1 308 ? -11.305 -19.781 -22.906 1 94.69 308 TRP B CA 1
ATOM 5265 C C . TRP B 1 308 ? -10.305 -20.328 -23.922 1 94.69 308 TRP B C 1
ATOM 5267 O O . TRP B 1 308 ? -10.398 -21.484 -24.344 1 94.69 308 TRP B O 1
ATOM 5277 N N . LEU B 1 309 ? -9.359 -19.516 -24.328 1 95 309 LEU B N 1
ATOM 5278 C CA . LEU B 1 309 ? -8.336 -19.938 -25.281 1 95 309 LEU B CA 1
ATOM 5279 C C . LEU B 1 309 ? -7.531 -21.109 -24.719 1 95 309 LEU B C 1
ATOM 5281 O O . LEU B 1 309 ? -7.18 -22.031 -25.453 1 95 309 LEU B O 1
ATOM 5285 N N . LYS B 1 310 ? -7.234 -21.078 -23.438 1 95.94 310 LYS B N 1
ATOM 5286 C CA . LYS B 1 310 ? -6.516 -22.172 -22.797 1 95.94 310 LYS B CA 1
ATOM 5287 C C . LYS B 1 310 ? -7.324 -23.469 -22.844 1 95.94 310 LYS B C 1
ATOM 5289 O O . LYS B 1 310 ? -6.785 -24.531 -23.172 1 95.94 310 LYS B O 1
ATOM 5294 N N . ASP B 1 311 ? -8.602 -23.359 -22.531 1 95.12 311 ASP B N 1
ATOM 5295 C CA . ASP B 1 311 ? -9.477 -24.531 -22.609 1 95.12 311 ASP B CA 1
ATOM 5296 C C . ASP B 1 311 ? -9.539 -25.062 -24.047 1 95.12 311 ASP B C 1
ATOM 5298 O O . ASP B 1 311 ? -9.492 -26.281 -24.266 1 95.12 311 ASP B O 1
ATOM 5302 N N . GLU B 1 312 ? -9.641 -24.172 -25.016 1 94.44 312 GLU B N 1
ATOM 5303 C CA . GLU B 1 312 ? -9.68 -24.562 -26.422 1 94.44 312 GLU B CA 1
ATOM 5304 C C . GLU B 1 312 ? -8.359 -25.203 -26.844 1 94.44 312 GLU B C 1
ATOM 5306 O O . GLU B 1 312 ? -8.352 -26.141 -27.641 1 94.44 312 GLU B O 1
ATOM 5311 N N . HIS B 1 313 ? -7.293 -24.672 -26.344 1 94.88 313 HIS B N 1
ATOM 5312 C CA . HIS B 1 313 ? -5.992 -25.266 -26.625 1 94.88 313 HIS B CA 1
ATOM 5313 C C . HIS B 1 313 ? -5.898 -26.688 -26.062 1 94.88 313 HIS B C 1
ATOM 5315 O O . HIS B 1 313 ? -5.426 -27.594 -26.75 1 94.88 313 HIS B O 1
ATOM 5321 N N . ASP B 1 314 ? -6.359 -26.844 -24.875 1 92.75 314 ASP B N 1
ATOM 5322 C CA . ASP B 1 314 ? -6.32 -28.156 -24.234 1 92.75 314 ASP B CA 1
ATOM 5323 C C . ASP B 1 314 ? -7.176 -29.172 -25 1 92.75 314 ASP B C 1
ATOM 5325 O O . ASP B 1 314 ? -6.875 -30.359 -25.016 1 92.75 314 ASP B O 1
ATOM 5329 N N . ALA B 1 315 ? -8.141 -28.672 -25.688 1 93.69 315 ALA B N 1
ATOM 5330 C CA . ALA B 1 315 ? -9.008 -29.516 -26.5 1 93.69 315 ALA B CA 1
ATOM 5331 C C . ALA B 1 315 ? -8.438 -29.688 -27.906 1 93.69 315 ALA B C 1
ATOM 5333 O O . ALA B 1 315 ? -9.047 -30.344 -28.75 1 93.69 315 ALA B O 1
ATOM 5334 N N . GLY B 1 316 ? -7.336 -29.125 -28.156 1 94.62 316 GLY B N 1
ATOM 5335 C CA . GLY B 1 316 ? -6.645 -29.297 -29.422 1 94.62 316 GLY B CA 1
ATOM 5336 C C . GLY B 1 316 ? -7.145 -28.359 -30.516 1 94.62 316 GLY B C 1
ATOM 5337 O O . GLY B 1 316 ? -6.926 -28.609 -31.703 1 94.62 316 GLY B O 1
ATOM 5338 N N . ARG B 1 317 ? -7.777 -27.219 -30.094 1 96.38 317 ARG B N 1
ATOM 5339 C CA . ARG B 1 317 ? -8.477 -26.422 -31.094 1 96.38 317 ARG B CA 1
ATOM 5340 C C . ARG B 1 317 ? -7.793 -25.078 -31.281 1 96.38 317 ARG B C 1
ATOM 5342 O O . ARG B 1 317 ? -8.141 -24.328 -32.188 1 96.38 317 ARG B O 1
ATOM 5349 N N . ARG B 1 318 ? -6.875 -24.672 -30.438 1 94.75 318 ARG B N 1
ATOM 5350 C CA . ARG B 1 318 ? -6.164 -23.406 -30.531 1 94.75 318 ARG B CA 1
ATOM 5351 C C . ARG B 1 318 ? -4.68 -23.594 -30.234 1 94.75 318 ARG B C 1
ATOM 5353 O O . ARG B 1 318 ? -4.285 -24.562 -29.594 1 94.75 318 ARG B O 1
ATOM 5360 N N . SER B 1 319 ? -3.869 -22.703 -30.719 1 95.5 319 SER B N 1
ATOM 5361 C CA . SER B 1 319 ? -2.422 -22.812 -30.562 1 95.5 319 SER B CA 1
ATOM 5362 C C . SER B 1 319 ? -1.971 -22.297 -29.203 1 95.5 319 SER B C 1
ATOM 5364 O O . SER B 1 319 ? -2.637 -21.453 -28.609 1 95.5 319 SER B O 1
ATOM 5366 N N . VAL B 1 320 ? -0.826 -22.828 -28.797 1 94.38 320 VAL B N 1
ATOM 5367 C CA . VAL B 1 320 ? -0.216 -22.375 -27.547 1 94.38 320 VAL B CA 1
ATOM 5368 C C . VAL B 1 320 ? 0.182 -20.906 -27.688 1 94.38 320 VAL B C 1
ATOM 5370 O O . VAL B 1 320 ? 0.113 -20.141 -26.719 1 94.38 320 VAL B O 1
ATOM 5373 N N . ALA B 1 321 ? 0.529 -20.453 -28.859 1 93.12 321 ALA B N 1
ATOM 5374 C CA . ALA B 1 321 ? 0.943 -19.078 -29.109 1 93.12 321 ALA B CA 1
ATOM 5375 C C . ALA B 1 321 ? -0.2 -18.109 -28.828 1 93.12 321 ALA B C 1
ATOM 5377 O O . ALA B 1 321 ? 0.017 -17.016 -28.281 1 93.12 321 ALA B O 1
ATOM 5378 N N . GLU B 1 322 ? -1.391 -18.453 -29.188 1 93.25 322 GLU B N 1
ATOM 5379 C CA . GLU B 1 322 ? -2.566 -17.625 -28.922 1 93.25 322 GLU B CA 1
ATOM 5380 C C . GLU B 1 322 ? -2.816 -17.5 -27.422 1 93.25 322 GLU B C 1
ATOM 5382 O O . GLU B 1 322 ? -3.141 -16.406 -26.938 1 93.25 322 GLU B O 1
ATOM 5387 N N . VAL B 1 323 ? -2.65 -18.594 -26.734 1 95.75 323 VAL B N 1
ATOM 5388 C CA . VAL B 1 323 ? -2.859 -18.609 -25.297 1 95.75 323 VAL B CA 1
ATOM 5389 C C . VAL B 1 323 ? -1.834 -17.703 -24.625 1 95.75 323 VAL B C 1
ATOM 5391 O O . VAL B 1 323 ? -2.189 -16.859 -23.797 1 95.75 323 VAL B O 1
ATOM 5394 N N . LYS B 1 324 ? -0.589 -17.859 -25.031 1 95.38 324 LYS B N 1
ATOM 5395 C CA . LYS B 1 324 ? 0.497 -17.094 -24.422 1 95.38 324 LYS B CA 1
ATOM 5396 C C . LYS B 1 324 ? 0.301 -15.594 -24.625 1 95.38 324 LYS B C 1
ATOM 5398 O O . LYS B 1 324 ? 0.52 -14.805 -23.719 1 95.38 324 LYS B O 1
ATOM 5403 N N . HIS B 1 325 ? -0.124 -15.234 -25.781 1 93.69 325 HIS B N 1
ATOM 5404 C CA . HIS B 1 325 ? -0.344 -13.828 -26.094 1 93.69 325 HIS B CA 1
ATOM 5405 C C . HIS B 1 325 ? -1.491 -13.25 -25.266 1 93.69 325 HIS B C 1
ATOM 5407 O O . HIS B 1 325 ? -1.356 -12.18 -24.672 1 93.69 325 HIS B O 1
ATOM 5413 N N . ALA B 1 326 ? -2.584 -13.961 -25.266 1 94.81 326 ALA B N 1
ATOM 5414 C CA . ALA B 1 326 ? -3.754 -13.508 -24.516 1 94.81 326 ALA B CA 1
ATOM 5415 C C . ALA B 1 326 ? -3.455 -13.438 -23.016 1 94.81 326 ALA B C 1
ATOM 5417 O O . ALA B 1 326 ? -3.918 -12.531 -22.328 1 94.81 326 ALA B O 1
ATOM 5418 N N . ALA B 1 327 ? -2.691 -14.398 -22.531 1 97.38 327 ALA B N 1
ATOM 5419 C CA . ALA B 1 327 ? -2.33 -14.453 -21.125 1 97.38 327 ALA B CA 1
ATOM 5420 C C . ALA B 1 327 ? -1.503 -13.234 -20.719 1 97.38 327 ALA B C 1
ATOM 5422 O O . ALA B 1 327 ? -1.758 -12.617 -19.672 1 97.38 327 ALA B O 1
ATOM 5423 N N . ALA B 1 328 ? -0.522 -12.891 -21.531 1 97.06 328 ALA B N 1
ATOM 5424 C CA . ALA B 1 328 ? 0.341 -11.742 -21.25 1 97.06 328 ALA B CA 1
ATOM 5425 C C . ALA B 1 328 ? -0.46 -10.445 -21.219 1 97.06 328 ALA B C 1
ATOM 5427 O O . ALA B 1 328 ? -0.275 -9.617 -20.312 1 97.06 328 ALA B O 1
ATOM 5428 N N . ILE B 1 329 ? -1.391 -10.242 -22.156 1 96.19 329 ILE B N 1
ATOM 5429 C CA . ILE B 1 329 ? -2.213 -9.039 -22.234 1 96.19 329 ILE B CA 1
ATOM 5430 C C . ILE B 1 329 ? -3.148 -8.977 -21.031 1 96.19 329 ILE B C 1
ATOM 5432 O O . ILE B 1 329 ? -3.27 -7.934 -20.391 1 96.19 329 ILE B O 1
ATOM 5436 N N . ALA B 1 330 ? -3.779 -10.133 -20.75 1 97.56 330 ALA B N 1
ATOM 5437 C CA . ALA B 1 330 ? -4.719 -10.195 -19.625 1 97.56 330 ALA B CA 1
ATOM 5438 C C . ALA B 1 330 ? -4.023 -9.867 -18.312 1 97.56 330 ALA B C 1
ATOM 5440 O O . ALA B 1 330 ? -4.512 -9.047 -17.531 1 97.56 330 ALA B O 1
ATOM 5441 N N . LYS B 1 331 ? -2.928 -10.539 -18.078 1 98.38 331 LYS B N 1
ATOM 5442 C CA . LYS B 1 331 ? -2.205 -10.312 -16.828 1 98.38 331 LYS B CA 1
ATOM 5443 C C . LYS B 1 331 ? -1.751 -8.867 -16.703 1 98.38 331 LYS B C 1
ATOM 5445 O O . LYS B 1 331 ? -1.951 -8.227 -15.672 1 98.38 331 LYS B O 1
ATOM 5450 N N . LEU B 1 332 ? -1.14 -8.32 -17.781 1 98.06 332 LEU B N 1
ATOM 5451 C CA . LEU B 1 332 ? -0.624 -6.957 -17.734 1 98.06 332 LEU B CA 1
ATOM 5452 C C . LEU B 1 332 ? -1.736 -5.965 -17.422 1 98.06 332 LEU B C 1
ATOM 5454 O O . LEU B 1 332 ? -1.63 -5.195 -16.453 1 98.06 332 LEU B O 1
ATOM 5458 N N . TYR B 1 333 ? -2.824 -6.016 -18.109 1 97.56 333 TYR B N 1
ATOM 5459 C CA . TYR B 1 333 ? -3.877 -5.016 -17.953 1 97.56 333 TYR B CA 1
ATOM 5460 C C . TYR B 1 333 ? -4.602 -5.195 -16.625 1 97.56 333 TYR B C 1
ATOM 5462 O O . TYR B 1 333 ? -4.809 -4.227 -15.891 1 97.56 333 TYR B O 1
ATOM 5470 N N . SER B 1 334 ? -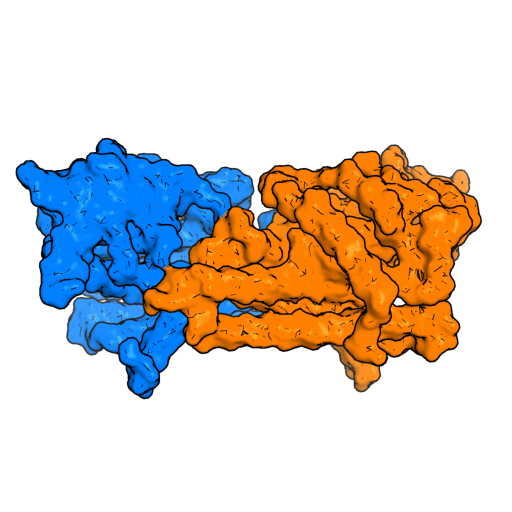5.012 -6.406 -16.359 1 98.62 334 SER B N 1
ATOM 5471 C CA . SER B 1 334 ? -5.844 -6.645 -15.18 1 98.62 334 SER B CA 1
ATOM 5472 C C . SER B 1 334 ? -5.094 -6.324 -13.898 1 98.62 334 SER B C 1
ATOM 5474 O O . SER B 1 334 ? -5.66 -5.742 -12.969 1 98.62 334 SER B O 1
ATOM 5476 N N . THR B 1 335 ? -3.824 -6.742 -13.852 1 98.75 335 THR B N 1
ATOM 5477 C CA . THR B 1 335 ? -3.072 -6.543 -12.617 1 98.75 335 THR B CA 1
ATOM 5478 C C . THR B 1 335 ? -2.748 -5.066 -12.414 1 98.75 335 THR B C 1
ATOM 5480 O O . THR B 1 335 ? -2.889 -4.543 -11.305 1 98.75 335 THR B O 1
ATOM 5483 N N . GLU B 1 336 ? -2.338 -4.309 -13.445 1 98.31 336 GLU B N 1
ATOM 5484 C CA . GLU B 1 336 ? -2.111 -2.869 -13.32 1 98.31 336 GLU B CA 1
ATOM 5485 C C . GLU B 1 336 ? -3.41 -2.133 -13 1 98.31 336 GLU B C 1
ATOM 5487 O O . GLU B 1 336 ? -3.412 -1.176 -12.227 1 98.31 336 GLU B O 1
ATOM 5492 N N . SER B 1 337 ? -4.52 -2.619 -13.617 1 98.31 337 SER B N 1
ATOM 5493 C CA . SER B 1 337 ? -5.828 -2.055 -13.312 1 98.31 337 SER B CA 1
ATOM 5494 C C . SER B 1 337 ? -6.215 -2.291 -11.859 1 98.31 337 SER B C 1
ATOM 5496 O O . SER B 1 337 ? -6.805 -1.419 -11.219 1 98.31 337 SER B O 1
ATOM 5498 N N . ALA B 1 338 ? -5.941 -3.484 -11.398 1 98.75 338 ALA B N 1
ATOM 5499 C CA . ALA B 1 338 ? -6.27 -3.801 -10.008 1 98.75 338 ALA B CA 1
ATOM 5500 C C . ALA B 1 338 ? -5.547 -2.865 -9.047 1 98.75 338 ALA B C 1
ATOM 5502 O O . ALA B 1 338 ? -6.145 -2.365 -8.094 1 98.75 338 ALA B O 1
ATOM 5503 N N . VAL B 1 339 ? -4.246 -2.592 -9.258 1 98.62 339 VAL B N 1
ATOM 5504 C CA . VAL B 1 339 ? -3.484 -1.673 -8.414 1 98.62 339 VAL B CA 1
ATOM 5505 C C . VAL B 1 339 ? -4.102 -0.278 -8.484 1 98.62 339 VAL B C 1
ATOM 5507 O O . VAL B 1 339 ? -4.316 0.365 -7.457 1 98.62 339 VAL B O 1
ATOM 5510 N N . THR B 1 340 ? -4.422 0.178 -9.68 1 98.31 340 THR B N 1
ATOM 5511 C CA . THR B 1 340 ? -5.066 1.474 -9.852 1 98.31 340 THR B CA 1
ATOM 5512 C C . THR B 1 340 ? -6.418 1.503 -9.141 1 98.31 340 THR B C 1
ATOM 5514 O O . THR B 1 340 ? -6.773 2.504 -8.516 1 98.31 340 THR B O 1
ATOM 5517 N N . ALA B 1 341 ? -7.156 0.398 -9.258 1 98.62 341 ALA B N 1
ATOM 5518 C CA . ALA B 1 341 ? -8.477 0.304 -8.648 1 98.62 341 ALA B CA 1
ATOM 5519 C C . ALA B 1 341 ? -8.398 0.51 -7.137 1 98.62 341 ALA B C 1
ATOM 5521 O O . ALA B 1 341 ? -9.258 1.169 -6.547 1 98.62 341 ALA B O 1
ATOM 5522 N N . THR B 1 342 ? -7.391 -0.072 -6.508 1 98.81 342 THR B N 1
ATOM 5523 C CA . THR B 1 342 ? -7.273 0.079 -5.062 1 98.81 342 THR B CA 1
ATOM 5524 C C . THR B 1 342 ? -6.98 1.53 -4.691 1 98.81 342 THR B C 1
ATOM 5526 O O . THR B 1 342 ? -7.465 2.025 -3.672 1 98.81 342 THR B O 1
ATOM 5529 N N . ARG B 1 343 ? -6.129 2.191 -5.449 1 98.31 343 ARG B N 1
ATOM 5530 C CA . ARG B 1 343 ? -5.855 3.605 -5.211 1 98.31 343 ARG B CA 1
ATOM 5531 C C . ARG B 1 343 ? -7.141 4.426 -5.266 1 98.31 343 ARG B C 1
ATOM 5533 O O . ARG B 1 343 ? -7.387 5.262 -4.395 1 98.31 343 ARG B O 1
ATOM 5540 N N . LEU B 1 344 ? -8 4.234 -6.289 1 98.19 344 LEU B N 1
ATOM 5541 C CA . LEU B 1 344 ? -9.266 4.938 -6.438 1 98.19 344 LEU B CA 1
ATOM 5542 C C . LEU B 1 344 ? -10.203 4.617 -5.281 1 98.19 344 LEU B C 1
ATOM 5544 O O . LEU B 1 344 ? -10.836 5.516 -4.715 1 98.19 344 LEU B O 1
ATOM 5548 N N . ALA B 1 345 ? -10.297 3.297 -4.961 1 98.62 345 ALA B N 1
ATOM 5549 C CA . ALA B 1 345 ? -11.211 2.879 -3.9 1 98.62 345 ALA B CA 1
ATOM 5550 C C . ALA B 1 345 ? -10.82 3.506 -2.564 1 98.62 345 ALA B C 1
ATOM 5552 O O . ALA B 1 345 ? -11.672 4.055 -1.86 1 98.62 345 ALA B O 1
ATOM 5553 N N . THR B 1 346 ? -9.555 3.412 -2.223 1 98.56 346 THR B N 1
ATOM 5554 C CA . THR B 1 346 ? -9.078 3.998 -0.976 1 98.56 346 THR B CA 1
ATOM 5555 C C . THR B 1 346 ? -9.344 5.5 -0.948 1 98.56 346 THR B C 1
ATOM 5557 O O . THR B 1 346 ? -9.68 6.059 0.1 1 98.56 346 THR B O 1
ATOM 5560 N N . GLN B 1 347 ? -9.188 6.156 -2.094 1 98.31 347 GLN B N 1
ATOM 5561 C CA . GLN B 1 347 ? -9.445 7.59 -2.207 1 98.31 347 GLN B CA 1
ATOM 5562 C C . GLN B 1 347 ? -10.914 7.906 -1.942 1 98.31 347 GLN B C 1
ATOM 5564 O O . GLN B 1 347 ? -11.227 8.875 -1.25 1 98.31 347 GLN B O 1
ATOM 5569 N N . ILE B 1 348 ? -11.812 7.141 -2.471 1 97.81 348 ILE B N 1
ATOM 5570 C CA . ILE B 1 348 ? -13.25 7.344 -2.312 1 97.81 348 ILE B CA 1
ATOM 5571 C C . ILE B 1 348 ? -13.625 7.23 -0.838 1 97.81 348 ILE B C 1
ATOM 5573 O O . ILE B 1 348 ? -14.469 7.992 -0.347 1 97.81 348 ILE B O 1
ATOM 5577 N N . PHE B 1 349 ? -12.961 6.352 -0.118 1 97.75 349 PHE B N 1
ATOM 5578 C CA . PHE B 1 349 ? -13.25 6.141 1.294 1 97.75 349 PHE B CA 1
ATOM 5579 C C . PHE B 1 349 ? -12.672 7.262 2.143 1 97.75 349 PHE B C 1
ATOM 5581 O O . PHE B 1 349 ? -13.023 7.414 3.312 1 97.75 349 PHE B O 1
ATOM 5588 N N . GLY B 1 350 ? -11.758 8.117 1.604 1 96.44 350 GLY B N 1
ATOM 5589 C CA . GLY B 1 350 ? -11.148 9.195 2.367 1 96.44 350 GLY B CA 1
ATOM 5590 C C . GLY B 1 350 ? -10.336 8.703 3.549 1 96.44 350 GLY B C 1
ATOM 5591 O O . GLY B 1 350 ? -9.539 7.766 3.414 1 96.44 350 GLY B O 1
ATOM 5592 N N . GLY B 1 351 ? -10.375 9.367 4.695 1 96.06 351 GLY B N 1
ATOM 5593 C CA . GLY B 1 351 ? -9.656 8.953 5.887 1 96.06 351 GLY B CA 1
ATOM 5594 C C . GLY B 1 351 ? -9.93 7.52 6.289 1 96.06 351 GLY B C 1
ATOM 5595 O O . GLY B 1 351 ? -9.023 6.805 6.727 1 96.06 351 GLY B O 1
ATOM 5596 N N . ASN B 1 352 ? -11.188 7.078 6.117 1 96.31 352 ASN B N 1
ATOM 5597 C CA . ASN B 1 352 ? -11.562 5.711 6.461 1 96.31 352 ASN B CA 1
ATOM 5598 C C . ASN B 1 352 ? -10.828 4.695 5.59 1 96.31 352 ASN B C 1
ATOM 5600 O O . ASN B 1 352 ? -10.555 3.578 6.031 1 96.31 352 ASN B O 1
ATOM 5604 N N . GLY B 1 353 ? -10.508 5.078 4.359 1 97.5 353 GLY B N 1
ATOM 5605 C CA . GLY B 1 353 ? -9.797 4.18 3.459 1 97.5 353 GLY B CA 1
ATOM 5606 C C . GLY B 1 353 ? -8.391 3.863 3.92 1 97.5 353 GLY B C 1
ATOM 5607 O O . GLY B 1 353 ? -7.762 2.932 3.414 1 97.5 353 GLY B O 1
ATOM 5608 N N . PHE B 1 354 ? -7.891 4.676 4.805 1 97.62 354 PHE B N 1
ATOM 5609 C CA . PHE B 1 354 ? -6.539 4.516 5.332 1 97.62 354 PHE B CA 1
ATOM 5610 C C . PHE B 1 354 ? -6.559 3.727 6.633 1 97.62 354 PHE B C 1
ATOM 5612 O O . PHE B 1 354 ? -5.516 3.547 7.27 1 97.62 354 PHE B O 1
ATOM 5619 N N . MET B 1 355 ? -7.75 3.27 7.109 1 97.19 355 MET B N 1
ATOM 5620 C CA . MET B 1 355 ? -7.922 2.469 8.32 1 97.19 355 MET B CA 1
ATOM 5621 C C . MET B 1 355 ? -8.109 0.995 7.973 1 97.19 355 MET B C 1
ATOM 5623 O O . MET B 1 355 ? -8.906 0.654 7.098 1 97.19 355 MET B O 1
ATOM 5627 N N . GLU B 1 356 ? -7.441 0.103 8.734 1 95.81 356 GLU B N 1
ATOM 5628 C CA . GLU B 1 356 ? -7.379 -1.317 8.406 1 95.81 356 GLU B CA 1
ATOM 5629 C C . GLU B 1 356 ? -8.734 -1.99 8.609 1 95.81 356 GLU B C 1
ATOM 5631 O O . GLU B 1 356 ? -8.961 -3.098 8.117 1 95.81 356 GLU B O 1
ATOM 5636 N N . GLU B 1 357 ? -9.609 -1.255 9.367 1 93.38 357 GLU B N 1
ATOM 5637 C CA . GLU B 1 357 ? -10.945 -1.814 9.57 1 93.38 357 GLU B CA 1
ATOM 5638 C C . GLU B 1 357 ? -11.727 -1.856 8.258 1 93.38 357 GLU B C 1
ATOM 5640 O O . GLU B 1 357 ? -12.703 -2.6 8.141 1 93.38 357 GLU B O 1
ATOM 5645 N N . TYR B 1 358 ? -11.391 -1.054 7.336 1 95.44 358 TYR B N 1
ATOM 5646 C CA . TYR B 1 358 ? -12.023 -1.054 6.02 1 95.44 358 TYR B CA 1
ATOM 5647 C C . TYR B 1 358 ? -11.227 -1.905 5.035 1 95.44 358 TYR B C 1
ATOM 5649 O O . TYR B 1 358 ? -10.023 -1.706 4.859 1 95.44 358 TYR B O 1
ATOM 5657 N N . PRO B 1 359 ? -11.898 -2.797 4.281 1 96.69 359 PRO B N 1
ATOM 5658 C CA . PRO B 1 359 ? -11.211 -3.777 3.439 1 96.69 359 PRO B CA 1
ATOM 5659 C C . PRO B 1 359 ? -10.375 -3.127 2.342 1 96.69 359 PRO B C 1
ATOM 5661 O O . PRO B 1 359 ? -9.391 -3.713 1.884 1 96.69 359 PRO B O 1
ATOM 5664 N N . VAL B 1 360 ? -10.703 -1.889 1.935 1 98.06 360 VAL B N 1
ATOM 5665 C CA . VAL B 1 360 ? -9.992 -1.253 0.83 1 98.06 360 VAL B CA 1
ATOM 5666 C C . VAL B 1 360 ? -8.531 -1.024 1.218 1 98.06 360 VAL B C 1
ATOM 5668 O O . VAL B 1 360 ? -7.645 -1.074 0.365 1 98.06 360 VAL B O 1
ATOM 5671 N N . ALA B 1 361 ? -8.227 -0.798 2.527 1 98.06 361 ALA B N 1
ATOM 5672 C CA . ALA B 1 361 ? -6.848 -0.64 2.982 1 98.06 361 ALA B CA 1
ATOM 5673 C C . ALA B 1 361 ? -6.043 -1.917 2.754 1 98.06 361 ALA B C 1
ATOM 5675 O O . ALA B 1 361 ? -4.914 -1.869 2.264 1 98.06 361 ALA B O 1
ATOM 5676 N N . ARG B 1 362 ? -6.629 -3.068 3.102 1 97.88 362 ARG B N 1
ATOM 5677 C CA . ARG B 1 362 ? -5.98 -4.355 2.877 1 97.88 362 ARG B CA 1
ATOM 5678 C C . ARG B 1 362 ? -5.75 -4.602 1.391 1 97.88 362 ARG B C 1
ATOM 5680 O O . ARG B 1 362 ? -4.672 -5.043 0.986 1 97.88 362 ARG B O 1
ATOM 5687 N N . PHE B 1 363 ? -6.789 -4.34 0.552 1 98.62 363 PHE B N 1
ATOM 5688 C CA . PHE B 1 363 ? -6.652 -4.539 -0.886 1 98.62 363 PHE B CA 1
ATOM 5689 C C . PHE B 1 363 ? -5.547 -3.656 -1.453 1 98.62 363 PHE B C 1
ATOM 5691 O O . PHE B 1 363 ? -4.84 -4.059 -2.379 1 98.62 363 PHE B O 1
ATOM 5698 N N . PHE B 1 364 ? -5.383 -2.459 -0.901 1 98.62 364 PHE B N 1
ATOM 5699 C CA . PHE B 1 364 ? -4.336 -1.552 -1.353 1 98.62 364 PHE B CA 1
ATOM 5700 C C . PHE B 1 364 ? -2.959 -2.178 -1.166 1 98.62 364 PHE B C 1
ATOM 5702 O O . PHE B 1 364 ? -2.141 -2.178 -2.088 1 98.62 364 PHE B O 1
ATOM 5709 N N . ARG B 1 365 ? -2.668 -2.738 -0.011 1 97.25 365 ARG B N 1
ATOM 5710 C CA . ARG B 1 365 ? -1.373 -3.363 0.237 1 97.25 365 ARG B CA 1
ATOM 5711 C C . ARG B 1 365 ? -1.233 -4.664 -0.549 1 97.25 365 ARG B C 1
ATOM 5713 O O . ARG B 1 365 ? -0.143 -4.996 -1.018 1 97.25 365 ARG B O 1
ATOM 5720 N N . ASP B 1 366 ? -2.328 -5.395 -0.761 1 98.38 366 ASP B N 1
ATOM 5721 C CA . ASP B 1 366 ? -2.289 -6.719 -1.378 1 98.38 366 ASP B CA 1
ATOM 5722 C C . ASP B 1 366 ? -2.029 -6.617 -2.879 1 98.38 366 ASP B C 1
ATOM 5724 O O . ASP B 1 366 ? -1.429 -7.512 -3.473 1 98.38 366 ASP B O 1
ATOM 5728 N N . ALA B 1 367 ? -2.459 -5.562 -3.475 1 98.56 367 ALA B N 1
ATOM 5729 C CA . ALA B 1 367 ? -2.607 -5.504 -4.926 1 98.56 367 ALA B CA 1
ATOM 5730 C C . ALA B 1 367 ? -1.245 -5.465 -5.613 1 98.56 367 ALA B C 1
ATOM 5732 O O . ALA B 1 367 ? -1.089 -5.977 -6.727 1 98.56 367 ALA B O 1
ATOM 5733 N N . LYS B 1 368 ? -0.257 -4.863 -4.895 1 98.56 368 LYS B N 1
ATOM 5734 C CA . LYS B 1 368 ? 0.971 -4.504 -5.598 1 98.56 368 LYS B CA 1
ATOM 5735 C C . LYS B 1 368 ? 1.689 -5.75 -6.117 1 98.56 368 LYS B C 1
ATOM 5737 O O . LYS B 1 368 ? 2.291 -5.723 -7.191 1 98.56 368 LYS B O 1
ATOM 5742 N N . ILE B 1 369 ? 1.601 -6.852 -5.43 1 98.5 369 ILE B N 1
ATOM 5743 C CA . ILE B 1 369 ? 2.322 -8.07 -5.793 1 98.5 369 ILE B CA 1
ATOM 5744 C C . ILE B 1 369 ? 1.779 -8.609 -7.113 1 98.5 369 ILE B C 1
ATOM 5746 O O . ILE B 1 369 ? 2.463 -9.367 -7.809 1 98.5 369 ILE B O 1
ATOM 5750 N N . LEU B 1 370 ? 0.59 -8.234 -7.535 1 98.56 370 LEU B N 1
ATOM 5751 C CA . LEU B 1 370 ? -0.03 -8.742 -8.758 1 98.56 370 LEU B CA 1
ATOM 5752 C C . LEU B 1 370 ? 0.741 -8.273 -9.984 1 98.56 370 LEU B C 1
ATOM 5754 O O . LEU B 1 370 ? 0.783 -8.984 -11 1 98.56 370 LEU B O 1
ATOM 5758 N N . GLU B 1 371 ? 1.403 -7.109 -9.891 1 98.06 371 GLU B N 1
ATOM 5759 C CA . GLU B 1 371 ? 2.211 -6.586 -10.984 1 98.06 371 GLU B CA 1
ATOM 5760 C C . GLU B 1 371 ? 3.584 -7.246 -11.023 1 98.06 371 GLU B C 1
ATOM 5762 O O . GLU B 1 371 ? 4.336 -7.074 -11.984 1 98.06 371 GLU B O 1
ATOM 5767 N N . ILE B 1 372 ? 3.922 -8.07 -10 1 97.62 372 ILE B N 1
ATOM 5768 C CA . ILE B 1 372 ? 5.293 -8.531 -9.812 1 97.62 372 ILE B CA 1
ATOM 5769 C C . ILE B 1 372 ? 5.348 -10.055 -9.922 1 97.62 372 ILE B C 1
ATOM 5771 O O . ILE B 1 372 ? 6.137 -10.602 -10.703 1 97.62 372 ILE B O 1
ATOM 5775 N N . GLY B 1 373 ? 4.445 -10.688 -9.18 1 95.25 373 GLY B N 1
ATOM 5776 C CA . GLY B 1 373 ? 4.473 -12.141 -9.086 1 95.25 373 GLY B CA 1
ATOM 5777 C C . GLY B 1 373 ? 4.086 -12.82 -10.383 1 95.25 373 GLY B C 1
ATOM 5778 O O . GLY B 1 373 ? 3.301 -12.289 -11.172 1 95.25 373 GLY B O 1
ATOM 5779 N N . GLU B 1 374 ? 4.688 -14.047 -10.609 1 93.75 374 GLU B N 1
ATOM 5780 C CA . GLU B 1 374 ? 4.406 -14.906 -11.75 1 93.75 374 GLU B CA 1
ATOM 5781 C C . GLU B 1 374 ? 4.641 -14.18 -13.07 1 93.75 374 GLU B C 1
ATOM 5783 O O . GLU B 1 374 ? 3.873 -14.336 -14.023 1 93.75 374 GLU B O 1
ATOM 5788 N N . GLY B 1 375 ? 5.637 -13.336 -13.078 1 93.94 375 GLY B N 1
ATOM 5789 C CA . GLY B 1 375 ? 5.996 -12.531 -14.234 1 93.94 375 GLY B CA 1
ATOM 5790 C C . GLY B 1 375 ? 5.605 -11.07 -14.086 1 93.94 375 GLY B C 1
ATOM 5791 O O . GLY B 1 375 ? 4.422 -10.734 -14.133 1 93.94 375 GLY B O 1
ATOM 5792 N N . THR B 1 376 ? 6.602 -10.219 -13.961 1 96.19 376 THR B N 1
ATOM 5793 C CA . THR B 1 376 ? 6.387 -8.789 -13.742 1 96.19 376 THR B CA 1
ATOM 5794 C C . THR B 1 376 ? 5.695 -8.156 -14.945 1 96.19 376 THR B C 1
ATOM 5796 O O . THR B 1 376 ? 5.629 -8.758 -16.016 1 96.19 376 THR B O 1
ATOM 5799 N N . SER B 1 377 ? 5.16 -6.969 -14.742 1 96.81 377 SER B N 1
ATOM 5800 C CA . SER B 1 377 ? 4.602 -6.195 -15.844 1 96.81 377 SER B CA 1
ATOM 5801 C C . SER B 1 377 ? 5.609 -6.039 -16.984 1 96.81 377 SER B C 1
ATOM 5803 O O . SER B 1 377 ? 5.242 -6.086 -18.156 1 96.81 377 SER B O 1
ATOM 5805 N N . GLU B 1 378 ? 6.922 -5.863 -16.688 1 94.94 378 GLU B N 1
ATOM 5806 C CA . GLU B 1 378 ? 7.984 -5.742 -17.688 1 94.94 378 GLU B CA 1
ATOM 5807 C C . GLU B 1 378 ? 8.125 -7.023 -18.5 1 94.94 378 GLU B C 1
ATOM 5809 O O . GLU B 1 378 ? 8.289 -6.969 -19.719 1 94.94 378 GLU B O 1
ATOM 5814 N N . VAL B 1 379 ? 8.039 -8.164 -17.797 1 93.81 379 VAL B N 1
ATOM 5815 C CA . VAL B 1 379 ? 8.117 -9.438 -18.484 1 93.81 379 VAL B CA 1
ATOM 5816 C C . VAL B 1 379 ? 6.938 -9.578 -19.453 1 93.81 379 VAL B C 1
ATOM 5818 O O . VAL B 1 379 ? 7.105 -10.008 -20.594 1 93.81 379 VAL B O 1
ATOM 5821 N N . GLN B 1 380 ? 5.703 -9.234 -19 1 95.88 380 GLN B N 1
ATOM 5822 C CA . GLN B 1 380 ? 4.539 -9.305 -19.875 1 95.88 380 GLN B CA 1
ATOM 5823 C C . GLN B 1 380 ? 4.719 -8.406 -21.109 1 95.88 380 GLN B C 1
ATOM 5825 O O . GLN B 1 380 ? 4.363 -8.789 -22.219 1 95.88 380 GLN B O 1
ATOM 5830 N N . ARG B 1 381 ? 5.227 -7.188 -20.891 1 95.06 381 ARG B N 1
ATOM 5831 C CA . ARG B 1 381 ? 5.465 -6.273 -22 1 95.06 381 ARG B CA 1
ATOM 5832 C C . ARG B 1 381 ? 6.473 -6.855 -22.984 1 95.06 381 ARG B C 1
ATOM 5834 O O . ARG B 1 381 ? 6.312 -6.719 -24.203 1 95.06 381 ARG B O 1
ATOM 5841 N N . MET B 1 382 ? 7.516 -7.512 -22.5 1 92.69 382 MET B N 1
ATOM 5842 C CA . MET B 1 382 ? 8.484 -8.172 -23.375 1 92.69 382 MET B CA 1
ATOM 5843 C C . MET B 1 382 ? 7.828 -9.273 -24.203 1 92.69 382 MET B C 1
ATOM 5845 O O . MET B 1 382 ? 8.102 -9.406 -25.391 1 92.69 382 MET B O 1
ATOM 5849 N N . LEU B 1 383 ? 6.973 -10.055 -23.562 1 92.12 383 LEU B N 1
ATOM 5850 C CA . LEU B 1 383 ? 6.285 -11.133 -24.25 1 92.12 383 LEU B CA 1
ATOM 5851 C C . LEU B 1 383 ? 5.367 -10.594 -25.344 1 92.12 383 LEU B C 1
ATOM 5853 O O . LEU B 1 383 ? 5.289 -11.148 -26.438 1 92.12 383 LEU B O 1
ATOM 5857 N N . ILE B 1 384 ? 4.648 -9.531 -25.062 1 92.88 384 ILE B N 1
ATOM 5858 C CA . ILE B 1 384 ? 3.768 -8.891 -26.031 1 92.88 384 ILE B CA 1
ATOM 5859 C C . ILE B 1 384 ? 4.594 -8.328 -27.188 1 92.88 384 ILE B C 1
ATOM 5861 O O . ILE B 1 384 ? 4.258 -8.531 -28.359 1 92.88 384 ILE B O 1
ATOM 5865 N N . ALA B 1 385 ? 5.73 -7.707 -26.875 1 92.06 385 ALA B N 1
ATOM 5866 C CA . ALA B 1 385 ? 6.605 -7.129 -27.891 1 92.06 385 ALA B CA 1
ATOM 5867 C C . ALA B 1 385 ? 7.168 -8.211 -28.812 1 92.06 385 ALA B C 1
ATOM 5869 O O . ALA B 1 385 ? 7.332 -7.992 -30.016 1 92.06 385 ALA B O 1
ATOM 5870 N N . ARG B 1 386 ? 7.48 -9.32 -28.219 1 91.44 386 ARG B N 1
ATOM 5871 C CA . ARG B 1 386 ? 7.992 -10.445 -29 1 91.44 386 ARG B CA 1
ATOM 5872 C C . ARG B 1 386 ? 6.984 -10.883 -30.062 1 91.44 386 ARG B C 1
ATOM 5874 O O . ARG B 1 386 ? 7.367 -11.266 -31.172 1 91.44 386 ARG B O 1
ATOM 5881 N N . GLN B 1 387 ? 5.746 -10.859 -29.734 1 88.62 387 GLN B N 1
ATOM 5882 C CA . GLN B 1 387 ? 4.695 -11.234 -30.672 1 88.62 387 GLN B CA 1
ATOM 5883 C C . GLN B 1 387 ? 4.641 -10.273 -31.859 1 88.62 387 GLN B C 1
ATOM 5885 O O . GLN B 1 387 ? 4.148 -10.625 -32.938 1 88.62 387 GLN B O 1
ATOM 5890 N N . TYR B 1 388 ? 5.184 -9.109 -31.703 1 89.5 388 TYR B N 1
ATOM 5891 C CA . TYR B 1 388 ? 5.199 -8.125 -32.781 1 89.5 388 TYR B CA 1
ATOM 5892 C C . TYR B 1 388 ? 6.57 -8.07 -33.438 1 89.5 388 TYR B C 1
ATOM 5894 O O . TYR B 1 388 ? 6.844 -7.168 -34.25 1 89.5 388 TYR B O 1
ATOM 5902 N N . GLY B 1 389 ? 7.465 -8.977 -33 1 86.81 389 GLY B N 1
ATOM 5903 C CA . GLY B 1 389 ? 8.758 -9.133 -33.656 1 86.81 389 GLY B CA 1
ATOM 5904 C C . GLY B 1 389 ? 9.781 -8.117 -33.188 1 86.81 389 GLY B C 1
ATOM 5905 O O . GLY B 1 389 ? 10.781 -7.871 -33.875 1 86.81 389 GLY B O 1
ATOM 5906 N N . LEU B 1 390 ? 9.586 -7.512 -32 1 86.31 390 LEU B N 1
ATOM 5907 C CA . LEU B 1 390 ? 10.461 -6.43 -31.562 1 86.31 390 LEU B CA 1
ATOM 5908 C C . LEU B 1 390 ? 11.547 -6.957 -30.641 1 86.31 390 LEU B C 1
ATOM 5910 O O . LEU B 1 390 ? 12.609 -6.336 -30.5 1 86.31 390 LEU B O 1
ATOM 5914 N N . VAL B 1 391 ? 11.352 -8.039 -29.906 1 76.44 391 VAL B N 1
ATOM 5915 C CA . VAL B 1 391 ? 12.336 -8.609 -28.984 1 76.44 391 VAL B CA 1
ATOM 5916 C C . VAL B 1 391 ? 12.523 -10.094 -29.297 1 76.44 391 VAL B C 1
ATOM 5918 O O . VAL B 1 391 ? 11.609 -10.75 -29.797 1 76.44 391 VAL B O 1
ATOM 5921 N N . SER B 1 392 ? 13.867 -10.609 -29.062 1 70.44 392 SER B N 1
ATOM 5922 C CA . SER B 1 392 ? 14.133 -12.031 -29.281 1 70.44 392 SER B CA 1
ATOM 5923 C C . SER B 1 392 ? 13.805 -12.852 -28.031 1 70.44 392 SER B C 1
ATOM 5925 O O . SER B 1 392 ? 13.906 -12.359 -26.906 1 70.44 392 SER B O 1
#

Foldseek 3Di:
DQDDDPVLVVLLVVLLVCLVPPPQVCPLVCLVVLAADLVCQLVCLVSQLLQLPPCVVLPHPNDPFLSLLSNLSSLLSNLLRPLLVSVQSLCQRLAFQVLCRPFNDPVSSNVPRNCSSSRQAGEKEFQAAPVCDVNSLVDAWAWEDDPQKTFIFDKGFFIWRCDDPRHFWYWHWHFYDDDPNGTQIFIFIATPPFPQKDWADFDPALASSNIGTTMIGGDRGMDGNSRTGHDTSCHVVSVLLSLLSSLLSLLSSLLSLLVSLLVLLVVQQQPDDDPHHRVCVDCVSVVLSVLSVVLNSVLVSLSSVLSNQVRCVVVVRHDPLVNSLSSLVNLLSSLVSSLVSLVSSLVSCPPVSCDSVDCSVNSNSHSPCSCPPSAHSVRSVQSNVVVVVNHD/DQDDDPVLVVLLVVLLVCLVPPPQVCPLVCLVVLAADLVCQLVCLVSQLLQLPPCVVLPHPNDPFLSLLSNLSSLLSNLLRPLLVSVQSLQQRLAFQVLCRPFNDPVSSNVPRNCSSSRQAGEKEFQAAPVCDVNSLVDAWAWEDDPQKTFIFDKGFFIWRCDDPRHFWYWHWHFYDDDPNGTQIFIFIATPPFPQKDWADFDPALASSNIGTTMIGGDRGMDGNSRTGHDTSCHVVSVLLSLLSSLLSLLSSLLSLLVSLLVLLVVQQQPDDDPHHRNCVDCVRVVLSVLSVVLNSVLVSLSSVLSNQVRCVVVVRHDPLVNSLSSLVSLLSSLVSSLVSLVSSLVSCPPVSCDSVDCSVNSNSHSPCSCPPSAHSVRSVQSNVVVVVNHD

Nearest PDB structures (foldseek):
  1buc-assembly1_A  TM=9.617E-01  e=1.867E-34  Megasphaera elsdenii
  4iv6-assembly1_B  TM=9.469E-01  e=5.678E-30  Mycolicibacterium smegmatis MC2 155
  8w0u-assembly1_B  TM=9.465E-01  e=3.172E-29  Homo sapiens
  8w0z-assembly2_H  TM=9.457E-01  e=9.683E-29  Homo sapiens
  4irn-assembly2_E  TM=9.465E-01  e=6.825E-28  Kamptonema sp. PCC 6506

Organism: NCBI:txid1656884

InterPro domains:
  IPR006089 Acyl-CoA dehydrogenase, conserved site [PS00072] (126-138)
  IPR006089 Acyl-CoA dehydrogenase, conserved site [PS00073] (347-366)
  IPR006091 Acyl-CoA dehydrogenase/oxidase, middle domain [PF02770] (125-221)
  IPR009075 Acyl-CoA dehydrogenase/oxidase, C-terminal [PF00441] (233-387)
  IPR009100 Acyl-CoA dehydrogenase/oxidase, N-terminal and middle domain superfamily [SSF56645] (2-246)
  IPR013786 Acyl-CoA dehydrogenase/oxidase, N-terminal [PF02771] (5-120)
  IPR036250 Acyl-CoA dehydrogenase-like, C-terminal [SSF47203] (231-388)
  IPR037069 Acyl-CoA dehydrogenase/oxidase, N-terminal domain superfamily [G3DSA:1.10.540.10] (1-121)
  IPR046373 Acyl-CoA oxidase/dehydrogenase, middle domain superfamily [G3DSA:2.40.110.10] (124-237)

Radius of gyration: 28.71 Å; Cα contacts (8 Å, |Δi|>4): 1636; chains: 2; bounding box: 57×86×68 Å

Sequence (784 aa):
MFELTKDHEDFRRVVRDFAESKIAPHVEEWDAQAHFPSELVPQMGELGLFGLVVPEEYGGAGLDEGGFTYLCLAIEELGRVDQSMGITLSAGVGLGINPILTYGTDAQKQRFLPDLVSGKALAGFGLTEPDAGSDAGATRTRATLADGQWTINGAKAFITNSGTDITSVVTVTARTGEQDGKPQISAIMVPSGTPGFTVEPAYRKLGWHISDTHGLTFANCQVPEENLLGEQGQGYRQFLKTLDDGRIAISALAVGLAQACLDLSADYAKTRMAFGRPIGANQGVSFKVADLAVMVEASRLLTYKAAWLKDEHDAGRRSVAEVKHAAAIAKLYSTESAVTATRLATQIFGGNGFMEEYPVARFFRDAKILEIGEGTSEVQRMLIARQYGLVSMFELTKDHEDFRRVVRDFAESKIAPHVEEWDAQAHFPSELVPQMGELGLFGLVVPEEYGGAGLDEGGFTYLCLAIEELGRVDQSMGITLSAGVGLGINPILTYGTDAQKQRFLPDLVSGKALAGFGLTEPDAGSDAGATRTRATLADGQWTINGAKAFITNSGTDITSVVTVTARTGEQDGKPQISAIMVPSGTPGFTVEPAYRKLGWHISDTHGLTFANCQVPEENLLGEQGQGYRQFLKTLDDGRIAISALAVGLAQACLDLSADYAKTRMAFGRPIGANQGVSFKVADLAVMVEASRLLTYKAAWLKDEHDAGRRSVAEVKHAAAIAKLYSTESAVTATRLATQIFGGNGFMEEYPVARFFRDAKILEIGEGTSEVQRMLIARQYGLVS

Solvent-accessible surface area (backbone atoms only — not comparable to full-atom values): 37426 Å² total; per-residue (Å²): 132,91,62,79,53,70,68,54,51,54,50,43,52,53,44,35,50,48,29,56,68,73,38,48,83,45,43,68,62,28,44,78,64,49,41,57,66,68,78,52,41,35,55,44,12,73,73,38,62,48,6,30,79,32,52,49,93,44,64,19,65,44,54,90,66,48,23,53,41,53,42,30,46,48,22,16,39,29,9,36,65,35,56,24,63,13,48,50,49,46,42,32,32,42,45,22,44,42,55,41,70,74,41,36,51,73,68,56,34,67,69,48,40,45,42,39,18,42,22,66,27,36,25,9,45,36,65,32,24,88,79,13,58,94,39,46,86,61,60,74,22,31,31,46,80,53,96,62,26,30,37,28,38,40,54,31,35,74,20,46,40,54,67,51,96,42,27,48,31,32,40,28,53,24,33,60,48,68,54,98,90,35,77,19,29,18,27,35,52,44,51,58,80,37,63,39,53,41,69,44,72,68,68,62,49,52,34,43,45,36,37,54,36,19,36,36,38,30,54,71,18,60,43,53,54,83,33,48,40,53,49,87,49,40,19,54,61,52,50,58,57,41,42,48,58,39,24,31,39,49,12,21,29,20,30,11,40,22,44,36,31,37,52,53,38,52,53,44,26,65,64,44,60,46,86,92,37,38,43,37,78,39,63,84,43,39,50,52,49,51,50,32,51,53,46,31,52,54,23,43,54,36,22,51,50,23,28,48,39,43,30,36,27,76,69,70,73,43,56,68,66,58,27,51,49,34,16,30,53,15,24,40,51,14,14,52,40,22,39,51,29,22,55,52,28,19,55,74,48,36,75,55,18,44,25,54,88,33,67,45,23,53,47,43,44,38,28,56,51,53,38,36,52,83,57,28,47,65,52,26,52,49,54,54,37,32,78,72,70,74,47,136,132,90,62,80,52,69,67,55,51,53,51,42,52,53,46,35,50,48,30,57,68,73,39,50,82,46,44,66,63,29,43,78,64,49,39,60,66,67,78,52,41,34,54,43,12,73,74,38,63,48,5,31,78,32,52,50,94,44,63,20,64,47,54,90,66,48,23,53,41,54,43,30,45,47,22,16,40,28,8,36,66,35,56,24,62,12,47,52,52,45,41,32,31,42,46,23,43,41,54,42,69,74,41,36,52,71,67,56,35,66,70,46,40,45,42,40,17,41,22,67,25,36,24,11,46,35,64,30,26,88,79,14,60,92,37,48,85,62,60,74,20,32,33,46,80,54,96,60,25,30,37,28,39,40,52,30,35,74,19,47,40,53,69,51,96,40,29,49,33,32,39,29,54,23,34,60,49,68,54,97,91,34,76,19,29,17,26,35,49,43,52,59,81,37,62,39,52,40,69,43,73,68,67,62,50,54,33,44,45,36,37,53,36,19,34,36,39,28,55,70,18,62,43,55,55,83,33,48,40,54,51,88,49,40,18,55,62,53,49,57,58,40,43,49,56,39,22,32,39,50,10,20,29,20,32,12,40,22,42,34,32,39,53,53,37,51,53,46,25,65,64,44,58,45,87,92,37,38,42,37,79,38,64,84,42,38,50,52,49,50,51,34,49,52,46,33,52,54,23,43,54,37,22,51,50,21,29,49,39,43,30,36,27,76,71,70,73,42,55,70,66,60,26,50,50,36,15,31,54,16,24,42,50,13,13,53,41,21,40,52,29,22,55,52,28,20,55,74,49,37,75,56,17,43,25,54,89,33,66,46,23,53,48,43,42,38,30,58,51,52,39,37,53,82,57,27,46,65,53,26,51,48,55,54,36,32,76,72,70,72,48,136

pLDDT: mean 96.15, std 4.05, range [56.5, 98.88]

Secondary structure (DSSP, 8-state):
--S--HHHHHHHHHHHHHIIIIIHHHHHHHHHHT---TTHHHHHHHTTGGGTTS-GGGTS---SS-HHHHHHHHHHHHHHH-HHHHHHHHHIIIIIIHHHHHH--HHHHHHHHHHHHHTS-EEEEE--BTTBSS-GGG---EEEEETTEEEEEEEEEEEETSSSTTEEEEEEEEEEEEETTEEEEEEEEEETT-TTEEEEEEP-BSS-TTS-EEEEEEEEEEEEGGGEESSTTBHHHHHHHHHHHHHHHHHHHHHHHHHHHHHHHHHHHHH-EETTEEGGGSHHHHHHHHHHHHHHHHHHHHHHHHHHHHHHHHTTSS-HHHHHHHHHHHHHHHHHHHHHHHHHHHHHHGGGGGBTTSHHHHHHHHHGGGGTTTS-HHHHHHHHHHHTTS--/--S--HHHHHHHHHHHHHIIIIIHHHHHHHHHHT---TTHHHHHHHTTGGGTTS-GGGTS---SS-HHHHHHHHHHHHHHH-HHHHHHHHHIIIIIIHHHHHH--HHHHHHHHHHHHHTS-EEEEE--BTTBSS-GGG---EEEEETTEEEEEEEEEEEETSSSTTEEEEEEEEEEEEETTEEEEEEEEEETT-TTEEEEEEP-BSS-TTS-EEEEEEEEEEEEGGGEESSTTBHHHHHHHHHHHHHHHHHHHHHHHHHHHHHHHHHHHHH-EETTEEGGGSHHHHHHHHHHHHHHHHHHHHHHHHHHHHHHHHTTSS-HHHHHHHHHHHHHHHHHHHHHHHHHHHHHHGGGGGBTTSHHHHHHHHHGGGGTTTS-HHHHHHHHHHHTTS--